Protein AF-0000000075839410 (afdb_homodimer)

pLDDT: mean 73.2, std 23.42, range [16.75, 97.94]

Foldseek 3Di:
DPPPPPDDPDPPPPPPPPPPPPPDDPPPPPPPPPPPFLLLLLLLLVLLLLVPPQPDQLLLVLLNLLARVLLVLLSLLLNADLDDAPVVVVVLVQLVLLLQLLLVVVVVLVQVLCVVVVNDPPPPPRPSQADQDDDLSLVSVLSSVLRVCVNVLVPDPCSLVVLLVQLLVCLQDQPHQSVLLSSVSSSSSNNSNPDDVVVVVQCVDDVNLVVLLVVLVVSSVVSSVCSVVDDPVNVVVSVLSVQLSCSSRSNHPPNPSVSSVDPVSSVSSVVSNVVSVSNNSNVSSNTDRDDDPSSLLSVVSLQSSSCVCCQLVRSVNQVVVQVVVCVVVVHRDHPPPPPPPPVVSVVVSVVSVVSSVVSSDVVVCVVCVCSRRPPCVVVDDPVVNPPPPPPPPPPPPPPPPPPPPPVPDDPDDDDDDDDDPD/DPDPDDPPPPDPPPPPPPPPPPPDDPPPPPPPLPPPFLLLLLLLLVLLLLVPPLPDQLLLVLLNLLARVLLVLLSLLLNADLDDAPVVVVVLVQLVLLLQLLLVVVVVLVQVLCVVVVNDPPPPPRPSQADQDDDLSLVSVLSSVLRVCVNVLVPDPCSLVVLLVQLLVCLQDQPHQSVLLSSVSSSSSNCSNPDDVVVVVQCVDDVNLVVLLVVLVVSSVVSSVCSVVDDPVNVVVSVLSVQLSCSSRSNHPPNDSVSSVDPVSSVSSVVSNVVSVSNNSNVSSNTDRDNDPSSLLSVVSLQSSSCVCCQLVRSVNQVVLQVVVCVVVVHRDHPPPPPPPPVVSVVVSVVSVVSSVVSSDVVVCVVCVCSRRPPCVVVDDPVVNPPPPPPPPPPPPDPPPPPPPPVPDDDDDDDDDDDDDD

Sequence (844 aa):
MVLEGGTMAATDERRLPLLPRDPPAPLEAPPAARARVPLFDNAKAFLIVFVNPIPFWSGLLAVLKAVVMPSFCLISGHLSTAELTRKRAVQLAQVFTTYVIFELLHHLNNMLSFRLAGFEFDTFPLQVFSPKEQVVTWFLLSLLLWRATLPVLVLLRAPVVCTFVLAHLALFADLGVNYQNLLAFMPYFVCGYYTPPSVWTRLAEWRTRASLAAFFCCACVTLLASSYIGGAGFDLFFERVTLTYACFNGAPPGNAPAACCSFEQLLERAIFYCASFPLIAGFLCVLPRQAGIWSVPGYMSMYVYLLHPFVLFNPFVMKALFTFFSQMYGREVNVWSPATGGGAVALMMPIALLVCVLLSTSASRALFWLLVEPPIERLFSPHRMTRPLPLGQAVSPAGSCAGSSLHASAPPARSSRPSNPLMVLEGGTMAATDERRLPLLPRDPPAPLEAPPAARARVPLFDNAKAFLIVFVNPIPFWSGLLAVLKAVVMPSFCLISGHLSTAELTRKRAVQLAQVFTTYVIFELLHHLNNMLSFRLAGFEFDTFPLQVFSPKEQVVTWFLLSLLLWRATLPVLVLLRAPVVCTFVLAHLALFADLGVNYQNLLAFMPYFVCGYYTPPSVWTRLAEWRTRASLAAFFCCACVTLLASSYIGGAGFDLFFERVTLTYACFNGAPPGNAPAACCSFEQLLERAIFYCASFPLIAGFLCVLPRQAGIWSVPGYMSMYVYLLHPFVLFNPFVMKALFTFFSQMYGREVNVWSPATGGGAVALMMPIALLVCVLLSTSASRALFWLLVEPPIERLFSPHRMTRPLPLGQAVSPAGSCAGSSLHASAPPARSSRPSNPL

Secondary structure (DSSP, 8-state):
-------------------------------------HHHHHHHHHHHHHHS-----HHHHHHHHHHHHHHHHHHHHHT------HHHHHHHHHHHHHHHHHHHHHHHHHHHHHHHTT-------B-SSS-SS--TTHHHHHHHHHHHHHHHHTTBS-HHHHHHHHHHHGGGB--HHHHHHHHHHHHHHHHHHH--HHHHHHTTSHHHHHHHHHHHHHHHHHHHHHHHH--HHHHHHHHHHHHHHHHHTT--GGG-GGGG-SHHHHHHHHHHHHHHHHHHHHHHHHS-SS--GGGHHHHTHHHHHHHHHHHHS-HHHHHHHHHHHHHHHTS---TT-TT--HHHHHHHHHHHHHHHHHHTSHHHHHHHHHHHS--GGGGB-HHHHHS-----------------------------------/-------------------------------------HHHHHHHHHHHHHHS-----HHHHHHHHHHHHHHHHHHHHHT------HHHHHHHHHHHHHHHHHHHHHHHHHHHHHHHTT-------B-SSS-SS--TTHHHHHHHHHHHHHHHHTTBS-HHHHHHHHHHHGGGB--HHHHHHHHHHHHHHHHHHH--HHHHHHTTSHHHHHHHHHHHHHHHHHHHHHHHH--HHHHHHHHHHHHHHHHHTT--GGG-GGGG-SHHHHHHHHHHHHHHHHHHHHHHHHS-SS--GGGHHHHTHHHHHHHHHHHHS-HHHHHHHHHHHHHHHTS---TT-TT--HHHHHHHHHHHHHHHHHHTSHHHHHHHHHHHS--GGGGB-HHHHHS-----------------------------------

Radius of gyration: 34.74 Å; Cα contacts (8 Å, |Δi|>4): 878; chains: 2; bounding box: 107×122×130 Å

Structure (mmCIF, N/CA/C/O backbone):
data_AF-0000000075839410-model_v1
#
loop_
_entity.id
_entity.type
_entity.pdbx_description
1 polymer 'Acyltransferase 3 domain-containing protein'
#
loop_
_atom_site.group_PDB
_atom_site.id
_atom_site.type_symbol
_atom_site.label_atom_id
_atom_site.label_alt_id
_atom_site.label_comp_id
_atom_site.label_asym_id
_atom_site.label_entity_id
_atom_site.label_seq_id
_atom_site.pdbx_PDB_ins_code
_atom_site.Cartn_x
_atom_site.Cartn_y
_atom_site.Cartn_z
_atom_site.occupancy
_atom_site.B_iso_or_equiv
_atom_site.auth_seq_id
_atom_site.auth_comp_id
_atom_site.auth_asym_id
_atom_site.auth_atom_id
_atom_site.pdbx_PDB_model_num
ATOM 1 N N . MET A 1 1 ? -66.438 22.891 -72.875 1 25.44 1 MET A N 1
ATOM 2 C CA . MET A 1 1 ? -66.188 23.578 -71.562 1 25.44 1 MET A CA 1
ATOM 3 C C . MET A 1 1 ? -65.75 22.578 -70.5 1 25.44 1 MET A C 1
ATOM 5 O O . MET A 1 1 ? -66.562 21.812 -70 1 25.44 1 MET A O 1
ATOM 9 N N . VAL A 1 2 ? -64.562 21.938 -70.688 1 29.56 2 VAL A N 1
ATOM 10 C CA . VAL A 1 2 ? -63.812 20.797 -70.188 1 29.56 2 VAL A CA 1
ATOM 11 C C . VAL A 1 2 ? -63.469 21.016 -68.75 1 29.56 2 VAL A C 1
ATOM 13 O O . VAL A 1 2 ? -62.812 22.016 -68.375 1 29.56 2 VAL A O 1
ATOM 16 N N . LEU A 1 3 ? -64.375 20.562 -67.875 1 27.52 3 LEU A N 1
ATOM 17 C CA . LEU A 1 3 ? -64.438 20.672 -66.375 1 27.52 3 LEU A CA 1
ATOM 18 C C . LEU A 1 3 ? -63.125 20.156 -65.75 1 27.52 3 LEU A C 1
ATOM 20 O O . LEU A 1 3 ? -62.719 19.016 -66 1 27.52 3 LEU A O 1
ATOM 24 N N . GLU A 1 4 ? -62.094 21 -65.625 1 28.8 4 GLU A N 1
ATOM 25 C CA . GLU A 1 4 ? -60.719 20.859 -65.188 1 28.8 4 GLU A CA 1
ATOM 26 C C . GLU A 1 4 ? -60.688 20.312 -63.75 1 28.8 4 GLU A C 1
ATOM 28 O O . GLU A 1 4 ? -61.219 20.922 -62.812 1 28.8 4 GLU A O 1
ATOM 33 N N . GLY A 1 5 ? -60.844 19 -63.594 1 29.11 5 GLY A N 1
ATOM 34 C CA . GLY A 1 5 ? -60.938 18.234 -62.375 1 29.11 5 GLY A CA 1
ATOM 35 C C . GLY A 1 5 ? -59.781 18.484 -61.406 1 29.11 5 GLY A C 1
ATOM 36 O O . GLY A 1 5 ? -58.625 18.547 -61.812 1 29.11 5 GLY A O 1
ATOM 37 N N . GLY A 1 6 ? -60 19.359 -60.406 1 28.89 6 GLY A N 1
ATOM 38 C CA . GLY A 1 6 ? -59.125 19.891 -59.375 1 28.89 6 GLY A CA 1
ATOM 39 C C . GLY A 1 6 ? -58.406 18.797 -58.594 1 28.89 6 GLY A C 1
ATOM 40 O O . GLY A 1 6 ? -59 17.797 -58.219 1 28.89 6 GLY A O 1
ATOM 41 N N . THR A 1 7 ? -57.125 18.469 -59 1 29.48 7 THR A N 1
ATOM 42 C CA . THR A 1 7 ? -56.188 17.5 -58.5 1 29.48 7 THR A CA 1
ATOM 43 C C . THR A 1 7 ? -56 17.625 -56.969 1 29.48 7 THR A C 1
ATOM 45 O O . THR A 1 7 ? -55.719 18.703 -56.469 1 29.48 7 THR A O 1
ATOM 48 N N . MET A 1 8 ? -56.844 16.938 -56.219 1 27.3 8 MET A N 1
ATOM 49 C CA . MET A 1 8 ? -56.844 16.859 -54.781 1 27.3 8 MET A CA 1
ATOM 50 C C . MET A 1 8 ? -55.438 16.516 -54.25 1 27.3 8 MET A C 1
ATOM 52 O O . MET A 1 8 ? -54.844 15.547 -54.688 1 27.3 8 MET A O 1
ATOM 56 N N . ALA A 1 9 ? -54.688 17.531 -53.812 1 28.73 9 ALA A N 1
ATOM 57 C CA . ALA A 1 9 ? -53.344 17.469 -53.25 1 28.73 9 ALA A CA 1
ATOM 58 C C . ALA A 1 9 ? -53.281 16.453 -52.125 1 28.73 9 ALA A C 1
ATOM 60 O O . ALA A 1 9 ? -54.062 16.5 -51.188 1 28.73 9 ALA A O 1
ATOM 61 N N . ALA A 1 10 ? -52.844 15.219 -52.438 1 30.36 10 ALA A N 1
ATOM 62 C CA . ALA A 1 10 ? -52.594 14.102 -51.531 1 30.36 10 ALA A CA 1
ATOM 63 C C . ALA A 1 10 ? -51.75 14.555 -50.312 1 30.36 10 ALA A C 1
ATOM 65 O O . ALA A 1 10 ? -50.719 15.219 -50.469 1 30.36 10 ALA A O 1
ATOM 66 N N . THR A 1 11 ? -52.406 14.859 -49.25 1 28.56 11 THR A N 1
ATOM 67 C CA . THR A 1 11 ? -51.875 15.211 -47.906 1 28.56 11 THR A CA 1
ATOM 68 C C . THR A 1 11 ? -50.75 14.266 -47.531 1 28.56 11 THR A C 1
ATOM 70 O O . THR A 1 11 ? -50.875 13.047 -47.594 1 28.56 11 THR A O 1
ATOM 73 N N . ASP A 1 12 ? -49.5 14.664 -47.812 1 27.77 12 ASP A N 1
ATOM 74 C CA . ASP A 1 12 ? -48.219 14 -47.469 1 27.77 12 ASP A CA 1
ATOM 75 C C . ASP A 1 12 ? -48.25 13.516 -46.031 1 27.77 12 ASP A C 1
ATOM 77 O O . ASP A 1 12 ? -48.375 14.32 -45.094 1 27.77 12 ASP A O 1
ATOM 81 N N . GLU A 1 13 ? -48.906 12.438 -45.781 1 27.77 13 GLU A N 1
ATOM 82 C CA . GLU A 1 13 ? -48.875 11.805 -44.469 1 27.77 13 GLU A CA 1
ATOM 83 C C . GLU A 1 13 ? -47.438 11.766 -43.938 1 27.77 13 GLU A C 1
ATOM 85 O O . GLU A 1 13 ? -46.562 11.133 -44.531 1 27.77 13 GLU A O 1
ATOM 90 N N . ARG A 1 14 ? -46.969 12.906 -43.406 1 32.47 14 ARG A N 1
ATOM 91 C CA . ARG A 1 14 ? -45.719 12.961 -42.656 1 32.47 14 ARG A CA 1
ATOM 92 C C . ARG A 1 14 ? -45.5 11.68 -41.844 1 32.47 14 ARG A C 1
ATOM 94 O O . ARG A 1 14 ? -46.344 11.305 -41.031 1 32.47 14 ARG A O 1
ATOM 101 N N . ARG A 1 15 ? -44.875 10.672 -42.5 1 29.48 15 ARG A N 1
ATOM 102 C CA . ARG A 1 15 ? -44.406 9.445 -41.844 1 29.48 15 ARG A CA 1
ATOM 103 C C . ARG A 1 15 ? -43.844 9.734 -40.469 1 29.48 15 ARG A C 1
ATOM 105 O O . ARG A 1 15 ? -42.906 10.531 -40.344 1 29.48 15 ARG A O 1
ATOM 112 N N . LEU A 1 16 ? -44.688 9.789 -39.469 1 29.72 16 LEU A N 1
ATOM 113 C CA . LEU A 1 16 ? -44.156 9.805 -38.094 1 29.72 16 LEU A CA 1
ATOM 114 C C . LEU A 1 16 ? -42.969 8.859 -37.969 1 29.72 16 LEU A C 1
ATOM 116 O O . LEU A 1 16 ? -43.031 7.707 -38.406 1 29.72 16 LEU A O 1
ATOM 120 N N . PRO A 1 17 ? -41.688 9.469 -38 1 32.22 17 PRO A N 1
ATOM 121 C CA . PRO A 1 17 ? -40.562 8.562 -37.844 1 32.22 17 PRO A CA 1
ATOM 122 C C . PRO A 1 17 ? -40.812 7.445 -36.844 1 32.22 17 PRO A C 1
ATOM 124 O O . PRO A 1 17 ? -41.469 7.68 -35.812 1 32.22 17 PRO A O 1
ATOM 127 N N . LEU A 1 18 ? -41.125 6.281 -37.312 1 29.62 18 LEU A N 1
ATOM 128 C CA . LEU A 1 18 ? -41.219 5.113 -36.438 1 29.62 18 LEU A CA 1
ATOM 129 C C . LEU A 1 18 ? -40.156 5.16 -35.344 1 29.62 18 LEU A C 1
ATOM 131 O O . LEU A 1 18 ? -38.969 5.363 -35.656 1 29.62 18 LEU A O 1
ATOM 135 N N . LEU A 1 19 ? -40.531 5.719 -34.219 1 32.22 19 LEU A N 1
ATOM 136 C CA . LEU A 1 19 ? -39.656 5.613 -33.062 1 32.22 19 LEU A CA 1
ATOM 137 C C . LEU A 1 19 ? -38.969 4.254 -33.031 1 32.22 19 LEU A C 1
ATOM 139 O O . LEU A 1 19 ? -39.594 3.219 -33.219 1 32.22 19 LEU A O 1
ATOM 143 N N . PRO A 1 20 ? -37.656 4.242 -33.469 1 33.22 20 PRO A N 1
ATOM 144 C CA . PRO A 1 20 ? -37 2.926 -33.5 1 33.22 20 PRO A CA 1
ATOM 145 C C . PRO A 1 20 ? -37.375 2.07 -32.281 1 33.22 20 PRO A C 1
ATOM 147 O O . PRO A 1 20 ? -37.312 2.543 -31.156 1 33.22 20 PRO A O 1
ATOM 150 N N . ARG A 1 21 ? -38.375 1.213 -32.344 1 33.03 21 ARG A N 1
ATOM 151 C CA . ARG A 1 21 ? -38.812 0.205 -31.375 1 33.03 21 ARG A CA 1
ATOM 152 C C . ARG A 1 21 ? -37.625 -0.659 -30.922 1 33.03 21 ARG A C 1
ATOM 154 O O . ARG A 1 21 ? -37.844 -1.757 -30.391 1 33.03 21 ARG A O 1
ATOM 161 N N . ASP A 1 22 ? -36.531 -0.45 -31.641 1 30.88 22 ASP A N 1
ATOM 162 C CA . ASP A 1 22 ? -35.688 -1.558 -31.219 1 30.88 22 ASP A CA 1
ATOM 163 C C . ASP A 1 22 ? -35.531 -1.578 -29.703 1 30.88 22 ASP A C 1
ATOM 165 O O . ASP A 1 22 ? -35.188 -0.559 -29.094 1 30.88 22 ASP A O 1
ATOM 169 N N . PRO A 1 23 ? -36.25 -2.438 -29.094 1 31.83 23 PRO A N 1
ATOM 170 C CA . PRO A 1 23 ? -36.094 -2.555 -27.641 1 31.83 23 PRO A CA 1
ATOM 171 C C . PRO A 1 23 ? -34.625 -2.482 -27.203 1 31.83 23 PRO A C 1
ATOM 173 O O . PRO A 1 23 ? -33.75 -2.848 -27.953 1 31.83 23 PRO A O 1
ATOM 176 N N . PRO A 1 24 ? -34.344 -1.458 -26.406 1 32.97 24 PRO A N 1
ATOM 177 C CA . PRO A 1 24 ? -32.969 -1.425 -25.969 1 32.97 24 PRO A CA 1
ATOM 178 C C . PRO A 1 24 ? -32.406 -2.816 -25.688 1 32.97 24 PRO A C 1
ATOM 180 O O . PRO A 1 24 ? -33.156 -3.727 -25.328 1 32.97 24 PRO A O 1
ATOM 183 N N . ALA A 1 25 ? -31.359 -3.268 -26.422 1 33.91 25 ALA A N 1
ATOM 184 C CA . ALA A 1 25 ? -30.703 -4.555 -26.25 1 33.91 25 ALA A CA 1
ATOM 185 C C . ALA A 1 25 ? -30.719 -4.98 -24.781 1 33.91 25 ALA A C 1
ATOM 187 O O . ALA A 1 25 ? -30.625 -4.141 -23.875 1 33.91 25 ALA A O 1
ATOM 188 N N . PRO A 1 26 ? -31.375 -6.07 -24.484 1 28.97 26 PRO A N 1
ATOM 189 C CA . PRO A 1 26 ? -31.453 -6.539 -23.094 1 28.97 26 PRO A CA 1
ATOM 190 C C . PRO A 1 26 ? -30.172 -6.27 -22.312 1 28.97 26 PRO A C 1
ATOM 192 O O . PRO A 1 26 ? -29.078 -6.328 -22.875 1 28.97 26 PRO A O 1
ATOM 195 N N . LEU A 1 27 ? -30.234 -5.332 -21.438 1 33.16 27 LEU A N 1
ATOM 196 C CA . LEU A 1 27 ? -29.172 -5.051 -20.469 1 33.16 27 LEU A CA 1
ATOM 197 C C . LEU A 1 27 ? -28.422 -6.324 -20.094 1 33.16 27 LEU A C 1
ATOM 199 O O . LEU A 1 27 ? -29.031 -7.332 -19.75 1 33.16 27 LEU A O 1
ATOM 203 N N . GLU A 1 28 ? -27.391 -6.648 -20.875 1 32.81 28 GLU A N 1
ATOM 204 C CA . GLU A 1 28 ? -26.625 -7.859 -20.609 1 32.81 28 GLU A CA 1
ATOM 205 C C . GLU A 1 28 ? -26.656 -8.219 -19.125 1 32.81 28 GLU A C 1
ATOM 207 O O . GLU A 1 28 ? -26.453 -7.355 -18.266 1 32.81 28 GLU A O 1
ATOM 212 N N . ALA A 1 29 ? -27.344 -9.297 -18.797 1 32.84 29 ALA A N 1
ATOM 213 C CA . ALA A 1 29 ? -27.594 -9.914 -17.5 1 32.84 29 ALA A CA 1
ATOM 214 C C . ALA A 1 29 ? -26.359 -9.867 -16.609 1 32.84 29 ALA A C 1
ATOM 216 O O . ALA A 1 29 ? -25.234 -9.977 -17.094 1 32.84 29 ALA A O 1
ATOM 217 N N . PRO A 1 30 ? -26.375 -9.078 -15.547 1 37.5 30 PRO A N 1
ATOM 218 C CA . PRO A 1 30 ? -25.234 -9.172 -14.648 1 37.5 30 PRO A CA 1
ATOM 219 C C . PRO A 1 30 ? -24.703 -10.602 -14.516 1 37.5 30 PRO A C 1
ATOM 221 O O . PRO A 1 30 ? -25.469 -11.562 -14.672 1 37.5 30 PRO A O 1
ATOM 224 N N . PRO A 1 31 ? -23.516 -10.977 -14.891 1 37.12 31 PRO A N 1
ATOM 225 C CA . PRO A 1 31 ? -23.125 -12.398 -14.867 1 37.12 31 PRO A CA 1
ATOM 226 C C . PRO A 1 31 ? -23.656 -13.125 -13.633 1 37.12 31 PRO A C 1
ATOM 228 O O . PRO A 1 31 ? -23.734 -12.539 -12.555 1 37.12 31 PRO A O 1
ATOM 231 N N . ALA A 1 32 ? -24.578 -14.07 -13.648 1 35.59 32 ALA A N 1
ATOM 232 C CA . ALA A 1 32 ? -25.172 -15.008 -12.688 1 35.59 32 ALA A CA 1
ATOM 233 C C . ALA A 1 32 ? -24.156 -15.422 -11.633 1 35.59 32 ALA A C 1
ATOM 235 O O . ALA A 1 32 ? -22.938 -15.383 -11.875 1 35.59 32 ALA A O 1
ATOM 236 N N . ALA A 1 33 ? -24.438 -15.336 -10.273 1 41.97 33 ALA A N 1
ATOM 237 C CA . ALA A 1 33 ? -23.672 -15.922 -9.188 1 41.97 33 ALA A CA 1
ATOM 238 C C . ALA A 1 33 ? -22.953 -17.188 -9.648 1 41.97 33 ALA A C 1
ATOM 240 O O . ALA A 1 33 ? -23.578 -18.141 -10.094 1 41.97 33 ALA A O 1
ATOM 241 N N . ARG A 1 34 ? -21.781 -17.109 -10.141 1 49.31 34 ARG A N 1
ATOM 242 C CA . ARG A 1 34 ? -21.016 -18.172 -10.797 1 49.31 34 ARG A CA 1
ATOM 243 C C . ARG A 1 34 ? -20.938 -19.406 -9.93 1 49.31 34 ARG A C 1
ATOM 245 O O . ARG A 1 34 ? -20.484 -19.359 -8.781 1 49.31 34 ARG A O 1
ATOM 252 N N . ALA A 1 35 ? -21.922 -20.297 -9.883 1 47.84 35 ALA A N 1
ATOM 253 C CA . ALA A 1 35 ? -21.938 -21.594 -9.227 1 47.84 35 ALA A CA 1
ATOM 254 C C . ALA A 1 35 ? -20.516 -22.156 -9.102 1 47.84 35 ALA A C 1
ATOM 256 O O . ALA A 1 35 ? -19.688 -21.953 -9.984 1 47.84 35 ALA A O 1
ATOM 257 N N . ARG A 1 36 ? -20.156 -22.469 -7.773 1 60.12 36 ARG A N 1
ATOM 258 C CA . ARG A 1 36 ? -18.859 -23.094 -7.551 1 60.12 36 ARG A CA 1
ATOM 259 C C . ARG A 1 36 ? -18.625 -24.25 -8.516 1 60.12 36 ARG A C 1
ATOM 261 O O . ARG A 1 36 ? -19.391 -25.219 -8.508 1 60.12 36 ARG A O 1
ATOM 268 N N . VAL A 1 37 ? -17.859 -24 -9.57 1 75.5 37 VAL A N 1
ATOM 269 C CA . VAL A 1 37 ? -17.453 -25 -10.555 1 75.5 37 VAL A CA 1
ATOM 270 C C . VAL A 1 37 ? -16.297 -25.828 -10.008 1 75.5 37 VAL A C 1
ATOM 272 O O . VAL A 1 37 ? -15.297 -25.281 -9.539 1 75.5 37 VAL A O 1
ATOM 275 N N . PRO A 1 38 ? -16.484 -27.109 -9.789 1 84.19 38 PRO A N 1
ATOM 276 C CA . PRO A 1 38 ? -15.453 -28 -9.227 1 84.19 38 PRO A CA 1
ATOM 277 C C . PRO A 1 38 ? -14.094 -27.797 -9.883 1 84.19 38 PRO A C 1
ATOM 279 O O . PRO A 1 38 ? -13.062 -28.078 -9.266 1 84.19 38 PRO A O 1
ATOM 282 N N . LEU A 1 39 ? -14.078 -27.344 -11.055 1 87.44 39 LEU A N 1
ATOM 283 C CA . LEU A 1 39 ? -12.828 -27.156 -11.773 1 87.44 39 LEU A CA 1
ATOM 284 C C . LEU A 1 39 ? -11.898 -26.219 -11.016 1 87.44 39 LEU A C 1
ATOM 286 O O . LEU A 1 39 ? -10.688 -26.453 -10.945 1 87.44 39 LEU A O 1
ATOM 290 N N . PHE A 1 40 ? -12.422 -25.203 -10.461 1 89.31 40 PHE A N 1
ATOM 291 C CA . PHE A 1 40 ? -11.594 -24.203 -9.805 1 89.31 40 PHE A CA 1
ATOM 292 C C . PHE A 1 40 ? -11.039 -24.734 -8.492 1 89.31 40 PHE A C 1
ATOM 294 O O . PHE A 1 40 ? -9.898 -24.453 -8.125 1 89.31 40 PHE A O 1
ATOM 301 N N . ASP A 1 41 ? -11.781 -25.516 -7.824 1 88.56 41 ASP A N 1
ATOM 302 C CA . ASP A 1 41 ? -11.273 -26.156 -6.609 1 88.56 41 ASP A CA 1
ATOM 303 C C . ASP A 1 41 ? -10.195 -27.188 -6.941 1 88.56 41 ASP A C 1
ATOM 305 O O . ASP A 1 41 ? -9.195 -27.297 -6.227 1 88.56 41 ASP A O 1
ATOM 309 N N . ASN A 1 42 ? -10.477 -27.906 -7.984 1 91.44 42 ASN A N 1
ATOM 310 C CA . ASN A 1 42 ? -9.461 -28.844 -8.438 1 91.44 42 ASN A CA 1
ATOM 311 C C . ASN A 1 42 ? -8.172 -28.141 -8.844 1 91.44 42 ASN A C 1
ATOM 313 O O . ASN A 1 42 ? -7.078 -28.594 -8.516 1 91.44 42 ASN A O 1
ATOM 317 N N . ALA A 1 43 ? -8.328 -27.109 -9.562 1 92.69 43 ALA A N 1
ATOM 318 C CA . ALA A 1 43 ? -7.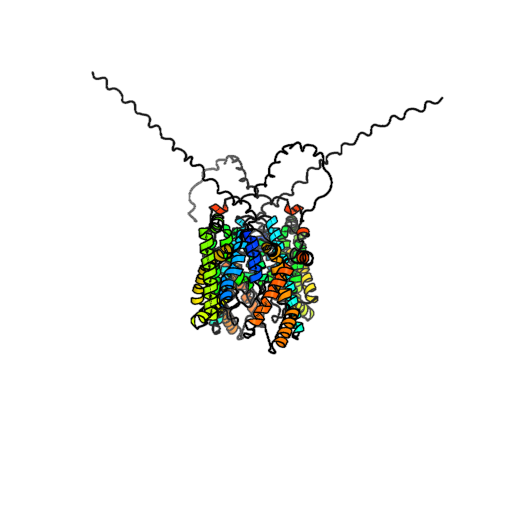168 -26.328 -9.992 1 92.69 43 ALA A CA 1
ATOM 319 C C . ALA A 1 43 ? -6.359 -25.844 -8.797 1 92.69 43 ALA A C 1
ATOM 321 O O . ALA A 1 43 ? -5.137 -26 -8.758 1 92.69 43 ALA A O 1
ATOM 322 N N . LYS A 1 44 ? -7.031 -25.297 -7.844 1 91.81 44 LYS A N 1
ATOM 323 C CA . LYS A 1 44 ? -6.355 -24.797 -6.652 1 91.81 44 LYS A CA 1
ATOM 324 C C . LYS A 1 44 ? -5.637 -25.922 -5.914 1 91.81 44 LYS A C 1
ATOM 326 O O . LYS A 1 44 ? -4.543 -25.719 -5.379 1 91.81 44 LYS A O 1
ATOM 331 N N . ALA A 1 45 ? -6.262 -27.062 -5.891 1 89.62 45 ALA A N 1
ATOM 332 C CA . ALA A 1 45 ? -5.68 -28.219 -5.203 1 89.62 45 ALA A CA 1
ATOM 333 C C . ALA A 1 45 ? -4.352 -28.625 -5.836 1 89.62 45 ALA A C 1
ATOM 335 O O . ALA A 1 45 ? -3.355 -28.812 -5.137 1 89.62 45 ALA A O 1
ATOM 336 N N . PHE A 1 46 ? -4.344 -28.688 -7.078 1 89.12 46 PHE A N 1
ATOM 337 C CA . PHE A 1 46 ? -3.125 -29.094 -7.77 1 89.12 46 PHE A CA 1
ATOM 338 C C . PHE A 1 46 ? -2.08 -27.984 -7.723 1 89.12 46 PHE A C 1
ATOM 340 O O . PHE A 1 46 ? -0.894 -28.25 -7.523 1 89.12 46 PHE A O 1
ATOM 347 N N . LEU A 1 47 ? -2.498 -26.781 -7.871 1 90.5 47 LEU A N 1
ATOM 348 C CA . LEU A 1 47 ? -1.584 -25.641 -7.895 1 90.5 47 LEU A CA 1
ATOM 349 C C . LEU A 1 47 ? -0.87 -25.484 -6.555 1 90.5 47 LEU A C 1
ATOM 351 O O . LEU A 1 47 ? 0.327 -25.203 -6.512 1 90.5 47 LEU A O 1
ATOM 355 N N . ILE A 1 48 ? -1.601 -25.641 -5.5 1 87.19 48 ILE A N 1
ATOM 356 C CA . ILE A 1 48 ? -1.021 -25.422 -4.18 1 87.19 48 ILE A CA 1
ATOM 357 C C . ILE A 1 48 ? 0.057 -26.469 -3.914 1 87.19 48 ILE A C 1
ATOM 359 O O . ILE A 1 48 ? 1.033 -26.203 -3.211 1 87.19 48 ILE A O 1
ATOM 363 N N . VAL A 1 49 ? -0.1 -27.609 -4.492 1 81.19 49 VAL A N 1
ATOM 364 C CA . VAL A 1 49 ? 0.907 -28.672 -4.367 1 81.19 49 VAL A CA 1
ATOM 365 C C . VAL A 1 49 ? 2.164 -28.266 -5.141 1 81.19 49 VAL A C 1
ATOM 367 O O . VAL A 1 49 ? 3.283 -28.484 -4.668 1 81.19 49 VAL A O 1
ATOM 370 N N . PHE A 1 50 ? 1.945 -27.578 -6.23 1 81.69 50 PHE A N 1
ATOM 371 C CA . PHE A 1 50 ? 3.062 -27.266 -7.113 1 81.69 50 PHE A CA 1
ATOM 372 C C . PHE A 1 50 ? 3.766 -26 -6.668 1 81.69 50 PHE A C 1
ATOM 374 O O . PHE A 1 50 ? 4.855 -25.688 -7.156 1 81.69 50 PHE A O 1
ATOM 381 N N . VAL A 1 51 ? 3.211 -25.203 -5.758 1 77.69 51 VAL A N 1
ATOM 382 C CA . VAL A 1 51 ? 3.859 -24 -5.277 1 77.69 51 VAL A CA 1
ATOM 383 C C . VAL A 1 51 ? 5.051 -24.359 -4.398 1 77.69 51 VAL A C 1
ATOM 385 O O . VAL A 1 51 ? 5.992 -23.578 -4.258 1 77.69 51 VAL A O 1
ATOM 388 N N . ASN A 1 52 ? 4.996 -25.438 -3.75 1 64.25 52 ASN A N 1
ATOM 389 C CA . ASN A 1 52 ? 6.047 -25.859 -2.824 1 64.25 52 ASN A CA 1
ATOM 390 C C . ASN A 1 52 ? 7.34 -26.188 -3.557 1 64.25 52 ASN A C 1
ATOM 392 O O . ASN A 1 52 ? 7.309 -26.734 -4.668 1 64.25 52 ASN A O 1
ATOM 396 N N . PRO A 1 53 ? 8.469 -25.453 -3.094 1 55.22 53 PRO A N 1
ATOM 397 C CA . PRO A 1 53 ? 9.805 -25.547 -3.697 1 55.22 53 PRO A CA 1
ATOM 398 C C . PRO A 1 53 ? 10.219 -26.984 -3.988 1 55.22 53 PRO A C 1
ATOM 400 O O . PRO A 1 53 ? 10.914 -27.609 -3.178 1 55.22 53 PRO A O 1
ATOM 403 N N . ILE A 1 54 ? 9.469 -27.656 -4.582 1 55.81 54 ILE A N 1
ATOM 404 C CA . ILE A 1 54 ? 9.938 -29 -4.883 1 55.81 54 ILE A CA 1
ATOM 405 C C . ILE A 1 54 ? 10.992 -28.938 -5.988 1 55.81 54 ILE A C 1
ATOM 407 O O . ILE A 1 54 ? 10.789 -28.281 -7.008 1 55.81 54 ILE A O 1
ATOM 411 N N . PRO A 1 55 ? 12.219 -29.172 -5.562 1 55.38 55 PRO A N 1
ATOM 412 C CA . PRO A 1 55 ? 13.203 -29.234 -6.648 1 55.38 55 PRO A CA 1
ATOM 413 C C . PRO A 1 55 ? 12.688 -29.984 -7.875 1 55.38 55 PRO A C 1
ATOM 415 O O . PRO A 1 55 ? 12.289 -31.141 -7.77 1 55.38 55 PRO A O 1
ATOM 418 N N . PHE A 1 56 ? 12.195 -29.344 -8.789 1 61.44 56 PHE A N 1
ATOM 419 C CA . PHE A 1 56 ? 11.758 -29.922 -10.047 1 61.44 56 PHE A CA 1
ATOM 420 C C . PHE A 1 56 ? 12.883 -29.891 -11.078 1 61.44 56 PHE A C 1
ATOM 422 O O . PHE A 1 56 ? 13.852 -29.141 -10.922 1 61.44 56 PHE A O 1
ATOM 429 N N . TRP A 1 57 ? 12.898 -30.984 -11.914 1 71.06 57 TRP A N 1
ATOM 430 C CA . TRP A 1 57 ? 13.742 -30.844 -13.094 1 71.06 57 TRP A CA 1
ATOM 431 C C . TRP A 1 57 ? 13.555 -29.484 -13.742 1 71.06 57 TRP A C 1
ATOM 433 O O . TRP A 1 57 ? 12.453 -28.922 -13.734 1 71.06 57 TRP A O 1
ATOM 443 N N . SER A 1 58 ? 14.664 -29.016 -14.164 1 76.5 58 SER A N 1
ATOM 444 C CA . SER A 1 58 ? 14.695 -27.656 -14.703 1 76.5 58 SER A CA 1
ATOM 445 C C . SER A 1 58 ? 13.625 -27.469 -15.781 1 76.5 58 SER A C 1
ATOM 447 O O . SER A 1 58 ? 13.008 -26.406 -15.867 1 76.5 58 SER A O 1
ATOM 449 N N . GLY A 1 59 ? 13.445 -28.547 -16.578 1 79.12 59 GLY A N 1
ATOM 450 C CA . GLY A 1 59 ? 12.43 -28.453 -17.625 1 79.12 59 GLY A CA 1
ATOM 451 C C . GLY A 1 59 ? 11.031 -28.281 -17.062 1 79.12 59 GLY A C 1
ATOM 452 O O . GLY A 1 59 ? 10.281 -27.422 -17.516 1 79.12 59 GLY A O 1
ATOM 453 N N . LEU A 1 60 ? 10.664 -28.984 -16.062 1 82.56 60 LEU A N 1
ATOM 454 C CA . LEU A 1 60 ? 9.344 -28.891 -15.445 1 82.56 60 LEU A CA 1
ATOM 455 C C . LEU A 1 60 ? 9.219 -27.609 -14.641 1 82.56 60 LEU A C 1
ATOM 457 O O . LEU A 1 60 ? 8.141 -27 -14.602 1 82.56 60 LEU A O 1
ATOM 461 N N . LEU A 1 61 ? 10.312 -27.234 -14.125 1 85.06 61 LEU A N 1
ATOM 462 C CA . LEU A 1 61 ? 10.297 -26 -13.344 1 85.06 61 LEU A CA 1
ATOM 463 C C . LEU A 1 61 ? 9.969 -24.797 -14.234 1 85.06 61 LEU A C 1
ATOM 465 O O . LEU A 1 61 ? 9.266 -23.875 -13.805 1 85.06 61 LEU A O 1
ATOM 469 N N . ALA A 1 62 ? 10.453 -24.828 -15.398 1 88 62 ALA A N 1
ATOM 470 C CA . ALA A 1 62 ? 10.18 -23.734 -16.344 1 88 62 ALA A CA 1
ATOM 471 C C . ALA A 1 62 ? 8.688 -23.641 -16.641 1 88 62 ALA A C 1
ATOM 473 O O . ALA A 1 62 ? 8.133 -22.547 -16.703 1 88 62 ALA A O 1
ATOM 474 N N . VAL A 1 63 ? 8.07 -24.75 -16.781 1 90.44 63 VAL A N 1
ATOM 475 C CA . VAL A 1 63 ? 6.641 -24.781 -17.062 1 90.44 63 VAL A CA 1
ATOM 476 C C . VAL A 1 63 ? 5.863 -24.328 -15.82 1 90.44 63 VAL A C 1
ATOM 478 O O . VAL A 1 63 ? 4.922 -23.547 -15.922 1 90.44 63 VAL A O 1
ATOM 481 N N . LEU A 1 64 ? 6.293 -24.797 -14.719 1 88.88 64 LEU A N 1
ATOM 482 C CA . LEU A 1 64 ? 5.582 -24.5 -13.477 1 88.88 64 LEU A CA 1
ATOM 483 C C . LEU A 1 64 ? 5.656 -23.016 -13.164 1 88.88 64 LEU A C 1
ATOM 485 O O . LEU A 1 64 ? 4.691 -22.422 -12.664 1 88.88 64 LEU A O 1
ATOM 489 N N . LYS A 1 65 ? 6.758 -22.391 -13.453 1 89.19 65 LYS A N 1
ATOM 490 C CA . LYS A 1 65 ? 6.91 -20.953 -13.242 1 89.19 65 LYS A CA 1
ATOM 491 C C . LYS A 1 65 ? 5.895 -20.172 -14.07 1 89.19 65 LYS A C 1
ATOM 493 O O . LYS A 1 65 ? 5.383 -19.141 -13.625 1 89.19 65 LYS A O 1
ATOM 498 N N . ALA A 1 66 ? 5.57 -20.703 -15.164 1 93.88 66 ALA A N 1
ATOM 499 C CA . ALA A 1 66 ? 4.68 -20 -16.094 1 93.88 66 ALA A CA 1
ATOM 500 C C . ALA A 1 66 ? 3.219 -20.344 -15.797 1 93.88 66 ALA A C 1
ATOM 502 O O . ALA A 1 66 ? 2.312 -19.656 -16.281 1 93.88 66 ALA A O 1
ATOM 503 N N . VAL A 1 67 ? 2.949 -21.297 -14.992 1 95.19 67 VAL A N 1
ATOM 504 C CA . VAL A 1 67 ? 1.576 -21.781 -14.906 1 95.19 67 VAL A CA 1
ATOM 505 C C . VAL A 1 67 ? 1.056 -21.625 -13.484 1 95.19 67 VAL A C 1
ATOM 507 O O . VAL A 1 67 ? -0.068 -21.156 -13.273 1 95.19 67 VAL A O 1
ATOM 510 N N . VAL A 1 68 ? 1.805 -21.859 -12.477 1 92.94 68 VAL A N 1
ATOM 511 C CA . VAL A 1 68 ? 1.304 -22.047 -11.117 1 92.94 68 VAL A CA 1
ATOM 512 C C . VAL A 1 68 ? 0.781 -20.719 -10.578 1 92.94 68 VAL A C 1
ATOM 514 O O . VAL A 1 68 ? -0.427 -20.547 -10.398 1 92.94 68 VAL A O 1
ATOM 517 N N . MET A 1 69 ? 1.635 -19.75 -10.453 1 93.12 69 MET A N 1
ATOM 518 C CA . MET A 1 69 ? 1.196 -18.5 -9.852 1 93.12 69 MET A CA 1
ATOM 519 C C . MET A 1 69 ? 0.273 -17.734 -10.797 1 93.12 69 MET A C 1
ATOM 521 O O . MET A 1 69 ? -0.754 -17.203 -10.375 1 93.12 69 MET A O 1
ATOM 525 N N . PRO A 1 70 ? 0.601 -17.75 -12.062 1 96.38 70 PRO A N 1
ATOM 526 C CA . PRO A 1 70 ? -0.322 -17.094 -12.992 1 96.38 70 PRO A CA 1
ATOM 527 C C . PRO A 1 70 ? -1.729 -17.672 -12.938 1 96.38 70 PRO A C 1
ATOM 529 O O . PRO A 1 70 ? -2.715 -16.938 -13.008 1 96.38 70 PRO A O 1
ATOM 532 N N . SER A 1 71 ? -1.779 -18.984 -12.836 1 96.25 71 SER A N 1
ATOM 533 C CA . SER A 1 71 ? -3.09 -19.625 -12.75 1 96.25 71 SER A CA 1
ATOM 534 C C . SER A 1 71 ? -3.822 -19.219 -11.477 1 96.25 71 SER A C 1
ATOM 536 O O . SER A 1 71 ? -5.027 -18.953 -11.5 1 96.25 71 SER A O 1
ATOM 538 N N . PHE A 1 72 ? -3.107 -19.188 -10.43 1 94.19 72 PHE A N 1
ATOM 539 C CA . PHE A 1 72 ? -3.705 -18.75 -9.172 1 94.19 72 PHE A CA 1
ATOM 540 C C . PHE A 1 72 ? -4.27 -17.344 -9.312 1 94.19 72 PHE A C 1
ATOM 542 O O . PHE A 1 72 ? -5.387 -17.062 -8.859 1 94.19 72 PHE A O 1
ATOM 549 N N . CYS A 1 73 ? -3.498 -16.484 -9.891 1 96.25 73 CYS A N 1
ATOM 550 C CA . CYS A 1 73 ? -3.92 -15.102 -10.07 1 96.25 73 CYS A CA 1
ATOM 551 C C . CYS A 1 73 ? -5.133 -15.016 -10.992 1 96.25 73 CYS A C 1
ATOM 553 O O . CYS A 1 73 ? -6.082 -14.281 -10.711 1 96.25 73 CYS A O 1
ATOM 555 N N . LEU A 1 74 ? -5.094 -15.781 -12.039 1 96.75 74 LEU A N 1
ATOM 556 C CA . LEU A 1 74 ? -6.188 -15.773 -13.008 1 96.75 74 LEU A CA 1
ATOM 557 C C . LEU A 1 74 ? -7.477 -16.281 -12.375 1 96.75 74 LEU A C 1
ATOM 559 O O . LEU A 1 74 ? -8.539 -15.672 -12.531 1 96.75 74 LEU A O 1
ATOM 563 N N . ILE A 1 75 ? -7.406 -17.344 -11.648 1 93.81 75 ILE A N 1
ATOM 564 C CA . ILE A 1 75 ? -8.57 -17.938 -11.008 1 93.81 75 ILE A CA 1
ATOM 565 C C . ILE A 1 75 ? -9.117 -17 -9.945 1 93.81 75 ILE A C 1
ATOM 567 O O . ILE A 1 75 ? -10.328 -16.828 -9.82 1 93.81 75 ILE A O 1
ATOM 571 N N . SER A 1 76 ? -8.219 -16.422 -9.18 1 93.69 76 SER A N 1
ATOM 572 C CA . SER A 1 76 ? -8.641 -15.469 -8.164 1 93.69 76 SER A CA 1
ATOM 573 C C . SER A 1 76 ? -9.375 -14.289 -8.797 1 93.69 76 SER A C 1
ATOM 575 O O . SER A 1 76 ? -10.352 -13.789 -8.242 1 93.69 76 SER A O 1
ATOM 577 N N . GLY A 1 77 ? -8.828 -13.812 -9.898 1 94.88 77 GLY A N 1
ATOM 578 C CA . GLY A 1 77 ? -9.523 -12.766 -10.625 1 94.88 77 GLY A CA 1
ATOM 579 C C . GLY A 1 77 ? -10.914 -13.172 -11.086 1 94.88 77 GLY A C 1
ATOM 580 O O . GLY A 1 77 ? -11.859 -12.391 -10.984 1 94.88 77 GLY A O 1
ATOM 581 N N . HIS A 1 78 ? -11.031 -14.383 -11.531 1 93 78 HIS A N 1
ATOM 582 C CA . HIS A 1 78 ? -12.312 -14.891 -12.016 1 93 78 HIS A CA 1
ATOM 583 C C . HIS A 1 78 ? -13.336 -14.984 -10.883 1 93 78 HIS A C 1
ATOM 585 O O . HIS A 1 78 ? -14.523 -14.75 -11.102 1 93 78 HIS A O 1
ATOM 591 N N . LEU A 1 79 ? -12.867 -15.25 -9.742 1 89.44 79 LEU A N 1
ATOM 592 C CA . LEU A 1 79 ? -13.758 -15.438 -8.594 1 89.44 79 LEU A CA 1
ATOM 593 C C . LEU A 1 79 ? -14 -14.125 -7.871 1 89.44 79 LEU A C 1
ATOM 595 O O . LEU A 1 79 ? -14.75 -14.078 -6.891 1 89.44 79 LEU A O 1
ATOM 599 N N . SER A 1 80 ? -13.43 -13.031 -8.328 1 90.88 80 SER A N 1
ATOM 600 C CA . SER A 1 80 ? -13.555 -11.742 -7.664 1 90.88 80 SER A CA 1
ATOM 601 C C . SER A 1 80 ? -14.695 -10.922 -8.266 1 90.88 80 SER A C 1
ATOM 603 O O . SER A 1 80 ? -15.156 -11.211 -9.367 1 90.88 80 SER A O 1
ATOM 605 N N . THR A 1 81 ? -15.188 -9.969 -7.438 1 88.12 81 THR A N 1
ATOM 606 C CA . THR A 1 81 ? -16.25 -9.07 -7.875 1 88.12 81 THR A CA 1
ATOM 607 C C . THR A 1 81 ? -15.836 -7.617 -7.691 1 88.12 81 THR A C 1
ATOM 609 O O . THR A 1 81 ? -15.031 -7.301 -6.805 1 88.12 81 THR A O 1
ATOM 612 N N . ALA A 1 82 ? -16.359 -6.789 -8.547 1 84.81 82 ALA A N 1
ATOM 613 C CA . ALA A 1 82 ? -16.016 -5.371 -8.5 1 84.81 82 ALA A CA 1
ATOM 614 C C . ALA A 1 82 ? -17.062 -4.578 -7.711 1 84.81 82 ALA A C 1
ATOM 616 O O . ALA A 1 82 ? -17.016 -3.348 -7.691 1 84.81 82 ALA A O 1
ATOM 617 N N . GLU A 1 83 ? -17.828 -5.25 -6.965 1 81 83 GLU A N 1
ATOM 618 C CA . GLU A 1 83 ? -18.875 -4.582 -6.207 1 81 83 GLU A CA 1
ATOM 619 C C . GLU A 1 83 ? -18.312 -3.861 -4.988 1 81 83 GLU A C 1
ATOM 621 O O . GLU A 1 83 ? -17.375 -4.355 -4.348 1 81 83 GLU A O 1
ATOM 626 N N . LEU A 1 84 ? -18.859 -2.668 -4.816 1 76.5 84 LEU A N 1
ATOM 627 C CA . LEU A 1 84 ? -18.469 -1.884 -3.652 1 76.5 84 LEU A CA 1
ATOM 628 C C . LEU A 1 84 ? -19.531 -1.954 -2.564 1 76.5 84 LEU A C 1
ATOM 630 O O . LEU A 1 84 ? -20.516 -1.206 -2.602 1 76.5 84 LEU A O 1
ATOM 634 N N . THR A 1 85 ? -19.422 -2.971 -1.711 1 79.69 85 THR A N 1
ATOM 635 C CA . THR A 1 85 ? -20.359 -3.148 -0.607 1 79.69 85 THR A CA 1
ATOM 636 C C . THR A 1 85 ? -19.625 -3.146 0.731 1 79.69 85 THR A C 1
ATOM 638 O O . THR A 1 85 ? -18.406 -3.312 0.775 1 79.69 85 THR A O 1
ATOM 641 N N . ARG A 1 86 ? -20.391 -2.883 1.723 1 80.62 86 ARG A N 1
ATOM 642 C CA . ARG A 1 86 ? -19.828 -2.928 3.07 1 80.62 86 ARG A CA 1
ATOM 643 C C . ARG A 1 86 ? -19.312 -4.324 3.402 1 80.62 86 ARG A C 1
ATOM 645 O O . ARG A 1 86 ? -18.297 -4.473 4.07 1 80.62 86 ARG A O 1
ATOM 652 N N . LYS A 1 87 ? -20.094 -5.25 2.947 1 81.94 87 LYS A N 1
ATOM 653 C CA . LYS A 1 87 ? -19.672 -6.633 3.154 1 81.94 87 LYS A CA 1
ATOM 654 C C . LYS A 1 87 ? -18.312 -6.891 2.531 1 81.94 87 LYS A C 1
ATOM 656 O O . LYS A 1 87 ? -17.453 -7.543 3.137 1 81.94 87 LYS A O 1
ATOM 661 N N . ARG A 1 88 ? -18.094 -6.344 1.419 1 85.19 88 ARG A N 1
ATOM 662 C CA . ARG A 1 88 ? -16.828 -6.516 0.728 1 85.19 88 ARG A CA 1
ATOM 663 C C . ARG A 1 88 ? -15.695 -5.82 1.479 1 85.19 88 ARG A C 1
ATOM 665 O O . ARG A 1 88 ? -14.578 -6.336 1.551 1 85.19 88 ARG A O 1
ATOM 672 N N . ALA A 1 89 ? -16.047 -4.707 1.979 1 84.81 89 ALA A N 1
ATOM 673 C CA . ALA A 1 89 ? -15.047 -3.975 2.752 1 84.81 89 ALA A CA 1
ATOM 674 C C . ALA A 1 89 ? -14.594 -4.777 3.967 1 84.81 89 ALA A C 1
ATOM 676 O O . ALA A 1 89 ? -13.406 -4.82 4.281 1 84.81 89 ALA A O 1
ATOM 677 N N . VAL A 1 90 ? -15.5 -5.398 4.559 1 85.12 90 VAL A N 1
ATOM 678 C CA . VAL A 1 90 ? -15.188 -6.215 5.727 1 85.12 90 VAL A CA 1
ATOM 679 C C . VAL A 1 90 ? -14.359 -7.426 5.305 1 85.12 90 VAL A C 1
ATOM 681 O O . VAL A 1 90 ? -13.422 -7.82 6.004 1 85.12 90 VAL A O 1
ATOM 684 N N . GLN A 1 91 ? -14.68 -7.98 4.176 1 87.62 91 GLN A N 1
ATOM 685 C CA . GLN A 1 91 ? -13.922 -9.117 3.662 1 87.62 91 GLN A CA 1
ATOM 686 C C . GLN A 1 91 ? -12.477 -8.719 3.361 1 87.62 91 GLN A C 1
ATOM 688 O O . GLN A 1 91 ? -11.547 -9.492 3.613 1 87.62 91 GLN A O 1
ATOM 693 N N . LEU A 1 92 ? -12.359 -7.57 2.816 1 89.25 92 LEU A N 1
ATOM 694 C CA . LEU A 1 92 ? -11.023 -7.07 2.531 1 89.25 92 LEU A CA 1
ATOM 695 C C . LEU A 1 92 ? -10.242 -6.832 3.822 1 89.25 92 LEU A C 1
ATOM 697 O O . LEU A 1 92 ? -9.055 -7.137 3.898 1 89.25 92 LEU A O 1
ATOM 701 N N . ALA A 1 93 ? -10.922 -6.348 4.832 1 88.56 93 ALA A N 1
ATOM 702 C CA . ALA A 1 93 ? -10.281 -6.137 6.129 1 88.56 93 ALA A CA 1
ATOM 703 C C . ALA A 1 93 ? -9.844 -7.461 6.746 1 88.56 93 ALA A C 1
ATOM 705 O O . ALA A 1 93 ? -8.812 -7.527 7.418 1 88.56 93 ALA A O 1
ATOM 706 N N . GLN A 1 94 ? -10.602 -8.406 6.508 1 89.38 94 GLN A N 1
ATOM 707 C CA . GLN A 1 94 ? -10.25 -9.727 7 1 89.38 94 GLN A CA 1
ATOM 708 C C . GLN A 1 94 ? -8.977 -10.242 6.34 1 89.38 94 GLN A C 1
ATOM 710 O O . GLN A 1 94 ? -8.102 -10.805 7.012 1 89.38 94 GLN A O 1
ATOM 715 N N . VAL A 1 95 ? -8.922 -10.133 5.051 1 90.44 95 VAL A N 1
ATOM 716 C CA . VAL A 1 95 ? -7.734 -10.555 4.316 1 90.44 95 VAL A CA 1
ATOM 717 C C . VAL A 1 95 ? -6.523 -9.758 4.797 1 90.44 95 VAL A C 1
ATOM 719 O O . VAL A 1 95 ? -5.438 -10.312 4.973 1 90.44 95 VAL A O 1
ATOM 722 N N . PHE A 1 96 ? -6.73 -8.523 5.047 1 90.06 96 PHE A N 1
ATOM 723 C CA . PHE A 1 96 ? -5.648 -7.672 5.543 1 90.06 96 PHE A CA 1
ATOM 724 C C . PHE A 1 96 ? -5.172 -8.148 6.906 1 90.06 96 PHE A C 1
ATOM 726 O O . PHE A 1 96 ? -3.967 -8.203 7.164 1 90.06 96 PHE A O 1
ATOM 733 N N . THR A 1 97 ? -6.086 -8.398 7.77 1 88.88 97 THR A N 1
ATOM 734 C CA . THR A 1 97 ? -5.738 -8.867 9.109 1 88.88 97 THR A CA 1
ATOM 735 C C . THR A 1 97 ? -4.965 -10.18 9.031 1 88.88 97 THR A C 1
ATOM 737 O O . THR A 1 97 ? -3.957 -10.352 9.727 1 88.88 97 THR A O 1
ATOM 740 N N . THR A 1 98 ? -5.422 -11.055 8.227 1 91.12 98 THR A N 1
ATOM 741 C CA . THR A 1 98 ? -4.727 -12.32 8.023 1 91.12 98 THR A CA 1
ATOM 742 C C . THR A 1 98 ? -3.307 -12.078 7.516 1 91.12 98 THR A C 1
ATOM 744 O O . THR A 1 98 ? -2.357 -12.711 7.988 1 91.12 98 THR A O 1
ATOM 747 N N . TYR A 1 99 ? -3.188 -11.164 6.586 1 90.31 99 TYR A N 1
ATOM 748 C CA . TYR A 1 99 ? -1.883 -10.812 6.035 1 90.31 99 TYR A CA 1
ATOM 749 C C . TYR A 1 99 ? -0.941 -10.328 7.133 1 90.31 99 TYR A C 1
ATOM 751 O O . TYR A 1 99 ? 0.207 -10.773 7.215 1 90.31 99 TYR A O 1
ATOM 759 N N . VAL A 1 100 ? -1.414 -9.492 7.965 1 86.56 100 VAL A N 1
ATOM 760 C CA . VAL A 1 100 ? -0.591 -8.914 9.023 1 86.56 100 VAL A CA 1
ATOM 761 C C . VAL A 1 100 ? -0.179 -10 10.008 1 86.56 100 VAL A C 1
ATOM 763 O O . VAL A 1 100 ? 0.977 -10.055 10.438 1 86.56 100 VAL A O 1
ATOM 766 N N . ILE A 1 101 ? -1.073 -10.828 10.367 1 88.25 101 ILE A N 1
ATOM 767 C CA . ILE A 1 101 ? -0.8 -11.906 11.305 1 88.25 101 ILE A CA 1
ATOM 768 C C . ILE A 1 101 ? 0.31 -12.805 10.758 1 88.25 101 ILE A C 1
ATOM 770 O O . ILE A 1 101 ? 1.278 -13.102 11.461 1 88.25 101 ILE A O 1
ATOM 774 N N . PHE A 1 102 ? 0.219 -13.172 9.547 1 89.38 102 PHE A N 1
ATOM 775 C CA . PHE A 1 102 ? 1.186 -14.109 8.992 1 89.38 102 PHE A CA 1
ATOM 776 C C . PHE A 1 102 ? 2.506 -13.414 8.695 1 89.38 102 PHE A C 1
ATOM 778 O O . PHE A 1 102 ? 3.568 -14.039 8.727 1 89.38 102 PHE A O 1
ATOM 785 N N . GLU A 1 103 ? 2.389 -12.133 8.352 1 85.06 103 GLU A N 1
ATOM 786 C CA . GLU A 1 103 ? 3.637 -11.383 8.227 1 85.06 103 GLU A CA 1
ATOM 787 C C . GLU A 1 103 ? 4.391 -11.344 9.555 1 85.06 103 GLU A C 1
ATOM 789 O O . GLU A 1 103 ? 5.617 -11.461 9.578 1 85.06 103 GLU A O 1
ATOM 794 N N . LEU A 1 104 ? 3.66 -11.188 10.578 1 82.81 104 LEU A N 1
ATOM 795 C CA . LEU A 1 104 ? 4.254 -11.188 11.914 1 82.81 104 LEU A CA 1
ATOM 796 C C . LEU A 1 104 ? 4.824 -12.562 12.258 1 82.81 104 LEU A C 1
ATOM 798 O O . LEU A 1 104 ? 5.926 -12.664 12.797 1 82.81 104 LEU A O 1
ATOM 802 N N . LEU A 1 105 ? 4.109 -13.555 11.961 1 84.31 105 LEU A N 1
ATOM 803 C CA . LEU A 1 105 ? 4.555 -14.914 12.242 1 84.31 105 LEU A CA 1
ATOM 804 C C . LEU A 1 105 ? 5.824 -15.242 11.461 1 84.31 105 LEU A C 1
ATOM 806 O O . LEU A 1 105 ? 6.742 -15.875 11.984 1 84.31 105 LEU A O 1
ATOM 810 N N . HIS A 1 106 ? 5.84 -14.844 10.211 1 82.56 106 HIS A N 1
ATOM 811 C CA . HIS A 1 106 ? 7.035 -15.078 9.406 1 82.56 106 HIS A CA 1
ATOM 812 C C . HIS A 1 106 ? 8.234 -14.32 9.969 1 82.56 106 HIS A C 1
ATOM 814 O O . HIS A 1 106 ? 9.359 -14.82 9.938 1 82.56 106 HIS A O 1
ATOM 820 N N . HIS A 1 107 ? 7.961 -13.164 10.367 1 76.69 107 HIS A N 1
ATOM 821 C CA . HIS A 1 107 ? 9.031 -12.383 10.977 1 76.69 107 HIS A CA 1
ATOM 822 C C . HIS A 1 107 ? 9.57 -13.07 12.227 1 76.69 107 HIS A C 1
ATOM 824 O O . HIS A 1 107 ? 10.781 -13.148 12.422 1 76.69 107 HIS A O 1
ATOM 830 N N . LEU A 1 108 ? 8.688 -13.531 13.055 1 76.62 108 LEU A N 1
ATOM 831 C CA . LEU A 1 108 ? 9.086 -14.242 14.258 1 76.62 108 LEU A CA 1
ATOM 832 C C . LEU A 1 108 ? 9.867 -15.5 13.914 1 76.62 108 LEU A C 1
ATOM 834 O O . LEU A 1 108 ? 10.852 -15.836 14.586 1 76.62 108 LEU A O 1
ATOM 838 N N . ASN A 1 109 ? 9.406 -16.141 12.93 1 76.38 109 ASN A N 1
ATOM 839 C CA . ASN A 1 109 ? 10.102 -17.328 12.477 1 76.38 109 ASN A CA 1
ATOM 840 C C . ASN A 1 109 ? 11.516 -17.016 12 1 76.38 109 ASN A C 1
ATOM 842 O O . ASN A 1 109 ? 12.461 -17.766 12.281 1 76.38 109 ASN A O 1
ATOM 846 N N . ASN A 1 110 ? 11.68 -15.984 11.281 1 73.06 110 ASN A N 1
ATOM 847 C CA . ASN A 1 110 ? 13 -15.57 10.805 1 73.06 110 ASN A CA 1
ATOM 848 C C . ASN A 1 110 ? 13.898 -15.148 11.961 1 73.06 110 ASN A C 1
ATOM 850 O O . ASN A 1 110 ? 15.102 -15.43 11.953 1 73.06 110 ASN A O 1
ATOM 854 N N . MET A 1 111 ? 13.32 -14.508 12.883 1 71.38 111 MET A N 1
ATOM 855 C CA . MET A 1 111 ? 14.086 -14.117 14.062 1 71.38 111 MET A CA 1
ATOM 856 C C . MET A 1 111 ? 14.586 -15.344 14.812 1 71.38 111 MET A C 1
ATOM 858 O O . MET A 1 111 ? 15.734 -15.375 15.266 1 71.38 111 MET A O 1
ATOM 862 N N . LEU A 1 112 ? 13.734 -16.25 14.938 1 68.81 112 LEU A N 1
ATOM 863 C CA . LEU A 1 112 ? 14.109 -17.5 15.609 1 68.81 112 LEU A CA 1
ATOM 864 C C . LEU A 1 112 ? 15.211 -18.219 14.836 1 68.81 112 LEU A C 1
ATOM 866 O O . LEU A 1 112 ? 16.141 -18.75 15.445 1 68.81 112 LEU A O 1
ATOM 870 N N . SER A 1 113 ? 15.102 -18.219 13.547 1 68.25 113 SER A N 1
ATOM 871 C CA . SER A 1 113 ? 16.109 -18.859 12.703 1 68.25 113 SER A CA 1
ATOM 872 C C . SER A 1 113 ? 17.469 -18.172 12.852 1 68.25 113 SER A C 1
ATOM 874 O O . SER A 1 113 ? 18.5 -18.828 12.914 1 68.25 113 SER A O 1
ATOM 876 N N . PHE A 1 114 ? 17.391 -16.953 12.812 1 63.41 114 PHE A N 1
ATOM 877 C CA . PHE A 1 114 ? 18.625 -16.188 12.945 1 63.41 114 PHE A CA 1
ATOM 878 C C . PHE A 1 114 ? 19.281 -16.422 14.305 1 63.41 114 PHE A C 1
ATOM 880 O O . PHE A 1 114 ? 20.5 -16.562 14.398 1 63.41 114 PHE A O 1
ATOM 887 N N . ARG A 1 115 ? 18.469 -16.469 15.312 1 64.94 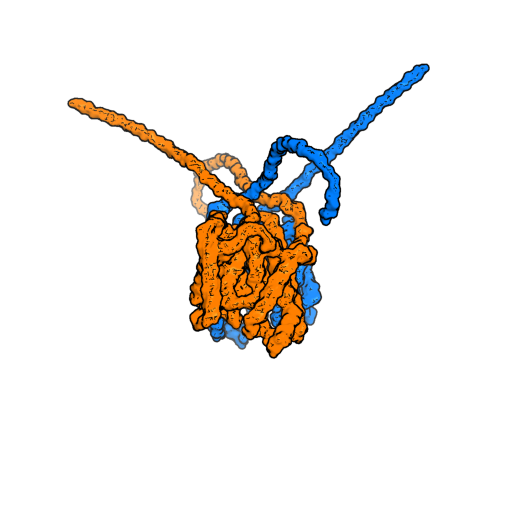115 ARG A N 1
ATOM 888 C CA . ARG A 1 115 ? 18.984 -16.703 16.656 1 64.94 115 ARG A CA 1
ATOM 889 C C . ARG A 1 115 ? 19.609 -18.078 16.766 1 64.94 115 ARG A C 1
ATOM 891 O O . ARG A 1 115 ? 20.672 -18.25 17.375 1 64.94 115 ARG A O 1
ATOM 898 N N . LEU A 1 116 ? 18.922 -18.906 16.219 1 64 116 LEU A N 1
ATOM 899 C CA . LEU A 1 116 ? 19.406 -20.281 16.297 1 64 116 LEU A CA 1
ATOM 900 C C . LEU A 1 116 ? 20.688 -20.453 15.484 1 64 116 LEU A C 1
ATOM 902 O O . LEU A 1 116 ? 21.531 -21.281 15.812 1 64 116 LEU A O 1
ATOM 906 N N . ALA A 1 117 ? 20.75 -19.656 14.406 1 58.75 117 ALA A N 1
ATOM 907 C CA . ALA A 1 117 ? 21.969 -19.703 13.586 1 58.75 117 ALA A CA 1
ATOM 908 C C . ALA A 1 117 ? 23.109 -18.953 14.25 1 58.75 117 ALA A C 1
ATOM 910 O O . ALA A 1 117 ? 24.219 -18.906 13.719 1 58.75 117 ALA A O 1
ATOM 911 N N . GLY A 1 118 ? 22.906 -18.469 15.406 1 56.34 118 GLY A N 1
ATOM 912 C CA . GLY A 1 118 ? 23.953 -17.844 16.188 1 56.34 118 GLY A CA 1
ATOM 913 C C . GLY A 1 118 ? 24.062 -16.344 15.961 1 56.34 118 GLY A C 1
ATOM 914 O O . GLY A 1 118 ? 25 -15.695 16.438 1 56.34 118 GLY A O 1
ATOM 915 N N . PHE A 1 119 ? 23.328 -15.969 15 1 52.72 119 PHE A N 1
ATOM 916 C CA . PHE A 1 119 ? 23.469 -14.539 14.719 1 52.72 119 PHE A CA 1
ATOM 917 C C . PHE A 1 119 ? 22.781 -13.711 15.797 1 52.72 119 PHE A C 1
ATOM 919 O O . PHE A 1 119 ? 21.797 -14.156 16.391 1 52.72 119 PHE A O 1
ATOM 926 N N . GLU A 1 120 ? 23.625 -12.859 16.516 1 48.72 120 GLU A N 1
ATOM 927 C CA . GLU A 1 120 ? 23.109 -11.961 17.547 1 48.72 120 GLU A CA 1
ATOM 928 C C . GLU A 1 120 ? 22 -11.062 16.984 1 48.72 120 GLU A C 1
ATOM 930 O O . GLU A 1 120 ? 22.078 -10.617 15.844 1 48.72 120 GLU A O 1
ATOM 935 N N . PHE A 1 121 ? 20.844 -11.328 17.359 1 47.91 121 PHE A N 1
ATOM 936 C CA . PHE A 1 121 ? 19.625 -10.656 16.953 1 47.91 121 PHE A CA 1
ATOM 937 C C . PHE A 1 121 ? 19.781 -9.141 17.031 1 47.91 121 PHE A C 1
ATOM 939 O O . PHE A 1 121 ? 19.828 -8.57 18.125 1 47.91 121 PHE A O 1
ATOM 946 N N . ASP A 1 122 ? 20.734 -8.594 16.5 1 47.88 122 ASP A N 1
ATOM 947 C CA . ASP A 1 122 ? 20.391 -7.176 16.406 1 47.88 122 ASP A CA 1
ATOM 948 C C . ASP A 1 122 ? 18.938 -6.977 15.977 1 47.88 122 ASP A C 1
ATOM 950 O O . ASP A 1 122 ? 18.375 -7.82 15.273 1 47.88 122 ASP A O 1
ATOM 954 N N . THR A 1 123 ? 18.047 -6.148 16.688 1 51.12 123 THR A N 1
ATOM 955 C CA . THR A 1 123 ? 16.641 -5.754 16.656 1 51.12 123 THR A CA 1
ATOM 956 C C . THR A 1 123 ? 16.141 -5.672 15.227 1 51.12 123 THR A C 1
ATOM 958 O O . THR A 1 123 ? 16.547 -4.801 14.461 1 51.12 123 THR A O 1
ATOM 961 N N . PHE A 1 124 ? 16.047 -6.781 14.547 1 52.38 124 PHE A N 1
ATOM 962 C CA . PHE A 1 124 ? 15.547 -6.73 13.172 1 52.38 124 PHE A CA 1
ATOM 963 C C . PHE A 1 124 ? 14.164 -6.094 13.117 1 52.38 124 PHE A C 1
ATOM 965 O O . PHE A 1 124 ? 13.211 -6.617 13.703 1 52.38 124 PHE A O 1
ATOM 972 N N . PRO A 1 125 ? 14.078 -4.816 12.742 1 58.31 125 PRO A N 1
ATOM 973 C CA . PRO A 1 125 ? 12.75 -4.211 12.625 1 58.31 125 PRO A CA 1
ATOM 974 C C . PRO A 1 125 ? 11.828 -4.992 11.688 1 58.31 125 PRO A C 1
ATOM 976 O O . PRO A 1 125 ? 12.297 -5.586 10.711 1 58.31 125 PRO A O 1
ATOM 979 N N . LEU A 1 126 ? 10.625 -5.328 12.133 1 58.38 126 LEU A N 1
ATOM 980 C CA . LEU A 1 126 ? 9.562 -5.941 11.352 1 58.38 126 LEU A CA 1
ATOM 981 C C . LEU A 1 126 ? 9.336 -5.18 10.047 1 58.38 126 LEU A C 1
ATOM 983 O O . LEU A 1 126 ? 9.188 -3.957 10.055 1 58.38 126 LEU A O 1
ATOM 987 N N . GLN A 1 127 ? 9.703 -5.75 8.906 1 59.94 127 GLN A N 1
ATOM 988 C CA . GLN A 1 127 ? 9.367 -5.148 7.621 1 59.94 127 GLN A CA 1
ATOM 989 C C . GLN A 1 127 ? 8.086 -5.746 7.051 1 59.94 127 GLN A C 1
ATOM 991 O O . GLN A 1 127 ? 8.125 -6.73 6.312 1 59.94 127 GLN A O 1
ATOM 996 N N . VAL A 1 128 ? 6.965 -5.23 7.34 1 54.53 128 VAL A N 1
ATOM 997 C CA . VAL A 1 128 ? 5.656 -5.797 7.031 1 54.53 128 VAL A CA 1
ATOM 998 C C . VAL A 1 128 ? 5.336 -5.578 5.555 1 54.53 128 VAL A C 1
ATOM 1000 O O . VAL A 1 128 ? 4.848 -6.488 4.879 1 54.53 128 VAL A O 1
ATOM 1003 N N . PHE A 1 129 ? 5.672 -4.477 4.914 1 54.69 129 PHE A N 1
ATOM 1004 C CA . PHE A 1 129 ? 5.176 -4.152 3.58 1 54.69 129 PHE A CA 1
ATOM 1005 C C . PHE A 1 129 ? 6.273 -4.332 2.537 1 54.69 129 PHE A C 1
ATOM 1007 O O . PHE A 1 129 ? 5.992 -4.469 1.346 1 54.69 129 PHE A O 1
ATOM 1014 N N . SER A 1 130 ? 7.492 -4.398 2.967 1 57.47 130 SER A N 1
ATOM 1015 C CA . SER A 1 130 ? 8.602 -4.535 2.027 1 57.47 130 SER A CA 1
ATOM 1016 C C . SER A 1 130 ? 9.68 -5.465 2.576 1 57.47 130 SER A C 1
ATOM 1018 O O . SER A 1 130 ? 10.805 -5.035 2.832 1 57.47 130 SER A O 1
ATOM 1020 N N . PRO A 1 131 ? 9.203 -6.77 2.633 1 58.09 131 PRO A N 1
ATOM 1021 C CA . PRO A 1 131 ? 10.219 -7.707 3.115 1 58.09 131 PRO A CA 1
ATOM 1022 C C . PRO A 1 131 ? 11.406 -7.828 2.166 1 58.09 131 PRO A C 1
ATOM 1024 O O . PRO A 1 131 ? 11.258 -7.637 0.957 1 58.09 131 PRO A O 1
ATOM 1027 N N . LYS A 1 132 ? 12.43 -8.031 2.711 1 60.94 132 LYS A N 1
ATOM 1028 C CA . LYS A 1 132 ? 13.648 -8.156 1.914 1 60.94 132 LYS A CA 1
ATOM 1029 C C . LYS A 1 132 ? 13.648 -9.453 1.106 1 60.94 132 LYS A C 1
ATOM 1031 O O . LYS A 1 132 ? 14.211 -9.508 0.011 1 60.94 132 LYS A O 1
ATOM 1036 N N . GLU A 1 133 ? 12.945 -10.461 1.692 1 63.59 133 GLU A N 1
ATOM 1037 C CA . GLU A 1 133 ? 12.906 -11.758 1.016 1 63.59 133 GLU A CA 1
ATOM 1038 C C . GLU A 1 133 ? 11.477 -12.156 0.673 1 63.59 133 GLU A C 1
ATOM 1040 O O . GLU A 1 133 ? 10.523 -11.625 1.244 1 63.59 133 GLU A O 1
ATOM 1045 N N . GLN A 1 134 ? 11.5 -12.945 -0.316 1 58.56 134 GLN A N 1
ATOM 1046 C CA . GLN A 1 134 ? 10.188 -13.367 -0.787 1 58.56 134 GLN A CA 1
ATOM 1047 C C . GLN A 1 134 ? 9.469 -14.188 0.275 1 58.56 134 GLN A C 1
ATOM 1049 O O . GLN A 1 134 ? 10.008 -15.18 0.779 1 58.56 134 GLN A O 1
ATOM 1054 N N . VAL A 1 135 ? 8.43 -13.633 0.656 1 68 135 VAL A N 1
ATOM 1055 C CA . VAL A 1 135 ? 7.516 -14.32 1.565 1 68 135 VAL A CA 1
ATOM 1056 C C . VAL A 1 135 ? 6.215 -14.656 0.84 1 68 135 VAL A C 1
ATOM 1058 O O . VAL A 1 135 ? 5.816 -13.953 -0.09 1 68 135 VAL A O 1
ATOM 1061 N N . VAL A 1 136 ? 5.738 -15.812 1.103 1 78.19 136 VAL A N 1
ATOM 1062 C CA . VAL A 1 136 ? 4.551 -16.312 0.428 1 78.19 136 VAL A CA 1
ATOM 1063 C C . VAL A 1 136 ? 3.396 -15.328 0.599 1 78.19 136 VAL A C 1
ATOM 1065 O O . VAL A 1 136 ? 2.48 -15.289 -0.224 1 78.19 136 VAL A O 1
ATOM 1068 N N . THR A 1 137 ? 3.551 -14.414 1.528 1 86.44 137 THR A N 1
ATOM 1069 C CA . THR A 1 137 ? 2.432 -13.539 1.866 1 86.44 137 THR A CA 1
ATOM 1070 C C . THR A 1 137 ? 2.273 -12.438 0.825 1 86.44 137 THR A C 1
ATOM 1072 O O . THR A 1 137 ? 1.293 -11.688 0.848 1 86.44 137 THR A O 1
ATOM 1075 N N . TRP A 1 138 ? 3.146 -12.414 -0.136 1 87.81 138 TRP A N 1
ATOM 1076 C CA . TRP A 1 138 ? 3.004 -11.406 -1.183 1 87.81 138 TRP A CA 1
ATOM 1077 C C . TRP A 1 138 ? 1.683 -11.578 -1.926 1 87.81 138 TRP A C 1
ATOM 1079 O O . TRP A 1 138 ? 1.062 -10.594 -2.336 1 87.81 138 TRP A O 1
ATOM 1089 N N . PHE A 1 139 ? 1.289 -12.812 -2.086 1 91.69 139 PHE A N 1
ATOM 1090 C CA . PHE A 1 139 ? 0.07 -13.07 -2.842 1 91.69 139 PHE A CA 1
ATOM 1091 C C . PHE A 1 139 ? -1.15 -12.539 -2.104 1 91.69 139 PHE A C 1
ATOM 1093 O O . PHE A 1 139 ? -2.061 -11.977 -2.719 1 91.69 139 PHE A O 1
ATOM 1100 N N . LEU A 1 140 ? -1.13 -12.75 -0.829 1 91.44 140 LEU A N 1
ATOM 1101 C CA . LEU A 1 140 ? -2.252 -12.258 -0.04 1 91.44 140 LEU A CA 1
ATOM 1102 C C . LEU A 1 140 ? -2.363 -10.742 -0.148 1 91.44 140 LEU A C 1
ATOM 1104 O O . LEU A 1 140 ? -3.463 -10.203 -0.314 1 91.44 140 LEU A O 1
ATOM 1108 N N . LEU A 1 141 ? -1.315 -10.094 -0.031 1 91.06 141 LEU A N 1
ATOM 1109 C CA . LEU A 1 141 ? -1.308 -8.641 -0.166 1 91.06 141 LEU A CA 1
ATOM 1110 C C . LEU A 1 141 ? -1.744 -8.227 -1.566 1 91.06 141 LEU A C 1
ATOM 1112 O O . LEU A 1 141 ? -2.531 -7.289 -1.722 1 91.06 141 LEU A O 1
ATOM 1116 N N . SER A 1 142 ? -1.21 -8.891 -2.535 1 93.75 142 SER A N 1
ATOM 1117 C CA . SER A 1 142 ? -1.584 -8.586 -3.914 1 93.75 142 SER A CA 1
ATOM 1118 C C . SER A 1 142 ? -3.078 -8.797 -4.141 1 93.75 142 SER A C 1
ATOM 1120 O O . SER A 1 142 ? -3.74 -7.965 -4.758 1 93.75 142 SER A O 1
ATOM 1122 N N . LEU A 1 143 ? -3.529 -9.93 -3.633 1 94 143 LEU A N 1
ATOM 1123 C CA . LEU A 1 143 ? -4.953 -10.219 -3.779 1 94 143 LEU A CA 1
ATOM 1124 C C . LEU A 1 143 ? -5.801 -9.117 -3.15 1 94 143 LEU A C 1
ATOM 1126 O O . LEU A 1 143 ? -6.789 -8.672 -3.74 1 94 143 LEU A O 1
ATOM 1130 N N . LEU A 1 144 ? -5.41 -8.742 -2.004 1 92.88 144 LEU A N 1
ATOM 1131 C CA . LEU A 1 144 ? -6.094 -7.664 -1.3 1 92.88 144 LEU A CA 1
ATOM 1132 C C . LEU A 1 144 ? -6.121 -6.395 -2.145 1 92.88 144 LEU A C 1
ATOM 1134 O O . LEU A 1 144 ? -7.18 -5.793 -2.34 1 92.88 144 LEU A O 1
ATOM 1138 N N . LEU A 1 145 ? -5.051 -6.023 -2.645 1 92.5 145 LEU A N 1
ATOM 1139 C CA . LEU A 1 145 ? -4.93 -4.777 -3.391 1 92.5 145 LEU A CA 1
ATOM 1140 C C . LEU A 1 145 ? -5.613 -4.891 -4.75 1 92.5 145 LEU A C 1
ATOM 1142 O O . LEU A 1 145 ? -6.203 -3.922 -5.234 1 92.5 145 LEU A O 1
ATOM 1146 N N . TRP A 1 146 ? -5.48 -6.031 -5.375 1 95.31 146 TRP A N 1
ATOM 1147 C CA . TRP A 1 146 ? -6.176 -6.246 -6.641 1 95.31 146 TRP A CA 1
ATOM 1148 C C . TRP A 1 146 ? -7.684 -6.129 -6.461 1 95.31 146 TRP A C 1
ATOM 1150 O O . TRP A 1 146 ? -8.359 -5.457 -7.246 1 95.31 146 TRP A O 1
ATOM 1160 N N . ARG A 1 147 ? -8.18 -6.75 -5.441 1 92.75 147 ARG A N 1
ATOM 1161 C CA . ARG A 1 147 ? -9.617 -6.691 -5.172 1 92.75 147 ARG A CA 1
ATOM 1162 C C . ARG A 1 147 ? -10.039 -5.281 -4.777 1 92.75 147 ARG A C 1
ATOM 1164 O O . ARG A 1 147 ? -11.125 -4.828 -5.156 1 92.75 147 ARG A O 1
ATOM 1171 N N . ALA A 1 148 ? -9.227 -4.652 -4.055 1 89.44 148 ALA A N 1
ATOM 1172 C CA . ALA A 1 148 ? -9.531 -3.291 -3.617 1 89.44 148 ALA A CA 1
ATOM 1173 C C . ALA A 1 148 ? -9.547 -2.324 -4.797 1 89.44 148 ALA A C 1
ATOM 1175 O O . ALA A 1 148 ? -10.297 -1.346 -4.801 1 89.44 148 ALA A O 1
ATOM 1176 N N . THR A 1 149 ? -8.773 -2.518 -5.781 1 91.19 149 THR A N 1
ATOM 1177 C CA . THR A 1 149 ? -8.648 -1.588 -6.898 1 91.19 149 THR A CA 1
ATOM 1178 C C . THR A 1 149 ? -9.57 -1.997 -8.047 1 91.19 149 THR A C 1
ATOM 1180 O O . THR A 1 149 ? -9.727 -1.254 -9.016 1 91.19 149 THR A O 1
ATOM 1183 N N . LEU A 1 150 ? -10.117 -3.123 -7.926 1 90.75 150 LEU A N 1
ATOM 1184 C CA . LEU A 1 150 ? -10.922 -3.672 -9.008 1 90.75 150 LEU A CA 1
ATOM 1185 C C . LEU A 1 150 ? -12.062 -2.727 -9.367 1 90.75 150 LEU A C 1
ATOM 1187 O O . LEU A 1 150 ? -12.359 -2.521 -10.547 1 90.75 150 LEU A O 1
ATOM 1191 N N . PRO A 1 151 ? -12.711 -2.049 -8.406 1 86.31 151 PRO A N 1
ATOM 1192 C CA . PRO A 1 151 ? -13.797 -1.126 -8.75 1 86.31 151 PRO A CA 1
ATOM 1193 C C . PRO A 1 151 ? -13.328 0.028 -9.633 1 86.31 151 PRO A C 1
ATOM 1195 O O . PRO A 1 151 ? -14.109 0.561 -10.43 1 86.31 151 PRO A O 1
ATOM 1198 N N . VAL A 1 152 ? -12.156 0.365 -9.531 1 86.44 152 VAL A N 1
ATOM 1199 C CA . VAL A 1 152 ? -11.594 1.428 -10.352 1 86.44 152 VAL A CA 1
ATOM 1200 C C . VAL A 1 152 ? -11.18 0.867 -11.711 1 86.44 152 VAL A C 1
ATOM 1202 O O . VAL A 1 152 ? -11.406 1.501 -12.742 1 86.44 152 VAL A O 1
ATOM 1205 N N . LEU A 1 153 ? -10.625 -0.289 -11.711 1 89.62 153 LEU A N 1
ATOM 1206 C CA . LEU A 1 153 ? -10.117 -0.905 -12.938 1 89.62 153 LEU A CA 1
ATOM 1207 C C . LEU A 1 153 ? -11.25 -1.154 -13.93 1 89.62 153 LEU A C 1
ATOM 1209 O O . LEU A 1 153 ? -11.078 -0.996 -15.133 1 89.62 153 LEU A O 1
ATOM 1213 N N . VAL A 1 154 ? -12.336 -1.513 -13.406 1 89.5 154 VAL A N 1
ATOM 1214 C CA . VAL A 1 154 ? -13.453 -1.871 -14.273 1 89.5 154 VAL A CA 1
ATOM 1215 C C . VAL A 1 154 ? -14 -0.619 -14.953 1 89.5 154 VAL A C 1
ATOM 1217 O O . VAL A 1 154 ? -14.727 -0.712 -15.945 1 89.5 154 VAL A O 1
ATOM 1220 N N . LEU A 1 155 ? -13.727 0.543 -14.398 1 86.75 155 LEU A N 1
ATOM 1221 C CA . LEU A 1 155 ? -14.211 1.798 -14.969 1 86.75 155 LEU A CA 1
ATOM 1222 C C . LEU A 1 155 ? -13.32 2.258 -16.109 1 86.75 155 LEU A C 1
ATOM 1224 O O . LEU A 1 155 ? -13.703 3.137 -16.891 1 86.75 155 LEU A O 1
ATOM 1228 N N . LEU A 1 156 ? -12.242 1.663 -16.219 1 88.25 156 LEU A N 1
ATOM 1229 C CA . LEU A 1 156 ? -11.305 2.031 -17.266 1 88.25 156 LEU A CA 1
ATOM 1230 C C . LEU A 1 156 ? -11.805 1.558 -18.625 1 88.25 156 LEU A C 1
ATOM 1232 O O . LEU A 1 156 ? -12.531 0.562 -18.719 1 88.25 156 LEU A O 1
ATOM 1236 N N . ARG A 1 157 ? -11.383 2.285 -19.703 1 87.69 157 ARG A N 1
ATOM 1237 C CA . ARG A 1 157 ? -11.766 1.908 -21.062 1 87.69 157 ARG A CA 1
ATOM 1238 C C . ARG A 1 157 ? -11.133 0.581 -21.453 1 87.69 157 ARG A C 1
ATOM 1240 O O . ARG A 1 157 ? -11.781 -0.263 -22.078 1 87.69 157 ARG A O 1
ATOM 1247 N N . ALA A 1 158 ? -9.859 0.421 -21.094 1 92.19 158 ALA A N 1
ATOM 1248 C CA . ALA A 1 158 ? -9.109 -0.785 -21.422 1 92.19 158 ALA A CA 1
ATOM 1249 C C . ALA A 1 158 ? -8.312 -1.289 -20.234 1 92.19 158 ALA A C 1
ATOM 1251 O O . ALA A 1 158 ? -7.078 -1.239 -20.234 1 92.19 158 ALA A O 1
ATOM 1252 N N . PRO A 1 159 ? -9.047 -1.854 -19.312 1 91.94 159 PRO A N 1
ATOM 1253 C CA . PRO A 1 159 ? -8.367 -2.268 -18.078 1 91.94 159 PRO A CA 1
ATOM 1254 C C . PRO A 1 159 ? -7.273 -3.301 -18.328 1 91.94 159 PRO A C 1
ATOM 1256 O O . PRO A 1 159 ? -6.211 -3.24 -17.703 1 91.94 159 PRO A O 1
ATOM 1259 N N . VAL A 1 160 ? -7.492 -4.238 -19.25 1 94.62 160 VAL A N 1
ATOM 1260 C CA . VAL A 1 160 ? -6.523 -5.293 -19.531 1 94.62 160 VAL A CA 1
ATOM 1261 C C . VAL A 1 160 ? -5.242 -4.684 -20.094 1 94.62 160 VAL A C 1
ATOM 1263 O O . VAL A 1 160 ? -4.141 -4.984 -19.625 1 94.62 160 VAL A O 1
ATOM 1266 N N . VAL A 1 161 ? -5.359 -3.812 -20.984 1 93.88 161 VAL A N 1
ATOM 1267 C CA . VAL A 1 161 ? -4.211 -3.162 -21.594 1 93.88 161 VAL A CA 1
ATOM 1268 C C . VAL A 1 161 ? -3.463 -2.33 -20.562 1 93.88 161 VAL A C 1
ATOM 1270 O O . VAL A 1 161 ? -2.23 -2.361 -20.5 1 93.88 161 VAL A O 1
ATOM 1273 N N . CYS A 1 162 ? -4.223 -1.649 -19.734 1 91.31 162 CYS A N 1
ATOM 1274 C CA . CYS A 1 162 ? -3.623 -0.795 -18.719 1 91.31 162 CYS A CA 1
ATOM 1275 C C . CYS A 1 162 ? -2.773 -1.611 -17.75 1 91.31 162 CYS A C 1
ATOM 1277 O O . CYS A 1 162 ? -1.69 -1.18 -17.359 1 91.31 162 CYS A O 1
ATOM 1279 N N . THR A 1 163 ? -3.24 -2.746 -17.375 1 95.31 163 THR A N 1
ATOM 1280 C CA . THR A 1 163 ? -2.492 -3.545 -16.406 1 95.31 163 THR A CA 1
ATOM 1281 C C . THR A 1 163 ? -1.234 -4.125 -17.047 1 95.31 163 THR A C 1
ATOM 1283 O O . THR A 1 163 ? -0.203 -4.266 -16.391 1 95.31 163 THR A O 1
ATOM 1286 N N . PHE A 1 164 ? -1.266 -4.453 -18.328 1 95.75 164 PHE A N 1
ATOM 1287 C CA . PHE A 1 164 ? -0.066 -4.91 -19.031 1 95.75 164 PHE A CA 1
ATOM 1288 C C . PHE A 1 164 ? 0.963 -3.791 -19.125 1 95.75 164 PHE A C 1
ATOM 1290 O O . PHE A 1 164 ? 2.162 -4.027 -18.953 1 95.75 164 PHE A O 1
ATOM 1297 N N . VAL A 1 165 ? 0.511 -2.629 -19.359 1 91.94 165 VAL A N 1
ATOM 1298 C CA . VAL A 1 165 ? 1.403 -1.479 -19.453 1 91.94 165 VAL A CA 1
ATOM 1299 C C . VAL A 1 165 ? 2.059 -1.226 -18.094 1 91.94 165 VAL A C 1
ATOM 1301 O O . VAL A 1 165 ? 3.273 -1.028 -18.016 1 91.94 165 VAL A O 1
ATOM 1304 N N . LEU A 1 166 ? 1.253 -1.263 -17.078 1 90.12 166 LEU A N 1
ATOM 1305 C CA . LEU A 1 166 ? 1.777 -1.051 -15.742 1 90.12 166 LEU A CA 1
ATOM 1306 C C . LEU A 1 166 ? 2.795 -2.129 -15.375 1 90.12 166 LEU A C 1
ATOM 1308 O O . LEU A 1 166 ? 3.82 -1.836 -14.758 1 90.12 166 LEU A O 1
ATOM 1312 N N . ALA A 1 167 ? 2.471 -3.346 -15.711 1 94.31 167 ALA A N 1
ATOM 1313 C CA . ALA A 1 167 ? 3.373 -4.457 -15.43 1 94.31 167 ALA A CA 1
ATOM 1314 C C . ALA A 1 167 ? 4.715 -4.266 -16.141 1 94.31 167 ALA A C 1
ATOM 1316 O O . ALA A 1 167 ? 5.77 -4.566 -15.57 1 94.31 167 ALA A O 1
ATOM 1317 N N . HIS A 1 168 ? 4.719 -3.75 -17.312 1 91.5 168 HIS A N 1
ATOM 1318 C CA . HIS A 1 168 ? 5.949 -3.523 -18.062 1 91.5 168 HIS A CA 1
ATOM 1319 C C . HIS A 1 168 ? 6.711 -2.318 -17.516 1 91.5 168 HIS A C 1
ATOM 1321 O O . HIS A 1 168 ? 7.941 -2.334 -17.453 1 91.5 168 HIS A O 1
ATOM 1327 N N . LEU A 1 169 ? 5.992 -1.332 -17.078 1 84.94 169 LEU A N 1
ATOM 1328 C CA . LEU A 1 169 ? 6.637 -0.152 -16.516 1 84.94 169 LEU A CA 1
ATOM 1329 C C . LEU A 1 169 ? 7.324 -0.488 -15.195 1 84.94 169 LEU A C 1
ATOM 1331 O O . LEU A 1 169 ? 8.32 0.145 -14.828 1 84.94 169 LEU A O 1
ATOM 1335 N N . ALA A 1 170 ? 6.777 -1.449 -14.531 1 86.56 170 ALA A N 1
ATOM 1336 C CA . ALA A 1 170 ? 7.336 -1.86 -13.242 1 86.56 170 ALA A CA 1
ATOM 1337 C C . ALA A 1 170 ? 8.758 -2.389 -13.406 1 86.56 170 ALA A C 1
ATOM 1339 O O . ALA A 1 170 ? 9.523 -2.451 -12.438 1 86.56 170 ALA A O 1
ATOM 1340 N N . LEU A 1 171 ? 9.141 -2.779 -14.641 1 84.62 171 LEU A N 1
ATOM 1341 C CA . LEU A 1 171 ? 10.484 -3.273 -14.906 1 84.62 171 LEU A CA 1
ATOM 1342 C C . LEU A 1 171 ? 11.523 -2.182 -14.672 1 84.62 171 LEU A C 1
ATOM 1344 O O . LEU A 1 171 ? 12.68 -2.475 -14.359 1 84.62 171 LEU A O 1
ATOM 1348 N N . PHE A 1 172 ? 11.109 -0.996 -14.672 1 78.06 172 PHE A N 1
ATOM 1349 C CA . PHE A 1 172 ? 12.047 0.123 -14.602 1 78.06 172 PHE A CA 1
ATOM 1350 C C . PHE A 1 172 ? 12.062 0.721 -13.203 1 78.06 172 PHE A C 1
ATOM 1352 O O . PHE A 1 172 ? 12.695 1.755 -12.969 1 78.06 172 PHE A O 1
ATOM 1359 N N . ALA A 1 173 ? 11.43 0.025 -12.312 1 76.06 173 ALA A N 1
ATOM 1360 C CA . ALA A 1 173 ? 11.367 0.512 -10.938 1 76.06 173 ALA A CA 1
ATOM 1361 C C . ALA A 1 173 ? 11.734 -0.59 -9.945 1 76.06 173 ALA A C 1
ATOM 1363 O O . ALA A 1 173 ? 11.516 -1.774 -10.219 1 76.06 173 ALA A O 1
ATOM 1364 N N . ASP A 1 174 ? 12.336 -0.206 -8.953 1 77.38 174 ASP A N 1
ATOM 1365 C CA . ASP A 1 174 ? 12.555 -1.113 -7.832 1 77.38 174 ASP A CA 1
ATOM 1366 C C . ASP A 1 174 ? 11.469 -0.94 -6.766 1 77.38 174 ASP A C 1
ATOM 1368 O O . ASP A 1 174 ? 11.594 -0.083 -5.891 1 77.38 174 ASP A O 1
ATOM 1372 N N . LEU A 1 175 ? 10.531 -1.754 -6.828 1 76.56 175 LEU A N 1
ATOM 1373 C CA . LEU A 1 175 ? 9.367 -1.611 -5.957 1 76.56 175 LEU A CA 1
ATOM 1374 C C . LEU A 1 175 ? 9.445 -2.578 -4.781 1 76.56 175 LEU A C 1
ATOM 1376 O O . LEU A 1 175 ? 8.625 -2.52 -3.867 1 76.56 175 LEU A O 1
ATOM 1380 N N . GLY A 1 176 ? 10.492 -3.375 -4.75 1 76.25 176 GLY A N 1
ATOM 1381 C CA . GLY A 1 176 ? 10.531 -4.438 -3.756 1 76.25 176 GLY A CA 1
ATOM 1382 C C . GLY A 1 176 ? 9.773 -5.684 -4.18 1 76.25 176 GLY A C 1
ATOM 1383 O O . GLY A 1 176 ? 9.016 -5.652 -5.148 1 76.25 176 GLY A O 1
ATOM 1384 N N . VAL A 1 177 ? 9.867 -6.668 -3.484 1 79.44 177 VAL A N 1
ATOM 1385 C CA . VAL A 1 177 ? 9.383 -7.988 -3.879 1 79.44 177 VAL A CA 1
ATOM 1386 C C . VAL A 1 177 ? 7.859 -7.984 -3.947 1 79.44 177 VAL A C 1
ATOM 1388 O O . VAL A 1 177 ? 7.277 -8.383 -4.957 1 79.44 177 VAL A O 1
ATOM 1391 N N . ASN A 1 178 ? 7.238 -7.434 -2.957 1 82.69 178 ASN A N 1
ATOM 1392 C CA . ASN A 1 178 ? 5.785 -7.508 -2.875 1 82.69 178 ASN A CA 1
ATOM 1393 C C . ASN A 1 178 ? 5.117 -6.703 -3.988 1 82.69 178 ASN A C 1
ATOM 1395 O O . ASN A 1 178 ? 4.223 -7.207 -4.672 1 82.69 178 ASN A O 1
ATOM 1399 N N . TYR A 1 179 ? 5.586 -5.586 -4.211 1 85.62 179 TYR A N 1
ATOM 1400 C CA . TYR A 1 179 ? 4.895 -4.719 -5.16 1 85.62 179 TYR A CA 1
ATOM 1401 C C . TYR A 1 179 ? 5.285 -5.055 -6.594 1 85.62 179 TYR A C 1
ATOM 1403 O O . TYR A 1 179 ? 4.508 -4.832 -7.523 1 85.62 179 TYR A O 1
ATOM 1411 N N . GLN A 1 180 ? 6.477 -5.574 -6.746 1 88.06 180 GLN A N 1
ATOM 1412 C CA . GLN A 1 180 ? 6.832 -6.07 -8.07 1 88.06 180 GLN A CA 1
ATOM 1413 C C . GLN A 1 180 ? 5.926 -7.227 -8.492 1 88.06 180 GLN A C 1
ATOM 1415 O O . GLN A 1 180 ? 5.414 -7.246 -9.609 1 88.06 180 GLN A O 1
ATOM 1420 N N . ASN A 1 181 ? 5.746 -8.133 -7.539 1 91 181 ASN A N 1
ATOM 1421 C CA . ASN A 1 181 ? 4.824 -9.234 -7.793 1 91 181 ASN A CA 1
ATOM 1422 C C . ASN A 1 181 ? 3.414 -8.734 -8.078 1 91 181 ASN A C 1
ATOM 1424 O O . ASN A 1 181 ? 2.748 -9.219 -8.992 1 91 181 ASN A O 1
ATOM 1428 N N . LEU A 1 182 ? 3.062 -7.789 -7.297 1 92.69 182 LEU A N 1
ATOM 1429 C CA . LEU A 1 182 ? 1.722 -7.227 -7.414 1 92.69 182 LEU A CA 1
ATOM 1430 C C . LEU A 1 182 ? 1.464 -6.73 -8.836 1 92.69 182 LEU A C 1
ATOM 1432 O O . LEU A 1 182 ? 0.444 -7.066 -9.438 1 92.69 182 LEU A O 1
ATOM 1436 N N . LEU A 1 183 ? 2.373 -5.98 -9.375 1 93.44 183 LEU A N 1
ATOM 1437 C CA . LEU A 1 183 ? 2.158 -5.359 -10.672 1 93.44 183 LEU A CA 1
ATOM 1438 C C . LEU A 1 183 ? 2.402 -6.359 -11.805 1 93.44 183 LEU A C 1
ATOM 1440 O O . LEU A 1 183 ? 1.684 -6.359 -12.805 1 93.44 183 LEU A O 1
ATOM 1444 N N . ALA A 1 184 ? 3.381 -7.211 -11.625 1 94.81 184 ALA A N 1
ATOM 1445 C CA . ALA A 1 184 ? 3.748 -8.164 -12.672 1 94.81 184 ALA A CA 1
ATOM 1446 C C . ALA A 1 184 ? 2.639 -9.188 -12.891 1 94.81 184 ALA A C 1
ATOM 1448 O O . ALA A 1 184 ? 2.391 -9.609 -14.023 1 94.81 184 ALA A O 1
ATOM 1449 N N . PHE A 1 185 ? 1.959 -9.57 -11.859 1 96.94 185 PHE A N 1
ATOM 1450 C CA . PHE A 1 185 ? 0.963 -10.625 -11.977 1 96.94 185 PHE A CA 1
ATOM 1451 C C . PHE A 1 185 ? -0.441 -10.039 -12.07 1 96.94 185 PHE A C 1
ATOM 1453 O O . PHE A 1 185 ? -1.415 -10.773 -12.242 1 96.94 185 PHE A O 1
ATOM 1460 N N . MET A 1 186 ? -0.534 -8.766 -12.016 1 97.12 186 MET A N 1
ATOM 1461 C CA . MET A 1 186 ? -1.829 -8.094 -12.047 1 97.12 186 MET A CA 1
ATOM 1462 C C . MET A 1 186 ? -2.568 -8.391 -13.344 1 97.12 186 MET A C 1
ATOM 1464 O O . MET A 1 186 ? -3.785 -8.586 -13.344 1 97.12 186 MET A O 1
ATOM 1468 N N . PRO A 1 187 ? -1.904 -8.438 -14.508 1 97.25 187 PRO A N 1
ATOM 1469 C CA . PRO A 1 187 ? -2.607 -8.742 -15.758 1 97.25 187 PRO A CA 1
ATOM 1470 C C . PRO A 1 187 ? -3.326 -10.086 -15.719 1 97.25 187 PRO A C 1
ATOM 1472 O O . PRO A 1 187 ? -4.414 -10.227 -16.281 1 97.25 187 PRO A O 1
ATOM 1475 N N . TYR A 1 188 ? -2.764 -11.086 -15.109 1 97.94 188 TYR A N 1
ATOM 1476 C CA . TYR A 1 188 ? -3.418 -12.383 -15 1 97.94 188 TYR A CA 1
ATOM 1477 C C . TYR A 1 188 ? -4.715 -12.273 -14.211 1 97.94 188 TYR A C 1
ATOM 1479 O O . TYR A 1 188 ? -5.738 -12.844 -14.594 1 97.94 188 TYR A O 1
ATOM 1487 N N . PHE A 1 189 ? -4.707 -11.57 -13.102 1 97.5 189 PHE A N 1
ATOM 1488 C CA . PHE A 1 189 ? -5.883 -11.367 -12.266 1 97.5 189 PHE A CA 1
ATOM 1489 C C . PHE A 1 189 ? -6.992 -10.672 -13.047 1 97.5 189 PHE A C 1
ATOM 1491 O O . PHE A 1 189 ? -8.141 -11.117 -13.031 1 97.5 189 PHE A O 1
ATOM 1498 N N . VAL A 1 190 ? -6.621 -9.609 -13.727 1 96.88 190 VAL A N 1
ATOM 1499 C CA . VAL A 1 190 ? -7.605 -8.805 -14.445 1 96.88 190 VAL A CA 1
ATOM 1500 C C . VAL A 1 190 ? -8.141 -9.594 -15.633 1 96.88 190 VAL A C 1
ATOM 1502 O O . VAL A 1 190 ? -9.336 -9.539 -15.938 1 96.88 190 VAL A O 1
ATOM 1505 N N . CYS A 1 191 ? -7.258 -10.328 -16.312 1 96.56 191 CYS A N 1
ATOM 1506 C CA . CYS A 1 191 ? -7.723 -11.188 -17.391 1 96.56 191 CYS A CA 1
ATOM 1507 C C . CYS A 1 191 ? -8.695 -12.234 -16.875 1 96.56 191 CYS A C 1
ATOM 1509 O O . CYS A 1 191 ? -9.688 -12.555 -17.531 1 96.56 191 CYS A O 1
ATOM 1511 N N . GLY A 1 192 ? -8.367 -12.766 -15.703 1 95.88 192 GLY A N 1
ATOM 1512 C CA . GLY A 1 192 ? -9.289 -13.703 -15.086 1 95.88 192 GLY A CA 1
ATOM 1513 C C . GLY A 1 192 ? -10.664 -13.109 -14.836 1 95.88 192 GLY A C 1
ATOM 1514 O O . GLY A 1 192 ? -11.68 -13.758 -15.078 1 95.88 192 GLY A O 1
ATOM 1515 N N . TYR A 1 193 ? -10.688 -11.914 -14.398 1 94.44 193 TYR A N 1
ATOM 1516 C CA . TYR A 1 193 ? -11.945 -11.234 -14.117 1 94.44 193 TYR A CA 1
ATOM 1517 C C . TYR A 1 193 ? -12.75 -11.031 -15.391 1 94.44 193 TYR A C 1
ATOM 1519 O O . TYR A 1 193 ? -13.977 -11.172 -15.391 1 94.44 193 TYR A O 1
ATOM 1527 N N . TYR A 1 194 ? -12.133 -10.727 -16.469 1 93.5 194 TYR A N 1
ATOM 1528 C CA . TYR A 1 194 ? -12.828 -10.359 -17.703 1 93.5 194 TYR A CA 1
ATOM 1529 C C . TYR A 1 194 ? -13.055 -11.586 -18.578 1 93.5 194 TYR A C 1
ATOM 1531 O O . TYR A 1 194 ? -13.672 -11.484 -19.641 1 93.5 194 TYR A O 1
ATOM 1539 N N . THR A 1 195 ? -12.57 -12.695 -18.172 1 91.75 195 THR A N 1
ATOM 1540 C CA . THR A 1 195 ? -12.82 -13.906 -18.953 1 91.75 195 THR A CA 1
ATOM 1541 C C . THR A 1 195 ? -14.297 -14.273 -18.922 1 91.75 195 THR A C 1
ATOM 1543 O O . THR A 1 195 ? -14.859 -14.516 -17.844 1 91.75 195 THR A O 1
ATOM 1546 N N . PRO A 1 196 ? -14.883 -14.258 -20.047 1 89.19 196 PRO A N 1
ATOM 1547 C CA . PRO A 1 196 ? -16.312 -14.586 -20.078 1 89.19 196 PRO A CA 1
ATOM 1548 C C . PRO A 1 196 ? -16.578 -16.062 -19.812 1 89.19 196 PRO A C 1
ATOM 1550 O O . PRO A 1 196 ? -15.711 -16.906 -20.031 1 89.19 196 PRO A O 1
ATOM 1553 N N . PRO A 1 197 ? -17.781 -16.297 -19.328 1 86.31 197 PRO A N 1
ATOM 1554 C CA . PRO A 1 197 ? -18.156 -17.688 -19.062 1 86.31 197 PRO A CA 1
ATOM 1555 C C . PRO A 1 197 ? -18.078 -18.578 -20.297 1 86.31 197 PRO A C 1
ATOM 1557 O O . PRO A 1 197 ? -17.891 -19.797 -20.188 1 86.31 197 PRO A O 1
ATOM 1560 N N . SER A 1 198 ? -18.172 -18 -21.484 1 89 198 SER A N 1
ATOM 1561 C CA . SER A 1 198 ? -18.109 -18.75 -22.719 1 89 198 SER A CA 1
ATOM 1562 C C . SER A 1 198 ? -16.75 -19.438 -22.891 1 89 198 SER A C 1
ATOM 1564 O O . SER A 1 198 ? -16.672 -20.547 -23.422 1 89 198 SER A O 1
ATOM 1566 N N . VAL A 1 199 ? -15.773 -18.766 -22.406 1 89.12 199 VAL A N 1
ATOM 1567 C CA . VAL A 1 199 ? -14.43 -19.328 -22.516 1 89.12 199 VAL A CA 1
ATOM 1568 C C . VAL A 1 199 ? -14.312 -20.562 -21.625 1 89.12 199 VAL A C 1
ATOM 1570 O O . VAL A 1 199 ? -13.75 -21.578 -22.047 1 89.12 199 VAL A O 1
ATOM 1573 N N . TRP A 1 200 ? -14.883 -20.516 -20.516 1 86.94 200 TRP A N 1
ATOM 1574 C CA . TRP A 1 200 ? -14.844 -21.656 -19.594 1 86.94 200 TRP A CA 1
ATOM 1575 C C . TRP A 1 200 ? -15.625 -22.844 -20.141 1 86.94 200 TRP A C 1
ATOM 1577 O O . TRP A 1 200 ? -15.227 -23.984 -19.984 1 86.94 200 TRP A O 1
ATOM 1587 N N . THR A 1 201 ? -16.719 -22.531 -20.844 1 87.06 201 THR A N 1
ATOM 1588 C CA . THR A 1 201 ? -17.516 -23.578 -21.484 1 87.06 201 THR A CA 1
ATOM 1589 C C . THR A 1 201 ? -16.766 -24.188 -22.672 1 87.06 201 THR A C 1
ATOM 1591 O O . THR A 1 201 ? -16.828 -25.391 -22.891 1 87.06 201 THR A O 1
ATOM 1594 N N . ARG A 1 202 ? -16.125 -23.375 -23.375 1 90.31 202 ARG A N 1
ATOM 1595 C CA . ARG A 1 202 ? -15.344 -23.859 -24.516 1 90.31 202 ARG A CA 1
ATOM 1596 C C . ARG A 1 202 ? -14.203 -24.75 -24.047 1 90.31 202 ARG A C 1
ATOM 1598 O O . ARG A 1 202 ? -13.875 -25.734 -24.719 1 90.31 202 ARG A O 1
ATOM 1605 N N . LEU A 1 203 ? -13.625 -24.406 -22.984 1 90.88 203 LEU A N 1
ATOM 1606 C CA . LEU A 1 203 ? -12.531 -25.203 -22.422 1 90.88 203 LEU A CA 1
ATOM 1607 C C . LEU A 1 203 ? -13.031 -26.578 -21.984 1 90.88 203 LEU A C 1
ATOM 1609 O O . LEU A 1 203 ? -12.242 -27.5 -21.812 1 90.88 203 LEU A O 1
ATOM 1613 N N . ALA A 1 204 ? -14.352 -26.672 -21.844 1 88.38 204 ALA A N 1
ATOM 1614 C CA . ALA A 1 204 ? -14.953 -27.922 -21.406 1 88.38 204 ALA A CA 1
ATOM 1615 C C . ALA A 1 204 ? -15.305 -28.812 -22.594 1 88.38 204 ALA A C 1
ATOM 1617 O O . ALA A 1 204 ? -15.57 -30 -22.422 1 88.38 204 ALA A O 1
ATOM 1618 N N . GLU A 1 205 ? -15.375 -28.203 -23.734 1 92 205 GLU A N 1
ATOM 1619 C CA . GLU A 1 205 ? -15.656 -28.969 -24.938 1 92 205 GLU A CA 1
ATOM 1620 C C . GLU A 1 205 ? -14.531 -29.969 -25.234 1 92 205 GLU A C 1
ATOM 1622 O O . GLU A 1 205 ? -13.352 -29.625 -25.125 1 92 205 GLU A O 1
ATOM 1627 N N . TRP A 1 206 ? -14.906 -31.109 -25.719 1 91.69 206 TRP A N 1
ATOM 1628 C CA . TRP A 1 206 ? -13.977 -32.219 -25.812 1 91.69 206 TRP A CA 1
ATOM 1629 C C . TRP A 1 206 ? -12.836 -31.922 -26.766 1 91.69 206 TRP A C 1
ATOM 1631 O O . TRP A 1 206 ? -11.68 -32.25 -26.5 1 91.69 206 TRP A O 1
ATOM 1641 N N . ARG A 1 207 ? -13.086 -31.375 -27.922 1 93.5 207 ARG A N 1
ATOM 1642 C CA . ARG A 1 207 ? -12.047 -31.109 -28.906 1 93.5 207 ARG A CA 1
ATOM 1643 C C . ARG A 1 207 ? -11.055 -30.078 -28.406 1 93.5 207 ARG A C 1
ATOM 1645 O O . ARG A 1 207 ? -9.836 -30.266 -28.516 1 93.5 207 ARG A O 1
ATOM 1652 N N . THR A 1 208 ? -11.602 -29.031 -27.875 1 93.81 208 THR A N 1
ATOM 1653 C CA . THR A 1 208 ? -10.75 -27.969 -27.359 1 93.81 208 THR A CA 1
ATOM 1654 C C . THR A 1 208 ? -9.977 -28.453 -26.125 1 93.81 208 THR A C 1
ATOM 1656 O O . THR A 1 208 ? -8.773 -28.203 -26.016 1 93.81 208 THR A O 1
ATOM 1659 N N . ARG A 1 209 ? -10.617 -29.125 -25.344 1 94.62 209 ARG A N 1
ATOM 1660 C CA . ARG A 1 209 ? -9.992 -29.656 -24.125 1 94.62 209 ARG A CA 1
ATOM 1661 C C . ARG A 1 209 ? -8.852 -30.594 -24.469 1 94.62 209 ARG A C 1
ATOM 1663 O O . ARG A 1 209 ? -7.75 -30.484 -23.922 1 94.62 209 ARG A O 1
ATOM 1670 N N . ALA A 1 210 ? -9.133 -31.5 -25.391 1 95.69 210 ALA A N 1
ATOM 1671 C CA . ALA A 1 210 ? -8.133 -32.5 -25.781 1 95.69 210 ALA A CA 1
ATOM 1672 C C . ALA A 1 210 ? -6.922 -31.828 -26.438 1 95.69 210 ALA A C 1
ATOM 1674 O O . ALA A 1 210 ? -5.777 -32.219 -26.172 1 95.69 210 ALA A O 1
ATOM 1675 N N . SER A 1 211 ? -7.172 -30.891 -27.25 1 96.38 211 SER A N 1
ATOM 1676 C CA . SER A 1 211 ? -6.09 -30.219 -27.953 1 96.38 211 SER A CA 1
ATOM 1677 C C . SER A 1 211 ? -5.207 -29.422 -27 1 96.38 211 SER A C 1
ATOM 1679 O O . SER A 1 211 ? -3.979 -29.5 -27.078 1 96.38 211 SER A O 1
ATOM 1681 N N . LEU A 1 212 ? -5.828 -28.688 -26.125 1 96 212 LEU A N 1
ATOM 1682 C CA . LEU A 1 212 ? -5.062 -27.859 -25.188 1 96 212 LEU A CA 1
ATOM 1683 C C . LEU A 1 212 ? -4.355 -28.734 -24.156 1 96 212 LEU A C 1
ATOM 1685 O O . LEU A 1 212 ? -3.238 -28.422 -23.734 1 96 212 LEU A O 1
ATOM 1689 N N . ALA A 1 213 ? -4.969 -29.766 -23.766 1 96.5 213 ALA A N 1
ATOM 1690 C CA . ALA A 1 213 ? -4.324 -30.719 -22.859 1 96.5 213 ALA A CA 1
ATOM 1691 C C . ALA A 1 213 ? -3.102 -31.359 -23.516 1 96.5 213 ALA A C 1
ATOM 1693 O O . ALA A 1 213 ? -2.053 -31.5 -22.875 1 96.5 213 ALA A O 1
ATOM 1694 N N . ALA A 1 214 ? -3.326 -31.766 -24.75 1 97.06 214 ALA A N 1
ATOM 1695 C CA . ALA A 1 214 ? -2.213 -32.344 -25.5 1 97.06 214 ALA A CA 1
ATOM 1696 C C . ALA A 1 214 ? -1.065 -31.344 -25.641 1 97.06 214 ALA A C 1
ATOM 1698 O O . ALA A 1 214 ? 0.104 -31.719 -25.516 1 97.06 214 ALA A O 1
ATOM 1699 N N . PHE A 1 215 ? -1.449 -30.141 -25.906 1 96.06 215 PHE A N 1
ATOM 1700 C CA . PHE A 1 215 ? -0.44 -29.094 -26.031 1 96.06 215 PHE A CA 1
ATOM 1701 C C . PHE A 1 215 ? 0.357 -28.969 -24.734 1 96.06 215 PHE A C 1
ATOM 1703 O O . PHE A 1 215 ? 1.588 -28.906 -24.766 1 96.06 215 PHE A O 1
ATOM 1710 N N . PHE A 1 216 ? -0.283 -28.859 -23.609 1 96.75 216 PHE A N 1
ATOM 1711 C CA . PHE A 1 216 ? 0.359 -28.734 -22.312 1 96.75 216 PHE A CA 1
ATOM 1712 C C . PHE A 1 216 ? 1.266 -29.938 -22.031 1 96.75 216 PHE A C 1
ATOM 1714 O O . PHE A 1 216 ? 2.418 -29.766 -21.625 1 96.75 216 PHE A O 1
ATOM 1721 N N . CYS A 1 217 ? 0.789 -31.156 -22.297 1 96 217 CYS A N 1
ATOM 1722 C CA . CYS A 1 217 ? 1.559 -32.375 -22.062 1 96 217 CYS A CA 1
ATOM 1723 C C . CYS A 1 217 ? 2.779 -32.438 -22.969 1 96 217 CYS A C 1
ATOM 1725 O O . CYS A 1 217 ? 3.869 -32.812 -22.516 1 96 217 CYS A O 1
ATOM 1727 N N . CYS A 1 218 ? 2.561 -32.094 -24.172 1 95.94 218 CYS A N 1
ATOM 1728 C CA . CYS A 1 218 ? 3.676 -32.094 -25.109 1 95.94 218 CYS A CA 1
ATOM 1729 C C . CYS A 1 218 ? 4.738 -31.078 -24.688 1 95.94 218 CYS A C 1
ATOM 1731 O O . CYS A 1 218 ? 5.938 -31.359 -24.781 1 95.94 218 CYS A O 1
ATOM 1733 N N . ALA A 1 219 ? 4.258 -29.891 -24.297 1 94.88 219 ALA A N 1
ATOM 1734 C CA . ALA A 1 219 ? 5.199 -28.875 -23.812 1 94.88 219 ALA A CA 1
ATOM 1735 C C . ALA A 1 219 ? 5.988 -29.391 -22.609 1 94.88 219 ALA A C 1
ATOM 1737 O O . ALA A 1 219 ? 7.207 -29.219 -22.547 1 94.88 219 ALA A O 1
ATOM 1738 N N . CYS A 1 220 ? 5.359 -30.031 -21.656 1 93.06 220 CYS A N 1
ATOM 1739 C CA . CYS A 1 220 ? 6.008 -30.578 -20.469 1 93.06 220 CYS A CA 1
ATOM 1740 C C . CYS A 1 220 ? 7.031 -31.656 -20.844 1 93.06 220 CYS A C 1
ATOM 1742 O O . CYS A 1 220 ? 8.172 -31.609 -20.375 1 93.06 220 CYS A O 1
ATOM 1744 N N . VAL A 1 221 ? 6.664 -32.562 -21.734 1 93.75 221 VAL A N 1
ATOM 1745 C CA . VAL A 1 221 ? 7.531 -33.656 -22.125 1 93.75 221 VAL A CA 1
ATOM 1746 C C . VAL A 1 221 ? 8.727 -33.125 -22.906 1 93.75 221 VAL A C 1
ATOM 1748 O O . VAL A 1 221 ? 9.859 -33.562 -22.688 1 93.75 221 VAL A O 1
ATOM 1751 N N . THR A 1 222 ? 8.445 -32.219 -23.812 1 93.5 222 THR A N 1
ATOM 1752 C CA . THR A 1 222 ? 9.516 -31.672 -24.609 1 93.5 222 THR A CA 1
ATOM 1753 C C . THR A 1 222 ? 10.531 -30.938 -23.734 1 93.5 222 THR A C 1
ATOM 1755 O O . THR A 1 222 ? 11.742 -31.109 -23.906 1 93.5 222 THR A O 1
ATOM 1758 N N . LEU A 1 223 ? 10.023 -30.156 -22.828 1 91.31 223 LEU A N 1
ATOM 1759 C CA . LEU A 1 223 ? 10.93 -29.406 -21.969 1 91.31 223 LEU A CA 1
ATOM 1760 C C . LEU A 1 223 ? 11.648 -30.328 -21 1 91.31 223 LEU A C 1
ATOM 1762 O O . LEU A 1 223 ? 12.828 -30.109 -20.688 1 91.31 223 LEU A O 1
ATOM 1766 N N . LEU A 1 224 ? 10.969 -31.359 -20.5 1 87.62 224 LEU A N 1
ATOM 1767 C CA . LEU A 1 224 ? 11.617 -32.344 -19.656 1 87.62 224 LEU A CA 1
ATOM 1768 C C . LEU A 1 224 ? 12.711 -33.094 -20.422 1 87.62 224 LEU A C 1
ATOM 1770 O O . LEU A 1 224 ? 13.812 -33.281 -19.906 1 87.62 224 LEU A O 1
ATOM 1774 N N . ALA A 1 225 ? 12.414 -33.5 -21.625 1 90.56 225 ALA A N 1
ATOM 1775 C CA . ALA A 1 225 ? 13.391 -34.188 -22.453 1 90.56 225 ALA A CA 1
ATOM 1776 C C . ALA A 1 225 ? 14.586 -33.312 -22.766 1 90.56 225 ALA A C 1
ATOM 1778 O O . ALA A 1 225 ? 15.734 -33.75 -22.719 1 90.56 225 ALA A O 1
ATOM 1779 N N . SER A 1 226 ? 14.281 -32.062 -23.062 1 90 226 SER A N 1
ATOM 1780 C CA . SER A 1 226 ? 15.352 -31.125 -23.359 1 90 226 SER A CA 1
ATOM 1781 C C . SER A 1 226 ? 16.234 -30.891 -22.141 1 90 226 SER A C 1
ATOM 1783 O O . SER A 1 226 ? 17.453 -30.719 -22.281 1 90 226 SER A O 1
ATOM 1785 N N . SER A 1 227 ? 15.641 -30.875 -21 1 86.31 227 SER A N 1
ATOM 1786 C CA . SER A 1 227 ? 16.406 -30.672 -19.781 1 86.31 227 SER A CA 1
ATOM 1787 C C . SER A 1 227 ? 17.297 -31.875 -19.484 1 86.31 227 SER A C 1
ATOM 1789 O O . SER A 1 227 ? 18.406 -31.719 -18.953 1 86.31 227 SER A O 1
ATOM 1791 N N . TYR A 1 228 ? 16.828 -33.062 -19.859 1 82.38 228 TYR A N 1
ATOM 1792 C CA . TYR A 1 228 ? 17.594 -34.281 -19.641 1 82.38 228 TYR A CA 1
ATOM 1793 C C . TYR A 1 228 ? 18.75 -34.375 -20.625 1 82.38 228 TYR A C 1
ATOM 1795 O O . TYR A 1 228 ? 19.859 -34.781 -20.25 1 82.38 228 TYR A O 1
ATOM 1803 N N . ILE A 1 229 ? 18.453 -34.062 -21.844 1 86.12 229 ILE A N 1
ATOM 1804 C CA . ILE A 1 229 ? 19.5 -34.094 -22.875 1 86.12 229 ILE A CA 1
ATOM 1805 C C . ILE A 1 229 ? 20.531 -33.031 -22.594 1 86.12 229 ILE A C 1
ATOM 1807 O O . ILE A 1 229 ? 21.734 -33.219 -22.812 1 86.12 229 ILE A O 1
ATOM 1811 N N . GLY A 1 230 ? 19.969 -31.984 -22.047 1 82.38 230 GLY A N 1
ATOM 1812 C CA . GLY A 1 230 ? 20.875 -30.875 -21.75 1 82.38 230 GLY A CA 1
ATOM 1813 C C . GLY A 1 230 ? 21.359 -30.156 -22.984 1 82.38 230 GLY A C 1
ATOM 1814 O O . GLY A 1 230 ? 20.75 -30.281 -24.062 1 82.38 230 GLY A O 1
ATOM 1815 N N . GLY A 1 231 ? 22.281 -29.219 -22.875 1 84.19 231 GLY A N 1
ATOM 1816 C CA . GLY A 1 231 ? 22.828 -28.453 -23.984 1 84.19 231 GLY A CA 1
ATOM 1817 C C . GLY A 1 231 ? 22.75 -26.953 -23.781 1 84.19 231 GLY A C 1
ATOM 1818 O O . GLY A 1 231 ? 22.047 -26.484 -22.891 1 84.19 231 GLY A O 1
ATOM 1819 N N . ALA A 1 232 ? 23.484 -26.391 -24.578 1 86.19 232 ALA A N 1
ATOM 1820 C CA . ALA A 1 232 ? 23.609 -24.938 -24.469 1 86.19 232 ALA A CA 1
ATOM 1821 C C . ALA A 1 232 ? 22.266 -24.25 -24.734 1 86.19 232 ALA A C 1
ATOM 1823 O O . ALA A 1 232 ? 21.953 -23.234 -24.109 1 86.19 232 ALA A O 1
ATOM 1824 N N . GLY A 1 233 ? 21.547 -24.797 -25.625 1 86.75 233 GLY A N 1
ATOM 1825 C CA . GLY A 1 233 ? 20.266 -24.219 -25.969 1 86.75 233 GLY A CA 1
ATOM 1826 C C . GLY A 1 233 ? 19.281 -24.234 -24.828 1 86.75 233 GLY A C 1
ATOM 1827 O O . GLY A 1 233 ? 18.656 -23.219 -24.516 1 86.75 233 GLY A O 1
ATOM 1828 N N . PHE A 1 234 ? 19.156 -25.328 -24.188 1 88.12 234 PHE A N 1
ATOM 1829 C CA . PHE A 1 234 ? 18.219 -25.438 -23.062 1 88.12 234 PHE A CA 1
ATOM 1830 C C . PHE A 1 234 ? 18.703 -24.594 -21.891 1 88.12 234 PHE A C 1
ATOM 1832 O O . PHE A 1 234 ? 17.891 -23.953 -21.203 1 88.12 234 PHE A O 1
ATOM 1839 N N . ASP A 1 235 ? 19.969 -24.641 -21.719 1 87.5 235 ASP A N 1
ATOM 1840 C CA . ASP A 1 235 ? 20.531 -23.891 -20.594 1 87.5 235 ASP A CA 1
ATOM 1841 C C . ASP A 1 235 ? 20.234 -22.391 -20.75 1 87.5 235 ASP A C 1
ATOM 1843 O O . ASP A 1 235 ? 19.859 -21.719 -19.781 1 87.5 235 ASP A O 1
ATOM 1847 N N . LEU A 1 236 ? 20.438 -21.984 -21.938 1 88.94 236 LEU A N 1
ATOM 1848 C CA . LEU A 1 236 ? 20.156 -20.578 -22.203 1 88.94 236 LEU A CA 1
ATOM 1849 C C . LEU A 1 236 ? 18.672 -20.281 -22.016 1 88.94 236 LEU A C 1
ATOM 1851 O O . LEU A 1 236 ? 18.312 -19.25 -21.453 1 88.94 236 LEU A O 1
ATOM 1855 N N . PHE A 1 237 ? 17.875 -21.141 -22.5 1 90.12 237 PHE A N 1
ATOM 1856 C CA . PHE A 1 237 ? 16.438 -21 -22.359 1 90.12 237 PHE A CA 1
ATOM 1857 C C . PHE A 1 237 ? 16.031 -20.938 -20.891 1 90.12 237 PHE A C 1
ATOM 1859 O O . PHE A 1 237 ? 15.297 -20.047 -20.484 1 90.12 237 PHE A O 1
ATOM 1866 N N . PHE A 1 238 ? 16.531 -21.828 -20.172 1 88.94 238 PHE A N 1
ATOM 1867 C CA . PHE A 1 238 ? 16.172 -21.922 -18.766 1 88.94 238 PHE A CA 1
ATOM 1868 C C . PHE A 1 238 ? 16.672 -20.703 -18 1 88.94 238 PHE A C 1
ATOM 1870 O O . PHE A 1 238 ? 15.984 -20.203 -17.109 1 88.94 238 PHE A O 1
ATOM 1877 N N . GLU A 1 239 ? 17.797 -20.297 -18.328 1 86.56 239 GLU A N 1
ATOM 1878 C CA . GLU A 1 239 ? 18.359 -19.094 -17.703 1 86.56 239 GLU A CA 1
ATOM 1879 C C . GLU A 1 239 ? 17.484 -17.875 -17.984 1 86.56 239 GLU A C 1
ATOM 1881 O O . GLU A 1 239 ? 17.234 -17.062 -17.094 1 86.56 239 GLU A O 1
ATOM 1886 N N . ARG A 1 240 ? 17.062 -17.766 -19.156 1 88.44 240 ARG A N 1
ATOM 1887 C CA . ARG A 1 240 ? 16.25 -16.625 -19.547 1 88.44 240 ARG A CA 1
ATOM 1888 C C . ARG A 1 240 ? 14.883 -16.656 -18.875 1 88.44 240 ARG A C 1
ATOM 1890 O O . ARG A 1 240 ? 14.398 -15.625 -18.406 1 88.44 240 ARG A O 1
ATOM 1897 N N . VAL A 1 241 ? 14.289 -17.797 -18.828 1 89.81 241 VAL A N 1
ATOM 1898 C CA . VAL A 1 241 ? 12.992 -17.938 -18.188 1 89.81 241 VAL A CA 1
ATOM 1899 C C . VAL A 1 241 ? 13.117 -17.641 -16.688 1 89.81 241 VAL A C 1
ATOM 1901 O O . VAL A 1 241 ? 12.273 -16.953 -16.109 1 89.81 241 VAL A O 1
ATOM 1904 N N . THR A 1 242 ? 14.172 -18.078 -16.141 1 86.81 242 THR A N 1
ATOM 1905 C CA . THR A 1 242 ? 14.391 -17.891 -14.703 1 86.81 242 THR A CA 1
ATOM 1906 C C . THR A 1 242 ? 14.648 -16.406 -14.398 1 86.81 242 THR A C 1
ATOM 1908 O O . THR A 1 242 ? 14.164 -15.883 -13.398 1 86.81 242 THR A O 1
ATOM 1911 N N . LEU A 1 243 ? 15.383 -15.836 -15.25 1 86.81 243 LEU A N 1
ATOM 1912 C CA . LEU A 1 243 ? 15.656 -14.414 -15.07 1 86.81 243 LEU A CA 1
ATOM 1913 C C . LEU A 1 243 ? 14.375 -13.594 -15.203 1 86.81 243 LEU A C 1
ATOM 1915 O O . LEU A 1 243 ? 14.125 -12.695 -14.398 1 86.81 243 LEU A O 1
ATOM 1919 N N . THR A 1 244 ? 13.594 -13.891 -16.156 1 89.75 244 THR A N 1
ATOM 1920 C CA . THR A 1 244 ? 12.336 -13.188 -16.344 1 89.75 244 THR A CA 1
ATOM 1921 C C . THR A 1 244 ? 11.43 -13.359 -15.125 1 89.75 244 THR A C 1
ATOM 1923 O O . THR A 1 244 ? 10.82 -12.398 -14.664 1 89.75 244 THR A O 1
ATOM 1926 N N . TYR A 1 245 ? 11.398 -14.539 -14.664 1 89.06 245 TYR A N 1
ATOM 1927 C CA . TYR A 1 245 ? 10.562 -14.812 -13.5 1 89.06 245 TYR A CA 1
ATOM 1928 C C . TYR A 1 245 ? 11.102 -14.094 -12.266 1 89.06 245 TYR A C 1
ATOM 1930 O O . TYR A 1 245 ? 10.32 -13.594 -11.445 1 89.06 245 TYR A O 1
ATOM 1938 N N . ALA A 1 246 ? 12.359 -14.047 -12.172 1 85.94 246 ALA A N 1
ATOM 1939 C CA . ALA A 1 246 ? 12.984 -13.32 -11.07 1 85.94 246 ALA A CA 1
ATOM 1940 C C . ALA A 1 246 ? 12.656 -11.828 -11.148 1 85.94 246 ALA A C 1
ATOM 1942 O O . ALA A 1 246 ? 12.461 -11.18 -10.117 1 85.94 246 ALA A O 1
ATOM 1943 N N . CYS A 1 247 ? 12.594 -11.375 -12.305 1 85.19 247 CYS A N 1
ATOM 1944 C CA . CYS A 1 247 ? 12.242 -9.969 -12.508 1 85.19 247 CYS A CA 1
ATOM 1945 C C . CYS A 1 247 ? 10.773 -9.727 -12.195 1 85.19 247 CYS A C 1
ATOM 1947 O O . CYS A 1 247 ? 10.406 -8.656 -11.711 1 85.19 247 CYS A O 1
ATOM 1949 N N . PHE A 1 248 ? 9.945 -10.773 -12.453 1 85.88 248 PHE A N 1
ATOM 1950 C CA . PHE A 1 248 ? 8.555 -10.719 -12.016 1 85.88 248 PHE A CA 1
ATOM 1951 C C . PHE A 1 248 ? 8.469 -10.5 -10.508 1 85.88 248 PHE A C 1
ATOM 1953 O O . PHE A 1 248 ? 7.676 -9.68 -10.039 1 85.88 248 PHE A O 1
ATOM 1960 N N . ASN A 1 249 ? 9.336 -11.156 -9.852 1 82.94 249 ASN A N 1
ATOM 1961 C CA . ASN A 1 249 ? 9.258 -11.234 -8.398 1 82.94 249 ASN A CA 1
ATOM 1962 C C . ASN A 1 249 ? 10.047 -10.109 -7.73 1 82.94 249 ASN A C 1
ATOM 1964 O O . ASN A 1 249 ? 10.047 -9.992 -6.504 1 82.94 249 ASN A O 1
ATOM 1968 N N . GLY A 1 250 ? 10.68 -9.289 -8.469 1 77.06 250 GLY A N 1
ATOM 1969 C CA . GLY A 1 250 ? 11.469 -8.203 -7.906 1 77.06 250 GLY A CA 1
ATOM 1970 C C . GLY A 1 250 ? 12.727 -8.68 -7.211 1 77.06 250 GLY A C 1
ATOM 1971 O O . GLY A 1 250 ? 13.203 -8.047 -6.262 1 77.06 250 GLY A O 1
ATOM 1972 N N . ALA A 1 251 ? 13.148 -9.836 -7.496 1 75.69 251 ALA A N 1
ATOM 1973 C CA . ALA A 1 251 ? 14.359 -10.398 -6.891 1 75.69 251 ALA A CA 1
ATOM 1974 C C . ALA A 1 251 ? 15.383 -10.766 -7.961 1 75.69 251 ALA A C 1
ATOM 1976 O O . ALA A 1 251 ? 15.719 -11.945 -8.125 1 75.69 251 ALA A O 1
ATOM 1977 N N . PRO A 1 252 ? 15.859 -9.688 -8.617 1 74.5 252 PRO A N 1
ATOM 1978 C CA . PRO A 1 252 ? 16.875 -10.008 -9.633 1 74.5 252 PRO A CA 1
ATOM 1979 C C . PRO A 1 252 ? 18.156 -10.562 -9.031 1 74.5 252 PRO A C 1
ATOM 1981 O O . PRO A 1 252 ? 18.438 -10.32 -7.855 1 74.5 252 PRO A O 1
ATOM 1984 N N . PRO A 1 253 ? 18.75 -11.344 -9.844 1 67.12 253 PRO A N 1
ATOM 1985 C CA . PRO A 1 253 ? 20.016 -11.898 -9.328 1 67.12 253 PRO A CA 1
ATOM 1986 C C . PRO A 1 253 ? 21 -10.81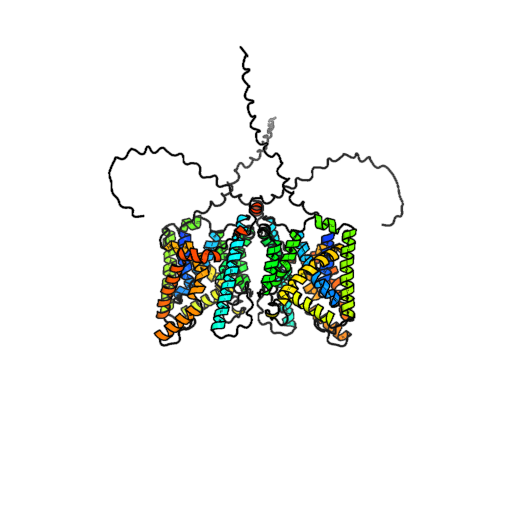2 -8.906 1 67.12 253 PRO A C 1
ATOM 1988 O O . PRO A 1 253 ? 21.109 -9.773 -9.562 1 67.12 253 PRO A O 1
ATOM 1991 N N . GLY A 1 254 ? 21.562 -11.023 -7.781 1 63.97 254 GLY A N 1
ATOM 1992 C CA . GLY A 1 254 ? 22.562 -10.102 -7.262 1 63.97 254 GLY A CA 1
ATOM 1993 C C . GLY A 1 254 ? 21.969 -8.781 -6.805 1 63.97 254 GLY A C 1
ATOM 1994 O O . GLY A 1 254 ? 22.703 -7.805 -6.625 1 63.97 254 GLY A O 1
ATOM 1995 N N . ASN A 1 255 ? 20.688 -8.75 -6.707 1 60.16 255 ASN A N 1
ATOM 1996 C CA . ASN A 1 255 ? 19.984 -7.559 -6.254 1 60.16 255 ASN A CA 1
ATOM 1997 C C . ASN A 1 255 ? 20.297 -6.348 -7.129 1 60.16 255 ASN A C 1
ATOM 1999 O O . ASN A 1 255 ? 20.531 -5.25 -6.617 1 60.16 255 ASN A O 1
ATOM 2003 N N . ALA A 1 256 ? 20.547 -6.707 -8.367 1 65.12 256 ALA A N 1
ATOM 2004 C CA . ALA A 1 256 ? 20.844 -5.648 -9.328 1 65.12 256 ALA A CA 1
ATOM 2005 C C . ALA A 1 256 ? 19.625 -5.332 -10.195 1 65.12 256 ALA A C 1
ATOM 2007 O O . ALA A 1 256 ? 19.406 -5.984 -11.219 1 65.12 256 ALA A O 1
ATOM 2008 N N . PRO A 1 257 ? 18.875 -4.379 -9.703 1 63.78 257 PRO A N 1
ATOM 2009 C CA . PRO A 1 257 ? 17.656 -4.059 -10.438 1 63.78 257 PRO A CA 1
ATOM 2010 C C . PRO A 1 257 ? 17.922 -3.65 -11.891 1 63.78 257 PRO A C 1
ATOM 2012 O O . PRO A 1 257 ? 17.031 -3.754 -12.742 1 63.78 257 PRO A O 1
ATOM 2015 N N . ALA A 1 258 ? 19.094 -3.336 -12.094 1 66.38 258 ALA A N 1
ATOM 2016 C CA . ALA A 1 258 ? 19.469 -2.941 -13.453 1 66.38 258 ALA A CA 1
ATOM 2017 C C . ALA A 1 258 ? 19.359 -4.121 -14.414 1 66.38 258 ALA A C 1
ATOM 2019 O O . ALA A 1 258 ? 19.156 -3.932 -15.617 1 66.38 258 ALA A O 1
ATOM 2020 N N . ALA A 1 259 ? 19.438 -5.242 -13.875 1 66.75 259 ALA A N 1
ATOM 2021 C CA . ALA A 1 259 ? 19.359 -6.438 -14.703 1 66.75 259 ALA A CA 1
ATOM 2022 C C . ALA A 1 259 ? 17.969 -6.582 -15.328 1 66.75 259 ALA A C 1
ATOM 2024 O O . ALA A 1 259 ? 17.828 -7.191 -16.391 1 66.75 259 ALA A O 1
ATOM 2025 N N . CYS A 1 260 ? 17.047 -5.996 -14.742 1 77.44 260 CYS A N 1
ATOM 2026 C CA . CYS A 1 260 ? 15.68 -6.148 -15.227 1 77.44 260 CYS A CA 1
ATOM 2027 C C . CYS A 1 260 ? 15.281 -4.969 -16.094 1 77.44 260 CYS A C 1
ATOM 2029 O O . CYS A 1 260 ? 14.266 -5.027 -16.797 1 77.44 260 CYS A O 1
ATOM 2031 N N . CYS A 1 261 ? 16.156 -3.994 -16.031 1 76.44 261 CYS A N 1
ATOM 2032 C CA . CYS A 1 261 ? 15.828 -2.768 -16.75 1 76.44 261 CYS A CA 1
ATOM 2033 C C . CYS A 1 261 ? 16.438 -2.768 -18.141 1 76.44 261 CYS A C 1
ATOM 2035 O O . CYS A 1 261 ? 17.375 -2 -18.422 1 76.44 261 CYS A O 1
ATOM 2037 N N . SER A 1 262 ? 16.109 -3.664 -19.078 1 78.81 262 SER A N 1
ATOM 2038 C CA . SER A 1 262 ? 16.641 -3.771 -20.438 1 78.81 262 SER A CA 1
ATOM 2039 C C . SER A 1 262 ? 15.531 -4.051 -21.453 1 78.81 262 SER A C 1
ATOM 2041 O O . SER A 1 262 ? 14.438 -4.477 -21.062 1 78.81 262 SER A O 1
ATOM 2043 N N . PHE A 1 263 ? 15.773 -3.693 -22.625 1 82.88 263 PHE A N 1
ATOM 2044 C CA . PHE A 1 263 ? 14.812 -3.951 -23.688 1 82.88 263 PHE A CA 1
ATOM 2045 C C . PHE A 1 263 ? 14.586 -5.449 -23.875 1 82.88 263 PHE A C 1
ATOM 2047 O O . PHE A 1 263 ? 13.477 -5.883 -24.156 1 82.88 263 PHE A O 1
ATOM 2054 N N . GLU A 1 264 ? 15.641 -6.121 -23.688 1 85.81 264 GLU A N 1
ATOM 2055 C CA . GLU A 1 264 ? 15.523 -7.574 -23.781 1 85.81 264 GLU A CA 1
ATOM 2056 C C . GLU A 1 264 ? 14.531 -8.125 -22.766 1 85.81 264 GLU A C 1
ATOM 2058 O O . GLU A 1 264 ? 13.727 -9 -23.094 1 85.81 264 GLU A O 1
ATOM 2063 N N . GLN A 1 265 ? 14.578 -7.531 -21.641 1 87.56 265 GLN A N 1
ATOM 2064 C CA . GLN A 1 265 ? 13.68 -8.016 -20.594 1 87.56 265 GLN A CA 1
ATOM 2065 C C . GLN A 1 265 ? 12.242 -7.578 -20.859 1 87.56 265 GLN A C 1
ATOM 2067 O O . GLN A 1 265 ? 11.297 -8.266 -20.484 1 87.56 265 GLN A O 1
ATOM 2072 N N . LEU A 1 266 ? 12.141 -6.469 -21.453 1 89.44 266 LEU A N 1
ATOM 2073 C CA . LEU A 1 266 ? 10.812 -6.035 -21.875 1 89.44 266 LEU A CA 1
ATOM 2074 C C . LEU A 1 266 ? 10.18 -7.047 -22.812 1 89.44 266 LEU A C 1
ATOM 2076 O O . LEU A 1 266 ? 9.023 -7.438 -22.641 1 89.44 266 LEU A O 1
ATOM 2080 N N . LEU A 1 267 ? 10.93 -7.441 -23.75 1 91.88 267 LEU A N 1
ATOM 2081 C CA . LEU A 1 267 ? 10.453 -8.406 -24.734 1 91.88 267 LEU A CA 1
ATOM 2082 C C . LEU A 1 267 ? 10.242 -9.773 -24.094 1 91.88 267 LEU A C 1
ATOM 2084 O O . LEU A 1 267 ? 9.258 -10.461 -24.391 1 91.88 267 LEU A O 1
ATOM 2088 N N . GLU A 1 268 ? 11.125 -10.172 -23.266 1 93.12 268 GLU A N 1
ATOM 2089 C CA . GLU A 1 268 ? 11.023 -11.477 -22.625 1 93.12 268 GLU A CA 1
ATOM 2090 C C . GLU A 1 268 ? 9.781 -11.555 -21.734 1 93.12 268 GLU A C 1
ATOM 2092 O O . GLU A 1 268 ? 9.141 -12.602 -21.641 1 93.12 268 GLU A O 1
ATOM 2097 N N . ARG A 1 269 ? 9.492 -10.492 -21.062 1 93.81 269 ARG A N 1
ATOM 2098 C CA . ARG A 1 269 ? 8.281 -10.469 -20.25 1 93.81 269 ARG A CA 1
ATOM 2099 C C . ARG A 1 269 ? 7.039 -10.617 -21.125 1 93.81 269 ARG A C 1
ATOM 2101 O O . ARG A 1 269 ? 6.102 -11.336 -20.766 1 93.81 269 ARG A O 1
ATOM 2108 N N . ALA A 1 270 ? 7.047 -9.914 -22.219 1 95.38 270 ALA A N 1
ATOM 2109 C CA . ALA A 1 270 ? 5.926 -10.039 -23.156 1 95.38 270 ALA A CA 1
ATOM 2110 C C . ALA A 1 270 ? 5.785 -11.469 -23.656 1 95.38 270 ALA A C 1
ATOM 2112 O O . ALA A 1 270 ? 4.676 -12.008 -23.719 1 95.38 270 ALA A O 1
ATOM 2113 N N . ILE A 1 271 ? 6.895 -12.047 -24 1 95.44 271 ILE A N 1
ATOM 2114 C CA . ILE A 1 271 ? 6.902 -13.43 -24.469 1 95.44 271 ILE A CA 1
ATOM 2115 C C . ILE A 1 271 ? 6.41 -14.352 -23.344 1 95.44 271 ILE A C 1
ATOM 2117 O O . ILE A 1 271 ? 5.664 -15.305 -23.594 1 95.44 271 ILE A O 1
ATOM 2121 N N . PHE A 1 272 ? 6.812 -14.039 -22.188 1 96 272 PHE A N 1
ATOM 2122 C CA . PHE A 1 272 ? 6.398 -14.828 -21.031 1 96 272 PHE A CA 1
ATOM 2123 C C . PHE A 1 272 ? 4.883 -14.812 -20.875 1 96 272 PHE A C 1
ATOM 2125 O O . PHE A 1 272 ? 4.262 -15.859 -20.703 1 96 272 PHE A O 1
ATOM 2132 N N . TYR A 1 273 ? 4.27 -13.641 -21 1 96.94 273 TYR A N 1
ATOM 2133 C CA . TYR A 1 273 ? 2.82 -13.523 -20.906 1 96.94 273 TYR A CA 1
ATOM 2134 C C . TYR A 1 273 ? 2.145 -14.32 -22.016 1 96.94 273 TYR A C 1
ATOM 2136 O O . TYR A 1 273 ? 1.199 -15.078 -21.766 1 96.94 273 TYR A O 1
ATOM 2144 N N . CYS A 1 274 ? 2.635 -14.211 -23.203 1 96.31 274 CYS A N 1
ATOM 2145 C CA . CYS A 1 274 ? 2.035 -14.859 -24.375 1 96.31 274 CYS A CA 1
ATOM 2146 C C . CYS A 1 274 ? 2.137 -16.375 -24.266 1 96.31 274 CYS A C 1
ATOM 2148 O O . CYS A 1 274 ? 1.229 -17.094 -24.688 1 96.31 274 CYS A O 1
ATOM 2150 N N . ALA A 1 275 ? 3.244 -16.844 -23.719 1 95.88 275 ALA A N 1
ATOM 2151 C CA . ALA A 1 275 ? 3.459 -18.281 -23.594 1 95.88 275 ALA A CA 1
ATOM 2152 C C . ALA A 1 275 ? 2.688 -18.844 -22.406 1 95.88 275 ALA A C 1
ATOM 2154 O O . ALA A 1 275 ? 2.26 -20 -22.422 1 95.88 275 ALA A O 1
ATOM 2155 N N . SER A 1 276 ? 2.506 -18.062 -21.391 1 97.31 276 SER A N 1
ATOM 2156 C CA . SER A 1 276 ? 1.905 -18.5 -20.141 1 97.31 276 SER A CA 1
ATOM 2157 C C . SER A 1 276 ? 0.409 -18.75 -20.297 1 97.31 276 SER A C 1
ATOM 2159 O O . SER A 1 276 ? -0.124 -19.734 -19.781 1 97.31 276 SER A O 1
ATOM 2161 N N . PHE A 1 277 ? -0.325 -18 -21.094 1 97 277 PHE A N 1
ATOM 2162 C CA . PHE A 1 277 ? -1.778 -18.078 -21.188 1 97 277 PHE A CA 1
ATOM 2163 C C . PHE A 1 277 ? -2.211 -19.406 -21.797 1 97 277 PHE A C 1
ATOM 2165 O O . PHE A 1 277 ? -3.051 -20.109 -21.234 1 97 277 PHE A O 1
ATOM 2172 N N . PRO A 1 278 ? -1.581 -19.812 -22.938 1 96.31 278 PRO A N 1
ATOM 2173 C CA . PRO A 1 278 ? -1.964 -21.125 -23.453 1 96.31 278 PRO A CA 1
ATOM 2174 C C . PRO A 1 278 ? -1.565 -22.266 -22.531 1 96.31 278 PRO A C 1
ATOM 2176 O O . PRO A 1 278 ? -2.262 -23.281 -22.469 1 96.31 278 PRO A O 1
ATOM 2179 N N . LEU A 1 279 ? -0.475 -22.141 -21.859 1 97.19 279 LEU A N 1
ATOM 2180 C CA . LEU A 1 279 ? -0.054 -23.172 -20.906 1 97.19 279 LEU A CA 1
ATOM 2181 C C . LEU A 1 279 ? -1.04 -23.266 -19.75 1 97.19 279 LEU A C 1
ATOM 2183 O O . LEU A 1 279 ? -1.339 -24.375 -19.281 1 97.19 279 LEU A O 1
ATOM 2187 N N . ILE A 1 280 ? -1.524 -22.141 -19.281 1 97.44 280 ILE A N 1
ATOM 2188 C CA . ILE A 1 280 ? -2.523 -22.125 -18.219 1 97.44 280 ILE A CA 1
ATOM 2189 C C . ILE A 1 280 ? -3.797 -22.812 -18.688 1 97.44 280 ILE A C 1
ATOM 2191 O O . ILE A 1 280 ? -4.355 -23.656 -17.984 1 97.44 280 ILE A O 1
ATOM 2195 N N . ALA A 1 281 ? -4.223 -22.5 -19.906 1 96.56 281 ALA A N 1
ATOM 2196 C CA . ALA A 1 281 ? -5.41 -23.125 -20.484 1 96.56 281 ALA A CA 1
ATOM 2197 C C . ALA A 1 281 ? -5.223 -24.641 -20.594 1 96.56 281 ALA A C 1
ATOM 2199 O O . ALA A 1 281 ? -6.129 -25.406 -20.266 1 96.56 281 ALA A O 1
ATOM 2200 N N . GLY A 1 282 ? -4.062 -25.031 -21.078 1 97 282 GLY A N 1
ATOM 2201 C CA . GLY A 1 282 ? -3.775 -26.453 -21.172 1 97 282 GLY A CA 1
ATOM 2202 C C . GLY A 1 282 ? -3.756 -27.156 -19.828 1 97 282 GLY A C 1
ATOM 2203 O O . GLY A 1 282 ? -4.273 -28.266 -19.703 1 97 282 GLY A O 1
ATOM 2204 N N . PHE A 1 283 ? -3.162 -26.547 -18.844 1 96.06 283 PHE A N 1
ATOM 2205 C CA . PHE A 1 283 ? -3.127 -27.094 -17.484 1 96.06 283 PHE A CA 1
ATOM 2206 C C . PHE A 1 283 ? -4.539 -27.312 -16.953 1 96.06 283 PHE A C 1
ATOM 2208 O O . PHE A 1 283 ? -4.84 -28.375 -16.391 1 96.06 283 PHE A O 1
ATOM 2215 N N . LEU A 1 284 ? -5.398 -26.312 -17.156 1 94.75 284 LEU A N 1
ATOM 2216 C CA . LEU A 1 284 ? -6.777 -26.406 -16.703 1 94.75 284 LEU A CA 1
ATOM 2217 C C . LEU A 1 284 ? -7.527 -27.5 -17.438 1 94.75 284 LEU A C 1
ATOM 2219 O O . LEU A 1 284 ? -8.43 -28.125 -16.875 1 94.75 284 LEU A O 1
ATOM 2223 N N . CYS A 1 285 ? -7.133 -27.812 -18.656 1 95.12 285 CYS A N 1
ATOM 2224 C CA . CYS A 1 285 ? -7.805 -28.812 -19.469 1 95.12 285 CYS A CA 1
ATOM 2225 C C . CYS A 1 285 ? -7.359 -30.219 -19.062 1 95.12 285 CYS A C 1
ATOM 2227 O O . CYS A 1 285 ? -8.062 -31.203 -19.328 1 95.12 285 CYS A O 1
ATOM 2229 N N . VAL A 1 286 ? -6.207 -30.328 -18.516 1 95.06 286 VAL A N 1
ATOM 2230 C CA . VAL A 1 286 ? -5.707 -31.641 -18.078 1 95.06 286 VAL A CA 1
ATOM 2231 C C . VAL A 1 286 ? -6.387 -32.031 -16.781 1 95.06 286 VAL A C 1
ATOM 2233 O O . VAL A 1 286 ? -6.504 -33.219 -16.469 1 95.06 286 VAL A O 1
ATOM 2236 N N . LEU A 1 287 ? -6.844 -31.156 -16.016 1 93.25 287 LEU A N 1
ATOM 2237 C CA . LEU A 1 287 ? -7.406 -31.406 -14.688 1 93.25 287 LEU A CA 1
ATOM 2238 C C . LEU A 1 287 ? -8.781 -32.062 -14.797 1 93.25 287 LEU A C 1
ATOM 2240 O O . LEU A 1 287 ? -9.516 -31.812 -15.766 1 93.25 287 LEU A O 1
ATOM 2244 N N . PRO A 1 288 ? -9.102 -32.844 -13.82 1 90 288 PRO A N 1
ATOM 2245 C CA . PRO A 1 288 ? -10.453 -33.406 -13.805 1 90 288 PRO A CA 1
ATOM 2246 C C . PRO A 1 288 ? -11.531 -32.344 -13.602 1 90 288 PRO A C 1
ATOM 2248 O O . PRO A 1 288 ? -11.305 -31.359 -12.898 1 90 288 PRO A O 1
ATOM 2251 N N . ARG A 1 289 ? -12.695 -32.531 -14.109 1 88.12 289 ARG A N 1
ATOM 2252 C CA . ARG A 1 289 ? -13.781 -31.562 -14.023 1 88.12 289 ARG A CA 1
ATOM 2253 C C . ARG A 1 289 ? -14.75 -31.922 -12.898 1 88.12 289 ARG A C 1
ATOM 2255 O O . ARG A 1 289 ? -15.492 -31.062 -12.422 1 88.12 289 ARG A O 1
ATOM 2262 N N . GLN A 1 290 ? -14.68 -33.062 -12.508 1 88.31 290 GLN A N 1
ATOM 2263 C CA . GLN A 1 290 ? -15.57 -33.5 -11.445 1 88.31 290 GLN A CA 1
ATOM 2264 C C . GLN A 1 290 ? -14.898 -33.406 -10.078 1 88.31 290 GLN A C 1
ATOM 2266 O O . GLN A 1 290 ? -13.672 -33.531 -9.977 1 88.31 290 GLN A O 1
ATOM 2271 N N . ALA A 1 291 ? -15.758 -33.125 -9.148 1 88.69 291 ALA A N 1
ATOM 2272 C CA . ALA A 1 291 ? -15.25 -33.094 -7.781 1 88.69 291 ALA A CA 1
ATOM 2273 C C . ALA A 1 291 ? -14.844 -34.469 -7.293 1 88.69 291 ALA A C 1
ATOM 2275 O O . ALA A 1 291 ? -15.438 -35.469 -7.695 1 88.69 291 ALA A O 1
ATOM 2276 N N . GLY A 1 292 ? -13.805 -34.625 -6.59 1 86.75 292 GLY A N 1
ATOM 2277 C CA . GLY A 1 292 ? -13.297 -35.875 -6.008 1 86.75 292 GLY A CA 1
ATOM 2278 C C . GLY A 1 292 ? -12.391 -35.656 -4.812 1 86.75 292 GLY A C 1
ATOM 2279 O O . GLY A 1 292 ? -12.367 -34.562 -4.25 1 86.75 292 GLY A O 1
ATOM 2280 N N . ILE A 1 293 ? -11.742 -36.688 -4.418 1 83.88 293 ILE A N 1
ATOM 2281 C CA . ILE A 1 293 ? -10.844 -36.625 -3.271 1 83.88 293 ILE A CA 1
ATOM 2282 C C . ILE A 1 293 ? -9.719 -35.625 -3.57 1 83.88 293 ILE A C 1
ATOM 2284 O O . ILE A 1 293 ? -9.164 -35 -2.656 1 83.88 293 ILE A O 1
ATOM 2288 N N . TRP A 1 294 ? -9.477 -35.406 -4.773 1 85.56 294 TRP A N 1
ATOM 2289 C CA . TRP A 1 294 ? -8.391 -34.531 -5.184 1 85.56 294 TRP A CA 1
ATOM 2290 C C . TRP A 1 294 ? -8.781 -33.062 -4.996 1 85.56 294 TRP A C 1
ATOM 2292 O O . TRP A 1 294 ? -7.934 -32.156 -5.047 1 85.56 294 TRP A O 1
ATOM 2302 N N . SER A 1 295 ? -10.055 -32.781 -4.738 1 86.38 295 SER A N 1
ATOM 2303 C CA . SER A 1 295 ? -10.531 -31.422 -4.59 1 86.38 295 SER A CA 1
ATOM 2304 C C . SER A 1 295 ? -10.352 -30.922 -3.156 1 86.38 295 SER A C 1
ATOM 2306 O O . SER A 1 295 ? -10.438 -29.734 -2.893 1 86.38 295 SER A O 1
ATOM 2308 N N . VAL A 1 296 ? -10.055 -31.781 -2.234 1 81.25 296 VAL A N 1
ATOM 2309 C CA . VAL A 1 296 ? -10.086 -31.484 -0.808 1 81.25 296 VAL A CA 1
ATOM 2310 C C . VAL A 1 296 ? -9.031 -30.422 -0.485 1 81.25 296 VAL A C 1
ATOM 2312 O O . VAL A 1 296 ? -9.328 -29.422 0.18 1 81.25 296 VAL A O 1
ATOM 2315 N N . PRO A 1 297 ? -7.84 -30.562 -1.093 1 83.06 297 PRO A N 1
ATOM 2316 C CA . PRO A 1 297 ? -6.863 -29.516 -0.808 1 83.06 297 PRO A CA 1
ATOM 2317 C C . PRO A 1 297 ? -7.281 -28.156 -1.371 1 83.06 297 PRO A C 1
ATOM 2319 O O . PRO A 1 297 ? -6.84 -27.109 -0.875 1 83.06 297 PRO A O 1
ATOM 2322 N N . GLY A 1 298 ? -8.062 -28.188 -2.311 1 84.25 298 GLY A N 1
ATOM 2323 C CA . GLY A 1 298 ? -8.523 -26.953 -2.918 1 84.25 298 GLY A CA 1
ATOM 2324 C C . GLY A 1 298 ? -9.438 -26.141 -2.014 1 84.25 298 GLY A C 1
ATOM 2325 O O . GLY A 1 298 ? -9.406 -24.906 -2.027 1 84.25 298 GLY A O 1
ATOM 2326 N N . TYR A 1 299 ? -10.141 -26.875 -1.151 1 82.38 299 TYR A N 1
ATOM 2327 C CA . TYR A 1 299 ? -11.039 -26.219 -0.211 1 82.38 299 TYR A CA 1
ATOM 2328 C C . TYR A 1 299 ? -10.266 -25.547 0.917 1 82.38 299 TYR A C 1
ATOM 2330 O O . TYR A 1 299 ? -10.734 -24.578 1.519 1 82.38 299 TYR A O 1
ATOM 2338 N N . MET A 1 300 ? -9.117 -26.047 1.11 1 85.81 300 MET A N 1
ATOM 2339 C CA . MET A 1 300 ? -8.281 -25.562 2.199 1 85.81 300 MET A CA 1
ATOM 2340 C C . MET A 1 300 ? -6.992 -24.953 1.658 1 85.81 300 MET A C 1
ATOM 2342 O O . MET A 1 300 ? -5.957 -24.969 2.328 1 85.81 300 MET A O 1
ATOM 2346 N N . SER A 1 301 ? -7.098 -24.453 0.448 1 86.44 301 SER A N 1
ATOM 2347 C CA . SER A 1 301 ? -5.883 -23.984 -0.211 1 86.44 301 SER A CA 1
ATOM 2348 C C . SER A 1 301 ? -5.234 -22.844 0.569 1 86.44 301 SER A C 1
ATOM 2350 O O . SER A 1 301 ? -4.008 -22.75 0.642 1 86.44 301 SER A O 1
ATOM 2352 N N . MET A 1 302 ? -6.059 -22.031 1.208 1 88.56 302 MET A N 1
ATOM 2353 C CA . MET A 1 302 ? -5.527 -20.906 1.97 1 88.56 302 MET A CA 1
ATOM 2354 C C . MET A 1 302 ? -4.73 -21.391 3.176 1 88.56 302 MET A C 1
ATOM 2356 O O . MET A 1 302 ? -3.691 -20.812 3.51 1 88.56 302 MET A O 1
ATOM 2360 N N . TYR A 1 303 ? -5.156 -22.422 3.779 1 89.69 303 TYR A N 1
ATOM 2361 C CA . TYR A 1 303 ? -4.465 -23 4.93 1 89.69 303 TYR A CA 1
ATOM 2362 C C . TYR A 1 303 ? -3.115 -23.578 4.52 1 89.69 303 TYR A C 1
ATOM 2364 O O . TYR A 1 303 ? -2.1 -23.312 5.168 1 89.69 303 TYR A O 1
ATOM 2372 N N . VAL A 1 304 ? -3.193 -24.344 3.473 1 88.69 304 VAL A N 1
ATOM 2373 C CA . VAL A 1 304 ? -1.952 -24.922 2.984 1 88.69 304 VAL A CA 1
ATOM 2374 C C . VAL A 1 304 ? -0.985 -23.828 2.562 1 88.69 304 VAL A C 1
ATOM 2376 O O . VAL A 1 304 ? 0.202 -23.875 2.896 1 88.69 304 VAL A O 1
ATOM 2379 N N . TYR A 1 305 ? -1.499 -22.891 1.945 1 88.75 305 TYR A N 1
ATOM 2380 C CA . TYR A 1 305 ? -0.716 -21.781 1.426 1 88.75 305 TYR A CA 1
ATOM 2381 C C . TYR A 1 305 ? -0.015 -21.031 2.555 1 88.75 305 TYR A C 1
ATOM 2383 O O . TYR A 1 305 ? 1.188 -20.766 2.48 1 88.75 305 TYR A O 1
ATOM 2391 N N . LEU A 1 306 ? -0.684 -20.75 3.566 1 90.12 306 LEU A N 1
ATOM 2392 C CA . LEU A 1 306 ? -0.162 -19.891 4.621 1 90.12 306 LEU A CA 1
ATOM 2393 C C . LEU A 1 306 ? 0.675 -20.688 5.613 1 90.12 306 LEU A C 1
ATOM 2395 O O . LEU A 1 306 ? 1.63 -20.156 6.191 1 90.12 306 LEU A O 1
ATOM 2399 N N . LEU A 1 307 ? 0.42 -21.953 5.754 1 89.31 307 LEU A N 1
ATOM 2400 C CA . LEU A 1 307 ? 1.049 -22.703 6.836 1 89.31 307 LEU A CA 1
ATOM 2401 C C . LEU A 1 307 ? 2.221 -23.531 6.312 1 89.31 307 LEU A C 1
ATOM 2403 O O . LEU A 1 307 ? 3.109 -23.906 7.082 1 89.31 307 LEU A O 1
ATOM 2407 N N . HIS A 1 308 ? 2.264 -23.812 5.078 1 85.75 308 HIS A N 1
ATOM 2408 C CA . HIS A 1 308 ? 3.268 -24.734 4.559 1 85.75 308 HIS A CA 1
ATOM 2409 C C . HIS A 1 308 ? 4.68 -24.203 4.797 1 85.75 308 HIS A C 1
ATOM 2411 O O . HIS A 1 308 ? 5.594 -24.984 5.098 1 85.75 308 HIS A O 1
ATOM 2417 N N . PRO A 1 309 ? 4.902 -22.906 4.695 1 82.19 309 PRO A N 1
ATOM 2418 C CA . PRO A 1 309 ? 6.273 -22.438 4.922 1 82.19 309 PRO A CA 1
ATOM 2419 C C . PRO A 1 309 ? 6.742 -22.672 6.359 1 82.19 309 PRO A C 1
ATOM 2421 O O . PRO A 1 309 ? 7.938 -22.828 6.605 1 82.19 309 PRO A O 1
ATOM 2424 N N . PHE A 1 310 ? 5.898 -22.672 7.25 1 83.88 310 PHE A N 1
ATOM 2425 C CA . PHE A 1 310 ? 6.258 -22.844 8.656 1 83.88 310 PHE A CA 1
ATOM 2426 C C . PHE A 1 310 ? 6.59 -24.297 8.953 1 83.88 310 PHE A C 1
ATOM 2428 O O . PHE A 1 310 ? 7.258 -24.594 9.945 1 83.88 310 PHE A O 1
ATOM 2435 N N . VAL A 1 311 ? 6.141 -25.125 8.086 1 78.62 311 VAL A N 1
ATOM 2436 C CA . VAL A 1 311 ? 6.441 -26.547 8.266 1 78.62 311 VAL A CA 1
ATOM 2437 C C . VAL A 1 311 ? 7.648 -26.938 7.418 1 78.62 311 VAL A C 1
ATOM 2439 O O . VAL A 1 311 ? 8.602 -27.547 7.918 1 78.62 311 VAL A O 1
ATOM 2442 N N . LEU A 1 312 ? 7.605 -26.5 6.207 1 74.06 312 LEU A N 1
ATOM 2443 C CA . LEU A 1 312 ? 8.617 -26.953 5.258 1 74.06 312 LEU A CA 1
ATOM 2444 C C . LEU A 1 312 ? 9.867 -26.094 5.344 1 74.06 312 LEU A C 1
ATOM 2446 O O . LEU A 1 312 ? 10.984 -26.578 5.172 1 74.06 312 LEU A O 1
ATOM 2450 N N . PHE A 1 313 ? 9.703 -24.766 5.629 1 70.38 313 PHE A N 1
ATOM 2451 C CA . PHE A 1 313 ? 10.852 -23.875 5.582 1 70.38 313 PHE A CA 1
ATOM 2452 C C . PHE A 1 313 ? 11.211 -23.391 6.98 1 70.38 313 PHE A C 1
ATOM 2454 O O . PHE A 1 313 ? 11.938 -22.391 7.129 1 70.38 313 PHE A O 1
ATOM 2461 N N . ASN A 1 314 ? 10.734 -24.031 7.891 1 70.38 314 ASN A N 1
ATOM 2462 C CA . ASN A 1 314 ? 11.133 -23.766 9.266 1 70.38 314 ASN A CA 1
ATOM 2463 C C . ASN A 1 314 ? 12.602 -24.125 9.508 1 70.38 314 ASN A C 1
ATOM 2465 O O . ASN A 1 314 ? 13.062 -25.188 9.086 1 70.38 314 ASN A O 1
ATOM 2469 N N . PRO A 1 315 ? 13.312 -23.172 10.008 1 67 315 PRO A N 1
ATOM 2470 C CA . PRO A 1 315 ? 14.742 -23.422 10.172 1 67 315 PRO A CA 1
ATOM 2471 C C . PRO A 1 315 ? 15.031 -24.703 10.961 1 67 315 PRO A C 1
ATOM 2473 O O . PRO A 1 315 ? 16.016 -25.406 10.672 1 67 315 PRO A O 1
ATOM 2476 N N . PHE A 1 316 ? 14.172 -24.969 11.914 1 69.94 316 PHE A N 1
ATOM 2477 C CA . PHE A 1 316 ? 14.383 -26.188 12.703 1 69.94 316 PHE A CA 1
ATOM 2478 C C . PHE A 1 316 ? 14.18 -27.422 11.852 1 69.94 316 PHE A C 1
ATOM 2480 O O . PHE A 1 316 ? 14.992 -28.359 11.906 1 69.94 316 PHE A O 1
ATOM 2487 N N . VAL A 1 317 ? 13.141 -27.375 11.047 1 68.81 317 VAL A N 1
ATOM 2488 C CA . VAL A 1 317 ? 12.82 -28.531 10.211 1 68.81 317 VAL A CA 1
ATOM 2489 C C . VAL A 1 317 ? 13.844 -28.656 9.086 1 68.81 317 VAL A C 1
ATOM 2491 O O . VAL A 1 317 ? 14.32 -29.75 8.781 1 68.81 317 VAL A O 1
ATOM 2494 N N . MET A 1 318 ? 14.219 -27.531 8.555 1 67.06 318 MET A N 1
ATOM 2495 C CA . MET A 1 318 ? 15.18 -27.547 7.457 1 67.06 318 MET A CA 1
ATOM 2496 C C . MET A 1 318 ? 16.547 -28.031 7.938 1 67.06 318 MET A C 1
ATOM 2498 O O . MET A 1 318 ? 17.219 -28.812 7.246 1 67.06 318 MET A O 1
ATOM 2502 N N . LYS A 1 319 ? 16.891 -27.516 9.055 1 67.62 319 LYS A N 1
ATOM 2503 C CA . LYS A 1 319 ? 18.172 -27.969 9.617 1 67.62 319 LYS A CA 1
ATOM 2504 C C . LYS A 1 319 ? 18.141 -29.484 9.883 1 67.62 319 LYS A C 1
ATOM 2506 O O . LYS A 1 319 ? 19.109 -30.188 9.586 1 67.62 319 LYS A O 1
ATOM 2511 N N . ALA A 1 320 ? 17.062 -29.859 10.484 1 69.81 320 ALA A N 1
ATOM 2512 C CA . ALA A 1 320 ? 16.938 -31.281 10.781 1 69.81 320 ALA A CA 1
ATOM 2513 C C . ALA A 1 320 ? 16.969 -32.125 9.5 1 69.81 320 ALA A C 1
ATOM 2515 O O . ALA A 1 320 ? 17.625 -33.156 9.445 1 69.81 320 ALA A O 1
ATOM 2516 N N . LEU A 1 321 ? 16.297 -31.641 8.508 1 68.38 321 LEU A N 1
ATOM 2517 C CA . LEU A 1 321 ? 16.234 -32.375 7.246 1 68.38 321 LEU A CA 1
ATOM 2518 C C . LEU A 1 321 ? 17.578 -32.344 6.535 1 68.38 321 LEU A C 1
ATOM 2520 O O . LEU A 1 321 ? 18.016 -33.375 6.027 1 68.38 321 LEU A O 1
ATOM 2524 N N . PHE A 1 322 ? 18.219 -31.234 6.566 1 68.25 322 PHE A N 1
ATOM 2525 C CA . PHE A 1 322 ? 19.5 -31.125 5.883 1 68.25 322 PHE A CA 1
ATOM 2526 C C . PHE A 1 322 ? 20.562 -31.938 6.602 1 68.25 322 PHE A C 1
ATOM 2528 O O . PHE A 1 322 ? 21.422 -32.531 5.961 1 68.25 322 PHE A O 1
ATOM 2535 N N . THR A 1 323 ? 20.5 -31.859 7.879 1 70.12 323 THR A N 1
ATOM 2536 C CA . THR A 1 323 ? 21.438 -32.688 8.641 1 70.12 323 THR A CA 1
ATOM 2537 C C . THR A 1 323 ? 21.203 -34.156 8.367 1 70.12 323 THR A C 1
ATOM 2539 O O . THR A 1 323 ? 22.156 -34.938 8.195 1 70.12 323 THR A O 1
ATOM 2542 N N . PHE A 1 324 ? 19.938 -34.438 8.352 1 71.94 324 PHE A N 1
ATOM 2543 C CA . PHE A 1 324 ? 19.578 -35.844 8.078 1 71.94 324 PHE A CA 1
ATOM 2544 C C . PHE A 1 324 ? 20.078 -36.281 6.703 1 71.94 324 PHE A C 1
ATOM 2546 O O . PHE A 1 324 ? 20.688 -37.312 6.566 1 71.94 324 PHE A O 1
ATOM 2553 N N . PHE A 1 325 ? 19.922 -35.469 5.707 1 69.25 325 PHE A N 1
ATOM 2554 C CA . PHE A 1 325 ? 20.328 -35.781 4.344 1 69.25 325 PHE A CA 1
ATOM 2555 C C . PHE A 1 325 ? 21.844 -35.75 4.207 1 69.25 325 PHE A C 1
ATOM 2557 O O . PHE A 1 325 ? 22.422 -36.562 3.467 1 69.25 325 PHE A O 1
ATOM 2564 N N . SER A 1 326 ? 22.359 -34.844 4.887 1 70.75 326 SER A N 1
ATOM 2565 C CA . SER A 1 326 ? 23.812 -34.781 4.855 1 70.75 326 SER A CA 1
ATOM 2566 C C . SER A 1 326 ? 24.438 -36.031 5.426 1 70.75 326 SER A C 1
ATOM 2568 O O . SER A 1 326 ? 25.438 -36.531 4.898 1 70.75 326 SER A O 1
ATOM 2570 N N . GLN A 1 327 ? 23.859 -36.438 6.449 1 72.38 327 GLN A N 1
ATOM 2571 C CA . GLN A 1 327 ? 24.359 -37.688 7.055 1 72.38 327 GLN A CA 1
ATOM 2572 C C . GLN A 1 327 ? 24.109 -38.875 6.145 1 72.38 327 GLN A C 1
ATOM 2574 O O . GLN A 1 327 ? 24.953 -39.75 6.02 1 72.38 327 GLN A O 1
ATOM 2579 N N . MET A 1 328 ? 22.984 -38.844 5.559 1 71.06 328 MET A N 1
ATOM 2580 C CA . MET A 1 328 ? 22.594 -39.938 4.711 1 71.06 328 MET A CA 1
ATOM 2581 C C . MET A 1 328 ? 23.453 -40.031 3.457 1 71.06 328 MET A C 1
ATOM 2583 O O . MET A 1 328 ? 23.859 -41.094 3.035 1 71.06 328 MET A O 1
ATOM 2587 N N . TYR A 1 329 ? 23.75 -38.844 2.957 1 68.88 329 TYR A N 1
ATOM 2588 C CA . TYR A 1 329 ? 24.484 -38.812 1.699 1 68.88 329 TYR A CA 1
ATOM 2589 C C . TYR A 1 329 ? 25.969 -38.625 1.946 1 68.88 329 TYR A C 1
ATOM 2591 O O . TYR A 1 329 ? 26.781 -38.719 1.02 1 68.88 329 TYR A O 1
ATOM 2599 N N . GLY A 1 330 ? 26.312 -38.469 3.18 1 65.06 330 GLY A N 1
ATOM 2600 C CA . GLY A 1 330 ? 27.719 -38.281 3.521 1 65.06 330 GLY A CA 1
ATOM 2601 C C . GLY A 1 330 ? 28.297 -36.969 2.99 1 65.06 330 GLY A C 1
ATOM 2602 O O . GLY A 1 330 ? 29.5 -36.875 2.746 1 65.06 330 GLY A O 1
ATOM 2603 N N . ARG A 1 331 ? 27.375 -36.094 2.52 1 63.06 331 ARG A N 1
ATOM 2604 C CA . ARG A 1 331 ? 27.797 -34.812 2.02 1 63.06 331 ARG A CA 1
ATOM 2605 C C . ARG A 1 331 ? 26.859 -33.719 2.508 1 63.06 331 ARG A C 1
ATOM 2607 O O . ARG A 1 331 ? 25.719 -33.969 2.893 1 63.06 331 ARG A O 1
ATOM 2614 N N . GLU A 1 332 ? 27.422 -32.531 2.561 1 61.5 332 GLU A N 1
ATOM 2615 C CA . GLU A 1 332 ? 26.625 -31.391 3.025 1 61.5 332 GLU A CA 1
ATOM 2616 C C . GLU A 1 332 ? 25.516 -31.047 2.031 1 61.5 332 GLU A C 1
ATOM 2618 O O . GLU A 1 332 ? 25.781 -30.797 0.853 1 61.5 332 GLU A O 1
ATOM 2623 N N . VAL A 1 333 ? 24.312 -31.375 2.338 1 58.81 333 VAL A N 1
ATOM 2624 C CA . VAL A 1 333 ? 23.141 -31.078 1.519 1 58.81 333 VAL A CA 1
ATOM 2625 C C . VAL A 1 333 ? 22.484 -29.781 2.008 1 58.81 333 VAL A C 1
ATOM 2627 O O . VAL A 1 333 ? 22.266 -29.609 3.209 1 58.81 333 VAL A O 1
ATOM 2630 N N . ASN A 1 334 ? 22.547 -28.578 1.229 1 52.53 334 ASN A N 1
ATOM 2631 C CA . ASN A 1 334 ? 21.844 -27.359 1.562 1 52.53 334 ASN A CA 1
ATOM 2632 C C . ASN A 1 334 ? 20.797 -27.016 0.504 1 52.53 334 ASN A C 1
ATOM 2634 O O . ASN A 1 334 ? 20.625 -27.734 -0.474 1 52.53 334 ASN A O 1
ATOM 2638 N N . VAL A 1 335 ? 19.922 -25.984 0.757 1 52.47 335 VAL A N 1
ATOM 2639 C CA . VAL A 1 335 ? 18.828 -25.578 -0.117 1 52.47 335 VAL A CA 1
ATOM 2640 C C . VAL A 1 335 ? 19.344 -25.328 -1.528 1 52.47 335 VAL A C 1
ATOM 2642 O O . VAL A 1 335 ? 18.641 -25.562 -2.512 1 52.47 335 VAL A O 1
ATOM 2645 N N . TRP A 1 336 ? 20.594 -24.875 -1.565 1 45.59 336 TRP A N 1
ATOM 2646 C CA . TRP A 1 336 ? 21.188 -24.453 -2.828 1 45.59 336 TRP A CA 1
ATOM 2647 C C . TRP A 1 336 ? 22.047 -25.578 -3.418 1 45.59 336 TRP A C 1
ATOM 2649 O O . TRP A 1 336 ? 22.625 -25.406 -4.492 1 45.59 336 TRP A O 1
ATOM 2659 N N . SER A 1 337 ? 22.391 -26.547 -2.641 1 45.62 337 SER A N 1
ATOM 2660 C CA . SER A 1 337 ? 23.344 -27.531 -3.137 1 45.62 337 SER A CA 1
ATOM 2661 C C . SER A 1 337 ? 22.891 -28.125 -4.465 1 45.62 337 SER A C 1
ATOM 2663 O O . SER A 1 337 ? 21.75 -28.562 -4.59 1 45.62 337 SER A O 1
ATOM 2665 N N . PRO A 1 338 ? 23.406 -27.703 -5.531 1 43.16 338 PRO A N 1
ATOM 2666 C CA . PRO A 1 338 ? 23.219 -28.391 -6.816 1 43.16 338 PRO A CA 1
ATOM 2667 C C . PRO A 1 338 ? 23.047 -29.891 -6.672 1 43.16 338 PRO A C 1
ATOM 2669 O O . PRO A 1 338 ? 22.469 -30.547 -7.547 1 43.16 338 PRO A O 1
ATOM 2672 N N . ALA A 1 339 ? 24.031 -30.359 -5.969 1 40.03 339 ALA A N 1
ATOM 2673 C CA . ALA A 1 339 ? 24.203 -31.812 -5.887 1 40.03 339 ALA A CA 1
ATOM 2674 C C . ALA A 1 339 ? 22.938 -32.5 -5.363 1 40.03 339 ALA A C 1
ATOM 2676 O O . ALA A 1 339 ? 22.938 -33.688 -5.109 1 40.03 339 ALA A O 1
ATOM 2677 N N . THR A 1 340 ? 22.109 -31.75 -4.719 1 46.5 340 THR A N 1
ATOM 2678 C CA . THR A 1 340 ? 21 -32.625 -4.355 1 46.5 340 THR A CA 1
ATOM 2679 C C . THR A 1 340 ? 20.453 -33.344 -5.59 1 46.5 340 THR A C 1
ATOM 2681 O O . THR A 1 340 ? 19.797 -32.75 -6.43 1 46.5 340 THR A O 1
ATOM 2684 N N . GLY A 1 341 ? 21.172 -33.906 -6.215 1 45.22 341 GLY A N 1
ATOM 2685 C CA . GLY A 1 341 ? 20.797 -34.875 -7.215 1 45.22 341 GLY A CA 1
ATOM 2686 C C . GLY A 1 341 ? 19.359 -35.344 -7.105 1 45.22 341 GLY A C 1
ATOM 2687 O O . GLY A 1 341 ? 18.656 -34.938 -6.18 1 45.22 341 GLY A O 1
ATOM 2688 N N . GLY A 1 342 ? 18.953 -36.125 -8.164 1 52.5 342 GLY A N 1
ATOM 2689 C CA . GLY A 1 342 ? 17.672 -36.781 -8.406 1 52.5 342 GLY A CA 1
ATOM 2690 C C . GLY A 1 342 ? 17.047 -37.344 -7.156 1 52.5 342 GLY A C 1
ATOM 2691 O O . GLY A 1 342 ? 15.828 -37.281 -6.969 1 52.5 342 GLY A O 1
ATOM 2692 N N . GLY A 1 343 ? 17.984 -37.75 -6.277 1 52.75 343 GLY A N 1
ATOM 2693 C CA . GLY A 1 343 ? 17.453 -38.5 -5.156 1 52.75 343 GLY A CA 1
ATOM 2694 C C . GLY A 1 343 ? 16.859 -37.625 -4.078 1 52.75 343 GLY A C 1
ATOM 2695 O O . GLY A 1 343 ? 15.789 -37.938 -3.537 1 52.75 343 GLY A O 1
ATOM 2696 N N . ALA A 1 344 ? 17.5 -36.5 -3.748 1 55.84 344 ALA A N 1
ATOM 2697 C CA . ALA A 1 344 ? 16.984 -35.656 -2.684 1 55.84 344 ALA A CA 1
ATOM 2698 C C . ALA A 1 344 ? 15.664 -35 -3.096 1 55.84 344 ALA A C 1
ATOM 2700 O O . ALA A 1 344 ? 14.75 -34.875 -2.281 1 55.84 344 ALA A O 1
ATOM 2701 N N . VAL A 1 345 ? 15.602 -34.719 -4.293 1 58.22 345 VAL A N 1
ATOM 2702 C CA . VAL A 1 345 ? 14.359 -34.188 -4.828 1 58.22 345 VAL A CA 1
ATOM 2703 C C . VAL A 1 345 ? 13.242 -35.219 -4.691 1 58.22 345 VAL A C 1
ATOM 2705 O O . VAL A 1 345 ? 12.109 -34.875 -4.348 1 58.22 345 VAL A O 1
ATOM 2708 N N . ALA A 1 346 ? 13.773 -36.469 -4.938 1 60.19 346 ALA A N 1
ATOM 2709 C CA . ALA A 1 346 ? 12.789 -37.531 -4.914 1 60.19 346 ALA A CA 1
ATOM 2710 C C . ALA A 1 346 ? 12.188 -37.688 -3.523 1 60.19 346 ALA A C 1
ATOM 2712 O O . ALA A 1 346 ? 11.016 -38.062 -3.383 1 60.19 346 ALA A O 1
ATOM 2713 N N . LEU A 1 347 ? 12.969 -37.344 -2.553 1 62.69 347 LEU A N 1
ATOM 2714 C CA . LEU A 1 347 ? 12.438 -37.531 -1.207 1 62.69 347 LEU A CA 1
ATOM 2715 C C . LEU A 1 347 ? 11.703 -36.312 -0.726 1 62.69 347 LEU A C 1
ATOM 2717 O O . LEU A 1 347 ? 10.773 -36.406 0.082 1 62.69 347 LEU A O 1
ATOM 2721 N N . MET A 1 348 ? 11.984 -35.219 -1.302 1 67.88 348 MET A N 1
ATOM 2722 C CA . MET A 1 348 ? 11.375 -33.969 -0.82 1 67.88 348 MET A CA 1
ATOM 2723 C C . MET A 1 348 ? 9.953 -33.812 -1.352 1 67.88 348 MET A C 1
ATOM 2725 O O . MET A 1 348 ? 9.094 -33.219 -0.69 1 67.88 348 MET A O 1
ATOM 2729 N N . MET A 1 349 ? 9.734 -34.469 -2.482 1 70.75 349 MET A N 1
ATOM 2730 C CA . MET A 1 349 ? 8.414 -34.344 -3.086 1 70.75 349 MET A CA 1
ATOM 2731 C C . MET A 1 349 ? 7.359 -35.062 -2.258 1 70.75 349 MET A C 1
ATOM 2733 O O . MET A 1 349 ? 6.309 -34.5 -1.949 1 70.75 349 MET A O 1
ATOM 2737 N N . PRO A 1 350 ? 7.754 -36.25 -1.906 1 74.38 350 PRO A N 1
ATOM 2738 C CA . PRO A 1 350 ? 6.754 -36.938 -1.071 1 74.38 350 PRO A CA 1
ATOM 2739 C C . PRO A 1 350 ? 6.531 -36.219 0.264 1 74.38 350 PRO A C 1
ATOM 2741 O O . PRO A 1 350 ? 5.414 -36.219 0.789 1 74.38 350 PRO A O 1
ATOM 2744 N N . ILE A 1 351 ? 7.516 -35.625 0.783 1 75 351 ILE A N 1
ATOM 2745 C CA . ILE A 1 351 ? 7.367 -34.906 2.047 1 75 351 ILE A CA 1
ATOM 2746 C C . ILE A 1 351 ? 6.484 -33.688 1.845 1 75 351 ILE A C 1
ATOM 2748 O O . ILE A 1 351 ? 5.602 -33.406 2.66 1 75 351 ILE A O 1
ATOM 2752 N N . ALA A 1 352 ? 6.715 -33 0.789 1 75.62 352 ALA A N 1
ATOM 2753 C CA . ALA A 1 352 ? 5.902 -31.828 0.484 1 75.62 352 ALA A CA 1
ATOM 2754 C C . ALA A 1 352 ? 4.441 -32.219 0.269 1 75.62 352 ALA A C 1
ATOM 2756 O O . ALA A 1 352 ? 3.533 -31.516 0.729 1 75.62 352 ALA A O 1
ATOM 2757 N N . LEU A 1 353 ? 4.258 -33.281 -0.433 1 79.69 353 LEU A N 1
ATOM 2758 C CA . LEU A 1 353 ? 2.904 -33.75 -0.673 1 79.69 353 LEU A CA 1
ATOM 2759 C C . LEU A 1 353 ? 2.229 -34.156 0.635 1 79.69 353 LEU A C 1
ATOM 2761 O O . LEU A 1 353 ? 1.045 -33.875 0.837 1 79.69 353 LEU A O 1
ATOM 2765 N N . LEU A 1 354 ? 3.016 -34.812 1.483 1 82.81 354 LEU A N 1
ATOM 2766 C CA . LEU A 1 354 ? 2.475 -35.219 2.773 1 82.81 354 LEU A CA 1
ATOM 2767 C C . LEU A 1 354 ? 2.086 -34 3.615 1 82.81 354 LEU A C 1
ATOM 2769 O O . LEU A 1 354 ? 1.035 -34 4.262 1 82.81 354 LEU A O 1
ATOM 2773 N N . VAL A 1 355 ? 2.895 -33.062 3.637 1 82.94 355 VAL A N 1
ATOM 2774 C CA . VAL A 1 355 ? 2.611 -31.859 4.398 1 82.94 355 VAL A CA 1
ATOM 2775 C C . VAL A 1 355 ? 1.359 -31.172 3.844 1 82.94 355 VAL A C 1
ATOM 2777 O O . VAL A 1 355 ? 0.505 -30.719 4.605 1 82.94 355 VAL A O 1
ATOM 2780 N N . CYS A 1 356 ? 1.261 -31.094 2.518 1 82.44 356 CYS A N 1
ATOM 2781 C CA . CYS A 1 356 ? 0.092 -30.5 1.887 1 82.44 356 CYS A CA 1
ATOM 2782 C C . CYS A 1 356 ? -1.181 -31.234 2.275 1 82.44 356 CYS A C 1
ATOM 2784 O O . CYS A 1 356 ? -2.197 -30.625 2.59 1 82.44 356 CYS A O 1
ATOM 2786 N N . VAL A 1 357 ? -1.023 -32.531 2.295 1 83.69 357 VAL A N 1
ATOM 2787 C CA . VAL A 1 357 ? -2.18 -33.344 2.637 1 83.69 357 VAL A CA 1
ATOM 2788 C C . VAL A 1 357 ? -2.541 -33.156 4.105 1 83.69 357 VAL A C 1
ATOM 2790 O O . VAL A 1 357 ? -3.717 -33.031 4.453 1 83.69 357 VAL A O 1
ATOM 2793 N N . LEU A 1 358 ? -1.55 -33.125 4.918 1 88 358 LEU A N 1
ATOM 2794 C CA . LEU A 1 358 ? -1.792 -32.938 6.348 1 88 358 LEU A CA 1
ATOM 2795 C C . LEU A 1 358 ? -2.428 -31.594 6.645 1 88 358 LEU A C 1
ATOM 2797 O O . LEU A 1 358 ? -3.314 -31.484 7.492 1 88 358 LEU A O 1
ATOM 2801 N N . LEU A 1 359 ? -2.039 -30.625 5.938 1 89.75 359 LEU A N 1
ATOM 2802 C CA . LEU A 1 359 ? -2.537 -29.281 6.18 1 89.75 359 LEU A CA 1
ATOM 2803 C C . LEU A 1 359 ? -3.912 -29.094 5.551 1 89.75 359 LEU A C 1
ATOM 2805 O O . LEU A 1 359 ? -4.602 -28.109 5.84 1 89.75 359 LEU A O 1
ATOM 2809 N N . SER A 1 360 ? -4.27 -30.047 4.699 1 88.44 360 SER A N 1
ATOM 2810 C CA . SER A 1 360 ? -5.574 -29.969 4.055 1 88.44 360 SER A CA 1
ATOM 2811 C C . SER A 1 360 ? -6.633 -30.719 4.855 1 88.44 360 SER A C 1
ATOM 2813 O O . SER A 1 360 ? -7.785 -30.812 4.43 1 88.44 360 SER A O 1
ATOM 2815 N N . THR A 1 361 ? -6.309 -31.125 6.027 1 87.19 361 THR A N 1
ATOM 2816 C CA . THR A 1 361 ? -7.242 -31.875 6.859 1 87.19 361 THR A CA 1
ATOM 2817 C C . THR A 1 361 ? -8.062 -30.922 7.734 1 87.19 361 THR A C 1
ATOM 2819 O O . THR A 1 361 ? -7.707 -29.75 7.898 1 87.19 361 THR A O 1
ATOM 2822 N N . SER A 1 362 ? -9.125 -31.391 8.203 1 87.75 362 SER A N 1
ATOM 2823 C CA . SER A 1 362 ? -10.008 -30.625 9.078 1 87.75 362 SER A CA 1
ATOM 2824 C C . SER A 1 362 ? -9.336 -30.312 10.406 1 87.75 362 SER A C 1
ATOM 2826 O O . SER A 1 362 ? -9.656 -29.312 11.055 1 87.75 362 SER A O 1
ATOM 2828 N N . ALA A 1 363 ? -8.469 -31.156 10.781 1 90.06 363 ALA A N 1
ATOM 2829 C CA . ALA A 1 363 ? -7.738 -30.906 12.016 1 90.06 363 ALA A CA 1
ATOM 2830 C C . ALA A 1 363 ? -6.926 -29.625 11.93 1 90.06 363 ALA A C 1
ATOM 2832 O O . ALA A 1 363 ? -6.859 -28.844 12.891 1 90.06 363 ALA A O 1
ATOM 2833 N N . SER A 1 364 ? -6.324 -29.422 10.812 1 90.19 364 SER A N 1
ATOM 2834 C CA . SER A 1 364 ? -5.559 -28.188 10.617 1 90.19 364 SER A CA 1
ATOM 2835 C C . SER A 1 364 ? -6.453 -26.953 10.703 1 90.19 364 SER A C 1
ATOM 2837 O O . SER A 1 364 ? -6.062 -25.938 11.266 1 90.19 364 SER A O 1
ATOM 2839 N N . ARG A 1 365 ? -7.539 -27.047 10.164 1 90.31 365 ARG A N 1
ATOM 2840 C CA . ARG A 1 365 ? -8.477 -25.938 10.25 1 90.31 365 ARG A CA 1
ATOM 2841 C C . ARG A 1 365 ? -8.898 -25.672 11.695 1 90.31 365 ARG A C 1
ATOM 2843 O O . ARG A 1 365 ? -8.984 -24.531 12.125 1 90.31 365 ARG A O 1
ATOM 2850 N N . ALA A 1 366 ? -9.125 -26.734 12.336 1 91.44 366 ALA A N 1
ATOM 2851 C CA . ALA A 1 366 ? -9.562 -26.609 13.727 1 91.44 366 ALA A CA 1
ATOM 2852 C C . ALA A 1 366 ? -8.469 -25.969 14.586 1 91.44 366 ALA A C 1
ATOM 2854 O O . ALA A 1 366 ? -8.766 -25.203 15.492 1 91.44 366 ALA A O 1
ATOM 2855 N N . LEU A 1 367 ? -7.336 -26.25 14.266 1 91.19 367 LEU A N 1
ATOM 2856 C CA . LEU A 1 367 ? -6.227 -25.797 15.094 1 91.19 367 LEU A CA 1
ATOM 2857 C C . LEU A 1 367 ? -5.82 -24.375 14.734 1 91.19 367 LEU A C 1
ATOM 2859 O O . LEU A 1 367 ? -5.426 -23.594 15.602 1 91.19 367 LEU A O 1
ATOM 2863 N N . PHE A 1 368 ? -5.906 -24 13.422 1 92.81 368 PHE A N 1
ATOM 2864 C CA . PHE A 1 368 ? -5.277 -22.75 12.992 1 92.81 368 PHE A CA 1
ATOM 2865 C C . PHE A 1 368 ? -6.316 -21.781 12.453 1 92.81 368 PHE A C 1
ATOM 2867 O O . PHE A 1 368 ? -5.965 -20.766 11.844 1 92.81 368 PHE A O 1
ATOM 2874 N N . TRP A 1 369 ? -7.551 -22.031 12.641 1 89 369 TRP A N 1
ATOM 2875 C CA . TRP A 1 369 ? -8.602 -21.188 12.078 1 89 369 TRP A CA 1
ATOM 2876 C C . TRP A 1 369 ? -8.523 -19.766 12.617 1 89 369 TRP A C 1
ATOM 2878 O O . TRP A 1 369 ? -8.812 -18.812 11.898 1 89 369 TRP A O 1
ATOM 2888 N N . LEU A 1 370 ? -8.031 -19.578 13.82 1 89.06 370 LEU A N 1
ATOM 2889 C CA . LEU A 1 370 ? -7.941 -18.25 14.414 1 89.06 370 LEU A CA 1
ATOM 2890 C C . LEU A 1 370 ? -6.898 -17.406 13.695 1 89.06 370 LEU A C 1
ATOM 2892 O O . LEU A 1 370 ? -7.035 -16.188 13.609 1 89.06 370 LEU A O 1
ATOM 2896 N N . LEU A 1 371 ? -5.945 -18.062 13.148 1 90.19 371 LEU A N 1
ATOM 2897 C CA . LEU A 1 371 ? -4.875 -17.344 12.453 1 90.19 371 LEU A CA 1
ATOM 2898 C C . LEU A 1 371 ? -5.266 -17.047 11.016 1 90.19 371 LEU A C 1
ATOM 2900 O O . LEU A 1 371 ? -4.988 -15.953 10.508 1 90.19 371 LEU A O 1
ATOM 2904 N N . VAL A 1 372 ? -5.895 -17.969 10.406 1 89.38 372 VAL A N 1
ATOM 2905 C CA . VAL A 1 372 ? -6.191 -17.859 8.984 1 89.38 372 VAL A CA 1
ATOM 2906 C C . VAL A 1 372 ? -7.496 -17.094 8.789 1 89.38 372 VAL A C 1
ATOM 2908 O O . VAL A 1 372 ? -7.625 -16.312 7.848 1 89.38 372 VAL A O 1
ATOM 2911 N N . GLU A 1 373 ? -8.461 -17.328 9.664 1 88.81 373 GLU A N 1
ATOM 2912 C CA . GLU A 1 373 ? -9.758 -16.656 9.617 1 88.81 373 GLU A CA 1
ATOM 2913 C C . GLU A 1 373 ? -10.062 -15.953 10.938 1 88.81 373 GLU A C 1
ATOM 2915 O O . GLU A 1 373 ? -11.023 -16.297 11.625 1 88.81 373 GLU A O 1
ATOM 2920 N N . PRO A 1 374 ? -9.328 -14.875 11.141 1 88.75 374 PRO A N 1
ATOM 2921 C CA . PRO A 1 374 ? -9.586 -14.188 12.406 1 88.75 374 PRO A CA 1
ATOM 2922 C C . PRO A 1 374 ? -10.992 -13.602 12.484 1 88.75 374 PRO A C 1
ATOM 2924 O O . PRO A 1 374 ? -11.5 -13.062 11.5 1 88.75 374 PRO A O 1
ATOM 2927 N N . PRO A 1 375 ? -11.617 -13.852 13.562 1 85.38 375 PRO A N 1
ATOM 2928 C CA . PRO A 1 375 ? -12.984 -13.344 13.711 1 85.38 375 PRO A CA 1
ATOM 2929 C C . PRO A 1 375 ? -13.031 -11.828 13.914 1 85.38 375 PRO A C 1
ATOM 2931 O O . PRO A 1 375 ? -13.336 -11.359 15.008 1 85.38 375 PRO A O 1
ATOM 2934 N N . ILE A 1 376 ? -12.875 -11.078 12.906 1 83.38 376 ILE A N 1
ATOM 2935 C CA . ILE A 1 376 ? -12.812 -9.625 13.008 1 83.38 376 ILE A CA 1
ATOM 2936 C C . ILE A 1 376 ? -14.227 -9.047 12.984 1 83.38 376 ILE A C 1
ATOM 2938 O O . ILE A 1 376 ? -14.422 -7.855 13.227 1 83.38 376 ILE A O 1
ATOM 2942 N N . GLU A 1 377 ? -15.172 -9.891 12.734 1 80.75 377 GLU A N 1
ATOM 2943 C CA . GLU A 1 377 ? -16.562 -9.438 12.703 1 80.75 377 GLU A CA 1
ATOM 2944 C C . GLU A 1 377 ? -16.969 -8.82 14.039 1 80.75 377 GLU A C 1
ATOM 2946 O O . GLU A 1 377 ? -17.828 -7.945 14.078 1 80.75 377 GLU A O 1
ATOM 2951 N N . ARG A 1 378 ? -16.281 -9.25 15.055 1 79.5 378 ARG A N 1
ATOM 2952 C CA . ARG A 1 378 ? -16.594 -8.727 16.375 1 79.5 378 ARG A CA 1
ATOM 2953 C C . ARG A 1 378 ? -16.125 -7.277 16.516 1 79.5 378 ARG A C 1
ATOM 2955 O O . ARG A 1 378 ? -16.609 -6.551 17.391 1 79.5 378 ARG A O 1
ATOM 2962 N N . LEU A 1 379 ? -15.266 -6.91 15.68 1 84.44 379 LEU A N 1
ATOM 2963 C CA . LEU A 1 379 ? -14.727 -5.559 15.742 1 84.44 379 LEU A CA 1
ATOM 2964 C C . LEU A 1 379 ? -15.633 -4.574 15.016 1 84.44 379 LEU A C 1
ATOM 2966 O O . LEU A 1 379 ? -15.5 -3.359 15.18 1 84.44 379 LEU A O 1
ATOM 2970 N N . PHE A 1 380 ? -16.516 -5.137 14.266 1 83.69 380 PHE A N 1
ATOM 2971 C CA . PHE A 1 380 ? -17.391 -4.289 13.469 1 83.69 380 PHE A CA 1
ATOM 2972 C C . PHE A 1 380 ? -18.75 -4.137 14.141 1 83.69 380 PHE A C 1
ATOM 2974 O O . PHE A 1 380 ? -19.203 -5.031 14.852 1 83.69 380 PHE A O 1
ATOM 2981 N N . SER A 1 381 ? -19.297 -2.916 14.016 1 77.38 381 SER A N 1
ATOM 2982 C CA . SER A 1 381 ? -20.609 -2.643 14.578 1 77.38 381 SER A CA 1
ATOM 2983 C C . SER A 1 381 ? -21.719 -3.158 13.664 1 77.38 381 SER A C 1
ATOM 2985 O O . SER A 1 381 ? -21.797 -2.76 12.5 1 77.38 381 SER A O 1
ATOM 2987 N N . PRO A 1 382 ? -22.516 -4.113 14.094 1 68.44 382 PRO A N 1
ATOM 2988 C CA . PRO A 1 382 ? -23.594 -4.66 13.273 1 68.44 382 PRO A CA 1
ATOM 2989 C C . PRO A 1 382 ? -24.562 -3.592 12.797 1 68.44 382 PRO A C 1
ATOM 2991 O O . PRO A 1 382 ? -25.109 -3.695 11.695 1 68.44 382 PRO A O 1
ATOM 2994 N N . HIS A 1 383 ? -24.75 -2.596 13.609 1 66.25 383 HIS A N 1
ATOM 2995 C CA . HIS A 1 383 ? -25.703 -1.544 13.273 1 66.25 383 HIS A CA 1
ATOM 2996 C C . HIS A 1 383 ? -25.203 -0.711 12.094 1 66.25 383 HIS A C 1
ATOM 2998 O O . HIS A 1 383 ? -26 -0.27 11.258 1 66.25 383 HIS A O 1
ATOM 3004 N N . ARG A 1 384 ? -23.984 -0.581 12.039 1 65.88 384 ARG A N 1
ATOM 3005 C CA . ARG A 1 384 ? -23.406 0.246 10.984 1 65.88 384 ARG A CA 1
ATOM 3006 C C . ARG A 1 384 ? -23.359 -0.51 9.664 1 65.88 384 ARG A C 1
ATOM 3008 O O . ARG A 1 384 ? -23.312 0.102 8.594 1 65.88 384 ARG A O 1
ATOM 3015 N N . MET A 1 385 ? -23.422 -1.804 9.734 1 61.88 385 MET A N 1
ATOM 3016 C CA . MET A 1 385 ? -23.328 -2.646 8.547 1 61.88 385 MET A CA 1
ATOM 3017 C C . MET A 1 385 ? -24.656 -2.664 7.793 1 61.88 385 MET A C 1
ATOM 3019 O O . MET A 1 385 ? -24.688 -2.844 6.574 1 61.88 385 MET A O 1
ATOM 3023 N N . THR A 1 386 ? -25.75 -2.559 8.484 1 56.75 386 THR A N 1
ATOM 3024 C CA . THR A 1 386 ? -27.078 -2.68 7.895 1 56.75 386 THR A CA 1
ATOM 3025 C C . THR A 1 386 ? -27.578 -1.318 7.434 1 56.75 386 THR A C 1
ATOM 3027 O O . THR A 1 386 ? -28.562 -1.237 6.688 1 56.75 386 THR A O 1
ATOM 3030 N N . ARG A 1 387 ? -27.141 -0.286 7.891 1 53.56 387 ARG A N 1
ATOM 3031 C CA . ARG A 1 387 ? -27.656 1.018 7.48 1 53.56 387 ARG A CA 1
ATOM 3032 C C . ARG A 1 387 ? -27.203 1.365 6.07 1 53.56 387 ARG A C 1
ATOM 3034 O O . ARG A 1 387 ? -26.031 1.201 5.734 1 53.56 387 ARG A O 1
ATOM 3041 N N . PRO A 1 388 ? -28.266 1.315 5.145 1 49.59 388 PRO A N 1
ATOM 3042 C CA . PRO A 1 388 ? -27.859 1.706 3.795 1 49.59 388 PRO A CA 1
ATOM 3043 C C . PRO A 1 388 ? -26.953 2.932 3.785 1 49.59 388 PRO A C 1
ATOM 3045 O O . PRO A 1 388 ? -27.062 3.799 4.656 1 49.59 388 PRO A O 1
ATOM 3048 N N . LEU A 1 389 ? -25.875 2.73 3.258 1 47.41 389 LEU A N 1
ATOM 3049 C CA . LEU A 1 389 ? -25.047 3.924 3.125 1 47.41 389 LEU A CA 1
ATOM 3050 C C . LEU A 1 389 ? -25.891 5.121 2.682 1 47.41 389 LEU A C 1
ATOM 3052 O O . LEU A 1 389 ? -26.797 4.977 1.865 1 47.41 389 LEU A O 1
ATOM 3056 N N . PRO A 1 390 ? -26.156 6.152 3.344 1 37.91 390 PRO A N 1
ATOM 3057 C CA . PRO A 1 390 ? -27.016 7.23 2.865 1 37.91 390 PRO A CA 1
ATOM 3058 C C . PRO A 1 390 ? -26.891 7.477 1.363 1 37.91 390 PRO A C 1
ATOM 3060 O O . PRO A 1 390 ? -25.766 7.617 0.856 1 37.91 390 PRO A O 1
ATOM 3063 N N . LEU A 1 391 ? -27.812 6.82 0.524 1 33.25 391 LEU A N 1
ATOM 3064 C CA . LEU A 1 391 ? -27.906 7.27 -0.861 1 33.25 391 LEU A CA 1
ATOM 3065 C C . LEU A 1 391 ? -27.812 8.789 -0.945 1 33.25 391 LEU A C 1
ATOM 3067 O O . LEU A 1 391 ? -28.469 9.5 -0.173 1 33.25 391 LEU A O 1
ATOM 3071 N N . GLY A 1 392 ? -26.828 9.25 -1.406 1 32.06 392 GLY A N 1
ATOM 3072 C CA . GLY A 1 392 ? -26.797 10.672 -1.69 1 32.06 392 GLY A CA 1
ATOM 3073 C C . GLY A 1 392 ? -28.141 11.211 -2.154 1 32.06 392 GLY A C 1
ATOM 3074 O O . GLY A 1 392 ? -28.703 10.719 -3.133 1 32.06 392 GLY A O 1
ATOM 3075 N N . GLN A 1 393 ? -29.094 11.5 -1.343 1 29.39 393 GLN A N 1
ATOM 3076 C CA . GLN A 1 393 ? -30.25 12.195 -1.878 1 29.39 393 GLN A CA 1
ATOM 3077 C C . GLN A 1 393 ? -29.875 13.094 -3.053 1 29.39 393 GLN A C 1
ATOM 3079 O O . GLN A 1 393 ? -28.891 13.828 -2.982 1 29.39 393 GLN A O 1
ATOM 3084 N N . ALA A 1 394 ? -30.391 12.711 -4.188 1 29.52 394 ALA A N 1
ATOM 3085 C CA . ALA A 1 394 ? -30.438 13.664 -5.297 1 29.52 394 ALA A CA 1
ATOM 3086 C C . ALA A 1 394 ? -30.719 15.078 -4.797 1 29.52 394 ALA A C 1
ATOM 3088 O O . ALA A 1 394 ? -31.703 15.312 -4.09 1 29.52 394 ALA A O 1
ATOM 3089 N N . VAL A 1 395 ? -29.703 15.836 -4.609 1 26.48 395 VAL A N 1
ATOM 3090 C CA . VAL A 1 395 ? -29.875 17.266 -4.414 1 26.48 395 VAL A CA 1
ATOM 3091 C C . VAL A 1 395 ? -31.062 17.766 -5.242 1 26.48 395 VAL A C 1
ATOM 3093 O O . VAL A 1 395 ? -31.031 17.688 -6.473 1 26.48 395 VAL A O 1
ATOM 3096 N N . SER A 1 396 ? -32.219 17.547 -4.77 1 25.5 396 SER A N 1
ATOM 3097 C CA . SER A 1 396 ? -33.281 18.266 -5.492 1 25.5 396 SER A CA 1
ATOM 3098 C C . SER A 1 396 ? -32.844 19.688 -5.84 1 25.5 396 SER A C 1
ATOM 3100 O O . SER A 1 396 ? -32.219 20.359 -5.02 1 25.5 396 SER A O 1
ATOM 3102 N N . PRO A 1 397 ? -32.75 19.953 -7.09 1 26.14 397 PRO A N 1
ATOM 3103 C CA . PRO A 1 397 ? -32.469 21.344 -7.461 1 26.14 397 PRO A CA 1
ATOM 3104 C C . PRO A 1 397 ? -33.188 22.344 -6.586 1 26.14 397 PRO A C 1
ATOM 3106 O O . PRO A 1 397 ? -34.281 22.078 -6.102 1 26.14 397 PRO A O 1
ATOM 3109 N N . ALA A 1 398 ? -32.438 23.016 -5.688 1 27.25 398 ALA A N 1
ATOM 3110 C CA . ALA A 1 398 ? -33.031 24.141 -4.98 1 27.25 398 ALA A CA 1
ATOM 3111 C C . ALA A 1 398 ? -34.219 24.719 -5.758 1 27.25 398 ALA A C 1
ATOM 3113 O O . ALA A 1 398 ? -34.188 24.812 -6.988 1 27.25 398 ALA A O 1
ATOM 3114 N N . GLY A 1 399 ? -35.406 24.516 -5.293 1 22.56 399 GLY A N 1
ATOM 3115 C CA . GLY A 1 399 ? -36.625 25.109 -5.789 1 22.56 399 GLY A CA 1
ATOM 3116 C C . GLY A 1 399 ? -36.438 26.5 -6.371 1 22.56 399 GLY A C 1
ATOM 3117 O O . GLY A 1 399 ? -35.469 27.188 -6.012 1 22.56 399 GLY A O 1
ATOM 3118 N N . SER A 1 400 ? -36.969 26.797 -7.562 1 24.28 400 SER A N 1
ATOM 3119 C CA . SER A 1 400 ? -37.156 28.062 -8.234 1 24.28 400 SER A CA 1
ATOM 3120 C C . SER A 1 400 ? -37.656 29.141 -7.254 1 24.28 400 SER A C 1
ATOM 3122 O O . SER A 1 400 ? -38.688 29 -6.641 1 24.28 400 SER A O 1
ATOM 3124 N N . CYS A 1 401 ? -36.75 29.594 -6.324 1 24.31 401 CYS A N 1
ATOM 3125 C CA . CYS A 1 401 ? -37.219 30.812 -5.691 1 24.31 401 CYS A CA 1
ATOM 3126 C C . CYS A 1 401 ? -38.062 31.625 -6.645 1 24.31 401 CYS A C 1
ATOM 3128 O O . CYS A 1 401 ? -37.656 31.922 -7.77 1 24.31 401 CYS A O 1
ATOM 3130 N N . ALA A 1 402 ? -39.375 31.484 -6.523 1 24.11 402 ALA A N 1
ATOM 3131 C CA . ALA A 1 402 ? -40.375 32.375 -7.102 1 24.11 402 ALA A CA 1
ATOM 3132 C C . ALA A 1 402 ? -39.875 33.812 -7.137 1 24.11 402 ALA A C 1
ATOM 3134 O O . ALA A 1 402 ? -39.312 34.312 -6.164 1 24.11 402 ALA A O 1
ATOM 3135 N N . GLY A 1 403 ? -39.594 34.406 -8.375 1 24.02 403 GLY A N 1
ATOM 3136 C CA . GLY A 1 403 ? -39.375 35.75 -8.805 1 24.02 403 GLY A CA 1
ATOM 3137 C C . GLY A 1 403 ? -40.281 36.75 -8.086 1 24.02 403 GLY A C 1
ATOM 3138 O O . GLY A 1 403 ? -41.5 36.781 -8.305 1 24.02 403 GLY A O 1
ATOM 3139 N N . SER A 1 404 ? -40.281 36.75 -6.738 1 22.84 404 SER A N 1
ATOM 3140 C CA . SER A 1 404 ? -41.031 37.938 -6.348 1 22.84 404 SER A CA 1
ATOM 3141 C C . SER A 1 404 ? -40.688 39.125 -7.242 1 22.84 404 SER A C 1
ATOM 3143 O O . SER A 1 404 ? -39.531 39.375 -7.539 1 22.84 404 SER A O 1
ATOM 3145 N N . SER A 1 405 ? -41.625 39.469 -8.117 1 24.5 405 SER A N 1
ATOM 3146 C CA . SER A 1 405 ? -41.781 40.625 -8.969 1 24.5 405 SER A CA 1
ATOM 3147 C C . SER A 1 405 ? -41.406 41.906 -8.219 1 24.5 405 SER A C 1
ATOM 3149 O O . SER A 1 405 ? -42.188 42.375 -7.371 1 24.5 405 SER A O 1
ATOM 3151 N N . LEU A 1 406 ? -40.188 41.906 -7.492 1 22.89 406 LEU A N 1
ATOM 3152 C CA . LEU A 1 406 ? -39.938 43.281 -7.07 1 22.89 406 LEU A CA 1
ATOM 3153 C C . LEU A 1 406 ? -40.219 44.281 -8.211 1 22.89 406 LEU A C 1
ATOM 3155 O O . LEU A 1 406 ? -39.656 44.125 -9.305 1 22.89 406 LEU A O 1
ATOM 3159 N N . HIS A 1 407 ? -41.438 44.781 -8.211 1 22.98 407 HIS A N 1
ATOM 3160 C CA . HIS A 1 407 ? -41.781 45.969 -8.984 1 22.98 407 HIS A CA 1
ATOM 3161 C C . HIS A 1 407 ? -40.688 47 -8.914 1 22.98 407 HIS A C 1
ATOM 3163 O O . HIS A 1 407 ? -40.406 47.562 -7.844 1 22.98 407 HIS A O 1
ATOM 3169 N N . ALA A 1 408 ? -39.469 46.656 -9.609 1 23.88 408 ALA A N 1
ATOM 3170 C CA . ALA A 1 408 ? -38.5 47.75 -9.859 1 23.88 408 ALA A CA 1
ATOM 3171 C C . ALA A 1 408 ? -39.219 49.031 -10.203 1 23.88 408 ALA A C 1
ATOM 3173 O O . ALA A 1 408 ? -39.969 49.125 -11.203 1 23.88 408 ALA A O 1
ATOM 3174 N N . SER A 1 409 ? -39.625 49.688 -9.164 1 21.69 409 SER A N 1
ATOM 3175 C CA . SER A 1 409 ? -39.938 51.062 -9.461 1 21.69 409 SER A CA 1
ATOM 3176 C C . SER A 1 409 ? -38.906 51.688 -10.383 1 21.69 409 SER A C 1
ATOM 3178 O O . SER A 1 409 ? -37.719 51.312 -10.352 1 21.69 409 SER A O 1
ATOM 3180 N N . ALA A 1 410 ? -39.312 52.469 -11.367 1 22.2 410 ALA A N 1
ATOM 3181 C CA . ALA A 1 410 ? -38.812 53.188 -12.531 1 22.2 410 ALA A CA 1
ATOM 3182 C C . ALA A 1 410 ? -37.656 54.125 -12.164 1 22.2 410 ALA A C 1
ATOM 3184 O O . ALA A 1 410 ? -37.875 55.156 -11.516 1 22.2 410 ALA A O 1
ATOM 3185 N N . PRO A 1 411 ? -36.5 53.562 -11.484 1 23.75 411 PRO A N 1
ATOM 3186 C CA . PRO A 1 411 ? -35.844 54.844 -11.195 1 23.75 411 PRO A CA 1
ATOM 3187 C C . PRO A 1 411 ? -35.594 55.656 -12.445 1 23.75 411 PRO A C 1
ATOM 3189 O O . PRO A 1 411 ? -35.562 55.125 -13.555 1 23.75 411 PRO A O 1
ATOM 3192 N N . PRO A 1 412 ? -35.469 57 -12.258 1 22.62 412 PRO A N 1
ATOM 3193 C CA . PRO A 1 412 ? -35.469 58.031 -13.305 1 22.62 412 PRO A CA 1
ATOM 3194 C C . PRO A 1 412 ? -34.344 57.844 -14.32 1 22.62 412 PRO A C 1
ATOM 3196 O O . PRO A 1 412 ? -33.406 57.094 -14.078 1 22.62 412 PRO A O 1
ATOM 3199 N N . ALA A 1 413 ? -34.125 58.75 -15.297 1 20.47 413 ALA A N 1
ATOM 3200 C CA . ALA A 1 413 ? -33.688 59.031 -16.656 1 20.47 413 ALA A CA 1
ATOM 3201 C C . ALA A 1 413 ? -32.156 59.094 -16.734 1 20.47 413 ALA A C 1
ATOM 3203 O O . ALA A 1 413 ? -31.578 59.031 -17.828 1 20.47 413 ALA A O 1
ATOM 3204 N N . ARG A 1 414 ? -31.266 59.281 -15.625 1 20.56 414 ARG A N 1
ATOM 3205 C CA . ARG A 1 414 ? -30.328 60.25 -16.203 1 20.56 414 ARG A CA 1
ATOM 3206 C C . ARG A 1 414 ? -29.438 59.594 -17.25 1 20.56 414 ARG A C 1
ATOM 3208 O O . ARG A 1 414 ? -29.312 58.375 -17.281 1 20.56 414 ARG A O 1
ATOM 3215 N N . SER A 1 415 ? -28.328 60.375 -17.719 1 19.8 415 SER A N 1
ATOM 3216 C CA . SER A 1 415 ? -27.5 60.781 -18.859 1 19.8 415 SER A CA 1
ATOM 3217 C C . SER A 1 415 ? -26.375 59.781 -19.109 1 19.8 415 SER A C 1
ATOM 3219 O O . SER A 1 415 ? -26.109 58.906 -18.281 1 19.8 415 SER A O 1
ATOM 3221 N N . SER A 1 416 ? -25.172 60.25 -19.625 1 19.42 416 SER A N 1
ATOM 3222 C CA . SER A 1 416 ? -24.312 60.031 -20.766 1 19.42 416 SER A CA 1
ATOM 3223 C C . SER A 1 416 ? -23.234 58.969 -20.453 1 19.42 416 SER A C 1
ATOM 3225 O O . SER A 1 416 ? -23.062 58.031 -21.203 1 19.42 416 SER A O 1
ATOM 3227 N N . ARG A 1 417 ? -22.031 59.375 -19.859 1 20.64 417 ARG A N 1
ATOM 3228 C CA . ARG A 1 417 ? -20.719 59.344 -20.516 1 20.64 417 ARG A CA 1
ATOM 3229 C C . ARG A 1 417 ? -19.906 58.125 -20.078 1 20.64 417 ARG A C 1
ATOM 3231 O O . ARG A 1 417 ? -18.922 57.781 -20.734 1 20.64 417 ARG A O 1
ATOM 3238 N N . PRO A 1 418 ? -20.109 57.312 -18.922 1 20.92 418 PRO A N 1
ATOM 3239 C CA . PRO A 1 418 ? -18.734 57 -18.516 1 20.92 418 PRO A CA 1
ATOM 3240 C C . PRO A 1 418 ? -18.078 55.969 -19.422 1 20.92 418 PRO A C 1
ATOM 3242 O O . PRO A 1 418 ? -18.766 55.188 -20.094 1 20.92 418 PRO A O 1
ATOM 3245 N N . SER A 1 419 ? -16.797 56.156 -19.703 1 21.36 419 SER A N 1
ATOM 3246 C CA . SER A 1 419 ? -15.719 55.562 -20.484 1 21.36 419 SER A CA 1
ATOM 3247 C C . SER A 1 419 ? -15.445 54.125 -20.047 1 21.36 419 SER A C 1
ATOM 3249 O O . SER A 1 419 ? -15.688 53.75 -18.891 1 21.36 419 SER A O 1
ATOM 3251 N N . ASN A 1 420 ? -15.211 53.188 -20.906 1 17.95 420 ASN A N 1
ATOM 3252 C CA . ASN A 1 420 ? -15.148 51.719 -21.109 1 17.95 420 ASN A CA 1
ATOM 3253 C C . ASN A 1 420 ? -14.086 51.094 -20.219 1 17.95 420 ASN A C 1
ATOM 3255 O O . ASN A 1 420 ? -12.891 51.219 -20.469 1 17.95 420 ASN A O 1
ATOM 3259 N N . PRO A 1 421 ? -14.164 51.375 -18.812 1 19.23 421 PRO A N 1
ATOM 3260 C CA . PRO A 1 421 ? -13 50.75 -18.203 1 19.23 421 PRO A CA 1
ATOM 3261 C C . PRO A 1 421 ? -13.094 49.219 -18.203 1 19.23 421 PRO A C 1
ATOM 3263 O O . PRO A 1 421 ? -13.977 48.656 -17.547 1 19.23 421 PRO A O 1
ATOM 3266 N N . LEU A 1 422 ? -13.109 48.562 -19.375 1 18.11 422 LEU A N 1
ATOM 3267 C CA . LEU A 1 422 ? -13.086 47.094 -19.359 1 18.11 422 LEU A CA 1
ATOM 3268 C C . LEU A 1 422 ? -11.969 46.594 -18.453 1 18.11 422 LEU A C 1
ATOM 3270 O O . LEU A 1 422 ? -10.852 47.125 -18.469 1 18.11 422 LEU A O 1
ATOM 3274 N N . MET B 1 1 ? -74.688 -16.766 60.25 1 23.73 1 MET B N 1
ATOM 3275 C CA . MET B 1 1 ? -75 -17.188 58.875 1 23.73 1 MET B CA 1
ATOM 3276 C C . MET B 1 1 ? -74.312 -16.297 57.844 1 23.73 1 MET B C 1
ATOM 3278 O O . MET B 1 1 ? -74.688 -16.25 56.688 1 23.73 1 MET B O 1
ATOM 3282 N N . VAL B 1 2 ? -73.312 -15.469 58.312 1 27.84 2 VAL B N 1
ATOM 3283 C CA . VAL B 1 2 ? -72.75 -14.273 57.688 1 27.84 2 VAL B CA 1
ATOM 3284 C C . VAL B 1 2 ? -72.125 -14.625 56.344 1 27.84 2 VAL B C 1
ATOM 3286 O O . VAL B 1 2 ? -71.312 -15.539 56.281 1 27.84 2 VAL B O 1
ATOM 3289 N N . LEU B 1 3 ? -72.875 -14.359 55.312 1 25.11 3 LEU B N 1
ATOM 3290 C CA . LEU B 1 3 ? -72.812 -14.617 53.875 1 25.11 3 LEU B CA 1
ATOM 3291 C C . LEU B 1 3 ? -71.5 -14.102 53.312 1 25.11 3 LEU B C 1
ATOM 3293 O O . LEU B 1 3 ? -71.125 -12.938 53.469 1 25.11 3 LEU B O 1
ATOM 3297 N N . GLU B 1 4 ? -70.5 -14.922 53.25 1 28.58 4 GLU B N 1
ATOM 3298 C CA . GLU B 1 4 ? -69.062 -14.758 52.844 1 28.58 4 GLU B CA 1
ATOM 3299 C C . GLU B 1 4 ? -69 -14.266 51.375 1 28.58 4 GLU B C 1
ATOM 3301 O O . GLU B 1 4 ? -69.5 -14.922 50.469 1 28.58 4 GLU B O 1
ATOM 3306 N N . GLY B 1 5 ? -69.312 -12.945 51.219 1 29.2 5 GLY B N 1
ATOM 3307 C CA . GLY B 1 5 ? -69.438 -12.281 49.938 1 29.2 5 GLY B CA 1
ATOM 3308 C C . GLY B 1 5 ? -68.375 -12.633 48.938 1 29.2 5 GLY B C 1
ATOM 3309 O O . GLY B 1 5 ? -67.25 -12.984 49.312 1 29.2 5 GLY B O 1
ATOM 3310 N N . GLY B 1 6 ? -68.75 -13.211 47.844 1 27.73 6 GLY B N 1
ATOM 3311 C CA . GLY B 1 6 ? -68.125 -13.773 46.625 1 27.73 6 GLY B CA 1
ATOM 3312 C C . GLY B 1 6 ? -67.25 -12.805 45.906 1 27.73 6 GLY B C 1
ATOM 3313 O O . GLY B 1 6 ? -67.625 -11.688 45.594 1 27.73 6 GLY B O 1
ATOM 3314 N N . THR B 1 7 ? -65.938 -12.695 46.375 1 29.47 7 THR B N 1
ATOM 3315 C CA . THR B 1 7 ? -64.875 -11.805 45.906 1 29.47 7 THR B CA 1
ATOM 3316 C C . THR B 1 7 ? -64.75 -11.875 44.406 1 29.47 7 THR B C 1
ATOM 3318 O O . THR B 1 7 ? -64.562 -12.953 43.844 1 29.47 7 THR B O 1
ATOM 3321 N N . MET B 1 8 ? -65.625 -11.164 43.75 1 25.83 8 MET B N 1
ATOM 3322 C CA . MET B 1 8 ? -65.625 -11.078 42.312 1 25.83 8 MET B CA 1
ATOM 3323 C C . MET B 1 8 ? -64.188 -10.805 41.781 1 25.83 8 MET B C 1
ATOM 3325 O O . MET B 1 8 ? -63.531 -9.875 42.25 1 25.83 8 MET B O 1
ATOM 3329 N N . ALA B 1 9 ? -63.531 -11.828 41.281 1 28.62 9 ALA B N 1
ATOM 3330 C CA . ALA B 1 9 ? -62.188 -11.852 40.688 1 28.62 9 ALA B CA 1
ATOM 3331 C C . ALA B 1 9 ? -62.062 -10.812 39.594 1 28.62 9 ALA B C 1
ATOM 3333 O O . ALA B 1 9 ? -62.906 -10.766 38.688 1 28.62 9 ALA B O 1
ATOM 3334 N N . ALA B 1 10 ? -61.594 -9.609 39.969 1 31.27 10 ALA B N 1
ATOM 3335 C CA . ALA B 1 10 ? -61.219 -8.5 39.094 1 31.27 10 ALA B CA 1
ATOM 3336 C C . ALA B 1 10 ? -60.531 -9 37.844 1 31.27 10 ALA B C 1
ATOM 3338 O O . ALA B 1 10 ? -59.688 -9.883 37.875 1 31.27 10 ALA B O 1
ATOM 3339 N N . THR B 1 11 ? -61.188 -9.039 36.812 1 26.86 11 THR B N 1
ATOM 3340 C CA . THR B 1 11 ? -60.812 -9.328 35.438 1 26.86 11 THR B CA 1
ATOM 3341 C C . THR B 1 11 ? -59.5 -8.641 35.062 1 26.86 11 THR B C 1
ATOM 3343 O O . THR B 1 11 ? -59.344 -7.449 35.312 1 26.86 11 THR B O 1
ATOM 3346 N N . ASP B 1 12 ? -58.438 -9.336 35.219 1 27.03 12 ASP B N 1
ATOM 3347 C CA . ASP B 1 12 ? -57.062 -8.992 34.844 1 27.03 12 ASP B CA 1
ATOM 3348 C C . ASP B 1 12 ? -57 -8.367 33.438 1 27.03 12 ASP B C 1
ATOM 3350 O O . ASP B 1 12 ? -57.281 -9.039 32.438 1 27.03 12 ASP B O 1
ATOM 3354 N N . GLU B 1 13 ? -57.625 -7.246 33.312 1 27.81 13 GLU B N 1
ATOM 3355 C CA . GLU B 1 13 ? -57.469 -6.645 31.984 1 27.81 13 GLU B CA 1
ATOM 3356 C C . GLU B 1 13 ? -56.031 -6.691 31.516 1 27.81 13 GLU B C 1
ATOM 3358 O O . GLU B 1 13 ? -55.125 -6.16 32.188 1 27.81 13 GLU B O 1
ATOM 3363 N N . ARG B 1 14 ? -55.625 -7.75 30.891 1 32.91 14 ARG B N 1
ATOM 3364 C CA . ARG B 1 14 ? -54.375 -7.918 30.156 1 32.91 14 ARG B CA 1
ATOM 3365 C C . ARG B 1 14 ? -53.969 -6.621 29.469 1 32.91 14 ARG B C 1
ATOM 3367 O O . ARG B 1 14 ? -54.719 -6.07 28.672 1 32.91 14 ARG B O 1
ATOM 3374 N N . ARG B 1 15 ? -53.25 -5.75 30.219 1 29.69 15 ARG B N 1
ATOM 3375 C CA . ARG B 1 15 ? -52.594 -4.559 29.688 1 29.69 15 ARG B CA 1
ATOM 3376 C C . ARG B 1 15 ? -52.031 -4.824 28.297 1 29.69 15 ARG B C 1
ATOM 3378 O O . ARG B 1 15 ? -51.219 -5.73 28.125 1 29.69 15 ARG B O 1
ATOM 3385 N N . LEU B 1 16 ? -52.781 -4.68 27.281 1 30.39 16 LEU B N 1
ATOM 3386 C CA . LEU B 1 16 ? -52.219 -4.656 25.922 1 30.39 16 LEU B CA 1
ATOM 3387 C C . LEU B 1 16 ? -50.906 -3.885 25.906 1 30.39 16 LEU B C 1
ATOM 3389 O O . LEU B 1 16 ? -50.812 -2.768 26.422 1 30.39 16 LEU B O 1
ATOM 3393 N N . PRO B 1 17 ? -49.75 -4.641 25.938 1 32.31 17 PRO B N 1
ATOM 3394 C CA . PRO B 1 17 ? -48.469 -3.928 25.891 1 32.31 17 PRO B CA 1
ATOM 3395 C C . PRO B 1 17 ? -48.5 -2.744 24.922 1 32.31 17 PRO B C 1
ATOM 3397 O O . PRO B 1 17 ? -49.062 -2.844 23.828 1 32.31 17 PRO B O 1
ATOM 3400 N N . LEU B 1 18 ? -48.719 -1.583 25.438 1 30.62 18 LEU B N 1
ATOM 3401 C CA . LEU B 1 18 ? -48.594 -0.385 24.609 1 30.62 18 LEU B CA 1
ATOM 3402 C C . LEU B 1 18 ? -47.406 -0.513 23.656 1 30.62 18 LEU B C 1
ATOM 3404 O O . LEU B 1 18 ? -46.312 -0.885 24.062 1 30.62 18 LEU B O 1
ATOM 3408 N N . LEU B 1 19 ? -47.719 -0.885 22.422 1 33.12 19 LEU B N 1
ATOM 3409 C CA . LEU B 1 19 ? -46.719 -0.828 21.359 1 33.12 19 LEU B CA 1
ATOM 3410 C C . LEU B 1 19 ? -45.844 0.416 21.484 1 33.12 19 LEU B C 1
ATOM 3412 O O . LEU B 1 19 ? -46.375 1.521 21.688 1 33.12 19 LEU B O 1
ATOM 3416 N N . PRO B 1 20 ? -44.625 0.227 22.078 1 33.59 20 PRO B N 1
ATOM 3417 C CA . PRO B 1 20 ? -43.812 1.427 22.25 1 33.59 20 PRO B CA 1
ATOM 3418 C C . PRO B 1 20 ? -43.906 2.377 21.062 1 33.59 20 PRO B C 1
ATOM 3420 O O . PRO B 1 20 ? -43.719 1.958 19.922 1 33.59 20 PRO B O 1
ATOM 3423 N N . ARG B 1 21 ? -44.781 3.352 21.031 1 33.34 21 ARG B N 1
ATOM 3424 C CA . ARG B 1 21 ? -44.969 4.445 20.094 1 33.34 21 ARG B CA 1
ATOM 3425 C C . ARG B 1 21 ? -43.656 5.199 19.859 1 33.34 21 ARG B C 1
ATOM 3427 O O . ARG B 1 21 ? -43.656 6.312 19.328 1 33.34 21 ARG B O 1
ATOM 3434 N N . ASP B 1 22 ? -42.719 4.914 20.75 1 31.16 22 ASP B N 1
ATOM 3435 C CA . ASP B 1 22 ? -41.719 5.934 20.531 1 31.16 22 ASP B CA 1
ATOM 3436 C C . ASP B 1 22 ? -41.219 5.922 19.078 1 31.16 22 ASP B C 1
ATOM 3438 O O . ASP B 1 22 ? -40.906 4.867 18.531 1 31.16 22 ASP B O 1
ATOM 3442 N N . PRO B 1 23 ? -41.719 6.836 18.344 1 32.41 23 PRO B N 1
ATOM 3443 C CA . PRO B 1 23 ? -41.219 6.918 16.969 1 32.41 23 PRO B CA 1
ATOM 3444 C C . PRO B 1 23 ? -39.719 6.699 16.859 1 32.41 23 PRO B C 1
ATOM 3446 O O . PRO B 1 23 ? -38.969 6.977 17.797 1 32.41 23 PRO B O 1
ATOM 3449 N N . PRO B 1 24 ? -39.375 5.695 16.094 1 33.06 24 PRO B N 1
ATOM 3450 C CA . PRO B 1 24 ? -37.906 5.504 15.953 1 33.06 24 PRO B CA 1
ATOM 3451 C C . PRO B 1 24 ? -37.156 6.824 15.859 1 33.06 24 PRO B C 1
ATOM 3453 O O . PRO B 1 24 ? -37.688 7.82 15.383 1 33.06 24 PRO B O 1
ATOM 3456 N N . ALA B 1 25 ? -36.281 7.141 16.828 1 33.59 25 ALA B N 1
ATOM 3457 C CA . ALA B 1 25 ? -35.438 8.336 16.844 1 33.59 25 ALA B CA 1
ATOM 3458 C C . ALA B 1 25 ? -35.094 8.766 15.422 1 33.59 25 ALA B C 1
ATOM 3460 O O . ALA B 1 25 ? -34.875 7.926 14.539 1 33.59 25 ALA B O 1
ATOM 3461 N N . PRO B 1 26 ? -35.5 9.938 15.023 1 29.42 26 PRO B N 1
ATOM 3462 C CA . PRO B 1 26 ? -35.188 10.398 13.672 1 29.42 26 PRO B CA 1
ATOM 3463 C C . PRO B 1 26 ? -33.812 9.977 13.211 1 29.42 26 PRO B C 1
ATOM 3465 O O . PRO B 1 26 ? -32.875 9.891 14.023 1 29.42 26 PRO B O 1
ATOM 3468 N N . LEU B 1 27 ? -33.75 9.086 12.289 1 32.66 27 LEU B N 1
ATOM 3469 C CA . LEU B 1 27 ? -32.531 8.68 11.594 1 32.66 27 LEU B CA 1
ATOM 3470 C C . LEU B 1 27 ? -31.562 9.844 11.477 1 32.66 27 LEU B C 1
ATOM 3472 O O . LEU B 1 27 ? -31.938 10.93 11.031 1 32.66 27 LEU B O 1
ATOM 3476 N N . GLU B 1 28 ? -30.766 10.039 12.523 1 32.72 28 GLU B N 1
ATOM 3477 C CA . GLU B 1 28 ? -29.797 11.141 12.5 1 32.72 28 GLU B CA 1
ATOM 3478 C C . GLU B 1 28 ? -29.391 11.477 11.07 1 32.72 28 GLU B C 1
ATOM 3480 O O . GLU B 1 28 ? -29.062 10.586 10.289 1 32.72 28 GLU B O 1
ATOM 3485 N N . ALA B 1 29 ? -29.812 12.617 10.594 1 32.66 29 ALA B N 1
ATOM 3486 C CA . ALA B 1 29 ? -29.625 13.242 9.289 1 32.66 29 ALA B CA 1
ATOM 3487 C C . ALA B 1 29 ? -28.188 13.047 8.789 1 32.66 29 ALA B C 1
ATOM 3489 O O . ALA B 1 29 ? -27.25 13.039 9.578 1 32.66 29 ALA B O 1
ATOM 3490 N N . PRO B 1 30 ? -28.016 12.25 7.762 1 37.47 30 PRO B N 1
ATOM 3491 C CA . PRO B 1 30 ? -26.656 12.195 7.215 1 37.47 30 PRO B CA 1
ATOM 3492 C C . PRO B 1 30 ? -25.953 13.547 7.266 1 37.47 30 PRO B C 1
ATOM 3494 O O . PRO B 1 30 ? -26.594 14.594 7.219 1 37.47 30 PRO B O 1
ATOM 3497 N N . PRO B 1 31 ? -24.875 13.797 7.965 1 37.41 31 PRO B N 1
ATOM 3498 C CA . PRO B 1 31 ? -24.344 15.156 8.086 1 37.41 31 PRO B CA 1
ATOM 3499 C C . PRO B 1 31 ? -24.391 15.93 6.77 1 37.41 31 PRO B C 1
ATOM 3501 O O . PRO B 1 31 ? -24.234 15.344 5.695 1 37.41 31 PRO B O 1
ATOM 3504 N N . ALA B 1 32 ? -25.141 17 6.566 1 36.16 32 ALA B N 1
ATOM 3505 C CA . ALA B 1 32 ? -25.344 17.984 5.508 1 36.16 32 ALA B CA 1
ATOM 3506 C C . ALA B 1 32 ? -24.031 18.266 4.754 1 36.16 32 ALA B C 1
ATOM 3508 O O . ALA B 1 32 ? -22.953 18.062 5.297 1 36.16 32 ALA B O 1
ATOM 3509 N N . ALA B 1 33 ? -23.969 18.219 3.342 1 42.06 33 ALA B N 1
ATOM 3510 C CA . ALA B 1 33 ? -22.875 18.703 2.496 1 42.06 33 ALA B CA 1
ATOM 3511 C C . ALA B 1 33 ? -22.141 19.859 3.16 1 42.06 33 ALA B C 1
ATOM 3513 O O . ALA B 1 33 ? -22.734 20.891 3.477 1 42.06 33 ALA B O 1
ATOM 3514 N N . ARG B 1 34 ? -21.156 19.641 3.932 1 49.59 34 ARG B N 1
ATOM 3515 C CA . ARG B 1 34 ? -20.453 20.594 4.785 1 49.59 34 ARG B CA 1
ATOM 3516 C C . ARG B 1 34 ? -20 21.812 3.986 1 49.59 34 ARG B C 1
ATOM 3518 O O . ARG B 1 34 ? -19.281 21.688 2.996 1 49.59 34 ARG B O 1
ATOM 3525 N N . ALA B 1 35 ? -20.828 22.797 3.721 1 48.09 35 ALA B N 1
ATOM 3526 C CA . ALA B 1 35 ? -20.516 24.094 3.102 1 48.09 35 ALA B CA 1
ATOM 3527 C C . ALA B 1 35 ? -19.062 24.469 3.35 1 48.09 35 ALA B C 1
ATOM 3529 O O . ALA B 1 35 ? -18.5 24.172 4.406 1 48.09 35 ALA B O 1
ATOM 3530 N N . ARG B 1 36 ? -18.328 24.734 2.176 1 60.28 36 ARG B N 1
ATOM 3531 C CA . ARG B 1 36 ? -16.953 25.188 2.289 1 60.28 36 ARG B CA 1
ATOM 3532 C C . ARG B 1 36 ? -16.828 26.328 3.307 1 60.28 36 ARG B C 1
ATOM 3534 O O . ARG B 1 36 ? -17.438 27.375 3.141 1 60.28 36 ARG B O 1
ATOM 3541 N N . VAL B 1 37 ? -16.375 26 4.504 1 76.06 37 VAL B N 1
ATOM 3542 C CA . VAL B 1 37 ? -16.094 26.938 5.582 1 76.06 37 VAL B CA 1
ATOM 3543 C C . VAL B 1 37 ? -14.734 27.609 5.352 1 76.06 37 VAL B C 1
ATOM 3545 O O . VAL B 1 37 ? -13.734 26.922 5.148 1 76.06 37 VAL B O 1
ATOM 3548 N N . PRO B 1 38 ? -14.695 28.891 5.121 1 84.38 38 PRO B N 1
ATOM 3549 C CA . PRO B 1 38 ? -13.461 29.625 4.848 1 84.38 38 PRO B CA 1
ATOM 3550 C C . PRO B 1 38 ? -12.336 29.266 5.82 1 84.38 38 PRO B C 1
ATOM 3552 O O . PRO B 1 38 ? -11.156 29.406 5.48 1 84.38 38 PRO B O 1
ATOM 3555 N N . LEU B 1 39 ? -12.68 28.859 6.957 1 87.62 39 LEU B N 1
ATOM 3556 C CA . LEU B 1 39 ? -11.68 28.516 7.961 1 87.62 39 LEU B CA 1
ATOM 3557 C C . LEU B 1 39 ? -10.719 27.453 7.441 1 87.62 39 LEU B C 1
ATOM 3559 O O . LEU B 1 39 ? -9.516 27.531 7.68 1 87.62 39 LEU B O 1
ATOM 3563 N N . PHE B 1 40 ? -11.219 26.5 6.762 1 89.38 40 PHE B N 1
ATOM 3564 C CA . PHE B 1 40 ? -10.391 25.391 6.316 1 89.38 40 PHE B CA 1
ATOM 3565 C C . PHE B 1 40 ? -9.469 25.828 5.188 1 89.38 40 PHE B C 1
ATOM 3567 O O . PHE B 1 40 ? -8.312 25.391 5.117 1 89.38 40 PHE B O 1
ATOM 3574 N N . ASP B 1 41 ? -9.906 26.672 4.367 1 88.81 41 ASP B N 1
ATOM 3575 C CA . ASP B 1 41 ? -9.039 27.219 3.33 1 88.81 41 ASP B CA 1
ATOM 3576 C C . ASP B 1 41 ? -7.949 28.109 3.932 1 88.81 41 ASP B C 1
ATOM 3578 O O . ASP B 1 41 ? -6.801 28.078 3.49 1 88.81 41 ASP B O 1
ATOM 3582 N N . ASN B 1 42 ? -8.383 28.875 4.891 1 91.62 42 ASN B N 1
ATOM 3583 C CA . ASN B 1 42 ? -7.402 29.688 5.594 1 91.62 42 ASN B CA 1
ATOM 3584 C C . ASN B 1 42 ? -6.359 28.828 6.297 1 91.62 42 ASN B C 1
ATOM 3586 O O . ASN B 1 42 ? -5.164 29.125 6.262 1 91.62 42 ASN B O 1
ATOM 3590 N N . ALA B 1 43 ? -6.816 27.844 6.93 1 92.88 43 ALA B N 1
ATOM 3591 C CA . ALA B 1 43 ? -5.91 26.922 7.621 1 92.88 43 ALA B CA 1
ATOM 3592 C C . ALA B 1 43 ? -4.902 26.312 6.656 1 92.88 43 ALA B C 1
ATOM 3594 O O . ALA B 1 43 ? -3.697 26.312 6.926 1 92.88 43 ALA B O 1
ATOM 3595 N N . LYS B 1 44 ? -5.383 25.844 5.555 1 91.94 44 LYS B N 1
ATOM 3596 C CA . LYS B 1 44 ? -4.5 25.234 4.559 1 91.94 44 LYS B CA 1
ATOM 3597 C C . LYS B 1 44 ? -3.48 26.25 4.043 1 91.94 44 LYS B C 1
ATOM 3599 O O . LYS B 1 44 ? -2.324 25.906 3.795 1 91.94 44 LYS B O 1
ATOM 3604 N N . ALA B 1 45 ? -3.928 27.484 3.885 1 89.69 45 ALA B N 1
ATOM 3605 C CA . ALA B 1 45 ? -3.051 28.531 3.383 1 89.69 45 ALA B CA 1
ATOM 3606 C C . ALA B 1 45 ? -1.88 28.766 4.332 1 89.69 45 ALA B C 1
ATOM 3608 O O . ALA B 1 45 ? -0.725 28.828 3.904 1 89.69 45 ALA B O 1
ATOM 3609 N N . PHE B 1 46 ? -2.17 28.844 5.547 1 89.19 46 PHE B N 1
ATOM 3610 C CA . PHE B 1 46 ? -1.118 29.109 6.523 1 89.19 46 PHE B CA 1
ATOM 3611 C C . PHE B 1 46 ? -0.246 27.875 6.719 1 89.19 46 PHE B C 1
ATOM 3613 O O . PHE B 1 46 ? 0.978 27.984 6.824 1 89.19 46 PHE B O 1
ATOM 3620 N N . LEU B 1 47 ? -0.836 26.734 6.738 1 90.69 47 LEU B N 1
ATOM 3621 C CA . LEU B 1 47 ? -0.11 25.5 6.969 1 90.69 47 LEU B CA 1
ATOM 3622 C C . LEU B 1 47 ? 0.887 25.234 5.844 1 90.69 47 LEU B C 1
ATOM 3624 O O . LEU B 1 47 ? 2.01 24.781 6.098 1 90.69 47 LEU B O 1
ATOM 3628 N N . ILE B 1 48 ? 0.458 25.438 4.645 1 87.38 48 ILE B N 1
ATOM 3629 C CA . ILE B 1 48 ? 1.313 25.141 3.504 1 87.38 48 ILE B CA 1
ATOM 3630 C C . ILE B 1 48 ? 2.551 26.031 3.531 1 87.38 48 ILE B C 1
ATOM 3632 O O . ILE B 1 48 ? 3.627 25.625 3.084 1 87.38 48 ILE B O 1
ATOM 3636 N N . VAL B 1 49 ? 2.408 27.203 4.074 1 81.38 49 VAL B N 1
ATOM 3637 C CA . VAL B 1 49 ? 3.543 28.109 4.219 1 81.38 49 VAL B CA 1
ATOM 3638 C C . VAL B 1 49 ? 4.508 27.562 5.27 1 81.38 49 VAL B C 1
ATOM 3640 O O . VAL B 1 49 ? 5.727 27.625 5.094 1 81.38 49 VAL B O 1
ATOM 3643 N N . PHE B 1 50 ? 3.939 26.922 6.266 1 81.62 50 PHE B N 1
ATOM 3644 C CA . PHE B 1 50 ? 4.754 26.5 7.395 1 81.62 50 PHE B CA 1
ATOM 3645 C C . PHE B 1 50 ? 5.375 25.125 7.121 1 81.62 50 PHE B C 1
ATOM 3647 O O . PHE B 1 50 ? 6.254 24.688 7.859 1 81.62 50 PHE B O 1
ATOM 3654 N N . VAL B 1 51 ? 4.977 24.391 6.086 1 77.75 51 VAL B N 1
ATOM 3655 C CA . VAL B 1 51 ? 5.559 23.094 5.766 1 77.75 51 VAL B CA 1
ATOM 3656 C C . VAL B 1 51 ? 6.973 23.297 5.215 1 77.75 51 VAL B C 1
ATOM 3658 O O . VAL B 1 51 ? 7.805 22.391 5.301 1 77.75 51 VAL B O 1
ATOM 3661 N N . ASN B 1 52 ? 7.242 24.359 4.602 1 64.19 52 ASN B N 1
ATOM 3662 C CA . ASN B 1 52 ? 8.539 24.609 3.975 1 64.19 52 ASN B CA 1
ATOM 3663 C C . ASN B 1 52 ? 9.641 24.781 5.016 1 64.19 52 ASN B C 1
ATOM 3665 O O . ASN B 1 52 ? 9.406 25.359 6.082 1 64.19 52 ASN B O 1
ATOM 3669 N N . PRO B 1 53 ? 10.734 23.875 4.859 1 55.12 53 PRO B N 1
ATOM 3670 C CA . PRO B 1 53 ? 11.875 23.781 5.781 1 55.12 53 PRO B CA 1
ATOM 3671 C C . PRO B 1 53 ? 12.414 25.156 6.18 1 55.12 53 PRO B C 1
ATOM 3673 O O . PRO B 1 53 ? 13.383 25.641 5.59 1 55.12 53 PRO B O 1
ATOM 3676 N N . ILE B 1 54 ? 11.648 25.969 6.508 1 55.75 54 ILE B N 1
ATOM 3677 C CA . ILE B 1 54 ? 12.242 27.234 6.918 1 55.75 54 ILE B CA 1
ATOM 3678 C C . ILE B 1 54 ? 12.938 27.062 8.266 1 55.75 54 ILE B C 1
ATOM 3680 O O . ILE B 1 54 ? 12.367 26.5 9.195 1 55.75 54 ILE B O 1
ATOM 3684 N N . PRO B 1 55 ? 14.258 27.078 8.18 1 55.56 55 PRO B N 1
ATOM 3685 C CA . PRO B 1 55 ? 14.93 27.031 9.477 1 55.56 55 PRO B CA 1
ATOM 3686 C C . PRO B 1 55 ? 14.234 27.891 10.531 1 55.56 55 PRO B C 1
ATOM 3688 O O . PRO B 1 55 ? 14.086 29.094 10.344 1 55.56 55 PRO B O 1
ATOM 3691 N N . PHE B 1 56 ? 13.422 27.328 11.273 1 61.34 56 PHE B N 1
ATOM 3692 C CA . PHE B 1 56 ? 12.758 28.016 12.383 1 61.34 56 PHE B CA 1
ATOM 3693 C C . PHE B 1 56 ? 13.57 27.875 13.664 1 61.34 56 PHE B C 1
ATOM 3695 O O . PHE B 1 56 ? 14.445 27 13.766 1 61.34 56 PHE B O 1
ATOM 3702 N N . TRP B 1 57 ? 13.492 28.969 14.484 1 70.62 57 TRP B N 1
ATOM 3703 C CA . TRP B 1 57 ? 13.984 28.781 15.844 1 70.62 57 TRP B CA 1
ATOM 3704 C C . TRP B 1 57 ? 13.477 27.453 16.422 1 70.62 57 TRP B C 1
ATOM 3706 O O . TRP B 1 57 ? 12.352 27.047 16.141 1 70.62 57 TRP B O 1
ATOM 3716 N N . SER B 1 58 ? 14.375 26.875 17.109 1 75.88 58 SER B N 1
ATOM 3717 C CA . SER B 1 58 ? 14.102 25.531 17.625 1 75.88 58 SER B CA 1
ATOM 3718 C C . SER B 1 58 ? 12.781 25.5 18.406 1 75.88 58 SER B C 1
ATOM 3720 O O . SER B 1 58 ? 12.039 24.531 18.328 1 75.88 58 SER B O 1
ATOM 3722 N N . GLY B 1 59 ? 12.555 26.609 19.156 1 78.81 59 GLY B N 1
ATOM 3723 C CA . GLY B 1 59 ? 11.305 26.672 19.906 1 78.81 59 GLY B CA 1
ATOM 3724 C C . GLY B 1 59 ? 10.078 26.672 19.031 1 78.81 59 GLY B C 1
ATOM 3725 O O . GLY B 1 59 ? 9.133 25.906 19.266 1 78.81 59 GLY B O 1
ATOM 3726 N N . LEU B 1 60 ? 10.055 27.391 17.969 1 82.38 60 LEU B N 1
ATOM 3727 C CA . LEU B 1 60 ? 8.938 27.453 17.031 1 82.38 60 LEU B CA 1
ATOM 3728 C C . LEU B 1 60 ? 8.844 26.172 16.203 1 82.38 60 LEU B C 1
ATOM 3730 O O . LEU B 1 60 ? 7.746 25.703 15.898 1 82.38 60 LEU B O 1
ATOM 3734 N N . LEU B 1 61 ? 9.969 25.641 15.977 1 84.81 61 LEU B N 1
ATOM 3735 C CA . LEU B 1 61 ? 10 24.406 15.211 1 84.81 61 LEU B CA 1
ATOM 3736 C C . LEU B 1 61 ? 9.305 23.281 15.969 1 84.81 61 LEU B C 1
ATOM 3738 O O . LEU B 1 61 ? 8.625 22.438 15.375 1 84.81 61 LEU B O 1
ATOM 3742 N N . ALA B 1 62 ? 9.484 23.266 17.219 1 87.81 62 ALA B N 1
ATOM 3743 C CA . ALA B 1 62 ? 8.852 22.25 18.047 1 87.81 62 ALA B CA 1
ATOM 3744 C C . ALA B 1 62 ? 7.332 22.344 17.969 1 87.81 62 ALA B C 1
ATOM 3746 O O . ALA B 1 62 ? 6.641 21.328 17.891 1 87.81 62 ALA B O 1
ATOM 3747 N N . VAL B 1 63 ? 6.84 23.531 17.969 1 90.38 63 VAL B N 1
ATOM 3748 C CA . VAL B 1 63 ? 5.398 23.75 17.875 1 90.38 63 VAL B CA 1
ATOM 3749 C C . VAL B 1 63 ? 4.902 23.375 16.484 1 90.38 63 VAL B C 1
ATOM 3751 O O . VAL B 1 63 ? 3.869 22.719 16.344 1 90.38 63 VAL B O 1
ATOM 3754 N N . LEU B 1 64 ? 5.645 23.766 15.516 1 88.69 64 LEU B N 1
ATOM 3755 C CA . LEU B 1 64 ? 5.23 23.531 14.141 1 88.69 64 LEU B CA 1
ATOM 3756 C C . LEU B 1 64 ? 5.191 22.031 13.836 1 88.69 64 LEU B C 1
ATOM 3758 O O . LEU B 1 64 ? 4.316 21.578 13.102 1 88.69 64 LEU B O 1
ATOM 3762 N N . LYS B 1 65 ? 6.09 21.281 14.391 1 89.12 65 LYS B N 1
ATOM 3763 C CA . LYS B 1 65 ? 6.105 19.844 14.203 1 89.12 65 LYS B CA 1
ATOM 3764 C C . LYS B 1 65 ? 4.824 19.203 14.742 1 89.12 65 LYS B C 1
ATOM 3766 O O . LYS B 1 65 ? 4.316 18.234 14.164 1 89.12 65 LYS B O 1
ATOM 3771 N N . ALA B 1 66 ? 4.312 19.797 15.727 1 93.94 66 ALA B N 1
ATOM 3772 C CA . ALA B 1 66 ? 3.137 19.234 16.391 1 93.94 66 ALA B CA 1
ATOM 3773 C C . ALA B 1 66 ? 1.851 19.75 15.75 1 93.94 66 ALA B C 1
ATOM 3775 O O . ALA B 1 66 ? 0.774 19.188 15.977 1 93.94 66 ALA B O 1
ATOM 3776 N N . VAL B 1 67 ? 1.918 20.734 14.906 1 95.19 67 VAL B N 1
ATOM 3777 C CA . VAL B 1 67 ? 0.683 21.391 14.492 1 95.19 67 VAL B CA 1
ATOM 3778 C C . VAL B 1 67 ? 0.518 21.266 12.977 1 95.19 67 VAL B C 1
ATOM 3780 O O . VAL B 1 67 ? -0.566 20.938 12.492 1 95.19 67 VAL B O 1
ATOM 3783 N N . VAL B 1 68 ? 1.517 21.391 12.203 1 93 68 VAL B N 1
ATOM 3784 C CA . VAL B 1 68 ? 1.398 21.625 10.766 1 93 68 VAL B CA 1
ATOM 3785 C C . VAL B 1 68 ? 0.86 20.359 10.086 1 93 68 VAL B C 1
ATOM 3787 O O . VAL B 1 68 ? -0.281 20.344 9.617 1 93 68 VAL B O 1
ATOM 3790 N N . MET B 1 69 ? 1.582 19.297 10.164 1 93.12 69 MET B N 1
ATOM 3791 C CA . MET B 1 69 ? 1.147 18.094 9.453 1 93.12 69 MET B CA 1
ATOM 3792 C C . MET B 1 69 ? -0.072 17.469 10.133 1 93.12 69 MET B C 1
ATOM 3794 O O . MET B 1 69 ? -1.02 17.062 9.461 1 93.12 69 MET B O 1
ATOM 3798 N N . PRO B 1 70 ? -0.07 17.453 11.43 1 96.38 70 PRO B N 1
ATOM 3799 C CA . PRO B 1 70 ? -1.271 16.938 12.086 1 96.38 70 PRO B CA 1
ATOM 3800 C C . PRO B 1 70 ? -2.533 17.703 11.703 1 96.38 70 PRO B C 1
ATOM 3802 O O . PRO B 1 70 ? -3.594 17.109 11.516 1 96.38 70 PRO B O 1
ATOM 3805 N N . SER B 1 71 ? -2.389 19 11.602 1 96.25 71 SER B N 1
ATOM 3806 C CA . SER B 1 71 ? -3.541 19.797 11.203 1 96.25 71 SER B CA 1
ATOM 3807 C C . SER B 1 71 ? -3.979 19.469 9.781 1 96.25 71 SER B C 1
ATOM 3809 O O . SER B 1 71 ? -5.176 19.375 9.5 1 96.25 71 SER B O 1
ATOM 3811 N N . PHE B 1 72 ? -3.033 19.344 8.938 1 94.31 72 PHE B N 1
ATOM 3812 C CA . PHE B 1 72 ? -3.352 18.953 7.57 1 94.31 72 PHE B CA 1
ATOM 3813 C C . PHE B 1 72 ? -4.109 17.641 7.539 1 94.31 72 PHE B C 1
ATOM 3815 O O . PHE B 1 72 ? -5.105 17.5 6.824 1 94.31 72 PHE B O 1
ATOM 3822 N N . CYS B 1 73 ? -3.625 16.703 8.289 1 96.31 73 CYS B N 1
ATOM 3823 C CA . CYS B 1 73 ? -4.254 15.383 8.336 1 96.31 73 CYS B CA 1
ATOM 3824 C C . CYS B 1 73 ? -5.656 15.469 8.922 1 96.31 73 CYS B C 1
ATOM 3826 O O . CYS B 1 73 ? -6.594 14.867 8.398 1 96.31 73 CYS B O 1
ATOM 3828 N N . LEU B 1 74 ? -5.777 16.234 9.961 1 96.88 74 LEU B N 1
ATOM 3829 C CA . LEU B 1 74 ? -7.066 16.391 10.633 1 96.88 74 LEU B CA 1
ATOM 3830 C C . LEU B 1 74 ? -8.086 17.047 9.703 1 96.88 74 LEU B C 1
ATOM 3832 O O . LEU B 1 74 ? -9.219 16.594 9.594 1 96.88 74 LEU B O 1
ATOM 3836 N N . ILE B 1 75 ? -7.707 18.078 9.031 1 93.94 75 ILE B N 1
ATOM 3837 C CA . ILE B 1 75 ? -8.586 18.812 8.133 1 93.94 75 ILE B CA 1
ATOM 3838 C C . ILE B 1 75 ? -8.969 17.922 6.949 1 93.94 75 ILE B C 1
ATOM 3840 O O . ILE B 1 75 ? -10.133 17.906 6.527 1 93.94 75 ILE B O 1
ATOM 3844 N N . SER B 1 76 ? -7.988 17.234 6.422 1 93.75 76 SER B N 1
ATOM 3845 C CA . SER B 1 76 ? -8.266 16.312 5.32 1 93.75 76 SER B CA 1
ATOM 3846 C C . SER B 1 76 ? -9.281 15.25 5.734 1 93.75 76 SER B C 1
ATOM 3848 O O . SER B 1 76 ? -10.148 14.875 4.941 1 93.75 76 SER B O 1
ATOM 3850 N N . GLY B 1 77 ? -9.102 14.734 6.926 1 94.94 77 GLY B N 1
ATOM 3851 C CA . GLY B 1 77 ? -10.086 13.797 7.441 1 94.94 77 GLY B CA 1
ATOM 3852 C C . GLY B 1 77 ? -11.477 14.391 7.551 1 94.94 77 GLY B C 1
ATOM 3853 O O . GLY B 1 77 ? -12.461 13.742 7.195 1 94.94 77 GLY B O 1
ATOM 3854 N N . HIS B 1 78 ? -11.547 15.617 7.969 1 93 78 HIS B N 1
ATOM 3855 C CA . HIS B 1 78 ? -12.828 16.297 8.125 1 93 78 HIS B CA 1
ATOM 3856 C C . HIS B 1 78 ? -13.516 16.5 6.781 1 93 78 HIS B C 1
ATOM 3858 O O . HIS B 1 78 ? -14.742 16.422 6.691 1 93 78 HIS B O 1
ATOM 3864 N N . LEU B 1 79 ? -12.766 16.672 5.781 1 89.44 79 LEU B N 1
ATOM 3865 C CA . LEU B 1 79 ? -13.305 16.953 4.461 1 89.44 79 LEU B CA 1
ATOM 3866 C C . LEU B 1 79 ? -13.539 15.672 3.676 1 89.44 79 LEU B C 1
ATOM 3868 O O . LEU B 1 79 ? -14.016 15.703 2.539 1 89.44 79 LEU B O 1
ATOM 3872 N N . SER B 1 80 ? -13.227 14.516 4.246 1 90.94 80 SER B N 1
ATOM 3873 C CA . SER B 1 80 ? -13.344 13.242 3.551 1 90.94 80 SER B CA 1
ATOM 3874 C C . SER B 1 80 ? -14.695 12.578 3.836 1 90.94 80 SER B C 1
ATOM 3876 O O . SER B 1 80 ? -15.375 12.945 4.797 1 90.94 80 SER B O 1
ATOM 3878 N N . THR B 1 81 ? -15.086 11.695 2.898 1 88.25 81 THR B N 1
ATOM 3879 C CA . THR B 1 81 ? -16.328 10.945 3.045 1 88.25 81 THR B CA 1
ATOM 3880 C C . THR B 1 81 ? -16.062 9.445 2.945 1 88.25 81 THR B C 1
ATOM 3882 O O . THR B 1 81 ? -15.117 9.016 2.289 1 88.25 81 THR B O 1
ATOM 3885 N N . ALA B 1 82 ? -16.906 8.703 3.619 1 85.06 82 ALA B N 1
ATOM 3886 C CA . ALA B 1 82 ? -16.734 7.25 3.637 1 85.06 82 ALA B CA 1
ATOM 3887 C C . ALA B 1 82 ? -17.641 6.582 2.605 1 85.06 82 ALA B C 1
ATOM 3889 O O . ALA B 1 82 ? -17.781 5.355 2.584 1 85.06 82 ALA B O 1
ATOM 3890 N N . GLU B 1 83 ? -18.094 7.348 1.701 1 81.06 83 GLU B N 1
ATOM 3891 C CA . GLU B 1 83 ? -19.016 6.809 0.695 1 81.06 83 GLU B CA 1
ATOM 3892 C C . GLU B 1 83 ? -18.25 5.988 -0.349 1 81.06 83 GLU B C 1
ATOM 3894 O O . GLU B 1 83 ? -17.125 6.336 -0.722 1 81.06 83 GLU B O 1
ATOM 3899 N N . LEU B 1 84 ? -18.906 4.879 -0.672 1 76.38 84 LEU B N 1
ATOM 3900 C CA . LEU B 1 84 ? -18.344 4.023 -1.714 1 76.38 84 LEU B CA 1
ATOM 3901 C C . LEU B 1 84 ? -19.078 4.215 -3.031 1 76.38 84 LEU B C 1
ATOM 3903 O O . LEU B 1 84 ? -20.141 3.625 -3.242 1 76.38 84 LEU B O 1
ATOM 3907 N N . THR B 1 85 ? -18.609 5.176 -3.82 1 79.75 85 THR B N 1
ATOM 3908 C CA . THR B 1 85 ? -19.219 5.457 -5.121 1 79.75 85 THR B CA 1
ATOM 3909 C C . THR B 1 85 ? -18.172 5.344 -6.23 1 79.75 85 THR B C 1
ATOM 3911 O O . THR B 1 85 ? -16.969 5.359 -5.965 1 79.75 85 THR B O 1
ATOM 3914 N N . ARG B 1 86 ? -18.688 5.168 -7.391 1 80.56 86 ARG B N 1
ATOM 3915 C CA . ARG B 1 86 ? -17.812 5.121 -8.555 1 80.56 86 ARG B CA 1
ATOM 3916 C C . ARG B 1 86 ? -17.062 6.438 -8.727 1 80.56 86 ARG B C 1
ATOM 3918 O O . ARG B 1 86 ? -15.891 6.441 -9.109 1 80.56 86 ARG B O 1
ATOM 3925 N N . LYS B 1 87 ? -17.812 7.461 -8.461 1 82 87 LYS B N 1
ATOM 3926 C CA . LYS B 1 87 ? -17.188 8.773 -8.531 1 82 87 LYS B CA 1
ATOM 3927 C C . LYS B 1 87 ? -15.992 8.875 -7.582 1 82 87 LYS B C 1
ATOM 3929 O O . LYS B 1 87 ? -14.938 9.398 -7.949 1 82 87 LYS B O 1
ATOM 3934 N N . ARG B 1 88 ? -16.125 8.312 -6.465 1 85.31 88 ARG B N 1
ATOM 3935 C CA . ARG B 1 88 ? -15.055 8.336 -5.477 1 85.31 88 ARG B CA 1
ATOM 3936 C C . ARG B 1 88 ? -13.875 7.488 -5.934 1 85.31 88 ARG B C 1
ATOM 3938 O O . ARG B 1 88 ? -12.719 7.859 -5.715 1 85.31 88 ARG B O 1
ATOM 3945 N N . ALA B 1 89 ? -14.234 6.426 -6.527 1 84.75 89 ALA B N 1
ATOM 3946 C CA . ALA B 1 89 ? -13.172 5.559 -7.039 1 84.75 89 ALA B CA 1
ATOM 3947 C C . ALA B 1 89 ? -12.336 6.281 -8.086 1 84.75 89 ALA B C 1
ATOM 3949 O O . ALA B 1 89 ? -11.109 6.168 -8.094 1 84.75 89 ALA B O 1
ATOM 3950 N N . VAL B 1 90 ? -12.977 7.008 -8.875 1 84.94 90 VAL B N 1
ATOM 3951 C CA . VAL B 1 90 ? -12.281 7.762 -9.914 1 84.94 90 VAL B CA 1
ATOM 3952 C C . VAL B 1 90 ? -11.438 8.859 -9.273 1 84.94 90 VAL B C 1
ATOM 3954 O O . VAL B 1 90 ? -10.312 9.117 -9.711 1 84.94 90 VAL B O 1
ATOM 3957 N N . GLN B 1 91 ? -11.953 9.477 -8.25 1 87.56 91 GLN B N 1
ATOM 3958 C CA . GLN B 1 91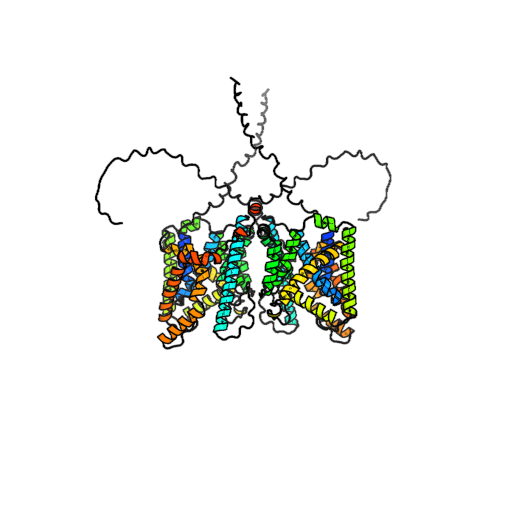 ? -11.203 10.508 -7.543 1 87.56 91 GLN B CA 1
ATOM 3959 C C . GLN B 1 91 ? -9.945 9.93 -6.898 1 87.56 91 GLN B C 1
ATOM 3961 O O . GLN B 1 91 ? -8.898 10.578 -6.902 1 87.56 91 GLN B O 1
ATOM 3966 N N . LEU B 1 92 ? -10.117 8.781 -6.375 1 89.31 92 LEU B N 1
ATOM 3967 C CA . LEU B 1 92 ? -8.969 8.109 -5.777 1 89.31 92 LEU B CA 1
ATOM 3968 C C . LEU B 1 92 ? -7.93 7.758 -6.836 1 89.31 92 LEU B C 1
ATOM 3970 O O . LEU B 1 92 ? -6.727 7.91 -6.609 1 89.31 92 LEU B O 1
ATOM 3974 N N . ALA B 1 93 ? -8.398 7.355 -8 1 88.5 93 ALA B N 1
ATOM 3975 C CA . ALA B 1 93 ? -7.488 7.043 -9.102 1 88.5 93 ALA B CA 1
ATOM 3976 C C . ALA B 1 93 ? -6.746 8.289 -9.562 1 88.5 93 ALA B C 1
ATOM 3978 O O . ALA B 1 93 ? -5.582 8.219 -9.961 1 88.5 93 ALA B O 1
ATOM 3979 N N . GLN B 1 94 ? -7.406 9.328 -9.5 1 89.19 94 GLN B N 1
ATOM 3980 C CA . GLN B 1 94 ? -6.781 10.594 -9.867 1 89.19 94 GLN B CA 1
ATOM 3981 C C . GLN B 1 94 ? -5.656 10.953 -8.898 1 89.19 94 GLN B C 1
ATOM 3983 O O . GLN B 1 94 ? -4.582 11.383 -9.328 1 89.19 94 GLN B O 1
ATOM 3988 N N . VAL B 1 95 ? -5.945 10.836 -7.652 1 90.62 95 VAL B N 1
ATOM 3989 C CA . VAL B 1 95 ? -4.93 11.109 -6.641 1 90.62 95 VAL B CA 1
ATOM 3990 C C . VAL B 1 95 ? -3.75 10.156 -6.816 1 90.62 95 VAL B C 1
ATOM 3992 O O . VAL B 1 95 ? -2.592 10.562 -6.699 1 90.62 95 VAL B O 1
ATOM 3995 N N . PHE B 1 96 ? -4.043 8.938 -7.109 1 89.62 96 PHE B N 1
ATOM 3996 C CA . PHE B 1 96 ? -2.992 7.949 -7.328 1 89.62 96 PHE B CA 1
ATOM 3997 C C . PHE B 1 96 ? -2.129 8.328 -8.523 1 89.62 96 PHE B C 1
ATOM 3999 O O . PHE B 1 96 ? -0.901 8.234 -8.461 1 89.62 96 PHE B O 1
ATOM 4006 N N . THR B 1 97 ? -2.756 8.719 -9.602 1 89.19 97 THR B N 1
ATOM 4007 C CA . THR B 1 97 ? -2.029 9.125 -10.797 1 89.19 97 THR B CA 1
ATOM 4008 C C . THR B 1 97 ? -1.136 10.328 -10.516 1 89.19 97 THR B C 1
ATOM 4010 O O . THR B 1 97 ? 0.025 10.352 -10.93 1 89.19 97 THR B O 1
ATOM 4013 N N . THR B 1 98 ? -1.668 11.258 -9.82 1 91 98 THR B N 1
ATOM 4014 C CA . THR B 1 98 ? -0.889 12.43 -9.43 1 91 98 THR B CA 1
ATOM 4015 C C . THR B 1 98 ? 0.315 12.016 -8.586 1 91 98 THR B C 1
ATOM 4017 O O . THR B 1 98 ? 1.424 12.516 -8.797 1 91 98 THR B O 1
ATOM 4020 N N . TYR B 1 99 ? 0.078 11.125 -7.676 1 90.31 99 TYR B N 1
ATOM 4021 C CA . TYR B 1 99 ? 1.149 10.625 -6.824 1 90.31 99 TYR B CA 1
ATOM 4022 C C . TYR B 1 99 ? 2.266 10 -7.656 1 90.31 99 TYR B C 1
ATOM 4024 O O . TYR B 1 99 ? 3.443 10.289 -7.441 1 90.31 99 TYR B O 1
ATOM 4032 N N . VAL B 1 100 ? 1.908 9.203 -8.594 1 86.56 100 VAL B N 1
ATOM 4033 C CA . VAL B 1 100 ? 2.887 8.5 -9.422 1 86.56 100 VAL B CA 1
ATOM 4034 C C . VAL B 1 100 ? 3.672 9.508 -10.258 1 86.56 100 VAL B C 1
ATOM 4036 O O . VAL B 1 100 ? 4.895 9.406 -10.383 1 86.56 100 VAL B O 1
ATOM 4039 N N . ILE B 1 101 ? 3.01 10.438 -10.797 1 88.25 101 ILE B N 1
ATOM 4040 C CA . ILE B 1 101 ? 3.645 11.453 -11.625 1 88.25 101 ILE B CA 1
ATOM 4041 C C . ILE B 1 101 ? 4.688 12.211 -10.805 1 88.25 101 ILE B C 1
ATOM 4043 O O . ILE B 1 101 ? 5.832 12.367 -11.234 1 88.25 101 ILE B O 1
ATOM 4047 N N . PHE B 1 102 ? 4.344 12.617 -9.648 1 89.31 102 PHE B N 1
ATOM 4048 C CA . PHE B 1 102 ? 5.25 13.43 -8.852 1 89.31 102 PHE B CA 1
ATOM 4049 C C . PHE B 1 102 ? 6.352 12.578 -8.242 1 89.31 102 PHE B C 1
ATOM 4051 O O . PHE B 1 102 ? 7.457 13.062 -7.996 1 89.31 102 PHE B O 1
ATOM 4058 N N . GLU B 1 103 ? 5.988 11.336 -7.961 1 85.12 103 GLU B N 1
ATOM 4059 C CA . GLU B 1 103 ? 7.059 10.438 -7.539 1 85.12 103 GLU B CA 1
ATOM 4060 C C . GLU B 1 103 ? 8.109 10.281 -8.633 1 85.12 103 GLU B C 1
ATOM 4062 O O . GLU B 1 103 ? 9.312 10.25 -8.344 1 85.12 103 GLU B O 1
ATOM 4067 N N . LEU B 1 104 ? 7.66 10.195 -9.805 1 82.81 104 LEU B N 1
ATOM 4068 C CA . LEU B 1 104 ? 8.562 10.094 -10.945 1 82.81 104 LEU B CA 1
ATOM 4069 C C . LEU B 1 104 ? 9.367 11.375 -11.117 1 82.81 104 LEU B C 1
ATOM 4071 O O . LEU B 1 104 ? 10.57 11.328 -11.375 1 82.81 104 LEU B O 1
ATOM 4075 N N . LEU B 1 105 ? 8.734 12.453 -11 1 84.31 105 LEU B N 1
ATOM 4076 C CA . LEU B 1 105 ? 9.406 13.742 -11.133 1 84.31 105 LEU B CA 1
ATOM 4077 C C . LEU B 1 105 ? 10.469 13.922 -10.055 1 84.31 105 LEU B C 1
ATOM 4079 O O . LEU B 1 105 ? 11.562 14.422 -10.328 1 84.31 105 LEU B O 1
ATOM 4083 N N . HIS B 1 106 ? 10.125 13.547 -8.859 1 82.56 106 HIS B N 1
ATOM 4084 C CA . HIS B 1 106 ? 11.102 13.641 -7.777 1 82.56 106 HIS B CA 1
ATOM 4085 C C . HIS B 1 106 ? 12.289 12.727 -8.031 1 82.56 106 HIS B C 1
ATOM 4087 O O . HIS B 1 106 ? 13.43 13.078 -7.715 1 82.56 106 HIS B O 1
ATOM 4093 N N . HIS B 1 107 ? 11.984 11.609 -8.508 1 76.62 107 HIS B N 1
ATOM 4094 C CA . HIS B 1 107 ? 13.07 10.688 -8.836 1 76.62 107 HIS B CA 1
ATOM 4095 C C . HIS B 1 107 ? 13.984 11.273 -9.906 1 76.62 107 HIS B C 1
ATOM 4097 O O . HIS B 1 107 ? 15.211 11.195 -9.797 1 76.62 107 HIS B O 1
ATOM 4103 N N . LEU B 1 108 ? 13.391 11.828 -10.906 1 76.44 108 LEU B N 1
ATOM 4104 C CA . LEU B 1 108 ? 14.164 12.461 -11.969 1 76.44 108 LEU B CA 1
ATOM 4105 C C . LEU B 1 108 ? 14.992 13.625 -11.422 1 76.44 108 LEU B C 1
ATOM 4107 O O . LEU B 1 108 ? 16.141 13.812 -11.82 1 76.44 108 LEU B O 1
ATOM 4111 N N . ASN B 1 109 ? 14.391 14.32 -10.562 1 76.06 109 ASN B N 1
ATOM 4112 C CA . ASN B 1 109 ? 15.094 15.438 -9.938 1 76.06 109 ASN B CA 1
ATOM 4113 C C . ASN B 1 109 ? 16.297 14.945 -9.125 1 76.06 109 ASN B C 1
ATOM 4115 O O . ASN B 1 109 ? 17.359 15.562 -9.156 1 76.06 109 ASN B O 1
ATOM 4119 N N . ASN B 1 110 ? 16.156 13.914 -8.422 1 72.81 110 ASN B N 1
ATOM 4120 C CA . ASN B 1 110 ? 17.25 13.344 -7.637 1 72.81 110 ASN B CA 1
ATOM 4121 C C . ASN B 1 110 ? 18.344 12.797 -8.539 1 72.81 110 ASN B C 1
ATOM 4123 O O . ASN B 1 110 ? 19.531 12.922 -8.219 1 72.81 110 ASN B O 1
ATOM 4127 N N . MET B 1 111 ? 17.922 12.219 -9.57 1 71.25 111 MET B N 1
ATOM 4128 C CA . MET B 1 111 ? 18.906 11.711 -10.523 1 71.25 111 MET B CA 1
ATOM 4129 C C . MET B 1 111 ? 19.734 12.852 -11.109 1 71.25 111 MET B C 1
ATOM 4131 O O . MET B 1 111 ? 20.953 12.719 -11.266 1 71.25 111 MET B O 1
ATOM 4135 N N . LEU B 1 112 ? 19.062 13.852 -11.422 1 68.56 112 LEU B N 1
ATOM 4136 C CA . LEU B 1 112 ? 19.75 15.023 -11.961 1 68.56 112 LEU B CA 1
ATOM 4137 C C . LEU B 1 112 ? 20.703 15.617 -10.93 1 68.56 112 LEU B C 1
ATOM 4139 O O . LEU B 1 112 ? 21.812 16.016 -11.273 1 68.56 112 LEU B O 1
ATOM 4143 N N . SER B 1 113 ? 20.281 15.648 -9.711 1 67.56 113 SER B N 1
ATOM 4144 C CA . SER B 1 113 ? 21.109 16.172 -8.641 1 67.56 113 SER B CA 1
ATOM 4145 C C . SER B 1 113 ? 22.359 15.32 -8.453 1 67.56 113 SER B C 1
ATOM 4147 O O . SER B 1 113 ? 23.453 15.844 -8.234 1 67.56 113 SER B O 1
ATOM 4149 N N . PHE B 1 114 ? 22.141 14.117 -8.445 1 63.22 114 PHE B N 1
ATOM 4150 C CA . PHE B 1 114 ? 23.266 13.203 -8.266 1 63.22 114 PHE B CA 1
ATOM 4151 C C . PHE B 1 114 ? 24.25 13.32 -9.422 1 63.22 114 PHE B C 1
ATOM 4153 O O . PHE B 1 114 ? 25.469 13.305 -9.211 1 63.22 114 PHE B O 1
ATOM 4160 N N . ARG B 1 115 ? 23.734 13.43 -10.594 1 64.38 115 ARG B N 1
ATOM 4161 C CA . ARG B 1 115 ? 24.594 13.57 -11.766 1 64.38 115 ARG B CA 1
ATOM 4162 C C . ARG B 1 115 ? 25.406 14.859 -11.703 1 64.38 115 ARG B C 1
ATOM 4164 O O . ARG B 1 115 ? 26.594 14.867 -12.031 1 64.38 115 ARG B O 1
ATOM 4171 N N . LEU B 1 116 ? 24.703 15.766 -11.336 1 63.66 116 LEU B N 1
ATOM 4172 C CA . LEU B 1 116 ? 25.375 17.062 -11.273 1 63.66 116 LEU B CA 1
ATOM 4173 C C . LEU B 1 116 ? 26.406 17.094 -10.156 1 63.66 116 LEU B C 1
ATOM 4175 O O . LEU B 1 116 ? 27.406 17.812 -10.25 1 63.66 116 LEU B O 1
ATOM 4179 N N . ALA B 1 117 ? 26.094 16.312 -9.102 1 58.09 117 ALA B N 1
ATOM 4180 C CA . ALA B 1 117 ? 27.047 16.234 -8.008 1 58.09 117 ALA B CA 1
ATOM 4181 C C . ALA B 1 117 ? 28.219 15.312 -8.367 1 58.09 117 ALA B C 1
ATOM 4183 O O . ALA B 1 117 ? 29.141 15.133 -7.57 1 58.09 117 ALA B O 1
ATOM 4184 N N . GLY B 1 118 ? 28.25 14.844 -9.539 1 55.91 118 GLY B N 1
ATOM 4185 C CA . GLY B 1 118 ? 29.375 14.062 -10.023 1 55.91 118 GLY B CA 1
ATOM 4186 C C . GLY B 1 118 ? 29.203 12.57 -9.797 1 55.91 118 GLY B C 1
ATOM 4187 O O . GLY B 1 118 ? 30.141 11.797 -10.031 1 55.91 118 GLY B O 1
ATOM 4188 N N . PHE B 1 119 ? 28.219 12.312 -9.047 1 52.12 119 PHE B N 1
ATOM 4189 C CA . PHE B 1 119 ? 28.094 10.891 -8.75 1 52.12 119 PHE B CA 1
ATOM 4190 C C . PHE B 1 119 ? 27.609 10.125 -9.977 1 52.12 119 PHE B C 1
ATOM 4192 O O . PHE B 1 119 ? 26.875 10.672 -10.812 1 52.12 119 PHE B O 1
ATOM 4199 N N . GLU B 1 120 ? 28.516 9.172 -10.461 1 48.12 120 GLU B N 1
ATOM 4200 C CA . GLU B 1 120 ? 28.188 8.32 -11.602 1 48.12 120 GLU B CA 1
ATOM 4201 C C . GLU B 1 120 ? 26.859 7.598 -11.383 1 48.12 120 GLU B C 1
ATOM 4203 O O . GLU B 1 120 ? 26.531 7.223 -10.258 1 48.12 120 GLU B O 1
ATOM 4208 N N . PHE B 1 121 ? 25.906 7.969 -12.109 1 47.97 121 PHE B N 1
ATOM 4209 C CA . PHE B 1 121 ? 24.547 7.461 -12.109 1 47.97 121 PHE B CA 1
ATOM 4210 C C . PHE B 1 121 ? 24.531 5.938 -12.055 1 47.97 121 PHE B C 1
ATOM 4212 O O . PHE B 1 121 ? 24.797 5.27 -13.055 1 47.97 121 PHE B O 1
ATOM 4219 N N . ASP B 1 122 ? 25.25 5.32 -11.297 1 47.84 122 ASP B N 1
ATOM 4220 C CA . ASP B 1 122 ? 24.75 3.953 -11.297 1 47.84 122 ASP B CA 1
ATOM 4221 C C . ASP B 1 122 ? 23.219 3.934 -11.234 1 47.84 122 ASP B C 1
ATOM 4223 O O . ASP B 1 122 ? 22.609 4.879 -10.742 1 47.84 122 ASP B O 1
ATOM 4227 N N . THR B 1 123 ? 22.422 3.078 -12.047 1 50.88 123 THR B N 1
ATOM 4228 C CA . THR B 1 123 ? 21.031 2.797 -12.383 1 50.88 123 THR B CA 1
ATOM 4229 C C . THR B 1 123 ? 20.141 2.902 -11.141 1 50.88 123 THR B C 1
ATOM 4231 O O . THR B 1 123 ? 20.203 2.053 -10.25 1 50.88 123 THR B O 1
ATOM 4234 N N . PHE B 1 124 ? 20.031 4.062 -10.578 1 52.28 124 PHE B N 1
ATOM 4235 C CA . PHE B 1 124 ? 19.188 4.16 -9.391 1 52.28 124 PHE B CA 1
ATOM 4236 C C . PHE B 1 124 ? 17.766 3.715 -9.711 1 52.28 124 PHE B C 1
ATOM 4238 O O . PHE B 1 124 ? 17.078 4.336 -10.523 1 52.28 124 PHE B O 1
ATOM 4245 N N . PRO B 1 125 ? 17.406 2.48 -9.383 1 58.16 125 PRO B N 1
ATOM 4246 C CA . PRO B 1 125 ? 16.016 2.055 -9.617 1 58.16 125 PRO B CA 1
ATOM 4247 C C . PRO B 1 125 ? 15 2.969 -8.938 1 58.16 125 PRO B C 1
ATOM 4249 O O . PRO B 1 125 ? 15.281 3.521 -7.871 1 58.16 125 PRO B O 1
ATOM 4252 N N . LEU B 1 126 ? 14.023 3.443 -9.688 1 58.34 126 LEU B N 1
ATOM 4253 C CA . LEU B 1 126 ? 12.875 4.203 -9.195 1 58.34 126 LEU B CA 1
ATOM 4254 C C . LEU B 1 126 ? 12.242 3.506 -8 1 58.34 126 LEU B C 1
ATOM 4256 O O . LEU B 1 126 ? 11.93 2.312 -8.062 1 58.34 126 LEU B O 1
ATOM 4260 N N . GLN B 1 127 ? 12.391 4.047 -6.801 1 59.84 127 GLN B N 1
ATOM 4261 C CA . GLN B 1 127 ? 11.672 3.516 -5.645 1 59.84 127 GLN B CA 1
ATOM 4262 C C . GLN B 1 127 ? 10.367 4.273 -5.406 1 59.84 127 GLN B C 1
ATOM 4264 O O . GLN B 1 127 ? 10.352 5.273 -4.688 1 59.84 127 GLN B O 1
ATOM 4269 N N . VAL B 1 128 ? 9.312 3.891 -5.965 1 53.81 128 VAL B N 1
ATOM 4270 C CA . VAL B 1 128 ? 8.047 4.613 -5.992 1 53.81 128 VAL B CA 1
ATOM 4271 C C . VAL B 1 128 ? 7.344 4.473 -4.645 1 53.81 128 VAL B C 1
ATOM 4273 O O . VAL B 1 128 ? 6.812 5.449 -4.109 1 53.81 128 VAL B O 1
ATOM 4276 N N . PHE B 1 129 ? 7.367 3.348 -3.951 1 54.88 129 PHE B N 1
ATOM 4277 C CA . PHE B 1 129 ? 6.516 3.121 -2.789 1 54.88 129 PHE B CA 1
ATOM 4278 C C . PHE B 1 129 ? 7.332 3.162 -1.504 1 54.88 129 PHE B C 1
ATOM 4280 O O . PHE B 1 129 ? 6.781 3.344 -0.417 1 54.88 129 PHE B O 1
ATOM 4287 N N . SER B 1 130 ? 8.609 3.082 -1.607 1 57.5 130 SER B N 1
ATOM 4288 C CA . SER B 1 130 ? 9.461 3.09 -0.418 1 57.5 130 SER B CA 1
ATOM 4289 C C . SER B 1 130 ? 10.75 3.865 -0.662 1 57.5 130 SER B C 1
ATOM 4291 O O . SER B 1 130 ? 11.836 3.291 -0.636 1 57.5 130 SER B O 1
ATOM 4293 N N . PRO B 1 131 ? 10.477 5.223 -0.81 1 58.19 131 PRO B N 1
ATOM 4294 C CA . PRO B 1 131 ? 11.688 6.02 -1.004 1 58.19 131 PRO B CA 1
ATOM 4295 C C . PRO B 1 131 ? 12.602 6.004 0.216 1 58.19 131 PRO B C 1
ATOM 4297 O O . PRO B 1 131 ? 12.133 5.844 1.346 1 58.19 131 PRO B O 1
ATOM 4300 N N . LYS B 1 132 ? 13.75 6.078 -0.056 1 61.06 132 LYS B N 1
ATOM 4301 C CA . LYS B 1 132 ? 14.734 6.062 1.023 1 61.06 132 LYS B CA 1
ATOM 4302 C C . LYS B 1 132 ? 14.688 7.359 1.829 1 61.06 132 LYS B C 1
ATOM 4304 O O . LYS B 1 132 ? 14.961 7.359 3.031 1 61.06 132 LYS B O 1
ATOM 4309 N N . GLU B 1 133 ? 14.289 8.453 1.104 1 63.72 133 GLU B N 1
ATOM 4310 C CA . GLU B 1 133 ? 14.234 9.75 1.77 1 63.72 133 GLU B CA 1
ATOM 4311 C C . GLU B 1 133 ? 12.828 10.328 1.737 1 63.72 133 GLU B C 1
ATOM 4313 O O . GLU B 1 133 ? 11.992 9.906 0.93 1 63.72 133 GLU B O 1
ATOM 4318 N N . GLN B 1 134 ? 12.695 11.109 2.723 1 58.78 134 GLN B N 1
ATOM 4319 C CA . GLN B 1 134 ? 11.367 11.703 2.848 1 58.78 134 GLN B CA 1
ATOM 4320 C C . GLN B 1 134 ? 11.047 12.586 1.649 1 58.78 134 GLN B C 1
ATOM 4322 O O . GLN B 1 134 ? 11.82 13.492 1.314 1 58.78 134 GLN B O 1
ATOM 4327 N N . VAL B 1 135 ? 10.07 12.164 1.007 1 68.25 135 VAL B N 1
ATOM 4328 C CA . VAL B 1 135 ? 9.516 12.938 -0.094 1 68.25 135 VAL B CA 1
ATOM 4329 C C . VAL B 1 135 ? 8.125 13.445 0.284 1 68.25 135 VAL B C 1
ATOM 4331 O O . VAL B 1 135 ? 7.418 12.812 1.068 1 68.25 135 VAL B O 1
ATOM 4334 N N . VAL B 1 136 ? 7.887 14.656 -0.06 1 78.5 136 VAL B N 1
ATOM 4335 C CA . VAL B 1 136 ? 6.641 15.32 0.302 1 78.5 136 VAL B CA 1
ATOM 4336 C C . VAL B 1 136 ? 5.449 14.492 -0.167 1 78.5 136 VAL B C 1
ATOM 4338 O O . VAL B 1 136 ? 4.355 14.586 0.394 1 78.5 136 VAL B O 1
ATOM 4341 N N . THR B 1 137 ? 5.711 13.547 -1.056 1 86.56 137 THR B N 1
ATOM 4342 C CA . THR B 1 137 ? 4.609 12.812 -1.672 1 86.56 137 THR B CA 1
ATOM 4343 C C . THR B 1 137 ? 4.062 11.758 -0.717 1 86.56 137 THR B C 1
ATOM 4345 O O . THR B 1 137 ? 3.033 11.133 -0.994 1 86.56 137 THR B O 1
ATOM 4348 N N . TRP B 1 138 ? 4.656 11.625 0.429 1 87.94 138 TRP B N 1
ATOM 4349 C CA . TRP B 1 138 ? 4.133 10.664 1.395 1 87.94 138 TRP B CA 1
ATOM 4350 C C . TRP B 1 138 ? 2.701 11.016 1.79 1 87.94 138 TRP B C 1
ATOM 4352 O O . TRP B 1 138 ? 1.879 10.125 2.023 1 87.94 138 TRP B O 1
ATOM 4362 N N . PHE B 1 139 ? 2.439 12.297 1.874 1 91.62 139 PHE B N 1
ATOM 4363 C CA . PHE B 1 139 ? 1.114 12.727 2.307 1 91.62 139 PHE B CA 1
ATOM 4364 C C . PHE B 1 139 ? 0.057 12.344 1.278 1 91.62 139 PHE B C 1
ATOM 4366 O O . PHE B 1 139 ? -1.04 11.906 1.64 1 91.62 139 PHE B O 1
ATOM 4373 N N . LEU B 1 140 ? 0.418 12.531 0.048 1 91.38 140 LEU B N 1
ATOM 4374 C CA . LEU B 1 140 ? -0.526 12.172 -1.005 1 91.38 140 LEU B CA 1
ATOM 4375 C C . LEU B 1 140 ? -0.856 10.688 -0.955 1 91.38 140 LEU B C 1
ATOM 4377 O O . LEU B 1 140 ? -2.02 10.297 -1.077 1 91.38 140 LEU B O 1
ATOM 4381 N N . LEU B 1 141 ? 0.103 9.914 -0.814 1 91.06 141 LEU B N 1
ATOM 4382 C CA . LEU B 1 141 ? -0.111 8.477 -0.706 1 91.06 141 LEU B CA 1
ATOM 4383 C C . LEU B 1 141 ? -0.932 8.141 0.535 1 91.06 141 LEU B C 1
ATOM 4385 O O . LEU B 1 141 ? -1.849 7.316 0.475 1 91.06 141 LEU B O 1
ATOM 4389 N N . SER B 1 142 ? -0.576 8.734 1.618 1 93.81 142 SER B N 1
ATOM 4390 C CA . SER B 1 142 ? -1.316 8.508 2.855 1 93.81 142 SER B CA 1
ATOM 4391 C C . SER B 1 142 ? -2.779 8.906 2.705 1 93.81 142 SER B C 1
ATOM 4393 O O . SER B 1 142 ? -3.676 8.18 3.125 1 93.81 142 SER B O 1
ATOM 4395 N N . LEU B 1 143 ? -2.949 10.094 2.129 1 94.06 143 LEU B N 1
ATOM 4396 C CA . LEU B 1 143 ? -4.312 10.562 1.923 1 94.06 143 LEU B CA 1
ATOM 4397 C C . LEU B 1 143 ? -5.109 9.57 1.082 1 94.06 143 LEU B C 1
ATOM 4399 O O . LEU B 1 143 ? -6.266 9.273 1.397 1 94.06 143 LEU B O 1
ATOM 4403 N N . LEU B 1 144 ? -4.492 9.133 0.057 1 92.81 144 LEU B N 1
ATOM 4404 C CA . LEU B 1 144 ? -5.117 8.141 -0.812 1 92.81 144 LEU B CA 1
ATOM 4405 C C . LEU B 1 144 ? -5.516 6.898 -0.021 1 92.81 144 LEU B C 1
ATOM 4407 O O . LEU B 1 144 ? -6.66 6.441 -0.105 1 92.81 144 LEU B O 1
ATOM 4411 N N . LEU B 1 145 ? -4.664 6.395 0.724 1 92.44 145 LEU B N 1
ATOM 4412 C CA . LEU B 1 145 ? -4.898 5.156 1.457 1 92.44 145 LEU B CA 1
ATOM 4413 C C . LEU B 1 145 ? -5.879 5.379 2.604 1 92.44 145 LEU B C 1
ATOM 4415 O O . LEU B 1 145 ? -6.695 4.504 2.906 1 92.44 145 LEU B O 1
ATOM 4419 N N . TRP B 1 146 ? -5.758 6.504 3.27 1 95.38 146 TRP B N 1
ATOM 4420 C CA . TRP B 1 146 ? -6.711 6.824 4.324 1 95.38 146 TRP B CA 1
ATOM 4421 C C . TRP B 1 146 ? -8.133 6.902 3.771 1 95.38 146 TRP B C 1
ATOM 4423 O O . TRP B 1 146 ? -9.062 6.336 4.352 1 95.38 146 TRP B O 1
ATOM 4433 N N . ARG B 1 147 ? -8.273 7.57 2.66 1 92.75 147 ARG B N 1
ATOM 4434 C CA . ARG B 1 147 ? -9.586 7.695 2.041 1 92.75 147 ARG B CA 1
ATOM 4435 C C . ARG B 1 147 ? -10.086 6.348 1.532 1 92.75 147 ARG B C 1
ATOM 4437 O O . ARG B 1 147 ? -11.281 6.047 1.616 1 92.75 147 ARG B O 1
ATOM 4444 N N . ALA B 1 148 ? -9.211 5.602 1.022 1 89.38 148 ALA B N 1
ATOM 4445 C CA . ALA B 1 148 ? -9.57 4.285 0.502 1 89.38 148 ALA B CA 1
ATOM 4446 C C . ALA B 1 148 ? -10 3.35 1.629 1 89.38 148 ALA B C 1
ATOM 4448 O O . ALA B 1 148 ? -10.844 2.475 1.429 1 89.38 148 ALA B O 1
ATOM 4449 N N . THR B 1 149 ? -9.477 3.453 2.773 1 91.19 149 THR B N 1
ATOM 4450 C CA . THR B 1 149 ? -9.758 2.535 3.873 1 91.19 149 THR B CA 1
ATOM 4451 C C . THR B 1 149 ? -10.875 3.08 4.762 1 91.19 149 THR B C 1
ATOM 4453 O O . THR B 1 149 ? -11.367 2.377 5.648 1 91.19 149 THR B O 1
ATOM 4456 N N . LEU B 1 150 ? -11.211 4.266 4.527 1 90.88 150 LEU B N 1
ATOM 4457 C CA . LEU B 1 150 ? -12.188 4.934 5.383 1 90.88 150 LEU B CA 1
ATOM 4458 C C . LEU B 1 150 ? -13.492 4.152 5.43 1 90.88 150 LEU B C 1
ATOM 4460 O O . LEU B 1 150 ? -14.102 4.008 6.496 1 90.88 150 LEU B O 1
ATOM 4464 N N . PRO B 1 151 ? -13.969 3.549 4.324 1 86.38 151 PRO B N 1
ATOM 4465 C CA . PRO B 1 151 ? -15.211 2.779 4.375 1 86.38 151 PRO B CA 1
ATOM 4466 C C . PRO B 1 151 ? -15.133 1.589 5.328 1 86.38 151 PRO B C 1
ATOM 4468 O O . PRO B 1 151 ? -16.156 1.177 5.891 1 86.38 151 PRO B O 1
ATOM 4471 N N . VAL B 1 152 ? -14.031 1.091 5.512 1 86.56 152 VAL B N 1
ATOM 4472 C CA . VAL B 1 152 ? -13.836 -0.022 6.434 1 86.56 152 VAL B CA 1
ATOM 4473 C C . VAL B 1 152 ? -13.703 0.504 7.859 1 86.56 152 VAL B C 1
ATOM 4475 O O . VAL B 1 152 ? -14.266 -0.078 8.797 1 86.56 152 VAL B O 1
ATOM 4478 N N . LEU B 1 153 ? -13.008 1.574 8.023 1 89.88 153 LEU B N 1
ATOM 4479 C CA . LEU B 1 153 ? -12.75 2.141 9.344 1 89.88 153 LEU B CA 1
ATOM 4480 C C . LEU B 1 153 ? -14.055 2.547 10.023 1 89.88 153 LEU B C 1
ATOM 4482 O O . LEU B 1 153 ? -14.203 2.383 11.234 1 89.88 153 LEU B O 1
ATOM 4486 N N . VAL B 1 154 ? -14.922 3.043 9.25 1 89.56 154 VAL B N 1
ATOM 4487 C CA . VAL B 1 154 ? -16.156 3.559 9.82 1 89.56 154 VAL B CA 1
ATOM 4488 C C . VAL B 1 154 ? -17.016 2.4 10.328 1 89.56 154 VAL B C 1
ATOM 4490 O O . VAL B 1 154 ? -17.953 2.604 11.109 1 89.56 154 VAL B O 1
ATOM 4493 N N . LEU B 1 155 ? -16.781 1.196 9.836 1 86.88 155 LEU B N 1
ATOM 4494 C CA . LEU B 1 155 ? -17.547 0.026 10.25 1 86.88 155 LEU B CA 1
ATOM 4495 C C . LEU B 1 155 ? -17.031 -0.529 11.57 1 86.88 155 LEU B C 1
ATOM 4497 O O . LEU B 1 155 ? -17.703 -1.336 12.211 1 86.88 155 LEU B O 1
ATOM 4501 N N . LEU B 1 156 ? -15.938 -0.087 11.953 1 88.5 156 LEU B N 1
ATOM 4502 C CA . LEU B 1 156 ? -15.344 -0.559 13.203 1 88.5 156 LEU B CA 1
ATOM 4503 C C . LEU B 1 156 ? -16.094 -0.004 14.406 1 88.5 156 LEU B C 1
ATOM 4505 O O . LEU B 1 156 ? -16.688 1.074 14.328 1 88.5 156 LEU B O 1
ATOM 4509 N N . ARG B 1 157 ? -16.047 -0.743 15.523 1 87.94 157 ARG B N 1
ATOM 4510 C CA . ARG B 1 157 ? -16.703 -0.302 16.75 1 87.94 157 ARG B CA 1
ATOM 4511 C C . ARG B 1 157 ? -16.016 0.94 17.312 1 87.94 157 ARG B C 1
ATOM 4513 O O . ARG B 1 157 ? -16.688 1.868 17.781 1 87.94 157 ARG B O 1
ATOM 4520 N N . ALA B 1 158 ? -14.695 0.934 17.281 1 92.31 158 ALA B N 1
ATOM 4521 C CA . ALA B 1 158 ? -13.906 2.039 17.812 1 92.31 158 ALA B CA 1
ATOM 4522 C C . ALA B 1 158 ? -12.773 2.414 16.859 1 92.31 158 ALA B C 1
ATOM 4524 O O . ALA B 1 158 ? -11.602 2.203 17.172 1 92.31 158 ALA B O 1
ATOM 4525 N N . PRO B 1 159 ? -13.172 3.047 15.789 1 92.19 159 PRO B N 1
ATOM 4526 C CA . PRO B 1 159 ? -12.164 3.35 14.773 1 92.19 159 PRO B CA 1
ATOM 4527 C C . PRO B 1 159 ? -11.039 4.242 15.305 1 92.19 159 PRO B C 1
ATOM 4529 O O . PRO B 1 159 ? -9.875 4.031 14.969 1 92.19 159 PRO B O 1
ATOM 4532 N N . VAL B 1 160 ? -11.367 5.219 16.156 1 94.75 160 VAL B N 1
ATOM 4533 C CA . VAL B 1 160 ? -10.375 6.148 16.688 1 94.75 160 VAL B CA 1
ATOM 4534 C C . VAL B 1 160 ? -9.367 5.391 17.547 1 94.75 160 VAL B C 1
ATOM 4536 O O . VAL B 1 160 ? -8.156 5.543 17.375 1 94.75 160 VAL B O 1
ATOM 4539 N N . VAL B 1 161 ? -9.797 4.555 18.359 1 94.12 161 VAL B N 1
ATOM 4540 C CA . VAL B 1 161 ? -8.93 3.775 19.234 1 94.12 161 VAL B CA 1
ATOM 4541 C C . VAL B 1 161 ? -8.062 2.836 18.406 1 94.12 161 VAL B C 1
ATOM 4543 O O . VAL B 1 161 ? -6.863 2.707 18.656 1 94.12 161 VAL B O 1
ATOM 4546 N N . CYS B 1 162 ? -8.672 2.238 17.422 1 91.56 162 CYS B N 1
ATOM 4547 C CA . CYS B 1 162 ? -7.957 1.297 16.562 1 91.56 162 CYS B CA 1
ATOM 4548 C C . CYS B 1 162 ? -6.793 1.982 15.852 1 91.56 162 CYS B C 1
ATOM 4550 O O . CYS B 1 162 ? -5.711 1.409 15.734 1 91.56 162 CYS B O 1
ATOM 4552 N N . THR B 1 163 ? -7.004 3.164 15.383 1 95.44 163 THR B N 1
ATOM 4553 C CA . THR B 1 163 ? -5.941 3.846 14.648 1 95.44 163 THR B CA 1
ATOM 4554 C C . THR B 1 163 ? -4.82 4.27 15.594 1 95.44 163 THR B C 1
ATOM 4556 O O . THR B 1 163 ? -3.648 4.266 15.211 1 95.44 163 THR B O 1
ATOM 4559 N N . PHE B 1 164 ? -5.125 4.625 16.844 1 95.88 164 PHE B N 1
ATOM 4560 C CA . PHE B 1 164 ? -4.09 4.938 17.812 1 95.88 164 PHE B CA 1
ATOM 4561 C C . PHE B 1 164 ? -3.268 3.695 18.141 1 95.88 164 PHE B C 1
ATOM 4563 O O . PHE B 1 164 ? -2.045 3.771 18.281 1 95.88 164 PHE B O 1
ATOM 4570 N N . VAL B 1 165 ? -3.912 2.607 18.25 1 92.19 165 VAL B N 1
ATOM 4571 C CA . VAL B 1 165 ? -3.225 1.354 18.531 1 92.19 165 VAL B CA 1
ATOM 4572 C C . VAL B 1 165 ? -2.289 0.996 17.391 1 92.19 165 VAL B C 1
ATOM 4574 O O . VAL B 1 165 ? -1.128 0.645 17.609 1 92.19 165 VAL B O 1
ATOM 4577 N N . LEU B 1 166 ? -2.807 1.11 16.203 1 90.44 166 LEU B N 1
ATOM 4578 C CA . LEU B 1 166 ? -1.994 0.813 15.023 1 90.44 166 LEU B CA 1
ATOM 4579 C C . LEU B 1 166 ? -0.79 1.744 14.953 1 90.44 166 LEU B C 1
ATOM 4581 O O . LEU B 1 166 ? 0.312 1.313 14.602 1 90.44 166 LEU B O 1
ATOM 4585 N N . ALA B 1 167 ? -1.036 3.012 15.219 1 94.5 167 ALA B N 1
ATOM 4586 C CA . ALA B 1 167 ? 0.044 3.994 15.188 1 94.5 167 ALA B CA 1
ATOM 4587 C C . ALA B 1 167 ? 1.132 3.641 16.203 1 94.5 167 ALA B C 1
ATOM 4589 O O . ALA B 1 167 ? 2.322 3.797 15.922 1 94.5 167 ALA B O 1
ATOM 4590 N N . HIS B 1 168 ? 0.777 3.15 17.344 1 91.62 168 HIS B N 1
ATOM 4591 C CA . HIS B 1 168 ? 1.742 2.775 18.359 1 91.62 168 HIS B CA 1
ATOM 4592 C C . HIS B 1 168 ? 2.453 1.475 18 1 91.62 168 HIS B C 1
ATOM 4594 O O . HIS B 1 168 ? 3.652 1.33 18.25 1 91.62 168 HIS B O 1
ATOM 4600 N N . LEU B 1 169 ? 1.75 0.57 17.391 1 85.25 169 LEU B N 1
ATOM 4601 C CA . LEU B 1 169 ? 2.357 -0.693 16.984 1 85.25 169 LEU B CA 1
ATOM 4602 C C . LEU B 1 169 ? 3.391 -0.469 15.883 1 85.25 169 LEU B C 1
ATOM 4604 O O . LEU B 1 169 ? 4.355 -1.229 15.766 1 85.25 169 LEU B O 1
ATOM 4608 N N . ALA B 1 170 ? 3.152 0.548 15.117 1 86.81 170 ALA B N 1
ATOM 4609 C CA . ALA B 1 170 ? 4.062 0.861 14.016 1 86.81 170 ALA B CA 1
ATOM 4610 C C . ALA B 1 170 ? 5.457 1.201 14.539 1 86.81 170 ALA B C 1
ATOM 4612 O O . ALA B 1 170 ? 6.438 1.148 13.789 1 86.81 170 ALA B O 1
ATOM 4613 N N . LEU B 1 171 ? 5.57 1.565 15.836 1 84.94 171 LEU B N 1
ATOM 4614 C CA . LEU B 1 171 ? 6.863 1.887 16.438 1 84.94 171 LEU B CA 1
ATOM 4615 C C . LEU B 1 171 ? 7.77 0.663 16.453 1 84.94 171 LEU B C 1
ATOM 4617 O O . LEU B 1 171 ? 9 0.795 16.438 1 84.94 171 LEU B O 1
ATOM 4621 N N . PHE B 1 172 ? 7.215 -0.459 16.359 1 78.44 172 PHE B N 1
ATOM 4622 C CA . PHE B 1 172 ? 7.98 -1.692 16.5 1 78.44 172 PHE B CA 1
ATOM 4623 C C . PHE B 1 172 ? 8.273 -2.314 15.141 1 78.44 172 PHE B C 1
ATOM 4625 O O . PHE B 1 172 ? 8.789 -3.428 15.055 1 78.44 172 PHE B O 1
ATOM 4632 N N . ALA B 1 173 ? 7.977 -1.557 14.125 1 76.25 173 ALA B N 1
ATOM 4633 C CA . ALA B 1 173 ? 8.195 -2.055 12.773 1 76.25 173 ALA B CA 1
ATOM 4634 C C . ALA B 1 173 ? 8.938 -1.028 11.922 1 76.25 173 ALA B C 1
ATOM 4636 O O . ALA B 1 173 ? 8.828 0.178 12.148 1 76.25 173 ALA B O 1
ATOM 4637 N N . ASP B 1 174 ? 9.719 -1.499 11.102 1 77.62 174 ASP B N 1
ATOM 4638 C CA . ASP B 1 174 ? 10.328 -0.648 10.078 1 77.62 174 ASP B CA 1
ATOM 4639 C C . ASP B 1 174 ? 9.539 -0.701 8.773 1 77.62 174 ASP B C 1
ATOM 4641 O O . ASP B 1 174 ? 9.773 -1.578 7.941 1 77.62 174 ASP B O 1
ATOM 4645 N N . LEU B 1 175 ? 8.719 0.234 8.617 1 76.81 175 LEU B N 1
ATOM 4646 C CA . LEU B 1 175 ? 7.805 0.226 7.477 1 76.81 175 LEU B CA 1
ATOM 4647 C C . LEU B 1 175 ? 8.297 1.158 6.375 1 76.81 175 LEU B C 1
ATOM 4649 O O . LEU B 1 175 ? 7.719 1.205 5.289 1 76.81 175 LEU B O 1
ATOM 4653 N N . GLY B 1 176 ? 9.406 1.805 6.613 1 76.5 176 GLY B N 1
ATOM 4654 C CA . GLY B 1 176 ? 9.836 2.836 5.68 1 76.5 176 GLY B CA 1
ATOM 4655 C C . GLY B 1 176 ? 9.164 4.176 5.922 1 76.5 176 GLY B C 1
ATOM 4656 O O . GLY B 1 176 ? 8.188 4.262 6.672 1 76.5 176 GLY B O 1
ATOM 4657 N N . VAL B 1 177 ? 9.555 5.133 5.285 1 79.31 177 VAL B N 1
ATOM 4658 C CA . VAL B 1 177 ? 9.156 6.508 5.566 1 79.31 177 VAL B CA 1
ATOM 4659 C C . VAL B 1 177 ? 7.676 6.699 5.25 1 79.31 177 VAL B C 1
ATOM 4661 O O . VAL B 1 177 ? 6.914 7.184 6.09 1 79.31 177 VAL B O 1
ATOM 4664 N N . ASN B 1 178 ? 7.254 6.203 4.117 1 82.12 178 ASN B N 1
ATOM 4665 C CA . ASN B 1 178 ? 5.891 6.461 3.676 1 82.12 178 ASN B CA 1
ATOM 4666 C C . ASN B 1 178 ? 4.867 5.77 4.578 1 82.12 178 ASN B C 1
ATOM 4668 O O . ASN B 1 178 ? 3.904 6.398 5.023 1 82.12 178 ASN B O 1
ATOM 4672 N N . TYR B 1 179 ? 5.117 4.617 4.906 1 85.62 179 TYR B N 1
ATOM 4673 C CA . TYR B 1 179 ? 4.105 3.861 5.637 1 85.62 179 TYR B CA 1
ATOM 4674 C C . TYR B 1 179 ? 4.164 4.172 7.129 1 85.62 179 TYR B C 1
ATOM 4676 O O . TYR B 1 179 ? 3.158 4.062 7.832 1 85.62 179 TYR B O 1
ATOM 4684 N N . GLN B 1 180 ? 5.344 4.535 7.578 1 88.06 180 GLN B N 1
ATOM 4685 C CA . GLN B 1 180 ? 5.414 5.004 8.961 1 88.06 180 GLN B CA 1
ATOM 4686 C C . GLN B 1 180 ? 4.594 6.273 9.148 1 88.06 180 GLN B C 1
ATOM 4688 O O . GLN B 1 180 ? 3.822 6.383 10.109 1 88.06 180 GLN B O 1
ATOM 4693 N N . ASN B 1 181 ? 4.762 7.18 8.195 1 90.94 181 ASN B N 1
ATOM 4694 C CA . ASN B 1 181 ? 3.959 8.398 8.227 1 90.94 181 ASN B CA 1
ATOM 4695 C C . ASN B 1 181 ? 2.467 8.086 8.141 1 90.94 181 ASN B C 1
ATOM 4697 O O . ASN B 1 181 ? 1.665 8.672 8.867 1 90.94 181 ASN B O 1
ATOM 4701 N N . LEU B 1 182 ? 2.201 7.176 7.289 1 92.62 182 LEU B N 1
ATOM 4702 C CA . LEU B 1 182 ? 0.811 6.797 7.062 1 92.62 182 LEU B CA 1
ATOM 4703 C C . LEU B 1 182 ? 0.146 6.359 8.359 1 92.62 182 LEU B C 1
ATOM 4705 O O . LEU B 1 182 ? -0.941 6.836 8.703 1 92.62 182 LEU B O 1
ATOM 4709 N N . LEU B 1 183 ? 0.79 5.516 9.094 1 93.5 183 LEU B N 1
ATOM 4710 C CA . LEU B 1 183 ? 0.18 4.949 10.297 1 93.5 183 LEU B CA 1
ATOM 4711 C C . LEU B 1 183 ? 0.262 5.926 11.461 1 93.5 183 LEU B C 1
ATOM 4713 O O . LEU B 1 183 ? -0.677 6.039 12.25 1 93.5 183 LEU B O 1
ATOM 4717 N N . ALA B 1 184 ? 1.359 6.645 11.539 1 94.81 184 ALA B N 1
ATOM 4718 C CA . ALA B 1 184 ? 1.571 7.559 12.664 1 94.81 184 ALA B CA 1
ATOM 4719 C C . ALA B 1 184 ? 0.585 8.719 12.617 1 94.81 184 ALA B C 1
ATOM 4721 O O . ALA B 1 184 ? 0.117 9.188 13.656 1 94.81 184 ALA B O 1
ATOM 4722 N N . PHE B 1 185 ? 0.234 9.172 11.453 1 96.94 185 PHE B N 1
ATOM 4723 C CA . PHE B 1 185 ? -0.613 10.352 11.336 1 96.94 185 PHE B CA 1
ATOM 4724 C C . PHE B 1 185 ? -2.061 9.953 11.07 1 96.94 185 PHE B C 1
ATOM 4726 O O . PHE B 1 185 ? -2.945 10.812 11.016 1 96.94 185 PHE B O 1
ATOM 4733 N N . MET B 1 186 ? -2.297 8.695 10.969 1 97.12 186 MET B N 1
ATOM 4734 C CA . MET B 1 186 ? -3.635 8.195 10.664 1 97.12 186 MET B CA 1
ATOM 4735 C C . MET B 1 186 ? -4.629 8.609 11.742 1 97.12 186 MET B C 1
ATOM 4737 O O . MET B 1 186 ? -5.773 8.953 11.445 1 97.12 186 MET B O 1
ATOM 4741 N N . PRO B 1 187 ? -4.277 8.594 13.031 1 97.31 187 PRO B N 1
ATOM 4742 C CA . PRO B 1 187 ? -5.223 9.008 14.078 1 97.31 187 PRO B CA 1
ATOM 4743 C C . PRO B 1 187 ? -5.73 10.43 13.883 1 97.31 187 PRO B C 1
ATOM 4745 O O . PRO B 1 187 ? -6.898 10.719 14.156 1 97.31 187 PRO B O 1
ATOM 4748 N N . TYR B 1 188 ? -4.914 11.336 13.438 1 97.94 188 TYR B N 1
ATOM 4749 C CA . TYR B 1 188 ? -5.352 12.703 13.188 1 97.94 188 TYR B CA 1
ATOM 4750 C C . TYR B 1 188 ? -6.414 12.75 12.102 1 97.94 188 TYR B C 1
ATOM 4752 O O . TYR B 1 188 ? -7.418 13.453 12.234 1 97.94 188 TYR B O 1
ATOM 4760 N N . PHE B 1 189 ? -6.227 12.023 11.023 1 97.5 189 PHE B N 1
ATOM 4761 C CA . PHE B 1 189 ? -7.172 11.961 9.914 1 97.5 189 PHE B CA 1
ATOM 4762 C C . PHE B 1 189 ? -8.523 11.43 10.383 1 97.5 189 PHE B C 1
ATOM 4764 O O . PHE B 1 189 ? -9.562 12.016 10.094 1 97.5 189 PHE B O 1
ATOM 4771 N N . VAL B 1 190 ? -8.453 10.336 11.109 1 96.94 190 VAL B N 1
ATOM 4772 C CA . VAL B 1 190 ? -9.688 9.688 11.555 1 96.94 190 VAL B CA 1
ATOM 4773 C C . VAL B 1 190 ? -10.398 10.555 12.586 1 96.94 190 VAL B C 1
ATOM 4775 O O . VAL B 1 190 ? -11.625 10.656 12.578 1 96.94 190 VAL B O 1
ATOM 4778 N N . CYS B 1 191 ? -9.633 11.18 13.469 1 96.62 191 CYS B N 1
ATOM 4779 C CA . CYS B 1 191 ? -10.242 12.117 14.414 1 96.62 191 CYS B CA 1
ATOM 4780 C C . CYS B 1 191 ? -10.914 13.266 13.688 1 96.62 191 CYS B C 1
ATOM 4782 O O . CYS B 1 191 ? -11.984 13.719 14.086 1 96.62 191 CYS B O 1
ATOM 4784 N N . GLY B 1 192 ? -10.234 13.734 12.648 1 95.94 192 GLY B N 1
ATOM 4785 C CA . GLY B 1 192 ? -10.852 14.773 11.836 1 95.94 192 GLY B CA 1
ATOM 4786 C C . GLY B 1 192 ? -12.188 14.352 11.242 1 95.94 192 GLY B C 1
ATOM 4787 O O . GLY B 1 192 ? -13.141 15.133 11.234 1 95.94 192 GLY B O 1
ATOM 4788 N N . TYR B 1 193 ? -12.25 13.164 10.789 1 94.38 193 TYR B N 1
ATOM 4789 C CA . TYR B 1 193 ? -13.469 12.641 10.195 1 94.38 193 TYR B CA 1
ATOM 4790 C C . TYR B 1 193 ? -14.594 12.562 11.219 1 94.38 193 TYR B C 1
ATOM 4792 O O . TYR B 1 193 ? -15.742 12.867 10.914 1 94.38 193 TYR B O 1
ATOM 4800 N N . TYR B 1 194 ? -14.297 12.203 12.422 1 93.56 194 TYR B N 1
ATOM 4801 C CA . TYR B 1 194 ? -15.32 11.953 13.43 1 93.56 194 TYR B CA 1
ATOM 4802 C C . TYR B 1 194 ? -15.602 13.211 14.25 1 93.56 194 TYR B C 1
ATOM 4804 O O . TYR B 1 194 ? -16.469 13.203 15.117 1 93.56 194 TYR B O 1
ATOM 4812 N N . THR B 1 195 ? -14.883 14.242 14 1 91.69 195 THR B N 1
ATOM 4813 C CA . THR B 1 195 ? -15.156 15.484 14.711 1 91.69 195 THR B CA 1
ATOM 4814 C C . THR B 1 195 ? -16.531 16.047 14.32 1 91.69 195 THR B C 1
ATOM 4816 O O . THR B 1 195 ? -16.766 16.328 13.148 1 91.69 195 THR B O 1
ATOM 4819 N N . PRO B 1 196 ? -17.375 16.125 15.242 1 89.19 196 PRO B N 1
ATOM 4820 C CA . PRO B 1 196 ? -18.703 16.625 14.93 1 89.19 196 PRO B CA 1
ATOM 4821 C C . PRO B 1 196 ? -18.719 18.125 14.625 1 89.19 196 PRO B C 1
ATOM 4823 O O . PRO B 1 196 ? -17.828 18.859 15.062 1 89.19 196 PRO B O 1
ATOM 4826 N N . PRO B 1 197 ? -19.703 18.5 13.875 1 86.31 197 PRO B N 1
ATOM 4827 C CA . PRO B 1 197 ? -19.828 19.922 13.539 1 86.31 197 PRO B CA 1
ATOM 4828 C C . PRO B 1 197 ? -19.953 20.812 14.766 1 86.31 197 PRO B C 1
ATOM 4830 O O . PRO B 1 197 ? -19.594 21.984 14.719 1 86.31 197 PRO B O 1
ATOM 4833 N N . SER B 1 198 ? -20.406 20.266 15.883 1 88.88 198 SER B N 1
ATOM 4834 C CA . SER B 1 198 ? -20.562 21.031 17.109 1 88.88 198 SER B CA 1
ATOM 4835 C C . SER B 1 198 ? -19.219 21.531 17.625 1 88.88 198 SER B C 1
ATOM 4837 O O . SER B 1 198 ? -19.125 22.625 18.188 1 88.88 198 SER B O 1
ATOM 4839 N N . VAL B 1 199 ? -18.234 20.734 17.391 1 89.06 199 VAL B N 1
ATOM 4840 C CA . VAL B 1 199 ? -16.906 21.125 17.828 1 89.06 199 VAL B CA 1
ATOM 4841 C C . VAL B 1 199 ? -16.406 22.328 17.031 1 89.06 199 VAL B C 1
ATOM 4843 O O . VAL B 1 199 ? -15.844 23.266 17.578 1 89.06 199 VAL B O 1
ATOM 4846 N N . TRP B 1 200 ? -16.688 22.328 15.797 1 86.88 200 TRP B N 1
ATOM 4847 C CA . TRP B 1 200 ? -16.266 23.438 14.938 1 86.88 200 TRP B CA 1
ATOM 4848 C C . TRP B 1 200 ? -17.016 24.719 15.305 1 86.88 200 TRP B C 1
ATOM 4850 O O . TRP B 1 200 ? -16.438 25.812 15.258 1 86.88 200 TRP B O 1
ATOM 4860 N N . THR B 1 201 ? -18.281 24.562 15.703 1 87.12 201 THR B N 1
ATOM 4861 C CA . THR B 1 201 ? -19.062 25.719 16.141 1 87.12 201 THR B CA 1
ATOM 4862 C C . THR B 1 201 ? -18.562 26.234 17.484 1 87.12 201 THR B C 1
ATOM 4864 O O . THR B 1 201 ? -18.516 27.453 17.703 1 87.12 201 THR B O 1
ATOM 4867 N N . ARG B 1 202 ? -18.219 25.375 18.328 1 90.19 202 ARG B N 1
ATOM 4868 C CA . ARG B 1 202 ? -17.688 25.766 19.625 1 90.19 202 ARG B CA 1
ATOM 4869 C C . ARG B 1 202 ? -16.359 26.516 19.469 1 90.19 202 ARG B C 1
ATOM 4871 O O . ARG B 1 202 ? -16.078 27.453 20.219 1 90.19 202 ARG B O 1
ATOM 4878 N N . LEU B 1 203 ? -15.586 26.062 18.578 1 90.88 203 LEU B N 1
ATOM 4879 C CA . LEU B 1 203 ? -14.297 26.703 18.312 1 90.88 203 LEU B CA 1
ATOM 4880 C C . LEU B 1 203 ? -14.484 28.125 17.781 1 90.88 203 LEU B C 1
ATOM 4882 O O . LEU B 1 203 ? -13.562 28.938 17.844 1 90.88 203 LEU B O 1
ATOM 4886 N N . ALA B 1 204 ? -15.711 28.359 17.312 1 88.38 204 ALA B N 1
ATOM 4887 C CA . ALA B 1 204 ? -16.016 29.672 16.766 1 88.38 204 ALA B CA 1
ATOM 4888 C C . ALA B 1 204 ? -16.547 30.625 17.844 1 88.38 204 ALA B C 1
ATOM 4890 O O . ALA B 1 204 ? -16.609 31.844 17.641 1 88.38 204 ALA B O 1
ATOM 4891 N N . GLU B 1 205 ? -16.969 30.047 18.922 1 91.81 205 GLU B N 1
ATOM 4892 C CA . GLU B 1 205 ? -17.438 30.875 20.031 1 91.81 205 GLU B CA 1
ATOM 4893 C C . GLU B 1 205 ? -16.312 31.719 20.609 1 91.81 205 GLU B C 1
ATOM 4895 O O . GLU B 1 205 ? -15.195 31.234 20.797 1 91.81 205 GLU B O 1
ATOM 4900 N N . TRP B 1 206 ? -16.641 32.906 21.016 1 91.69 206 TRP B N 1
ATOM 4901 C CA . TRP B 1 206 ? -15.633 33.906 21.344 1 91.69 206 TRP B CA 1
ATOM 4902 C C . TRP B 1 206 ? -14.812 33.469 22.547 1 91.69 206 TRP B C 1
ATOM 4904 O O . TRP B 1 206 ? -13.586 33.656 22.578 1 91.69 206 TRP B O 1
ATOM 4914 N N . ARG B 1 207 ? -15.398 32.969 23.609 1 93.38 207 ARG B N 1
ATOM 4915 C CA . ARG B 1 207 ? -14.68 32.594 24.812 1 93.38 207 ARG B CA 1
ATOM 4916 C C . ARG B 1 207 ? -13.727 31.438 24.562 1 93.38 207 ARG B C 1
ATOM 4918 O O . ARG B 1 207 ? -12.57 31.469 24.969 1 93.38 207 ARG B O 1
ATOM 4925 N N . THR B 1 208 ? -14.266 30.469 23.891 1 93.75 208 THR B N 1
ATOM 4926 C CA . THR B 1 208 ? -13.453 29.297 23.578 1 93.75 208 THR B CA 1
ATOM 4927 C C . THR B 1 208 ? -12.344 29.641 22.594 1 93.75 208 THR B C 1
ATOM 4929 O O . THR B 1 208 ? -11.195 29.234 22.766 1 93.75 208 THR B O 1
ATOM 4932 N N . ARG B 1 209 ? -12.672 30.391 21.672 1 94.69 209 ARG B N 1
ATOM 4933 C CA . ARG B 1 209 ? -11.703 30.812 20.656 1 94.69 209 ARG B CA 1
ATOM 4934 C C . ARG B 1 209 ? -10.57 31.609 21.297 1 94.69 209 ARG B C 1
ATOM 4936 O O . ARG B 1 209 ? -9.391 31.344 21.031 1 94.69 209 ARG B O 1
ATOM 4943 N N . ALA B 1 210 ? -10.953 32.562 22.141 1 95.75 210 ALA B N 1
ATOM 4944 C CA . ALA B 1 210 ? -9.953 33.406 22.781 1 95.75 210 ALA B CA 1
ATOM 4945 C C . ALA B 1 210 ? -9.047 32.625 23.703 1 95.75 210 ALA B C 1
ATOM 4947 O O . ALA B 1 210 ? -7.832 32.844 23.734 1 95.75 210 ALA B O 1
ATOM 4948 N N . SER B 1 211 ? -9.602 31.734 24.406 1 96.38 211 SER B N 1
ATOM 4949 C CA . SER B 1 211 ? -8.828 30.938 25.359 1 96.38 211 SER B CA 1
ATOM 4950 C C . SER B 1 211 ? -7.844 30.031 24.641 1 96.38 211 SER B C 1
ATOM 4952 O O . SER B 1 211 ? -6.672 29.953 25.016 1 96.38 211 SER B O 1
ATOM 4954 N N . LEU B 1 212 ? -8.32 29.359 23.625 1 95.94 212 LEU B N 1
ATOM 4955 C CA . LEU B 1 212 ? -7.461 28.422 22.891 1 95.94 212 LEU B CA 1
ATOM 4956 C C . LEU B 1 212 ? -6.414 29.172 22.078 1 95.94 212 LEU B C 1
ATOM 4958 O O . LEU B 1 212 ? -5.277 28.719 21.953 1 95.94 212 LEU B O 1
ATOM 4962 N N . ALA B 1 213 ? -6.77 30.281 21.562 1 96.56 213 ALA B N 1
ATOM 4963 C CA . ALA B 1 213 ? -5.805 31.125 20.859 1 96.56 213 ALA B CA 1
ATOM 4964 C C . ALA B 1 213 ? -4.707 31.609 21.812 1 96.56 213 ALA B C 1
ATOM 4966 O O . ALA B 1 213 ? -3.527 31.609 21.453 1 96.56 213 ALA B O 1
ATOM 4967 N N . ALA B 1 214 ? -5.18 32.062 22.969 1 97.06 214 ALA B N 1
ATOM 4968 C CA . ALA B 1 214 ? -4.223 32.5 23.984 1 97.06 214 ALA B CA 1
ATOM 4969 C C . ALA B 1 214 ? -3.281 31.375 24.375 1 97.06 214 ALA B C 1
ATOM 4971 O O . ALA B 1 214 ? -2.082 31.594 24.562 1 97.06 214 ALA B O 1
ATOM 4972 N N . PHE B 1 215 ? -3.871 30.234 24.531 1 96.06 215 PHE B N 1
ATOM 4973 C CA . PHE B 1 215 ? -3.062 29.062 24.875 1 96.06 215 PHE B CA 1
ATOM 4974 C C . PHE B 1 215 ? -1.992 28.812 23.812 1 96.06 215 PHE B C 1
ATOM 4976 O O . PHE B 1 215 ? -0.824 28.594 24.156 1 96.06 215 PHE B O 1
ATOM 4983 N N . PHE B 1 216 ? -2.348 28.781 22.562 1 96.81 216 PHE B N 1
ATOM 4984 C CA . PHE B 1 216 ? -1.426 28.547 21.453 1 96.81 216 PHE B CA 1
ATOM 4985 C C . PHE B 1 216 ? -0.335 29.609 21.438 1 96.81 216 PHE B C 1
ATOM 4987 O O . PHE B 1 216 ? 0.85 29.297 21.328 1 96.81 216 PHE B O 1
ATOM 4994 N N . CYS B 1 217 ? -0.701 30.891 21.594 1 96 217 CYS B N 1
ATOM 4995 C CA . CYS B 1 217 ? 0.252 32 21.562 1 96 217 CYS B CA 1
ATOM 4996 C C . CYS B 1 217 ? 1.209 31.922 22.75 1 96 217 CYS B C 1
ATOM 4998 O O . CYS B 1 217 ? 2.412 32.156 22.594 1 96 217 CYS B O 1
ATOM 5000 N N . CYS B 1 218 ? 0.66 31.641 23.875 1 95.94 218 CYS B N 1
ATOM 5001 C CA . CYS B 1 218 ? 1.497 31.5 25.062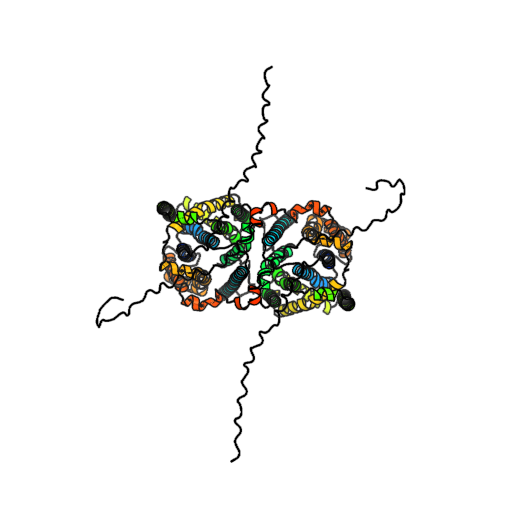 1 95.94 218 CYS B CA 1
ATOM 5002 C C . CYS B 1 218 ? 2.496 30.359 24.891 1 95.94 218 CYS B C 1
ATOM 5004 O O . CYS B 1 218 ? 3.658 30.484 25.281 1 95.94 218 CYS B O 1
ATOM 5006 N N . ALA B 1 219 ? 1.981 29.234 24.375 1 94.81 219 ALA B N 1
ATOM 5007 C CA . ALA B 1 219 ? 2.875 28.094 24.125 1 94.81 219 ALA B CA 1
ATOM 5008 C C . ALA B 1 219 ? 3.996 28.484 23.172 1 94.81 219 ALA B C 1
ATOM 5010 O O . ALA B 1 219 ? 5.164 28.156 23.406 1 94.81 219 ALA B O 1
ATOM 5011 N N . CYS B 1 220 ? 3.707 29.188 22.094 1 93 220 CYS B N 1
ATOM 5012 C CA . CYS B 1 220 ? 4.695 29.625 21.109 1 93 220 CYS B CA 1
ATOM 5013 C C . CYS B 1 220 ? 5.715 30.562 21.75 1 93 220 CYS B C 1
ATOM 5015 O O . CYS B 1 220 ? 6.922 30.375 21.578 1 93 220 CYS B O 1
ATOM 5017 N N . VAL B 1 221 ? 5.266 31.531 22.531 1 93.75 221 VAL B N 1
ATOM 5018 C CA . VAL B 1 221 ? 6.141 32.531 23.141 1 93.75 221 VAL B CA 1
ATOM 5019 C C . VAL B 1 221 ? 7.027 31.859 24.188 1 93.75 221 VAL B C 1
ATOM 5021 O O . VAL B 1 221 ? 8.227 32.125 24.266 1 93.75 221 VAL B O 1
ATOM 5024 N N . THR B 1 222 ? 6.418 31.016 24.984 1 93.44 222 THR B N 1
ATOM 5025 C CA . THR B 1 222 ? 7.176 30.344 26.016 1 93.44 222 THR B CA 1
ATOM 5026 C C . THR B 1 222 ? 8.281 29.469 25.406 1 93.44 222 THR B C 1
ATOM 5028 O O . THR B 1 222 ? 9.414 29.5 25.875 1 93.44 222 THR B O 1
ATOM 5031 N N . LEU B 1 223 ? 7.922 28.75 24.391 1 91.19 223 LEU B N 1
ATOM 5032 C CA . LEU B 1 223 ? 8.906 27.859 23.781 1 91.19 223 LEU B CA 1
ATOM 5033 C C . LEU B 1 223 ? 9.961 28.672 23.031 1 91.19 223 LEU B C 1
ATOM 5035 O O . LEU B 1 223 ? 11.141 28.312 23.016 1 91.19 223 LEU B O 1
ATOM 5039 N N . LEU B 1 224 ? 9.555 29.766 22.391 1 87.44 224 LEU B N 1
ATOM 5040 C CA . LEU B 1 224 ? 10.508 30.656 21.75 1 87.44 224 LEU B CA 1
ATOM 5041 C C . LEU B 1 224 ? 11.469 31.266 22.766 1 87.44 224 LEU B C 1
ATOM 5043 O O . LEU B 1 224 ? 12.68 31.297 22.547 1 87.44 224 LEU B O 1
ATOM 5047 N N . ALA B 1 225 ? 10.938 31.734 23.875 1 90.56 225 ALA B N 1
ATOM 5048 C CA . ALA B 1 225 ? 11.758 32.312 24.938 1 90.56 225 ALA B CA 1
ATOM 5049 C C . ALA B 1 225 ? 12.711 31.281 25.516 1 90.56 225 ALA B C 1
ATOM 5051 O O . ALA B 1 225 ? 13.883 31.578 25.766 1 90.56 225 ALA B O 1
ATOM 5052 N N . SER B 1 226 ? 12.188 30.109 25.703 1 90 226 SER B N 1
ATOM 5053 C CA . SER B 1 226 ? 13.016 29.047 26.25 1 90 226 SER B CA 1
ATOM 5054 C C . SER B 1 226 ? 14.148 28.672 25.281 1 90 226 SER B C 1
ATOM 5056 O O . SER B 1 226 ? 15.25 28.344 25.719 1 90 226 SER B O 1
ATOM 5058 N N . SER B 1 227 ? 13.852 28.703 24.031 1 86.19 227 SER B N 1
ATOM 5059 C CA . SER B 1 227 ? 14.875 28.391 23.031 1 86.19 227 SER B CA 1
ATOM 5060 C C . SER B 1 227 ? 15.961 29.453 23 1 86.19 227 SER B C 1
ATOM 5062 O O . SER B 1 227 ? 17.125 29.156 22.75 1 86.19 227 SER B O 1
ATOM 5064 N N . TYR B 1 228 ? 15.562 30.703 23.266 1 82.31 228 TYR B N 1
ATOM 5065 C CA . TYR B 1 228 ? 16.516 31.812 23.281 1 82.31 228 TYR B CA 1
ATOM 5066 C C . TYR B 1 228 ? 17.391 31.766 24.531 1 82.31 228 TYR B C 1
ATOM 5068 O O . TYR B 1 228 ? 18.594 32.031 24.453 1 82.31 228 TYR B O 1
ATOM 5076 N N . ILE B 1 229 ? 16.75 31.516 25.609 1 85.94 229 ILE B N 1
ATOM 5077 C CA . ILE B 1 229 ? 17.484 31.438 26.875 1 85.94 229 ILE B CA 1
ATOM 5078 C C . ILE B 1 229 ? 18.422 30.234 26.859 1 85.94 229 ILE B C 1
ATOM 5080 O O . ILE B 1 229 ? 19.547 30.297 27.375 1 85.94 229 ILE B O 1
ATOM 5084 N N . GLY B 1 230 ? 17.906 29.266 26.188 1 82.06 230 GLY B N 1
ATOM 5085 C CA . GLY B 1 230 ? 18.688 28.062 26.094 1 82.06 230 GLY B CA 1
ATOM 5086 C C . GLY B 1 230 ? 18.766 27.297 27.406 1 82.06 230 GLY B C 1
ATOM 5087 O O . GLY B 1 230 ? 17.938 27.516 28.297 1 82.06 230 GLY B O 1
ATOM 5088 N N . GLY B 1 231 ? 19.547 26.234 27.5 1 83.88 231 GLY B N 1
ATOM 5089 C CA . GLY B 1 231 ? 19.703 25.422 28.703 1 83.88 231 GLY B CA 1
ATOM 5090 C C . GLY B 1 231 ? 19.484 23.938 28.453 1 83.88 231 GLY B C 1
ATOM 5091 O O . GLY B 1 231 ? 18.953 23.547 27.422 1 83.88 231 GLY B O 1
ATOM 5092 N N . ALA B 1 232 ? 19.922 23.297 29.406 1 86.62 232 ALA B N 1
ATOM 5093 C CA . ALA B 1 232 ? 19.875 21.828 29.312 1 86.62 232 ALA B CA 1
ATOM 5094 C C . ALA B 1 232 ? 18.438 21.328 29.234 1 86.62 232 ALA B C 1
ATOM 5096 O O . ALA B 1 232 ? 18.141 20.359 28.531 1 86.62 232 ALA B O 1
ATOM 5097 N N . GLY B 1 233 ? 17.594 22 29.922 1 87.19 233 GLY B N 1
ATOM 5098 C CA . GLY B 1 233 ? 16.188 21.594 29.922 1 87.19 233 GLY B CA 1
ATOM 5099 C C . GLY B 1 233 ? 15.539 21.719 28.562 1 87.19 233 GLY B C 1
ATOM 5100 O O . GLY B 1 233 ? 14.891 20.781 28.078 1 87.19 233 GLY B O 1
ATOM 5101 N N . PHE B 1 234 ? 15.719 22.812 27.922 1 88.19 234 PHE B N 1
ATOM 5102 C CA . PHE B 1 234 ? 15.117 23.016 26.609 1 88.19 234 PHE B CA 1
ATOM 5103 C C . PHE B 1 234 ? 15.766 22.109 25.578 1 88.19 234 PHE B C 1
ATOM 5105 O O . PHE B 1 234 ? 15.086 21.562 24.703 1 88.19 234 PHE B O 1
ATOM 5112 N N . ASP B 1 235 ? 17.047 21.969 25.719 1 87.62 235 ASP B N 1
ATOM 5113 C CA . ASP B 1 235 ? 17.75 21.141 24.766 1 87.62 235 ASP B CA 1
ATOM 5114 C C . ASP B 1 235 ? 17.25 19.688 24.828 1 87.62 235 ASP B C 1
ATOM 5116 O O . ASP B 1 235 ? 17.047 19.062 23.781 1 87.62 235 ASP B O 1
ATOM 5120 N N . LEU B 1 236 ? 17.094 19.281 26.016 1 89.12 236 LEU B N 1
ATOM 5121 C CA . LEU B 1 236 ? 16.578 17.938 26.188 1 89.12 236 LEU B CA 1
ATOM 5122 C C . LEU B 1 236 ? 15.164 17.812 25.641 1 89.12 236 LEU B C 1
ATOM 5124 O O . LEU B 1 236 ? 14.82 16.828 24.984 1 89.12 236 LEU B O 1
ATOM 5128 N N . PHE B 1 237 ? 14.391 18.797 25.922 1 90.25 237 PHE B N 1
ATOM 5129 C CA . PHE B 1 237 ? 13.023 18.828 25.422 1 90.25 237 PHE B CA 1
ATOM 5130 C C . PHE B 1 237 ? 13 18.797 23.891 1 90.25 237 PHE B C 1
ATOM 5132 O O . PHE B 1 237 ? 12.273 18 23.297 1 90.25 237 PHE B O 1
ATOM 5139 N N . PHE B 1 238 ? 13.75 19.594 23.328 1 89.06 238 PHE B N 1
ATOM 5140 C CA . PHE B 1 238 ? 13.773 19.719 21.875 1 89.06 238 PHE B CA 1
ATOM 5141 C C . PHE B 1 238 ? 14.289 18.438 21.25 1 89.06 238 PHE B C 1
ATOM 5143 O O . PHE B 1 238 ? 13.797 18 20.203 1 89.06 238 PHE B O 1
ATOM 5150 N N . GLU B 1 239 ? 15.234 17.891 21.844 1 86.62 239 GLU B N 1
ATOM 5151 C CA . GLU B 1 239 ? 15.781 16.625 21.359 1 86.62 239 GLU B CA 1
ATOM 5152 C C . GLU B 1 239 ? 14.727 15.516 21.406 1 86.62 239 GLU B C 1
ATOM 5154 O O . GLU B 1 239 ? 14.602 14.734 20.453 1 86.62 239 GLU B O 1
ATOM 5159 N N . ARG B 1 240 ? 14 15.492 22.406 1 88.69 240 ARG B N 1
ATOM 5160 C CA . ARG B 1 240 ? 12.977 14.461 22.578 1 88.69 240 ARG B CA 1
ATOM 5161 C C . ARG B 1 240 ? 11.844 14.656 21.578 1 88.69 240 ARG B C 1
ATOM 5163 O O . ARG B 1 240 ? 11.359 13.688 20.984 1 88.69 240 ARG B O 1
ATOM 5170 N N . VAL B 1 241 ? 11.43 15.859 21.406 1 89.75 241 VAL B N 1
ATOM 5171 C CA . VAL B 1 241 ? 10.367 16.172 20.469 1 89.75 241 VAL B CA 1
ATOM 5172 C C . VAL B 1 241 ? 10.82 15.82 19.047 1 89.75 241 VAL B C 1
ATOM 5174 O O . VAL B 1 241 ? 10.062 15.25 18.266 1 89.75 241 VAL B O 1
ATOM 5177 N N . THR B 1 242 ? 12.023 16.125 18.781 1 86.62 242 THR B N 1
ATOM 5178 C CA . THR B 1 242 ? 12.562 15.867 17.453 1 86.62 242 THR B CA 1
ATOM 5179 C C . THR B 1 242 ? 12.695 14.367 17.188 1 86.62 242 THR B C 1
ATOM 5181 O O . THR B 1 242 ? 12.406 13.891 16.094 1 86.62 242 THR B O 1
ATOM 5184 N N . LEU B 1 243 ? 13.109 13.719 18.188 1 86.88 243 LEU B N 1
ATOM 5185 C CA . LEU B 1 243 ? 13.234 12.273 18.062 1 86.88 243 LEU B CA 1
ATOM 5186 C C . LEU B 1 243 ? 11.859 11.633 17.844 1 86.88 243 LEU B C 1
ATOM 5188 O O . LEU B 1 243 ? 11.711 10.75 17 1 86.88 243 LEU B O 1
ATOM 5192 N N . THR B 1 244 ? 10.922 12.039 18.594 1 89.81 244 THR B N 1
ATOM 5193 C CA . THR B 1 244 ? 9.57 11.508 18.453 1 89.81 244 THR B CA 1
ATOM 5194 C C . THR B 1 244 ? 9.023 11.773 17.047 1 89.81 244 THR B C 1
ATOM 5196 O O . THR B 1 244 ? 8.43 10.891 16.422 1 89.81 244 THR B O 1
ATOM 5199 N N . TYR B 1 245 ? 9.266 12.938 16.609 1 88.94 245 TYR B N 1
ATOM 5200 C CA . TYR B 1 245 ? 8.789 13.297 15.273 1 88.94 245 TYR B CA 1
ATOM 5201 C C . TYR B 1 245 ? 9.508 12.492 14.203 1 88.94 245 TYR B C 1
ATOM 5203 O O . TYR B 1 245 ? 8.898 12.078 13.211 1 88.94 245 TYR B O 1
ATOM 5211 N N . ALA B 1 246 ? 10.742 12.281 14.43 1 86.06 246 ALA B N 1
ATOM 5212 C CA . ALA B 1 246 ? 11.516 11.453 13.508 1 86.06 246 ALA B CA 1
ATOM 5213 C C . ALA B 1 246 ? 10.984 10.023 13.477 1 86.06 246 ALA B C 1
ATOM 5215 O O . ALA B 1 246 ? 10.969 9.383 12.422 1 86.06 246 ALA B O 1
ATOM 5216 N N . CYS B 1 247 ? 10.578 9.594 14.57 1 85.44 247 CYS B N 1
ATOM 5217 C CA . CYS B 1 247 ? 10 8.258 14.656 1 85.44 247 CYS B CA 1
ATOM 5218 C C . CYS B 1 247 ? 8.641 8.203 13.984 1 85.44 247 CYS B C 1
ATOM 5220 O O . CYS B 1 247 ? 8.266 7.184 13.406 1 85.44 247 CYS B O 1
ATOM 5222 N N . PHE B 1 248 ? 7.91 9.344 14.047 1 85.88 248 PHE B N 1
ATOM 5223 C CA . PHE B 1 248 ? 6.676 9.469 13.281 1 85.88 248 PHE B CA 1
ATOM 5224 C C . PHE B 1 248 ? 6.938 9.25 11.797 1 85.88 248 PHE B C 1
ATOM 5226 O O . PHE B 1 248 ? 6.184 8.531 11.125 1 85.88 248 PHE B O 1
ATOM 5233 N N . ASN B 1 249 ? 8.016 9.781 11.375 1 82.75 249 ASN B N 1
ATOM 5234 C CA . ASN B 1 249 ? 8.312 9.852 9.953 1 82.75 249 ASN B CA 1
ATOM 5235 C C . ASN B 1 249 ? 9.086 8.625 9.477 1 82.75 249 ASN B C 1
ATOM 5237 O O . ASN B 1 249 ? 9.375 8.484 8.289 1 82.75 249 ASN B O 1
ATOM 5241 N N . GLY B 1 250 ? 9.406 7.734 10.336 1 77.12 250 GLY B N 1
ATOM 5242 C CA . GLY B 1 250 ? 10.164 6.547 9.969 1 77.12 250 GLY B CA 1
ATOM 5243 C C . GLY B 1 250 ? 11.609 6.848 9.609 1 77.12 250 GLY B C 1
ATOM 5244 O O . GLY B 1 250 ? 12.211 6.148 8.797 1 77.12 250 GLY B O 1
ATOM 5245 N N . ALA B 1 251 ? 12.102 7.926 10.023 1 76 251 ALA B N 1
ATOM 5246 C CA . ALA B 1 251 ? 13.484 8.312 9.75 1 76 251 ALA B CA 1
ATOM 5247 C C . ALA B 1 251 ? 14.25 8.562 11.039 1 76 251 ALA B C 1
ATOM 5249 O O . ALA B 1 251 ? 14.695 9.688 11.297 1 76 251 ALA B O 1
ATOM 5250 N N . PRO B 1 252 ? 14.398 7.441 11.789 1 74.88 252 PRO B N 1
ATOM 5251 C CA . PRO B 1 252 ? 15.156 7.637 13.023 1 74.88 252 PRO B CA 1
ATOM 5252 C C . PRO B 1 252 ? 16.609 8.016 12.766 1 74.88 252 PRO B C 1
ATOM 5254 O O . PRO B 1 252 ? 17.141 7.738 11.688 1 74.88 252 PRO B O 1
ATOM 5257 N N . PRO B 1 253 ? 17.094 8.711 13.727 1 67.75 253 PRO B N 1
ATOM 5258 C CA . PRO B 1 253 ? 18.5 9.086 13.555 1 67.75 253 PRO B CA 1
ATOM 5259 C C . PRO B 1 253 ? 19.406 7.879 13.344 1 67.75 253 PRO B C 1
ATOM 5261 O O . PRO B 1 253 ? 19.234 6.84 13.984 1 67.75 253 PRO B O 1
ATOM 5264 N N . GLY B 1 254 ? 20.25 8.016 12.398 1 64.75 254 GLY B N 1
ATOM 5265 C CA . GLY B 1 254 ? 21.203 6.961 12.109 1 64.75 254 GLY B CA 1
ATOM 5266 C C . GLY B 1 254 ? 20.578 5.73 11.492 1 64.75 254 GLY B C 1
ATOM 5267 O O . GLY B 1 254 ? 21.188 4.664 11.445 1 64.75 254 GLY B O 1
ATOM 5268 N N . ASN B 1 255 ? 19.375 5.871 11.094 1 61 255 ASN B N 1
ATOM 5269 C CA . ASN B 1 255 ? 18.641 4.789 10.445 1 61 255 ASN B CA 1
ATOM 5270 C C . ASN B 1 255 ? 18.562 3.553 11.336 1 61 255 ASN B C 1
ATOM 5272 O O . ASN B 1 255 ? 18.75 2.43 10.867 1 61 255 ASN B O 1
ATOM 5276 N N . ALA B 1 256 ? 18.531 3.869 12.602 1 65.56 256 ALA B N 1
ATOM 5277 C CA . ALA B 1 256 ? 18.438 2.791 13.586 1 65.56 256 ALA B CA 1
ATOM 5278 C C . ALA B 1 256 ? 17.031 2.66 14.125 1 65.56 256 ALA B C 1
ATOM 5280 O O . ALA B 1 256 ? 16.656 3.352 15.078 1 65.56 256 ALA B O 1
ATOM 5281 N N . PRO B 1 257 ? 16.297 1.812 13.461 1 64.06 257 PRO B N 1
ATOM 5282 C CA . PRO B 1 257 ? 14.898 1.679 13.875 1 64.06 257 PRO B CA 1
ATOM 5283 C C . PRO B 1 257 ? 14.75 1.256 15.328 1 64.06 257 PRO B C 1
ATOM 5285 O O . PRO B 1 257 ? 13.703 1.492 15.945 1 64.06 257 PRO B O 1
ATOM 5288 N N . ALA B 1 258 ? 15.781 0.765 15.805 1 66.94 258 ALA B N 1
ATOM 5289 C CA . ALA B 1 258 ? 15.75 0.339 17.203 1 66.94 258 ALA B CA 1
ATOM 5290 C C . ALA B 1 258 ? 15.578 1.533 18.141 1 66.94 258 ALA B C 1
ATOM 5292 O O . ALA B 1 258 ? 15.07 1.392 19.25 1 66.94 258 ALA B O 1
ATOM 5293 N N . ALA B 1 259 ? 15.938 2.641 17.641 1 67.38 259 ALA B N 1
ATOM 5294 C CA . ALA B 1 259 ? 15.828 3.85 18.453 1 67.38 259 ALA B CA 1
ATOM 5295 C C . ALA B 1 259 ? 14.367 4.191 18.734 1 67.38 259 ALA B C 1
ATOM 5297 O O . ALA B 1 259 ? 14.055 4.832 19.75 1 67.38 259 ALA B O 1
ATOM 5298 N N . CYS B 1 260 ? 13.547 3.715 17.938 1 77.75 260 CYS B N 1
ATOM 5299 C CA . CYS B 1 260 ? 12.141 4.062 18.078 1 77.75 260 CYS B CA 1
ATOM 5300 C C . CYS B 1 260 ? 11.383 2.963 18.828 1 77.75 260 CYS B C 1
ATOM 5302 O O . CYS B 1 260 ? 10.25 3.172 19.266 1 77.75 260 CYS B O 1
ATOM 5304 N N . CYS B 1 261 ? 12.109 1.878 18.953 1 76.94 261 CYS B N 1
ATOM 5305 C CA . CYS B 1 261 ? 11.453 0.722 19.547 1 76.94 261 CYS B CA 1
ATOM 5306 C C . CYS B 1 261 ? 11.703 0.668 21.047 1 76.94 261 CYS B C 1
ATOM 5308 O O . CYS B 1 261 ? 12.43 -0.204 21.531 1 76.94 261 CYS B O 1
ATOM 5310 N N . SER B 1 262 ? 11.266 1.608 21.891 1 79.25 262 SER B N 1
ATOM 5311 C CA . SER B 1 262 ? 11.453 1.672 23.344 1 79.25 262 SER B CA 1
ATOM 5312 C C . SER B 1 262 ? 10.172 2.113 24.047 1 79.25 262 SER B C 1
ATOM 5314 O O . SER B 1 262 ? 9.273 2.668 23.406 1 79.25 262 SER B O 1
ATOM 5316 N N . PHE B 1 263 ? 10.07 1.743 25.234 1 83.25 263 PHE B N 1
ATOM 5317 C CA . PHE B 1 263 ? 8.914 2.145 26.047 1 83.25 263 PHE B CA 1
ATOM 5318 C C . PHE B 1 263 ? 8.852 3.66 26.172 1 83.25 263 PHE B C 1
ATOM 5320 O O . PHE B 1 263 ? 7.77 4.242 26.203 1 83.25 263 PHE B O 1
ATOM 5327 N N . GLU B 1 264 ? 9.984 4.195 26.266 1 86.19 264 GLU B N 1
ATOM 5328 C CA . GLU B 1 264 ? 10.039 5.652 26.359 1 86.19 264 GLU B CA 1
ATOM 5329 C C . GLU B 1 264 ? 9.406 6.305 25.125 1 86.19 264 GLU B C 1
ATOM 5331 O O . GLU B 1 264 ? 8.672 7.285 25.25 1 86.19 264 GLU B O 1
ATOM 5336 N N . GLN B 1 265 ? 9.664 5.695 24.031 1 87.88 265 GLN B N 1
ATOM 5337 C CA . GLN B 1 265 ? 9.125 6.277 22.812 1 87.88 265 GLN B CA 1
ATOM 5338 C C . GLN B 1 265 ? 7.621 6.031 22.703 1 87.88 265 GLN B C 1
ATOM 5340 O O . GLN B 1 265 ? 6.898 6.836 22.109 1 87.88 265 GLN B O 1
ATOM 5345 N N . LEU B 1 266 ? 7.227 4.961 23.25 1 89.81 266 LEU B N 1
ATOM 5346 C CA . LEU B 1 266 ? 5.789 4.711 23.312 1 89.81 266 LEU B CA 1
ATOM 5347 C C . LEU B 1 266 ? 5.078 5.809 24.094 1 89.81 266 LEU B C 1
ATOM 5349 O O . LEU B 1 266 ? 4.059 6.336 23.641 1 89.81 266 LEU B O 1
ATOM 5353 N N . LEU B 1 267 ? 5.613 6.117 25.188 1 92 267 LEU B N 1
ATOM 5354 C CA . LEU B 1 267 ? 5.039 7.156 26.031 1 92 267 LEU B CA 1
ATOM 5355 C C . LEU B 1 267 ? 5.172 8.531 25.375 1 92 267 LEU B C 1
ATOM 5357 O O . LEU B 1 267 ? 4.238 9.336 25.438 1 92 267 LEU B O 1
ATOM 5361 N N . GLU B 1 268 ? 6.277 8.789 24.812 1 93.19 268 GLU B N 1
ATOM 5362 C CA . GLU B 1 268 ? 6.508 10.086 24.172 1 93.19 268 GLU B CA 1
ATOM 5363 C C . GLU B 1 268 ? 5.555 10.305 23 1 93.19 268 GLU B C 1
ATOM 5365 O O . GLU B 1 268 ? 5.094 11.422 22.781 1 93.19 268 GLU B O 1
ATOM 5370 N N . ARG B 1 269 ? 5.312 9.273 22.266 1 93.94 269 ARG B N 1
ATOM 5371 C CA . ARG B 1 269 ? 4.344 9.391 21.172 1 93.94 269 ARG B CA 1
ATOM 5372 C C . ARG B 1 269 ? 2.955 9.719 21.719 1 93.94 269 ARG B C 1
ATOM 5374 O O . ARG B 1 269 ? 2.238 10.539 21.141 1 93.94 269 ARG B O 1
ATOM 5381 N N . ALA B 1 270 ? 2.598 9.047 22.766 1 95.44 270 ALA B N 1
ATOM 5382 C CA . ALA B 1 270 ? 1.306 9.32 23.391 1 95.44 270 ALA B CA 1
ATOM 5383 C C . ALA B 1 270 ? 1.227 10.773 23.859 1 95.44 270 ALA B C 1
ATOM 5385 O O . ALA B 1 270 ? 0.213 11.445 23.656 1 95.44 270 ALA B O 1
ATOM 5386 N N . ILE B 1 271 ? 2.275 11.203 24.484 1 95.5 271 ILE B N 1
ATOM 5387 C CA . ILE B 1 271 ? 2.344 12.586 24.953 1 95.5 271 ILE B CA 1
ATOM 5388 C C . ILE B 1 271 ? 2.268 13.539 23.766 1 95.5 271 ILE B C 1
ATOM 5390 O O . ILE B 1 271 ? 1.605 14.578 23.828 1 95.5 271 ILE B O 1
ATOM 5394 N N . PHE B 1 272 ? 2.906 13.156 22.719 1 96 272 PHE B N 1
ATOM 5395 C CA . PHE B 1 272 ? 2.898 13.969 21.516 1 96 272 PHE B CA 1
ATOM 5396 C C . PHE B 1 272 ? 1.478 14.148 20.984 1 96 272 PHE B C 1
ATOM 5398 O O . PHE B 1 272 ? 1.059 15.266 20.688 1 96 272 PHE B O 1
ATOM 5405 N N . TYR B 1 273 ? 0.718 13.062 20.938 1 96.94 273 TYR B N 1
ATOM 5406 C CA . TYR B 1 273 ? -0.67 13.133 20.5 1 96.94 273 TYR B CA 1
ATOM 5407 C C . TYR B 1 273 ? -1.493 14.023 21.422 1 96.94 273 TYR B C 1
ATOM 5409 O O . TYR B 1 273 ? -2.244 14.883 20.953 1 96.94 273 TYR B O 1
ATOM 5417 N N . CYS B 1 274 ? -1.334 13.875 22.688 1 96.25 274 CYS B N 1
ATOM 5418 C CA . CYS B 1 274 ? -2.113 14.617 23.672 1 96.25 274 CYS B CA 1
ATOM 5419 C C . CYS B 1 274 ? -1.796 16.109 23.609 1 96.25 274 CYS B C 1
ATOM 5421 O O . CYS B 1 274 ? -2.68 16.938 23.797 1 96.25 274 CYS B O 1
ATOM 5423 N N . ALA B 1 275 ? -0.543 16.422 23.375 1 95.88 275 ALA B N 1
ATOM 5424 C CA . ALA B 1 275 ? -0.118 17.812 23.328 1 95.88 275 ALA B CA 1
ATOM 5425 C C . ALA B 1 275 ? -0.491 18.453 21.984 1 95.88 275 ALA B C 1
ATOM 5427 O O . ALA B 1 275 ? -0.759 19.656 21.922 1 95.88 275 ALA B O 1
ATOM 5428 N N . SER B 1 276 ? -0.512 17.672 20.953 1 97.25 276 SER B N 1
ATOM 5429 C CA . SER B 1 276 ? -0.72 18.172 19.594 1 97.25 276 SER B CA 1
ATOM 5430 C C . SER B 1 276 ? -2.164 18.609 19.391 1 97.25 276 SER B C 1
ATOM 5432 O O . SER B 1 276 ? -2.418 19.641 18.766 1 97.25 276 SER B O 1
ATOM 5434 N N . PHE B 1 277 ? -3.166 17.984 19.953 1 97.06 277 PHE B N 1
ATOM 5435 C CA . PHE B 1 277 ? -4.57 18.25 19.672 1 97.06 277 PHE B CA 1
ATOM 5436 C C . PHE B 1 277 ? -4.969 19.641 20.188 1 97.06 277 PHE B C 1
ATOM 5438 O O . PHE B 1 277 ? -5.547 20.438 19.453 1 97.06 277 PHE B O 1
ATOM 5445 N N . PRO B 1 278 ? -4.594 19.969 21.453 1 96.31 278 PRO B N 1
ATOM 5446 C CA . PRO B 1 278 ? -4.922 21.328 21.875 1 96.31 278 PRO B CA 1
ATOM 5447 C C . PRO B 1 278 ? -4.164 22.391 21.094 1 96.31 278 PRO B C 1
ATOM 5449 O O . PRO B 1 278 ? -4.684 23.484 20.875 1 96.31 278 PRO B O 1
ATOM 5452 N N . LEU B 1 279 ? -2.965 22.125 20.719 1 97.19 279 LEU B N 1
ATOM 5453 C CA . LEU B 1 279 ? -2.193 23.062 19.922 1 97.19 279 LEU B CA 1
ATOM 5454 C C . LEU B 1 279 ? -2.838 23.281 18.547 1 97.19 279 LEU B C 1
ATOM 5456 O O . LEU B 1 279 ? -2.865 24.406 18.031 1 97.19 279 LEU B O 1
ATOM 5460 N N . ILE B 1 280 ? -3.332 22.188 17.969 1 97.5 280 ILE B N 1
ATOM 5461 C CA . ILE B 1 280 ? -4.031 22.281 16.688 1 97.5 280 ILE B CA 1
ATOM 5462 C C . ILE B 1 280 ? -5.281 23.141 16.844 1 97.5 280 ILE B C 1
ATOM 5464 O O . ILE B 1 280 ? -5.535 24.031 16.031 1 97.5 280 ILE B O 1
ATOM 5468 N N . ALA B 1 281 ? -6.035 22.906 17.906 1 96.56 281 ALA B N 1
ATOM 5469 C CA . ALA B 1 281 ? -7.238 23.703 18.172 1 96.56 281 ALA B CA 1
ATOM 5470 C C . ALA B 1 281 ? -6.895 25.172 18.344 1 96.56 281 ALA B C 1
ATOM 5472 O O . ALA B 1 281 ? -7.586 26.047 17.828 1 96.56 281 ALA B O 1
ATOM 5473 N N . GLY B 1 282 ? -5.844 25.422 19.109 1 97.06 282 GLY B N 1
ATOM 5474 C CA . GLY B 1 282 ? -5.406 26.797 19.297 1 97.06 282 GLY B CA 1
ATOM 5475 C C . GLY B 1 282 ? -4.965 27.469 18.016 1 97.06 282 GLY B C 1
ATOM 5476 O O . GLY B 1 282 ? -5.289 28.641 17.766 1 97.06 282 GLY B O 1
ATOM 5477 N N . PHE B 1 283 ? -4.23 26.766 17.188 1 96.19 283 PHE B N 1
ATOM 5478 C CA . PHE B 1 283 ? -3.793 27.281 15.891 1 96.19 283 PHE B CA 1
ATOM 5479 C C . PHE B 1 283 ? -4.988 27.672 15.031 1 96.19 283 PHE B C 1
ATOM 5481 O O . PHE B 1 283 ? -5.004 28.75 14.422 1 96.19 283 PHE B O 1
ATOM 5488 N N . LEU B 1 284 ? -5.996 26.797 15.016 1 94.81 284 LEU B N 1
ATOM 5489 C CA . LEU B 1 284 ? -7.195 27.062 14.227 1 94.81 284 LEU B CA 1
ATOM 5490 C C . LEU B 1 284 ? -7.953 28.266 14.766 1 94.81 284 LEU B C 1
ATOM 5492 O O . LEU B 1 284 ? -8.602 28.984 14.008 1 94.81 284 LEU B O 1
ATOM 5496 N N . CYS B 1 285 ? -7.84 28.531 16.047 1 95.19 285 CYS B N 1
ATOM 5497 C CA . CYS B 1 285 ? -8.555 29.625 16.688 1 95.19 285 CYS B CA 1
ATOM 5498 C C . CYS B 1 285 ? -7.848 30.953 16.438 1 95.19 285 CYS B C 1
ATOM 5500 O O . CYS B 1 285 ? -8.461 32.031 16.531 1 95.19 285 CYS B O 1
ATOM 5502 N N . VAL B 1 286 ? -6.59 30.922 16.172 1 95.12 286 VAL B N 1
ATOM 5503 C CA . VAL B 1 286 ? -5.836 32.125 15.906 1 95.12 286 VAL B CA 1
ATOM 5504 C C . VAL B 1 286 ? -6.109 32.594 14.477 1 95.12 286 VAL B C 1
ATOM 5506 O O . VAL B 1 286 ? -5.992 33.781 14.18 1 95.12 286 VAL B O 1
ATOM 5509 N N . LEU B 1 287 ? -6.477 31.766 13.617 1 93.31 287 LEU B N 1
ATOM 5510 C CA . LEU B 1 287 ? -6.656 32.062 12.195 1 93.31 287 LEU B CA 1
ATOM 5511 C C . LEU B 1 287 ? -7.926 32.875 11.969 1 93.31 287 LEU B C 1
ATOM 5513 O O . LEU B 1 287 ? -8.898 32.75 12.719 1 93.31 287 LEU B O 1
ATOM 5517 N N . PRO B 1 288 ? -7.887 33.688 10.961 1 90.06 288 PRO B N 1
ATOM 5518 C CA . PRO B 1 288 ? -9.109 34.438 10.609 1 90.06 288 PRO B CA 1
ATOM 5519 C C . PRO B 1 288 ? -10.227 33.5 10.125 1 90.06 288 PRO B C 1
ATOM 5521 O O . PRO B 1 288 ? -9.961 32.469 9.492 1 90.06 288 PRO B O 1
ATOM 5524 N N . ARG B 1 289 ? -11.445 33.844 10.344 1 88.12 289 ARG B N 1
ATOM 5525 C CA . ARG B 1 289 ? -12.586 33.031 9.977 1 88.12 289 ARG B CA 1
ATOM 5526 C C . ARG B 1 289 ? -13.188 33.469 8.648 1 88.12 289 ARG B C 1
ATOM 5528 O O . ARG B 1 289 ? -13.891 32.719 7.984 1 88.12 289 ARG B O 1
ATOM 5535 N N . GLN B 1 290 ? -12.883 34.594 8.305 1 88.44 290 GLN B N 1
ATOM 5536 C CA . GLN B 1 290 ? -13.422 35.125 7.059 1 88.44 290 GLN B CA 1
ATOM 5537 C C . GLN B 1 290 ? -12.445 34.938 5.902 1 88.44 290 GLN B C 1
ATOM 5539 O O . GLN B 1 290 ? -11.234 34.906 6.109 1 88.44 290 GLN B O 1
ATOM 5544 N N . ALA B 1 291 ? -13.07 34.75 4.781 1 88.81 291 ALA B N 1
ATOM 5545 C CA . ALA B 1 291 ? -12.242 34.594 3.582 1 88.81 291 ALA B CA 1
ATOM 5546 C C . ALA B 1 291 ? -11.555 35.906 3.23 1 88.81 291 ALA B C 1
ATOM 5548 O O . ALA B 1 291 ? -12.102 37 3.482 1 88.81 291 ALA B O 1
ATOM 5549 N N . GLY B 1 292 ? -10.367 35.969 2.807 1 87.12 292 GLY B N 1
ATOM 5550 C CA . GLY B 1 292 ? -9.586 37.094 2.381 1 87.12 292 GLY B CA 1
ATOM 5551 C C . GLY B 1 292 ? -8.445 36.75 1.446 1 87.12 292 GLY B C 1
ATOM 5552 O O . GLY B 1 292 ? -8.422 35.625 0.892 1 87.12 292 GLY B O 1
ATOM 5553 N N . ILE B 1 293 ? -7.59 37.688 1.238 1 84.12 293 ILE B N 1
ATOM 5554 C CA . ILE B 1 293 ? -6.453 37.469 0.351 1 84.12 293 ILE B CA 1
ATOM 5555 C C . ILE B 1 293 ? -5.566 36.375 0.904 1 84.12 293 ILE B C 1
ATOM 5557 O O . ILE B 1 293 ? -4.887 35.656 0.146 1 84.12 293 ILE B O 1
ATOM 5561 N N . TRP B 1 294 ? -5.672 36.125 2.135 1 85.81 294 TRP B N 1
ATOM 5562 C CA . TRP B 1 294 ? -4.844 35.125 2.785 1 85.81 294 TRP B CA 1
ATOM 5563 C C . TRP B 1 294 ? -5.359 33.719 2.49 1 85.81 294 TRP B C 1
ATOM 5565 O O . TRP B 1 294 ? -4.668 32.719 2.74 1 85.81 294 TRP B O 1
ATOM 5575 N N . SER B 1 295 ? -6.555 33.625 1.913 1 86.69 295 SER B N 1
ATOM 5576 C CA . SER B 1 295 ? -7.145 32.312 1.631 1 86.69 295 SER B CA 1
ATOM 5577 C C . SER B 1 295 ? -6.684 31.781 0.28 1 86.69 295 SER B C 1
ATOM 5579 O O . SER B 1 295 ? -6.855 30.594 -0.014 1 86.69 295 SER B O 1
ATOM 5581 N N . VAL B 1 296 ? -6.047 32.562 -0.52 1 81.5 296 VAL B N 1
ATOM 5582 C CA . VAL B 1 296 ? -5.766 32.25 -1.913 1 81.5 296 VAL B CA 1
ATOM 5583 C C . VAL B 1 296 ? -4.812 31.062 -1.982 1 81.5 296 VAL B C 1
ATOM 5585 O O . VAL B 1 296 ? -5.062 30.094 -2.715 1 81.5 296 VAL B O 1
ATOM 5588 N N . PRO B 1 297 ? -3.803 31.047 -1.094 1 83.31 297 PRO B N 1
ATOM 5589 C CA . PRO B 1 297 ? -2.932 29.875 -1.143 1 83.31 297 PRO B CA 1
ATOM 5590 C C . PRO B 1 297 ? -3.648 28.594 -0.724 1 83.31 297 PRO B C 1
ATOM 5592 O O . PRO B 1 297 ? -3.238 27.5 -1.113 1 83.31 297 PRO B O 1
ATOM 5595 N N . GLY B 1 298 ? -4.641 28.75 -0.017 1 84.44 298 GLY B N 1
ATOM 5596 C CA . GLY B 1 298 ? -5.398 27.594 0.438 1 84.44 298 GLY B CA 1
ATOM 5597 C C . GLY B 1 298 ? -6.156 26.906 -0.678 1 84.44 298 GLY B C 1
ATOM 5598 O O . GLY B 1 298 ? -6.293 25.672 -0.675 1 84.44 298 GLY B O 1
ATOM 5599 N N . TYR B 1 299 ? -6.52 27.703 -1.669 1 82.44 299 TYR B N 1
ATOM 5600 C CA . TYR B 1 299 ? -7.234 27.156 -2.812 1 82.44 299 TYR B CA 1
ATOM 5601 C C . TYR B 1 299 ? -6.297 26.375 -3.719 1 82.44 299 TYR B C 1
ATOM 5603 O O . TYR B 1 299 ? -6.73 25.453 -4.43 1 82.44 299 TYR B O 1
ATOM 5611 N N . MET B 1 300 ? -5.082 26.719 -3.621 1 85.88 300 MET B N 1
ATOM 5612 C CA . MET B 1 300 ? -4.07 26.109 -4.473 1 85.88 300 MET B CA 1
ATOM 5613 C C . MET B 1 300 ? -3.049 25.344 -3.639 1 85.88 300 MET B C 1
ATOM 5615 O O . MET B 1 300 ? -1.886 25.219 -4.031 1 85.88 300 MET B O 1
ATOM 5619 N N . SER B 1 301 ? -3.506 24.875 -2.496 1 86.56 301 SER B N 1
ATOM 5620 C CA . SER B 1 301 ? -2.564 24.266 -1.562 1 86.56 301 SER B CA 1
ATOM 5621 C C . SER B 1 301 ? -1.897 23.047 -2.174 1 86.56 301 SER B C 1
ATOM 5623 O O . SER B 1 301 ? -0.714 22.797 -1.937 1 86.56 301 SER B O 1
ATOM 5625 N N . MET B 1 302 ? -2.631 22.344 -3.016 1 88.62 302 MET B N 1
ATOM 5626 C CA . MET B 1 302 ? -2.078 21.141 -3.639 1 88.62 302 MET B CA 1
ATOM 5627 C C . MET B 1 302 ? -0.949 21.5 -4.598 1 88.62 302 MET B C 1
ATOM 5629 O O . MET B 1 302 ? 0.058 20.797 -4.668 1 88.62 302 MET B O 1
ATOM 5633 N N . TYR B 1 303 ? -1.08 22.578 -5.277 1 89.81 303 TYR B N 1
ATOM 5634 C CA . TYR B 1 303 ? -0.055 23.031 -6.207 1 89.81 303 TYR B CA 1
ATOM 5635 C C . TYR B 1 303 ? 1.212 23.438 -5.469 1 89.81 303 TYR B C 1
ATOM 5637 O O . TYR B 1 303 ? 2.316 23.047 -5.844 1 89.81 303 TYR B O 1
ATOM 5645 N N . VAL B 1 304 ? 0.983 24.219 -4.457 1 88.69 304 VAL B N 1
ATOM 5646 C CA . VAL B 1 304 ? 2.129 24.656 -3.666 1 88.69 304 VAL B CA 1
ATOM 5647 C C . VAL B 1 304 ? 2.812 23.438 -3.033 1 88.69 304 VAL B C 1
ATOM 5649 O O . VAL B 1 304 ? 4.039 23.328 -3.057 1 88.69 304 VAL B O 1
ATOM 5652 N N . TYR B 1 305 ? 2.051 22.594 -2.58 1 88.88 305 TYR B N 1
ATOM 5653 C CA . TYR B 1 305 ? 2.529 21.391 -1.901 1 88.88 305 TYR B CA 1
ATOM 5654 C C . TYR B 1 305 ? 3.387 20.547 -2.832 1 88.88 305 TYR B C 1
ATOM 5656 O O . TYR B 1 305 ? 4.484 20.125 -2.465 1 88.88 305 TYR B O 1
ATOM 5664 N N . LEU B 1 306 ? 2.957 20.344 -3.979 1 90.19 306 LEU B N 1
ATOM 5665 C CA . LEU B 1 306 ? 3.607 19.391 -4.883 1 90.19 306 LEU B CA 1
ATOM 5666 C C . LEU B 1 306 ? 4.762 20.062 -5.625 1 90.19 306 LEU B C 1
ATOM 5668 O O . LEU B 1 306 ? 5.754 19.422 -5.953 1 90.19 306 LEU B O 1
ATOM 5672 N N . LEU B 1 307 ? 4.715 21.359 -5.805 1 89.31 307 LEU B N 1
ATOM 5673 C CA . LEU B 1 307 ? 5.684 22 -6.684 1 89.31 307 LEU B CA 1
ATOM 5674 C C . LEU B 1 307 ? 6.785 22.672 -5.875 1 89.31 307 LEU B C 1
ATOM 5676 O O . LEU B 1 307 ? 7.875 22.938 -6.395 1 89.31 307 LEU B O 1
ATOM 5680 N N . HIS B 1 308 ? 6.562 22.984 -4.664 1 85.88 308 HIS B N 1
ATOM 5681 C CA . HIS B 1 308 ? 7.512 23.781 -3.898 1 85.88 308 HIS B CA 1
ATOM 5682 C C . HIS B 1 308 ? 8.859 23.078 -3.785 1 85.88 308 HIS B C 1
ATOM 5684 O O . HIS B 1 308 ? 9.906 23.719 -3.832 1 85.88 308 HIS B O 1
ATOM 5690 N N . PRO B 1 309 ? 8.883 21.766 -3.654 1 82.25 309 PRO B N 1
ATOM 5691 C CA . PRO B 1 309 ? 10.203 21.125 -3.537 1 82.25 309 PRO B CA 1
ATOM 5692 C C . PRO B 1 309 ? 11.039 21.266 -4.809 1 82.25 309 PRO B C 1
ATOM 5694 O O . PRO B 1 309 ? 12.266 21.266 -4.742 1 82.25 309 PRO B O 1
ATOM 5697 N N . PHE B 1 310 ? 10.445 21.344 -5.871 1 83.81 310 PHE B N 1
ATOM 5698 C CA . PHE B 1 310 ? 11.164 21.453 -7.137 1 83.81 310 PHE B CA 1
ATOM 5699 C C . PHE B 1 310 ? 11.742 22.844 -7.32 1 83.81 310 PHE B C 1
ATOM 5701 O O . PHE B 1 310 ? 12.68 23.031 -8.094 1 83.81 310 PHE B O 1
ATOM 5708 N N . VAL B 1 311 ? 11.195 23.75 -6.594 1 78.69 311 VAL B N 1
ATOM 5709 C CA . VAL B 1 311 ? 11.703 25.109 -6.676 1 78.69 311 VAL B CA 1
ATOM 5710 C C . VAL B 1 311 ? 12.703 25.359 -5.547 1 78.69 311 VAL B C 1
ATOM 5712 O O . VAL B 1 311 ? 13.812 25.844 -5.785 1 78.69 311 VAL B O 1
ATOM 5715 N N . LEU B 1 312 ? 12.32 24.953 -4.383 1 73.94 312 LEU B N 1
ATOM 5716 C CA . LEU B 1 312 ? 13.109 25.281 -3.207 1 73.94 312 LEU B CA 1
ATOM 5717 C C . LEU B 1 312 ? 14.227 24.266 -2.998 1 73.94 312 LEU B C 1
ATOM 5719 O O . LEU B 1 312 ? 15.32 24.625 -2.539 1 73.94 312 LEU B O 1
ATOM 5723 N N . PHE B 1 313 ? 13.984 22.984 -3.346 1 70.38 313 PHE B N 1
ATOM 5724 C CA . PHE B 1 313 ? 14.969 21.953 -3.035 1 70.38 313 PHE B CA 1
ATOM 5725 C C . PHE B 1 313 ? 15.602 21.406 -4.309 1 70.38 313 PHE B C 1
ATOM 5727 O O . PHE B 1 313 ? 16.219 20.328 -4.293 1 70.38 313 PHE B O 1
ATOM 5734 N N . ASN B 1 314 ? 15.445 22.109 -5.289 1 70.19 314 ASN B N 1
ATOM 5735 C CA . ASN B 1 314 ? 16.141 21.766 -6.527 1 70.19 314 ASN B CA 1
ATOM 5736 C C . ASN B 1 314 ? 17.641 21.938 -6.391 1 70.19 314 ASN B C 1
ATOM 5738 O O . ASN B 1 314 ? 18.109 22.953 -5.848 1 70.19 314 ASN B O 1
ATOM 5742 N N . PRO B 1 315 ? 18.344 20.922 -6.73 1 66.88 315 PRO B N 1
ATOM 5743 C CA . PRO B 1 315 ? 19.797 21 -6.535 1 66.88 315 PRO B CA 1
ATOM 5744 C C . PRO B 1 315 ? 20.406 22.25 -7.184 1 66.88 315 PRO B C 1
ATOM 5746 O O . PRO B 1 315 ? 21.359 22.828 -6.648 1 66.88 315 PRO B O 1
ATOM 5749 N N . PHE B 1 316 ? 19.859 22.609 -8.305 1 69.5 316 PHE B N 1
ATOM 5750 C CA . PHE B 1 316 ? 20.391 23.781 -8.984 1 69.5 316 PHE B CA 1
ATOM 5751 C C . PHE B 1 316 ? 20.141 25.047 -8.18 1 69.5 316 PHE B C 1
ATOM 5753 O O . PHE B 1 316 ? 21.031 25.875 -8.016 1 69.5 316 PHE B O 1
ATOM 5760 N N . VAL B 1 317 ? 18.938 25.125 -7.672 1 69 317 VAL B N 1
ATOM 5761 C CA . VAL B 1 317 ? 18.547 26.312 -6.902 1 69 317 VAL B CA 1
ATOM 5762 C C . VAL B 1 317 ? 19.281 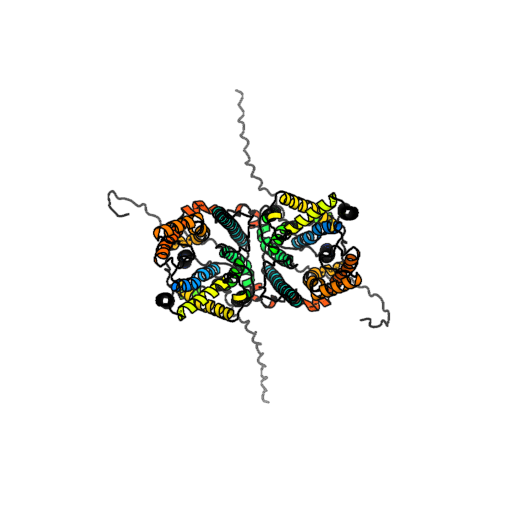26.312 -5.559 1 69 317 VAL B C 1
ATOM 5764 O O . VAL B 1 317 ? 19.781 27.344 -5.121 1 69 317 VAL B O 1
ATOM 5767 N N . MET B 1 318 ? 19.375 25.156 -4.98 1 67.25 318 MET B N 1
ATOM 5768 C CA . MET B 1 318 ? 20.047 25.062 -3.684 1 67.25 318 MET B CA 1
ATOM 5769 C C . MET B 1 318 ? 21.531 25.375 -3.805 1 67.25 318 MET B C 1
ATOM 5771 O O . MET B 1 318 ? 22.094 26.062 -2.953 1 67.25 318 MET B O 1
ATOM 5775 N N . LYS B 1 319 ? 22.078 24.812 -4.816 1 67.62 319 LYS B N 1
ATOM 5776 C CA . LYS B 1 319 ? 23.5 25.125 -5.039 1 67.62 319 LYS B CA 1
ATOM 5777 C C . LYS B 1 319 ? 23.703 26.609 -5.258 1 67.62 319 LYS B C 1
ATOM 5779 O O . LYS B 1 319 ? 24.656 27.188 -4.715 1 67.62 319 LYS B O 1
ATOM 5784 N N . ALA B 1 320 ? 22.875 27.125 -6.09 1 70.25 320 ALA B N 1
ATOM 5785 C CA . ALA B 1 320 ? 22.984 28.547 -6.371 1 70.25 320 ALA B CA 1
ATOM 5786 C C . ALA B 1 320 ? 22.797 29.375 -5.102 1 70.25 320 ALA B C 1
ATOM 5788 O O . ALA B 1 320 ? 23.547 30.328 -4.855 1 70.25 320 ALA B O 1
ATOM 5789 N N . LEU B 1 321 ? 21.859 28.984 -4.316 1 68.56 321 LEU B N 1
ATOM 5790 C CA . LEU B 1 321 ? 21.562 29.703 -3.088 1 68.56 321 LEU B CA 1
ATOM 5791 C C . LEU B 1 321 ? 22.688 29.547 -2.068 1 68.56 321 LEU B C 1
ATOM 5793 O O . LEU B 1 321 ? 23.109 30.516 -1.437 1 68.56 321 LEU B O 1
ATOM 5797 N N . PHE B 1 322 ? 23.172 28.359 -1.977 1 68.62 322 PHE B N 1
ATOM 5798 C CA . PHE B 1 322 ? 24.234 28.094 -1.005 1 68.62 322 PHE B CA 1
ATOM 5799 C C . PHE B 1 322 ? 25.531 28.766 -1.416 1 68.62 322 PHE B C 1
ATOM 5801 O O . PHE B 1 322 ? 26.281 29.266 -0.566 1 68.62 322 PHE B O 1
ATOM 5808 N N . THR B 1 323 ? 25.766 28.703 -2.666 1 70.38 323 THR B N 1
ATOM 5809 C CA . THR B 1 323 ? 26.953 29.406 -3.154 1 70.38 323 THR B CA 1
ATOM 5810 C C . THR B 1 323 ? 26.828 30.906 -2.9 1 70.38 323 THR B C 1
ATOM 5812 O O . THR B 1 323 ? 27.781 31.562 -2.475 1 70.38 323 THR B O 1
ATOM 5815 N N . PHE B 1 324 ? 25.641 31.344 -3.188 1 72.31 324 PHE B N 1
ATOM 5816 C CA . PHE B 1 324 ? 25.391 32.781 -2.973 1 72.31 324 PHE B CA 1
ATOM 5817 C C . PHE B 1 324 ? 25.578 33.125 -1.506 1 72.31 324 PHE B C 1
ATOM 5819 O O . PHE B 1 324 ? 26.25 34.125 -1.189 1 72.31 324 PHE B O 1
ATOM 5826 N N . PHE B 1 325 ? 25.109 32.344 -0.596 1 69.69 325 PHE B N 1
ATOM 5827 C CA . PHE B 1 325 ? 25.203 32.625 0.831 1 69.69 325 PHE B CA 1
ATOM 5828 C C . PHE B 1 325 ? 26.625 32.438 1.331 1 69.69 325 PHE B C 1
ATOM 5830 O O . PHE B 1 325 ? 27.094 33.156 2.209 1 69.69 325 PHE B O 1
ATOM 5837 N N . SER B 1 326 ? 27.172 31.453 0.778 1 71.12 326 SER B N 1
ATOM 5838 C CA . SER B 1 326 ? 28.562 31.203 1.158 1 71.12 326 SER B CA 1
ATOM 5839 C C . SER B 1 326 ? 29.453 32.406 0.795 1 71.12 326 SER B C 1
ATOM 5841 O O . SER B 1 326 ? 30.328 32.781 1.563 1 71.12 326 SER B O 1
ATOM 5843 N N . GLN B 1 327 ? 29.203 32.875 -0.323 1 72.62 327 GLN B N 1
ATOM 5844 C CA . GLN B 1 327 ? 29.969 34.031 -0.755 1 72.62 327 GLN B CA 1
ATOM 5845 C C . GLN B 1 327 ? 29.641 35.25 0.102 1 72.62 327 GLN B C 1
ATOM 5847 O O . GLN B 1 327 ? 30.531 36.031 0.453 1 72.62 327 GLN B O 1
ATOM 5852 N N . MET B 1 328 ? 28.406 35.344 0.405 1 71.75 328 MET B N 1
ATOM 5853 C CA . MET B 1 328 ? 27.953 36.5 1.166 1 71.75 328 MET B CA 1
ATOM 5854 C C . MET B 1 328 ? 28.484 36.438 2.592 1 71.75 328 MET B C 1
ATOM 5856 O O . MET B 1 328 ? 28.906 37.469 3.129 1 71.75 328 MET B O 1
ATOM 5860 N N . TYR B 1 329 ? 28.531 35.25 3.109 1 69.5 329 TYR B N 1
ATOM 5861 C CA . TYR B 1 329 ? 28.922 35.125 4.508 1 69.5 329 TYR B CA 1
ATOM 5862 C C . TYR B 1 329 ? 30.391 34.75 4.625 1 69.5 329 TYR B C 1
ATOM 5864 O O . TYR B 1 329 ? 30.969 34.781 5.719 1 69.5 329 TYR B O 1
ATOM 5872 N N . GLY B 1 330 ? 31 34.562 3.508 1 65.62 330 GLY B N 1
ATOM 5873 C CA . GLY B 1 330 ? 32.406 34.219 3.51 1 65.62 330 GLY B CA 1
ATOM 5874 C C . GLY B 1 330 ? 32.688 32.844 4.117 1 65.62 330 GLY B C 1
ATOM 5875 O O . GLY B 1 330 ? 33.781 32.625 4.641 1 65.62 330 GLY B O 1
ATOM 5876 N N . ARG B 1 331 ? 31.609 32.125 4.32 1 63.72 331 ARG B N 1
ATOM 5877 C CA . ARG B 1 331 ? 31.734 30.766 4.863 1 63.72 331 ARG B CA 1
ATOM 5878 C C . ARG B 1 331 ? 30.828 29.781 4.125 1 63.72 331 ARG B C 1
ATOM 5880 O O . ARG B 1 331 ? 29.859 30.188 3.486 1 63.72 331 ARG B O 1
ATOM 5887 N N . GLU B 1 332 ? 31.25 28.562 4.164 1 61.84 332 GLU B N 1
ATOM 5888 C CA . GLU B 1 332 ? 30.469 27.531 3.486 1 61.84 332 GLU B CA 1
ATOM 5889 C C . GLU B 1 332 ? 29.125 27.312 4.172 1 61.84 332 GLU B C 1
ATOM 5891 O O . GLU B 1 332 ? 29.062 27.047 5.375 1 61.84 332 GLU B O 1
ATOM 5896 N N . VAL B 1 333 ? 28.062 27.766 3.592 1 59.28 333 VAL B N 1
ATOM 5897 C CA . VAL B 1 333 ? 26.703 27.594 4.094 1 59.28 333 VAL B CA 1
ATOM 5898 C C . VAL B 1 333 ? 26.047 26.391 3.414 1 59.28 333 VAL B C 1
ATOM 5900 O O . VAL B 1 333 ? 26.109 26.25 2.191 1 59.28 333 VAL B O 1
ATOM 5903 N N . ASN B 1 334 ? 25.781 25.188 4.145 1 53.19 334 ASN B N 1
ATOM 5904 C CA . ASN B 1 334 ? 25.031 24.062 3.607 1 53.19 334 ASN B CA 1
ATOM 5905 C C . ASN B 1 334 ? 23.734 23.828 4.375 1 53.19 334 ASN B C 1
ATOM 5907 O O . ASN B 1 334 ? 23.406 24.578 5.297 1 53.19 334 ASN B O 1
ATOM 5911 N N . VAL B 1 335 ? 22.844 22.891 3.895 1 52.97 335 VAL B N 1
ATOM 5912 C CA . VAL B 1 335 ? 21.531 22.625 4.465 1 52.97 335 VAL B CA 1
ATOM 5913 C C . VAL B 1 335 ? 21.672 22.312 5.957 1 52.97 335 VAL B C 1
ATOM 5915 O O . VAL B 1 335 ? 20.766 22.609 6.742 1 52.97 335 VAL B O 1
ATOM 5918 N N . TRP B 1 336 ? 22.812 21.734 6.262 1 45.78 336 TRP B N 1
ATOM 5919 C CA . TRP B 1 336 ? 23.031 21.25 7.621 1 45.78 336 TRP B CA 1
ATOM 5920 C C . TRP B 1 336 ? 23.828 22.266 8.43 1 45.78 336 TRP B C 1
ATOM 5922 O O . TRP B 1 336 ? 24.109 22.047 9.609 1 45.78 336 TRP B O 1
ATOM 5932 N N . SER B 1 337 ? 24.438 23.219 7.777 1 46.34 337 SER B N 1
ATOM 5933 C CA . SER B 1 337 ? 25.312 24.109 8.516 1 46.34 337 SER B CA 1
ATOM 5934 C C . SER B 1 337 ? 24.594 24.75 9.688 1 46.34 337 SER B C 1
ATOM 5936 O O . SER B 1 337 ? 23.516 25.328 9.523 1 46.34 337 SER B O 1
ATOM 5938 N N . PRO B 1 338 ? 24.766 24.297 10.836 1 43.62 338 PRO B N 1
ATOM 5939 C CA . PRO B 1 338 ? 24.328 25.016 12.039 1 43.62 338 PRO B CA 1
ATOM 5940 C C . PRO B 1 338 ? 24.375 26.531 11.883 1 43.62 338 PRO B C 1
ATOM 5942 O O . PRO B 1 338 ? 23.672 27.25 12.602 1 43.62 338 PRO B O 1
ATOM 5945 N N . ALA B 1 339 ? 25.516 26.859 11.422 1 40.28 339 ALA B N 1
ATOM 5946 C CA . ALA B 1 339 ? 25.859 28.281 11.406 1 40.28 339 ALA B CA 1
ATOM 5947 C C . ALA B 1 339 ? 24.844 29.094 10.617 1 40.28 339 ALA B C 1
ATOM 5949 O O . ALA B 1 339 ? 25.047 30.281 10.367 1 40.28 339 ALA B O 1
ATOM 5950 N N . THR B 1 340 ? 24.062 28.422 9.812 1 46.75 340 THR B N 1
ATOM 5951 C CA . THR B 1 340 ? 23.188 29.406 9.203 1 46.75 340 THR B CA 1
ATOM 5952 C C . THR B 1 340 ? 22.484 30.234 10.273 1 46.75 340 THR B C 1
ATOM 5954 O O . THR B 1 340 ? 21.562 29.75 10.945 1 46.75 340 THR B O 1
ATOM 5957 N N . GLY B 1 341 ? 23.109 30.688 11.062 1 45.28 341 GLY B N 1
ATOM 5958 C CA . GLY B 1 341 ? 22.672 31.75 11.961 1 45.28 341 GLY B CA 1
ATOM 5959 C C . GLY B 1 341 ? 21.375 32.406 11.516 1 45.28 341 GLY B C 1
ATOM 5960 O O . GLY B 1 341 ? 20.875 32.125 10.43 1 45.28 341 GLY B O 1
ATOM 5961 N N . GLY B 1 342 ? 20.844 33.25 12.461 1 53.22 342 GLY B N 1
ATOM 5962 C CA . GLY B 1 342 ? 19.641 34.031 12.398 1 53.22 342 GLY B CA 1
ATOM 5963 C C . GLY B 1 342 ? 19.422 34.688 11.047 1 53.22 342 GLY B C 1
ATOM 5964 O O . GLY B 1 342 ? 18.297 34.812 10.57 1 53.22 342 GLY B O 1
ATOM 5965 N N . GLY B 1 343 ? 20.594 34.969 10.438 1 53.22 343 GLY B N 1
ATOM 5966 C CA . GLY B 1 343 ? 20.453 35.75 9.227 1 53.22 343 GLY B CA 1
ATOM 5967 C C . GLY B 1 343 ? 20.016 34.938 8.023 1 53.22 343 GLY B C 1
ATOM 5968 O O . GLY B 1 343 ? 19.172 35.375 7.246 1 53.22 343 GLY B O 1
ATOM 5969 N N . ALA B 1 344 ? 20.531 33.75 7.859 1 56.34 344 ALA B N 1
ATOM 5970 C CA . ALA B 1 344 ? 20.188 32.938 6.695 1 56.34 344 ALA B CA 1
ATOM 5971 C C . ALA B 1 344 ? 18.719 32.5 6.766 1 56.34 344 ALA B C 1
ATOM 5973 O O . ALA B 1 344 ? 18.031 32.469 5.75 1 56.34 344 ALA B O 1
ATOM 5974 N N . VAL B 1 345 ? 18.344 32.25 7.914 1 58.56 345 VAL B N 1
ATOM 5975 C CA . VAL B 1 345 ? 16.938 31.906 8.125 1 58.56 345 VAL B CA 1
ATOM 5976 C C . VAL B 1 345 ? 16.047 33.094 7.723 1 58.56 345 VAL B C 1
ATOM 5978 O O . VAL B 1 345 ? 14.992 32.906 7.105 1 58.56 345 VAL B O 1
ATOM 5981 N N . ALA B 1 346 ? 16.688 34.219 8.086 1 60.72 346 ALA B N 1
ATOM 5982 C CA . ALA B 1 346 ? 15.898 35.438 7.828 1 60.72 346 ALA B CA 1
ATOM 5983 C C . ALA B 1 346 ? 15.68 35.625 6.332 1 60.72 346 ALA B C 1
ATOM 5985 O O . ALA B 1 346 ? 14.633 36.125 5.914 1 60.72 346 ALA B O 1
ATOM 5986 N N . LEU B 1 347 ? 16.625 35.156 5.57 1 62.94 347 LEU B N 1
ATOM 5987 C CA . LEU B 1 347 ? 16.453 35.406 4.137 1 62.94 347 LEU B CA 1
ATOM 5988 C C . LEU B 1 347 ? 15.711 34.219 3.482 1 62.94 347 LEU B C 1
ATOM 5990 O O . LEU B 1 347 ? 15.031 34.406 2.473 1 62.94 347 LEU B O 1
ATOM 5994 N N . MET B 1 348 ? 15.695 33.125 4.117 1 68.06 348 MET B N 1
ATOM 5995 C CA . MET B 1 348 ? 15.062 31.969 3.498 1 68.06 348 MET B CA 1
ATOM 5996 C C . MET B 1 348 ? 13.547 32.031 3.658 1 68.06 348 MET B C 1
ATOM 5998 O O . MET B 1 348 ? 12.812 31.531 2.799 1 68.06 348 MET B O 1
ATOM 6002 N N . MET B 1 349 ? 13.164 32.719 4.707 1 70.75 349 MET B N 1
ATOM 6003 C CA . MET B 1 349 ? 11.727 32.75 4.961 1 70.75 349 MET B CA 1
ATOM 6004 C C . MET B 1 349 ? 11.016 33.594 3.904 1 70.75 349 MET B C 1
ATOM 6006 O O . MET B 1 349 ? 10.008 33.156 3.332 1 70.75 349 MET B O 1
ATOM 6010 N N . PRO B 1 350 ? 11.625 34.719 3.66 1 74.5 350 PRO B N 1
ATOM 6011 C CA . PRO B 1 350 ? 10.969 35.5 2.605 1 74.5 350 PRO B CA 1
ATOM 6012 C C . PRO B 1 350 ? 11 34.812 1.249 1 74.5 350 PRO B C 1
ATOM 6014 O O . PRO B 1 350 ? 10.062 34.938 0.458 1 74.5 350 PRO B O 1
ATOM 6017 N N . ILE B 1 351 ? 12 34.094 0.989 1 75 351 ILE B N 1
ATOM 6018 C CA . ILE B 1 351 ? 12.086 33.375 -0.28 1 75 351 ILE B CA 1
ATOM 6019 C C . ILE B 1 351 ? 11.039 32.281 -0.323 1 75 351 ILE B C 1
ATOM 6021 O O . ILE B 1 351 ? 10.359 32.094 -1.339 1 75 351 ILE B O 1
ATOM 6025 N N . ALA B 1 352 ? 10.906 31.578 0.753 1 75.75 352 ALA B N 1
ATOM 6026 C CA . ALA B 1 352 ? 9.898 30.531 0.827 1 75.75 352 ALA B CA 1
ATOM 6027 C C . ALA B 1 352 ? 8.492 31.109 0.671 1 75.75 352 ALA B C 1
ATOM 6029 O O . ALA B 1 352 ? 7.648 30.516 -0.013 1 75.75 352 ALA B O 1
ATOM 6030 N N . LEU B 1 353 ? 8.281 32.188 1.322 1 79.88 353 LEU B N 1
ATOM 6031 C CA . LEU B 1 353 ? 6.988 32.875 1.22 1 79.88 353 LEU B CA 1
ATOM 6032 C C . LEU B 1 353 ? 6.723 33.312 -0.212 1 79.88 353 LEU B C 1
ATOM 6034 O O . LEU B 1 353 ? 5.598 33.188 -0.708 1 79.88 353 LEU B O 1
ATOM 6038 N N . LEU B 1 354 ? 7.77 33.844 -0.831 1 82.75 354 LEU B N 1
ATOM 6039 C CA . LEU B 1 354 ? 7.629 34.312 -2.209 1 82.75 354 LEU B CA 1
ATOM 6040 C C . LEU B 1 354 ? 7.309 33.156 -3.139 1 82.75 354 LEU B C 1
ATOM 6042 O O . LEU B 1 354 ? 6.461 33.25 -4.027 1 82.75 354 LEU B O 1
ATOM 6046 N N . VAL B 1 355 ? 7.965 32.094 -2.957 1 82.94 355 VAL B N 1
ATOM 6047 C CA . VAL B 1 355 ? 7.727 30.922 -3.781 1 82.94 355 VAL B CA 1
ATOM 6048 C C . VAL B 1 355 ? 6.301 30.422 -3.57 1 82.94 355 VAL B C 1
ATOM 6050 O O . VAL B 1 355 ? 5.613 30.062 -4.527 1 82.94 355 VAL B O 1
ATOM 6053 N N . CYS B 1 356 ? 5.863 30.375 -2.312 1 82.69 356 CYS B N 1
ATOM 6054 C CA . CYS B 1 356 ? 4.508 29.938 -2.002 1 82.69 356 CYS B CA 1
ATOM 6055 C C . CYS B 1 356 ? 3.477 30.828 -2.684 1 82.69 356 CYS B C 1
ATOM 6057 O O . CYS B 1 356 ? 2.5 30.344 -3.248 1 82.69 356 CYS B O 1
ATOM 6059 N N . VAL B 1 357 ? 3.799 32.094 -2.658 1 83.88 357 VAL B N 1
ATOM 6060 C CA . VAL B 1 357 ? 2.879 33.062 -3.266 1 83.88 357 VAL B CA 1
ATOM 6061 C C . VAL B 1 357 ? 2.877 32.875 -4.781 1 83.88 357 VAL B C 1
ATOM 6063 O O . VAL B 1 357 ? 1.816 32.875 -5.414 1 83.88 357 VAL B O 1
ATOM 6066 N N . LEU B 1 358 ? 4.023 32.688 -5.324 1 88 358 LEU B N 1
ATOM 6067 C CA . LEU B 1 358 ? 4.125 32.531 -6.773 1 88 358 LEU B CA 1
ATOM 6068 C C . LEU B 1 358 ? 3.418 31.266 -7.234 1 88 358 LEU B C 1
ATOM 6070 O O . LEU B 1 358 ? 2.77 31.266 -8.281 1 88 358 LEU B O 1
ATOM 6074 N N . LEU B 1 359 ? 3.477 30.281 -6.461 1 89.81 359 LEU B N 1
ATOM 6075 C CA . LEU B 1 359 ? 2.887 29 -6.84 1 89.81 359 LEU B CA 1
ATOM 6076 C C . LEU B 1 359 ? 1.384 29 -6.578 1 89.81 359 LEU B C 1
ATOM 6078 O O . LEU B 1 359 ? 0.671 28.109 -7.043 1 89.81 359 LEU B O 1
ATOM 6082 N N . SER B 1 360 ? 0.959 30 -5.824 1 88.56 360 SER B N 1
ATOM 6083 C CA . SER B 1 360 ? -0.468 30.109 -5.531 1 88.56 360 SER B CA 1
ATOM 6084 C C . SER B 1 360 ? -1.188 30.969 -6.562 1 88.56 360 SER B C 1
ATOM 6086 O O . SER B 1 360 ? -2.387 31.219 -6.434 1 88.56 360 SER B O 1
ATOM 6088 N N . THR B 1 361 ? -0.526 31.312 -7.613 1 87.31 361 THR B N 1
ATOM 6089 C CA . THR B 1 361 ? -1.118 32.156 -8.641 1 87.31 361 THR B CA 1
ATOM 6090 C C . THR B 1 361 ? -1.808 31.312 -9.711 1 87.31 361 THR B C 1
ATOM 6092 O O . THR B 1 361 ? -1.569 30.094 -9.805 1 87.31 361 THR B O 1
ATOM 6095 N N . SER B 1 362 ? -2.648 31.906 -10.43 1 87.81 362 SER B N 1
ATOM 6096 C CA . SER B 1 362 ? -3.373 31.234 -11.508 1 87.81 362 SER B CA 1
ATOM 6097 C C . SER B 1 362 ? -2.434 30.812 -12.625 1 87.81 362 SER B C 1
ATOM 6099 O O . SER B 1 362 ? -2.707 29.844 -13.344 1 87.81 362 SER B O 1
ATOM 6101 N N . ALA B 1 363 ? -1.392 31.531 -12.75 1 90.06 363 ALA B N 1
ATOM 6102 C CA . ALA B 1 363 ? -0.411 31.172 -13.773 1 90.06 363 ALA B CA 1
ATOM 6103 C C . ALA B 1 363 ? 0.178 29.781 -13.5 1 90.06 363 ALA B C 1
ATOM 6105 O O . ALA B 1 363 ? 0.388 29 -14.422 1 90.06 363 ALA B O 1
ATOM 6106 N N . SER B 1 364 ? 0.431 29.531 -12.273 1 90.19 364 SER B N 1
ATOM 6107 C CA . SER B 1 364 ? 0.962 28.219 -11.906 1 90.19 364 SER B CA 1
ATOM 6108 C C . SER B 1 364 ? -0.033 27.109 -12.234 1 90.19 364 SER B C 1
ATOM 6110 O O . SER B 1 364 ? 0.355 26.031 -12.695 1 90.19 364 SER B O 1
ATOM 6112 N N . ARG B 1 365 ? -1.198 27.359 -11.984 1 90.38 365 ARG B N 1
ATOM 6113 C CA . ARG B 1 365 ? -2.219 26.359 -12.32 1 90.38 365 ARG B CA 1
ATOM 6114 C C . ARG B 1 365 ? -2.293 26.141 -13.828 1 90.38 365 ARG B C 1
ATOM 6116 O O . ARG B 1 365 ? -2.418 25 -14.281 1 90.38 365 ARG B O 1
ATOM 6123 N N . ALA B 1 366 ? -2.211 27.203 -14.492 1 91.5 366 ALA B N 1
ATOM 6124 C CA . ALA B 1 366 ? -2.301 27.109 -15.945 1 91.5 366 ALA B CA 1
ATOM 6125 C C . ALA B 1 366 ? -1.122 26.328 -16.516 1 91.5 366 ALA B C 1
ATOM 6127 O O . ALA B 1 366 ? -1.277 25.562 -17.484 1 91.5 366 ALA B O 1
ATOM 6128 N N . LEU B 1 367 ? -0.063 26.453 -15.906 1 91.12 367 LEU B N 1
ATOM 6129 C CA . LEU B 1 367 ? 1.153 25.844 -16.438 1 91.12 367 LEU B CA 1
ATOM 6130 C C . LEU B 1 367 ? 1.269 24.391 -16 1 91.12 367 LEU B C 1
ATOM 6132 O O . LEU B 1 367 ? 1.767 23.547 -16.75 1 91.12 367 LEU B O 1
ATOM 6136 N N . PHE B 1 368 ? 0.794 24.062 -14.766 1 92.81 368 PHE B N 1
ATOM 6137 C CA . PHE B 1 368 ? 1.135 22.766 -14.211 1 92.81 368 PHE B CA 1
ATOM 6138 C C . PHE B 1 368 ? -0.12 21.938 -13.961 1 92.81 368 PHE B C 1
ATOM 6140 O O . PHE B 1 368 ? -0.064 20.891 -13.297 1 92.81 368 PHE B O 1
ATOM 6147 N N . TRP B 1 369 ? -1.224 22.328 -14.445 1 89 369 TRP B N 1
ATOM 6148 C CA . TRP B 1 369 ? -2.482 21.641 -14.172 1 89 369 TRP B CA 1
ATOM 6149 C C . TRP B 1 369 ? -2.443 20.203 -14.703 1 89 369 TRP B C 1
ATOM 6151 O O . TRP B 1 369 ? -3.023 19.297 -14.094 1 89 369 TRP B O 1
ATOM 6161 N N . LEU B 1 370 ? -1.699 19.953 -15.758 1 89 370 LEU B N 1
ATOM 6162 C CA . LEU B 1 370 ? -1.628 18.609 -16.328 1 89 370 LEU B CA 1
ATOM 6163 C C . LEU B 1 370 ? -0.914 17.656 -15.383 1 89 370 LEU B C 1
ATOM 6165 O O . LEU B 1 370 ? -1.222 16.469 -15.359 1 89 370 LEU B O 1
ATOM 6169 N N . LEU B 1 371 ? -0.054 18.188 -14.602 1 90.19 371 LEU B N 1
ATOM 6170 C CA . LEU B 1 371 ? 0.711 17.359 -13.68 1 90.19 371 LEU B CA 1
ATOM 6171 C C . LEU B 1 371 ? -0.061 17.141 -12.383 1 90.19 371 LEU B C 1
ATOM 6173 O O . LEU B 1 371 ? -0.059 16.031 -11.844 1 90.19 371 LEU B O 1
ATOM 6177 N N . VAL B 1 372 ? -0.694 18.141 -11.938 1 89.44 372 VAL B N 1
ATOM 6178 C CA . VAL B 1 372 ? -1.351 18.094 -10.633 1 89.44 372 VAL B CA 1
ATOM 6179 C C . VAL B 1 372 ? -2.748 17.5 -10.781 1 89.44 372 VAL B C 1
ATOM 6181 O O . VAL B 1 372 ? -3.205 16.75 -9.914 1 89.44 372 VAL B O 1
ATOM 6184 N N . GLU B 1 373 ? -3.42 17.828 -11.859 1 88.75 373 GLU B N 1
ATOM 6185 C CA . GLU B 1 373 ? -4.762 17.344 -12.148 1 88.75 373 GLU B CA 1
ATOM 6186 C C . GLU B 1 373 ? -4.812 16.656 -13.516 1 88.75 373 GLU B C 1
ATOM 6188 O O . GLU B 1 373 ? -5.523 17.109 -14.414 1 88.75 373 GLU B O 1
ATOM 6193 N N . PRO B 1 374 ? -4.195 15.492 -13.547 1 88.44 374 PRO B N 1
ATOM 6194 C CA . PRO B 1 374 ? -4.215 14.82 -14.844 1 88.44 374 PRO B CA 1
ATOM 6195 C C . PRO B 1 374 ? -5.621 14.422 -15.281 1 88.44 374 PRO B C 1
ATOM 6197 O O . PRO B 1 374 ? -6.422 13.961 -14.461 1 88.44 374 PRO B O 1
ATOM 6200 N N . PRO B 1 375 ? -5.93 14.734 -16.484 1 85 375 PRO B N 1
ATOM 6201 C CA . PRO B 1 375 ? -7.27 14.406 -16.969 1 85 375 PRO B CA 1
ATOM 6202 C C . PRO B 1 375 ? -7.457 12.906 -17.219 1 85 375 PRO B C 1
ATOM 6204 O O . PRO B 1 375 ? -7.535 12.469 -18.359 1 85 375 PRO B O 1
ATOM 6207 N N . ILE B 1 376 ? -7.648 12.156 -16.219 1 83.12 376 ILE B N 1
ATOM 6208 C CA . ILE B 1 376 ? -7.754 10.703 -16.328 1 83.12 376 ILE B CA 1
ATOM 6209 C C . ILE B 1 376 ? -9.188 10.312 -16.656 1 83.12 376 ILE B C 1
ATOM 6211 O O . ILE B 1 376 ? -9.469 9.148 -16.953 1 83.12 376 ILE B O 1
ATOM 6215 N N . GLU B 1 377 ? -10.047 11.266 -16.641 1 80.31 377 GLU B N 1
ATOM 6216 C CA . GLU B 1 377 ? -11.445 10.992 -16.953 1 80.31 377 GLU B CA 1
ATOM 6217 C C . GLU B 1 377 ? -11.586 10.414 -18.359 1 80.31 377 GLU B C 1
ATOM 6219 O O . GLU B 1 377 ? -12.523 9.656 -18.641 1 80.31 377 GLU B O 1
ATOM 6224 N N . ARG B 1 378 ? -10.609 10.75 -19.172 1 79.19 378 ARG B N 1
ATOM 6225 C CA . ARG B 1 378 ? -10.648 10.242 -20.547 1 79.19 378 ARG B CA 1
ATOM 6226 C C . ARG B 1 378 ? -10.359 8.75 -20.578 1 79.19 378 ARG B C 1
ATOM 6228 O O . ARG B 1 378 ? -10.695 8.07 -21.562 1 79.19 378 ARG B O 1
ATOM 6235 N N . LEU B 1 379 ? -9.773 8.289 -19.562 1 84 379 LEU B N 1
ATOM 6236 C CA . LEU B 1 379 ? -9.414 6.875 -19.5 1 84 379 LEU B CA 1
ATOM 6237 C C . LEU B 1 379 ? -10.594 6.027 -19.047 1 84 379 LEU B C 1
ATOM 6239 O O . LEU B 1 379 ? -10.586 4.805 -19.188 1 84 379 LEU B O 1
ATOM 6243 N N . PHE B 1 380 ? -11.555 6.711 -18.531 1 83.38 380 PHE B N 1
ATOM 6244 C CA . PHE B 1 380 ? -12.703 5.992 -17.984 1 83.38 380 PHE B CA 1
ATOM 6245 C C . PHE B 1 380 ? -13.859 5.996 -18.969 1 83.38 380 PHE B C 1
ATOM 6247 O O . PHE B 1 380 ? -14 6.93 -19.766 1 83.38 380 PHE B O 1
ATOM 6254 N N . SER B 1 381 ? -14.57 4.859 -19.016 1 77.12 381 SER B N 1
ATOM 6255 C CA . SER B 1 381 ? -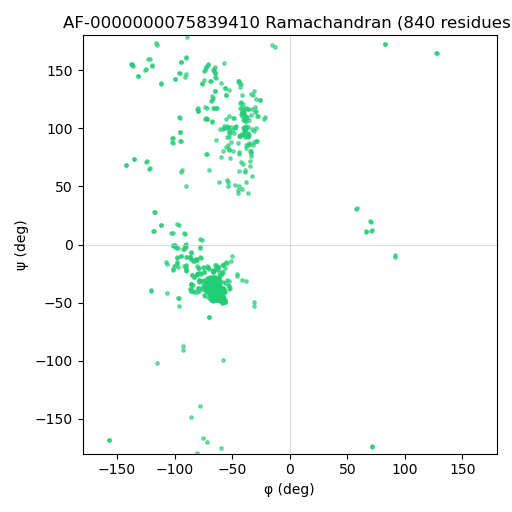15.734 4.746 -19.891 1 77.12 381 SER B CA 1
ATOM 6256 C C . SER B 1 381 ? -16.953 5.422 -19.266 1 77.12 381 SER B C 1
ATOM 6258 O O . SER B 1 381 ? -17.375 5.066 -18.172 1 77.12 381 SER B O 1
ATOM 6260 N N . PRO B 1 382 ? -17.484 6.445 -19.891 1 67.56 382 PRO B N 1
ATOM 6261 C CA . PRO B 1 382 ? -18.656 7.145 -19.344 1 67.56 382 PRO B CA 1
ATOM 6262 C C . PRO B 1 382 ? -19.859 6.223 -19.141 1 67.56 382 PRO B C 1
ATOM 6264 O O . PRO B 1 382 ? -20.625 6.414 -18.203 1 67.56 382 PRO B O 1
ATOM 6267 N N . HIS B 1 383 ? -19.984 5.238 -19.984 1 65.31 383 HIS B N 1
ATOM 6268 C CA . HIS B 1 383 ? -21.109 4.328 -19.891 1 65.31 383 HIS B CA 1
ATOM 6269 C C . HIS B 1 383 ? -21.031 3.459 -18.641 1 65.31 383 HIS B C 1
ATOM 6271 O O . HIS B 1 383 ? -22.047 3.146 -18.031 1 65.31 383 HIS B O 1
ATOM 6277 N N . ARG B 1 384 ? -19.891 3.197 -18.297 1 65.38 384 ARG B N 1
ATOM 6278 C CA . ARG B 1 384 ? -19.703 2.322 -17.141 1 65.38 384 ARG B CA 1
ATOM 6279 C C . ARG B 1 384 ? -19.875 3.09 -15.836 1 65.38 384 ARG B C 1
ATOM 6281 O O . ARG B 1 384 ? -20.172 2.496 -14.789 1 65.38 384 ARG B O 1
ATOM 6288 N N . MET B 1 385 ? -19.75 4.359 -15.914 1 60.53 385 MET B N 1
ATOM 6289 C CA . MET B 1 385 ? -19.844 5.203 -14.727 1 60.53 385 MET B CA 1
ATOM 6290 C C . MET B 1 385 ? -21.312 5.406 -14.328 1 60.53 385 MET B C 1
ATOM 6292 O O . MET B 1 385 ? -21.609 5.613 -13.148 1 60.53 385 MET B O 1
ATOM 6296 N N . THR B 1 386 ? -22.188 5.422 -15.25 1 56.22 386 THR B N 1
ATOM 6297 C CA . THR B 1 386 ? -23.594 5.723 -15.016 1 56.22 386 THR B CA 1
ATOM 6298 C C . THR B 1 386 ? -24.375 4.445 -14.711 1 56.22 386 THR B C 1
ATOM 6300 O O . THR B 1 386 ? -25.516 4.508 -14.227 1 56.22 386 THR B O 1
ATOM 6303 N N . ARG B 1 387 ? -23.984 3.352 -15.055 1 53.19 387 ARG B N 1
ATOM 6304 C CA . ARG B 1 387 ? -24.734 2.135 -14.797 1 53.19 387 ARG B CA 1
ATOM 6305 C C . ARG B 1 387 ? -24.703 1.765 -13.32 1 53.19 387 ARG B C 1
ATOM 6307 O O . ARG B 1 387 ? -23.625 1.779 -12.703 1 53.19 387 ARG B O 1
ATOM 6314 N N . PRO B 1 388 ? -25.938 1.979 -12.695 1 49.16 388 PRO B N 1
ATOM 6315 C CA . PRO B 1 388 ? -25.938 1.567 -11.289 1 49.16 388 PRO B CA 1
ATOM 6316 C C . PRO B 1 388 ? -25.234 0.233 -11.062 1 49.16 388 PRO B C 1
ATOM 6318 O O . PRO B 1 388 ? -25.25 -0.632 -11.945 1 49.16 388 PRO B O 1
ATOM 6321 N N . LEU B 1 389 ? -24.312 0.289 -10.273 1 46.78 389 LEU B N 1
ATOM 6322 C CA . LEU B 1 389 ? -23.703 -0.998 -9.953 1 46.78 389 LEU B CA 1
ATOM 6323 C C . LEU B 1 389 ? -24.766 -2.066 -9.75 1 46.78 389 LEU B C 1
ATOM 6325 O O . LEU B 1 389 ? -25.828 -1.786 -9.188 1 46.78 389 LEU B O 1
ATOM 6329 N N . PRO B 1 390 ? -24.984 -3.053 -10.477 1 37.06 390 PRO B N 1
ATOM 6330 C CA . PRO B 1 390 ? -26.094 -3.99 -10.25 1 37.06 390 PRO B CA 1
ATOM 6331 C C . PRO B 1 390 ? -26.359 -4.223 -8.766 1 37.06 390 PRO B C 1
ATOM 6333 O O . PRO B 1 390 ? -25.438 -4.52 -8 1 37.06 390 PRO B O 1
ATOM 6336 N N . LEU B 1 391 ? -27.344 -3.408 -8.164 1 33 391 LEU B N 1
ATOM 6337 C CA . LEU B 1 391 ? -27.844 -3.822 -6.863 1 33 391 LEU B CA 1
ATOM 6338 C C . LEU B 1 391 ? -27.984 -5.336 -6.793 1 33 391 LEU B C 1
ATOM 6340 O O . LEU B 1 391 ? -28.5 -5.957 -7.727 1 33 391 LEU B O 1
ATOM 6344 N N . GLY B 1 392 ? -27.219 -5.945 -6.094 1 31.8 392 GLY B N 1
ATOM 6345 C CA . GLY B 1 392 ? -27.484 -7.352 -5.84 1 31.8 392 GLY B CA 1
ATOM 6346 C C . GLY B 1 392 ? -28.969 -7.68 -5.781 1 31.8 392 GLY B C 1
A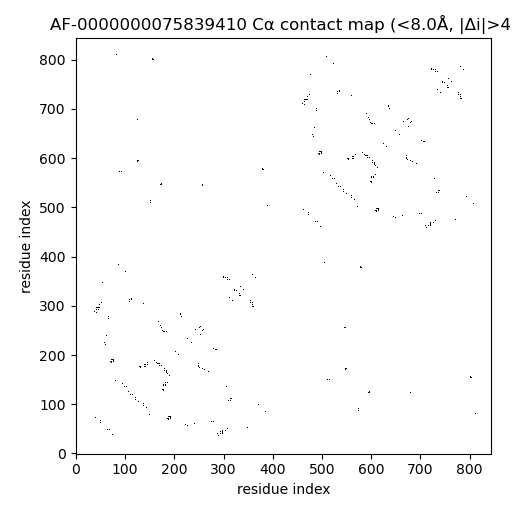TOM 6347 O O . GLY B 1 392 ? -29.703 -7.082 -5 1 31.8 392 GLY B O 1
ATOM 6348 N N . GLN B 1 393 ? -29.672 -7.848 -6.82 1 28.95 393 GLN B N 1
ATOM 6349 C CA . GLN B 1 393 ? -31.031 -8.359 -6.641 1 28.95 393 GLN B CA 1
ATOM 6350 C C . GLN B 1 393 ? -31.125 -9.25 -5.402 1 28.95 393 GLN B C 1
ATOM 6352 O O . GLN B 1 393 ? -30.25 -10.094 -5.172 1 28.95 393 GLN B O 1
ATOM 6357 N N . ALA B 1 394 ? -31.891 -8.773 -4.445 1 28.55 394 ALA B N 1
ATOM 6358 C CA . ALA B 1 394 ? -32.375 -9.664 -3.4 1 28.55 394 ALA B CA 1
ATOM 6359 C C . ALA B 1 394 ? -32.688 -11.062 -3.955 1 28.55 394 ALA B C 1
ATOM 6361 O O . ALA B 1 394 ? -33.406 -11.211 -4.934 1 28.55 394 ALA B O 1
ATOM 6362 N N . VAL B 1 395 ? -31.719 -11.906 -3.824 1 26.41 395 VAL B N 1
ATOM 6363 C CA . VAL B 1 395 ? -32.031 -13.32 -4.035 1 26.41 395 VAL B CA 1
ATOM 6364 C C . VAL B 1 395 ? -33.469 -13.602 -3.564 1 26.41 395 VAL B C 1
ATOM 6366 O O . VAL B 1 395 ? -33.75 -13.469 -2.377 1 26.41 395 VAL B O 1
ATOM 6369 N N . SER B 1 396 ? -34.406 -13.219 -4.32 1 25.58 396 SER B N 1
ATOM 6370 C CA . SER B 1 396 ? -35.719 -13.758 -3.918 1 25.58 396 SER B CA 1
ATOM 6371 C C . SER B 1 396 ? -35.594 -15.211 -3.463 1 25.58 396 SER B C 1
ATOM 6373 O O . SER B 1 396 ? -34.906 -16 -4.094 1 25.58 396 SER B O 1
ATOM 6375 N N . PRO B 1 397 ? -35.844 -15.422 -2.211 1 26.03 397 PRO B N 1
ATOM 6376 C CA . PRO B 1 397 ? -35.875 -16.812 -1.768 1 26.03 397 PRO B CA 1
ATOM 6377 C C . PRO B 1 397 ? -36.5 -17.75 -2.799 1 26.03 397 PRO B C 1
ATOM 6379 O O . PRO B 1 397 ? -37.406 -17.344 -3.551 1 26.03 397 PRO B O 1
ATOM 6382 N N . ALA B 1 398 ? -35.688 -18.531 -3.463 1 26.92 398 ALA B N 1
ATOM 6383 C CA . ALA B 1 398 ? -36.25 -19.609 -4.266 1 26.92 398 ALA B CA 1
ATOM 6384 C C . ALA B 1 398 ? -37.656 -19.969 -3.777 1 26.92 398 ALA B C 1
ATOM 6386 O O . ALA B 1 398 ? -37.906 -19.969 -2.572 1 26.92 398 ALA B O 1
ATOM 6387 N N . GLY B 1 399 ? -38.656 -19.672 -4.52 1 22.64 399 GLY B N 1
ATOM 6388 C CA . GLY B 1 399 ? -40.031 -20.078 -4.324 1 22.64 399 GLY B CA 1
ATOM 6389 C C . GLY B 1 399 ? -40.188 -21.406 -3.607 1 22.64 399 GLY B C 1
ATOM 6390 O O . GLY B 1 399 ? -39.281 -22.25 -3.68 1 22.64 399 GLY B O 1
ATOM 6391 N N . SER B 1 400 ? -40.938 -21.469 -2.508 1 23.66 400 SER B N 1
ATOM 6392 C CA . SER B 1 400 ? -41.5 -22.641 -1.841 1 23.66 400 SER B CA 1
ATOM 6393 C C . SER B 1 400 ? -41.906 -23.719 -2.85 1 23.66 400 SER B C 1
ATOM 6395 O O . SER B 1 400 ? -42.75 -23.469 -3.709 1 23.66 400 SER B O 1
ATOM 6397 N N . CYS B 1 401 ? -40.875 -24.391 -3.465 1 23.72 401 CYS B N 1
ATOM 6398 C CA . CYS B 1 401 ? -41.438 -25.594 -4.082 1 23.72 401 CYS B CA 1
ATOM 6399 C C . CYS B 1 401 ? -42.594 -26.141 -3.281 1 23.72 401 CYS B C 1
ATOM 6401 O O . CYS B 1 401 ? -42.5 -26.312 -2.066 1 23.72 401 CYS B O 1
ATOM 6403 N N . ALA B 1 402 ? -43.844 -25.828 -3.709 1 24.48 402 ALA B N 1
ATOM 6404 C CA . ALA B 1 402 ? -45.062 -26.484 -3.293 1 24.48 402 ALA B CA 1
ATOM 6405 C C . ALA B 1 402 ? -44.844 -27.938 -2.924 1 24.48 402 ALA B C 1
ATOM 6407 O O . ALA B 1 402 ? -44.188 -28.688 -3.672 1 24.48 402 ALA B O 1
ATOM 6408 N N . GLY B 1 403 ? -44.75 -28.281 -1.543 1 23.5 403 GLY B N 1
ATOM 6409 C CA . GLY B 1 403 ? -44.875 -29.594 -0.92 1 23.5 403 GLY B CA 1
ATOM 6410 C C . GLY B 1 403 ? -45.844 -30.5 -1.646 1 23.5 403 GLY B C 1
ATOM 6411 O O . GLY B 1 403 ? -47.062 -30.266 -1.639 1 23.5 403 GLY B O 1
ATOM 6412 N N . SER B 1 404 ? -45.625 -30.812 -2.941 1 22.34 404 SER B N 1
ATOM 6413 C CA . SER B 1 404 ? -46.5 -31.922 -3.289 1 22.34 404 SER B CA 1
ATOM 6414 C C . SER B 1 404 ? -46.562 -32.938 -2.156 1 22.34 404 SER B C 1
ATOM 6416 O O . SER B 1 404 ? -45.562 -33.312 -1.574 1 22.34 404 SER B O 1
ATOM 6418 N N . SER B 1 405 ? -47.656 -32.875 -1.363 1 23.69 405 SER B N 1
ATOM 6419 C CA . SER B 1 405 ? -48.188 -33.844 -0.408 1 23.69 405 SER B CA 1
ATOM 6420 C C . SER B 1 405 ? -48 -35.281 -0.902 1 23.69 405 SER B C 1
ATOM 6422 O O . SER B 1 405 ? -48.75 -35.75 -1.747 1 23.69 405 SER B O 1
ATOM 6424 N N . LEU B 1 406 ? -46.781 -35.656 -1.46 1 22.12 406 LEU B N 1
ATOM 6425 C CA . LEU B 1 406 ? -46.844 -37.094 -1.651 1 22.12 406 LEU B CA 1
ATOM 6426 C C . LEU B 1 406 ? -47.281 -37.781 -0.37 1 22.12 406 LEU B C 1
ATOM 6428 O O . LEU B 1 406 ? -46.719 -37.562 0.7 1 22.12 406 LEU B O 1
ATOM 6432 N N . HIS B 1 407 ? -48.562 -38.156 -0.322 1 22.39 407 HIS B N 1
ATOM 6433 C CA . HIS B 1 407 ? -49.219 -39.125 0.562 1 22.39 407 HIS B CA 1
ATOM 6434 C C . HIS B 1 407 ? -48.312 -40.344 0.8 1 22.39 407 HIS B C 1
ATOM 6436 O O . HIS B 1 407 ? -48.094 -41.156 -0.105 1 22.39 407 HIS B O 1
ATOM 6442 N N . ALA B 1 408 ? -47.062 -40.094 1.458 1 22.67 408 ALA B N 1
ATOM 6443 C CA . ALA B 1 408 ? -46.406 -41.312 1.908 1 22.67 408 ALA B CA 1
ATOM 6444 C C . ALA B 1 408 ? -47.406 -42.281 2.557 1 22.67 408 ALA B C 1
ATOM 6446 O O . ALA B 1 408 ? -48.031 -41.938 3.553 1 22.67 408 ALA B O 1
ATOM 6447 N N . SER B 1 409 ? -47.906 -43.156 1.736 1 20.83 409 SER B N 1
ATOM 6448 C CA . SER B 1 409 ? -48.531 -44.406 2.191 1 20.83 409 SER B CA 1
ATOM 6449 C C . SER B 1 409 ? -47.688 -45.062 3.273 1 20.83 409 SER B C 1
ATOM 6451 O O . SER B 1 409 ? -46.469 -44.875 3.338 1 20.83 409 SER B O 1
ATOM 6453 N N . ALA B 1 410 ? -48.312 -45.625 4.336 1 23.2 410 ALA B N 1
ATOM 6454 C CA . ALA B 1 410 ? -48.031 -46.344 5.574 1 23.2 410 ALA B CA 1
ATOM 6455 C C . ALA B 1 410 ? -47.125 -47.562 5.305 1 23.2 410 ALA B C 1
ATOM 6457 O O . ALA B 1 410 ? -47.562 -48.469 4.594 1 23.2 410 ALA B O 1
ATOM 6458 N N . PRO B 1 411 ? -45.688 -47.375 5.027 1 21.39 411 PRO B N 1
ATOM 6459 C CA . PRO B 1 411 ? -45.188 -48.719 4.73 1 21.39 411 PRO B CA 1
ATOM 6460 C C . PRO B 1 411 ? -45.531 -49.719 5.82 1 21.39 411 PRO B C 1
ATOM 6462 O O . PRO B 1 411 ? -45.656 -49.375 6.988 1 21.39 411 PRO B O 1
ATOM 6465 N N . PRO B 1 412 ? -46.031 -50.875 5.398 1 21.52 412 PRO B N 1
ATOM 6466 C CA . PRO B 1 412 ? -46.469 -52.031 6.215 1 21.52 412 PRO B CA 1
ATOM 6467 C C . PRO B 1 412 ? -45.344 -52.562 7.09 1 21.52 412 PRO B C 1
ATOM 6469 O O . PRO B 1 412 ? -45.5 -52.688 8.312 1 21.52 412 PRO B O 1
ATOM 6472 N N . ALA B 1 413 ? -44.688 -53.688 6.586 1 20.75 413 ALA B N 1
ATOM 6473 C CA . ALA B 1 413 ? -44.531 -55.125 6.723 1 20.75 413 ALA B CA 1
ATOM 6474 C C . ALA B 1 413 ? -43.125 -55.5 7.16 1 20.75 413 ALA B C 1
ATOM 6476 O O . ALA B 1 413 ? -42.938 -56.25 8.109 1 20.75 413 ALA B O 1
ATOM 6477 N N . ARG B 1 414 ? -42.094 -56 6.344 1 20.22 414 ARG B N 1
ATOM 6478 C CA . ARG B 1 414 ? -41.5 -57.281 6.625 1 20.22 414 ARG B CA 1
ATOM 6479 C C . ARG B 1 414 ? -40.312 -57.156 7.57 1 20.22 414 ARG B C 1
ATOM 6481 O O . ARG B 1 414 ? -39.75 -56.062 7.734 1 20.22 414 ARG B O 1
ATOM 6488 N N . SER B 1 415 ? -39.656 -58.375 7.953 1 20.31 415 SER B N 1
ATOM 6489 C CA . SER B 1 415 ? -38.906 -59.25 8.852 1 20.31 415 SER B CA 1
ATOM 6490 C C . SER B 1 415 ? -37.438 -58.906 8.883 1 20.31 415 SER B C 1
ATOM 6492 O O . SER B 1 415 ? -36.969 -58.062 8.109 1 20.31 415 SER B O 1
ATOM 6494 N N . SER B 1 416 ? -36.531 -59.844 8.898 1 19.88 416 SER B N 1
ATOM 6495 C CA . SER B 1 416 ? -35.375 -60.312 9.625 1 19.88 416 SER B CA 1
ATOM 6496 C C . SER B 1 416 ? -34.094 -59.75 9.047 1 19.88 416 SER B C 1
ATOM 6498 O O . SER B 1 416 ? -33.25 -59.219 9.781 1 19.88 416 SER B O 1
ATOM 6500 N N . ARG B 1 417 ? -33.438 -60.5 8.031 1 22.41 417 ARG B N 1
ATOM 6501 C CA . ARG B 1 417 ? -32.156 -61.188 7.996 1 22.41 417 ARG B CA 1
ATOM 6502 C C . ARG B 1 417 ? -31.078 -60.281 7.355 1 22.41 417 ARG B C 1
ATOM 6504 O O . ARG B 1 417 ? -29.922 -60.281 7.797 1 22.41 417 ARG B O 1
ATOM 6511 N N . PRO B 1 418 ? -31.219 -59.625 6.059 1 19.08 418 PRO B N 1
ATOM 6512 C CA . PRO B 1 418 ? -30.031 -60.031 5.289 1 19.08 418 PRO B CA 1
ATOM 6513 C C . PRO B 1 418 ? -28.766 -59.312 5.711 1 19.08 418 PRO B C 1
ATOM 6515 O O . PRO B 1 418 ? -28.828 -58.312 6.414 1 19.08 418 PRO B O 1
ATOM 6518 N N . SER B 1 419 ? -27.766 -59.438 4.867 1 19.58 419 SER B N 1
ATOM 6519 C CA . SER B 1 419 ? -26.422 -59.75 4.418 1 19.58 419 SER B CA 1
ATOM 6520 C C . SER B 1 419 ? -25.594 -58.5 4.133 1 19.58 419 SER B C 1
ATOM 6522 O O . SER B 1 419 ? -24.375 -58.5 4.312 1 19.58 419 SER B O 1
ATOM 6524 N N . ASN B 1 420 ? -26.188 -57.281 3.398 1 16.75 420 ASN B N 1
ATOM 6525 C CA . ASN B 1 420 ? -25.25 -56.812 2.391 1 16.75 420 ASN B CA 1
ATOM 6526 C C . ASN B 1 420 ? -24.156 -55.938 3.012 1 16.75 420 ASN B C 1
ATOM 6528 O O . ASN B 1 420 ? -24.375 -55.312 4.043 1 16.75 420 ASN B O 1
ATOM 6532 N N . PRO B 1 421 ? -23.266 -55.469 2.078 1 20.83 421 PRO B N 1
ATOM 6533 C CA . PRO B 1 421 ? -21.859 -55.062 1.999 1 20.83 421 PRO B CA 1
ATOM 6534 C C . PRO B 1 421 ? -21.656 -53.562 2.289 1 20.83 421 PRO B C 1
ATOM 6536 O O . PRO B 1 421 ? -22.156 -52.719 1.548 1 20.83 421 PRO B O 1
ATOM 6539 N N . LEU B 1 422 ? -22.188 -53 3.377 1 17.66 422 LEU B N 1
ATOM 6540 C CA . LEU B 1 422 ? -21.75 -51.625 3.547 1 17.66 422 LEU B CA 1
ATOM 6541 C C . LEU B 1 422 ? -20.219 -51.531 3.633 1 17.66 422 LEU B C 1
ATOM 6543 O O . LEU B 1 422 ? -19.594 -52.312 4.367 1 17.66 422 LEU B O 1
#

Organism: Prymnesium parvum (NCBI:txid97485)

Solvent-accessible surface area (backbone atoms only — not comparable to full-atom values): 47008 Å² total; per-residue (Å²): 138,80,80,77,77,77,79,74,78,77,76,76,73,75,72,70,75,72,69,79,68,70,65,75,72,73,72,76,68,72,82,67,85,75,68,90,53,40,41,59,33,29,48,40,20,55,37,59,62,64,66,52,89,48,71,51,60,70,24,48,40,56,52,43,67,41,26,41,62,47,42,52,32,18,52,50,20,48,73,52,67,56,71,78,45,68,69,49,38,50,52,47,50,44,52,49,51,27,46,52,50,50,46,50,50,51,48,51,50,49,50,50,39,40,45,72,70,63,44,76,75,63,80,71,57,43,40,76,75,56,39,91,59,92,52,82,60,35,57,55,52,31,51,47,50,51,52,68,45,30,53,42,40,69,32,32,68,51,43,60,61,50,33,48,50,48,25,56,54,47,41,60,35,45,54,37,26,39,50,24,33,34,37,49,46,37,36,35,18,50,47,22,48,67,52,52,70,65,57,60,54,46,46,64,34,66,69,52,17,52,51,34,22,48,50,35,50,49,52,46,49,52,33,38,50,39,50,70,72,46,53,70,68,47,51,52,50,50,50,50,53,50,48,48,51,24,45,34,40,43,54,34,75,88,73,34,61,58,74,39,52,43,70,65,44,52,51,48,47,53,50,46,54,64,54,21,53,59,41,33,53,4,51,62,36,62,48,65,63,65,75,53,82,68,24,46,37,20,77,28,34,68,51,29,62,68,47,41,52,66,58,66,64,22,54,69,48,38,48,52,50,28,52,50,45,12,62,72,65,71,40,88,48,56,98,75,41,74,73,58,40,77,62,55,34,59,56,45,42,57,50,51,50,48,50,44,52,54,36,34,35,69,65,41,47,71,72,42,34,66,59,68,57,51,77,57,67,76,49,36,35,71,70,58,68,67,47,71,70,80,69,74,69,74,74,64,72,77,72,79,74,74,76,72,75,71,74,73,69,76,73,83,80,82,89,86,71,88,76,82,80,123,132,83,73,78,75,77,77,74,76,74,75,76,71,75,72,70,76,72,70,80,69,70,67,75,72,74,73,74,68,73,82,69,86,74,68,90,52,42,40,59,32,29,48,39,20,54,37,58,62,65,67,52,86,48,70,52,58,68,24,48,40,56,52,45,68,42,26,42,62,46,42,52,32,18,52,52,19,49,73,53,67,56,71,80,45,69,69,50,37,51,52,47,50,44,54,49,51,26,45,52,50,51,46,50,50,50,49,52,51,50,50,50,38,39,44,72,70,63,44,76,74,63,80,72,56,42,40,77,76,55,39,92,58,90,52,81,60,35,54,56,52,30,51,48,50,52,53,68,44,32,52,43,42,70,32,32,67,52,43,61,61,51,32,48,51,51,24,57,56,48,40,60,34,45,56,38,28,39,52,25,33,36,36,49,46,38,36,36,19,50,46,22,48,68,53,51,70,65,57,59,52,47,48,65,34,66,70,52,17,51,50,34,21,48,49,33,51,49,52,46,50,51,35,38,50,40,49,69,72,45,53,70,67,48,51,52,50,52,50,51,53,51,48,46,50,25,45,35,41,42,54,33,75,89,71,34,60,60,74,39,50,42,71,66,44,52,52,48,47,52,49,48,54,65,56,20,54,60,41,32,52,5,52,61,34,62,47,65,64,66,74,52,82,67,25,46,37,21,77,28,35,68,51,30,63,69,46,44,53,66,57,64,64,21,54,68,48,40,49,52,49,29,51,50,47,12,61,72,67,73,41,90,48,55,100,75,42,74,72,58,40,76,62,53,34,56,56,44,42,56,49,52,51,48,50,46,52,55,37,33,34,68,65,40,46,71,70,42,34,65,59,68,56,50,78,57,68,77,47,36,35,71,70,59,68,68,50,71,69,79,68,75,68,73,74,64,73,76,70,77,73,75,74,72,76,70,77,76,72,78,83,86,78,90,88,87,77,91,82,82,88,124